Protein AF-0000000080413190 (afdb_homodimer)

Secondary structure (DSSP, 8-state):
----SEEEEEEE-SS-PPPHHHHHHHHHHHHHTT--EEEEE-GGGS--SSTTS-TTPPPHHHHHHHHHHHHHTT-EEEEE--SSS--HHHHTSGGGGGGEEETTEEEEE-TTSTTHHHHHHHHHHHHHHHSTT--EEE-------S-S-SHHHHHHHHHSTT--HHHHHHHHHHHHHHHHHHH-TT-EEEEE-GGGTT--HHHHHHTTHHHH-EEEEE--SS-HHHHS-HHHHHHHHHH-S-EEEEEEEESSS-TT--S--HHHHHHHHHHHHHHHHHHTTT--EEEEEEEE-SBSSTTSPB-S-TGGGHHHHHHHHHHHHSS---HHHHHHHHHHHHT----SS---S---------STTHHHHHHHTTHHHHHHHHHHHHHSHHHHHHSSHHHHHHT---HHHHHHHHTTHHHHHHHHHHHHHHHHHHHHTTS-HHHHHHHHHHHTHHHHHHHHHHHHHHHHHHT-----SSSS---/----SEEEEEEE-SS-PBPHHHHHHHHHHHHHTT--EEEEE-GGGS--SSTTS-TTPPPHHHHHHHHHHHHHTT-EEEEE--SSS--HHHHTSGGGGGGEEETTEEEEE-TTSTTHHHHHHHHHHHHHHHSTT--EEE-------S-S-SHHHHHHHHHSTT--HHHHHHHHHHHHHHHHHHH-TT-EEEEE-GGGTT--HHHHHHTTHHHH-EEEEE--SS-HHHHS-HHHHHHHHHH-S-EEEEEEEESSS-TT--S--HHHHHHHHHHHHHHHHHHTTT--EEEEEEEE-SBSSTTSPB-S-TGGGHHHHHHHHHHHHSS---HHHHHHHHHHHHT----SS---S---------STTHHHHHHHTTHHHHHHHHHHHHHSHHHHHHSSHHHHHHT---HHHHHHHHTTHHHHHHHHHHHHHHHHHHHHTTB-HHHHHHHHHHHTHHHHHHHHHHHHHHHHHHT-----SSSS---

Solvent-accessible surface area (backbone atoms only — not comparable to full-atom values): 49219 Å² total; per-residue (Å²): 115,41,57,84,44,44,34,25,42,33,42,40,29,52,80,60,43,65,38,74,72,39,46,65,52,40,42,50,52,44,35,74,38,49,40,42,24,35,34,42,32,30,67,32,33,38,68,50,92,58,98,45,42,34,93,82,31,41,48,72,68,48,51,51,50,50,52,48,42,30,51,75,44,64,30,46,69,29,50,31,42,59,69,32,8,74,32,33,62,46,24,26,28,74,92,37,36,84,45,27,24,43,76,83,38,38,39,20,51,24,82,59,45,86,61,42,59,59,57,51,52,50,50,50,49,47,52,54,68,72,37,80,85,48,48,45,37,31,45,34,44,35,78,55,79,56,64,58,74,28,71,58,36,43,48,52,31,66,71,37,84,90,45,46,58,67,50,54,51,50,49,48,52,49,52,56,33,47,48,45,38,69,76,36,70,68,32,43,33,29,30,42,31,75,80,51,57,84,59,49,58,66,64,46,50,71,70,42,39,42,80,43,41,32,44,28,45,66,58,65,47,56,55,38,69,82,73,48,56,70,65,38,54,54,36,44,44,72,52,31,79,41,34,32,36,28,40,38,41,32,45,74,74,53,41,59,29,70,67,68,57,41,53,58,30,45,38,20,47,54,31,48,53,54,49,47,64,70,42,50,89,65,36,48,64,54,28,39,31,39,30,33,32,28,37,87,46,90,37,35,40,61,18,24,47,68,42,51,22,42,67,30,38,38,34,47,37,35,43,39,52,29,72,53,80,49,67,68,63,35,43,53,54,30,25,61,74,31,42,26,82,74,72,63,59,74,83,59,78,62,81,76,71,77,61,70,49,68,37,74,45,27,58,32,27,58,42,57,67,48,48,65,42,53,52,47,55,55,49,51,42,60,66,31,61,40,18,49,16,25,55,32,73,53,23,50,76,63,47,43,44,42,47,67,39,36,47,68,33,46,67,58,49,65,60,51,49,52,51,49,55,53,48,51,52,48,32,47,56,30,34,56,70,36,29,50,68,69,36,44,51,51,51,42,51,58,75,42,43,60,58,51,55,51,48,51,51,50,52,50,38,49,53,57,31,62,69,55,81,56,49,67,87,56,84,66,77,83,121,115,40,59,82,43,45,33,25,44,33,42,40,28,51,80,60,41,66,37,72,73,39,46,64,52,40,41,50,51,45,35,75,38,49,41,42,24,34,34,42,34,30,67,34,32,39,67,51,91,58,98,46,44,35,94,82,32,42,46,71,66,48,52,50,50,52,51,48,42,29,51,75,42,64,31,47,70,29,49,30,41,59,68,34,8,73,32,32,62,48,25,26,28,76,91,36,34,85,45,27,24,44,76,82,37,38,37,18,51,25,80,59,44,87,60,43,59,59,56,49,52,51,50,50,49,48,54,54,69,71,38,81,86,47,49,44,37,30,44,33,45,36,78,54,79,55,64,60,74,28,70,59,35,42,49,53,30,65,72,38,81,88,46,45,61,66,51,54,50,49,50,46,50,47,53,56,31,46,49,45,39,70,76,37,70,69,33,42,33,29,30,41,31,74,78,52,56,84,58,51,58,67,65,46,50,72,71,44,40,42,80,43,41,33,43,28,46,67,58,67,47,56,54,39,67,83,73,49,57,70,65,38,54,54,36,45,45,72,52,32,78,40,34,31,36,27,40,40,40,33,44,75,74,54,42,59,30,70,69,68,58,42,52,57,30,43,38,20,46,53,31,47,52,54,50,48,65,70,42,51,89,67,36,46,64,53,28,40,32,39,29,32,31,28,37,88,47,92,37,35,40,61,18,23,45,67,42,51,23,43,67,27,40,38,34,47,36,35,42,39,53,30,73,53,80,50,67,68,63,36,42,53,54,29,24,60,74,32,42,28,81,76,72,64,60,74,82,60,78,63,80,74,70,76,61,71,46,69,36,76,45,26,58,32,28,58,41,57,64,46,46,63,42,54,52,47,54,55,49,52,41,59,66,32,60,41,20,49,17,27,57,33,72,51,23,49,75,63,47,42,45,43,46,66,39,37,45,67,33,47,67,58,49,65,60,51,48,53,51,49,54,51,47,50,52,48,34,47,57,30,32,57,71,36,30,50,70,69,36,44,51,51,50,41,49,56,74,42,44,62,58,52,54,52,49,50,51,51,54,51,38,50,53,55,32,62,68,55,80,57,50,69,87,54,84,68,74,81,122

Sequence (958 aa):
SAFSGHRIVHLDLKGAPPKVSYYKEFFPFIKTLGATGVLMEYEDMFPYSIDVSAHNAYTAGDIKEILRYANESSLEVIPLIQTFGHLEFVLKLDKFKHLREVFKYPQAICPSNNETHGVLLSMIDDIVQAHEGLRYLHIGCDEVFQLGECRSCREKIIFNEKWNKNKLFLDHLSTVARYVKERYPGVTPLIWDDNLRTLTVSELDEWRLGKLIEPVVWKYTADVEMELSPQMWSTYSVVFPAIWIASSFKGARNPDAVTNQINFYYENHKSWMKLVAKYSDKITFRGVITTGWQRFDHFSVLCELLPVSIPSLAVNLLYLSTELQNLIDISIEAQGACKCDFNLVQASHTDNHEGHCSFPGSKVFDAVNKLPHLLYALQRVKDKSSYRGWFSPYNLKHSFSSPVYVEAATNNLLVLEAKLINLENEIREAMSSVYDKSTADEWIATNIEPTKEELRKDIEGRVNILMVQTWPKRPLPDKSAFSGHRIVHLDLKGAPPKVSYYKEFFPFIKTLGATGVLMEYEDMFPYSIDVSAHNAYTAGDIKEILRYANESSLEVIPLIQTFGHLEFVLKLDKFKHLREVFKYPQAICPSNNETHGVLLSMIDDIVQAHEGLRYLHIGCDEVFQLGECRSCREKIIFNEKWNKNKLFLDHLSTVARYVKERYPGVTPLIWDDNLRTLTVSELDEWRLGKLIEPVVWKYTADVEMELSPQMWSTYSVVFPAIWIASSFKGARNPDAVTNQINFYYENHKSWMKLVAKYSDKITFRGVITTGWQRFDHFSVLCELLPVSIPSLAVNLLYLSTELQNLIDISIEAQGACKCDFNLVQASHTDNHEGHCSFPGSKVFDAVNKLPHLLYALQRVKDKSSYRGWFSPYNLKHSFSSPVYVEAATNNLLVLEAKLINLENEIREAMSSVYDKSTADEWIATNIEPTKEELRKDIEGRVNILMVQTWPKRPLPDK

Organism: Rhodnius prolixus (NCBI:txid13249)

pLDDT: mean 94.71, std 8.65, range [40.62, 98.88]

InterPro domains:
  IPR015883 Beta-hexosaminidase, catalytic domain [PF00728] (53-200)
  IPR017853 Glycoside hydrolase superfamily [SSF51445] (6-315)
  IPR038901 Hexosaminidase D-like [PTHR21040] (4-477)

Foldseek 3Di:
DFAPFAAEEEDDCFLFHWDLVLLLFALLLVVVLPHQAYEYEQQQQDDAPDPLHDPNHDDLVSLVSSVVSNVVNNHAYEYEAEQFFQNLSPCVDPVNLVQDLDSVDSTGGALQDPCSCVVLVRRVCSVPVSDPPAQEYEHELPPNPRFQRDPRSVVVQVVDPPRDRLLSSVVSVLVSLVVCCVVPVRYAYEYACVSPQPPALVSCPVSLVQVRHAYEYEDEFLAVPVVRDPRSLVSCLPRHQAHEYEYEQECPPDQAAAAGQLVSRQSRLVNVVVVCVVCVVRHHHNYYYHHYHQGPHNPTAGHYDPLLRQLSSSLNSNCNRDPDDDSVVSSVVSCVSQVADDDNHDLPLPPPRPRQTDRSLVLLNNLSSPQVNLVVVVVVLCVDPLCVPFVDPVCLVQLDGDLVSLCVSCVCLVVSLVVLVVSLVSNQVSSVSTGPNSSSVRSCVPRRVVVNVVSVSSVVSSVSSNPDDDDDPDRDPPD/DFAPFAAEEEDDCFLFHWDLVLLLFALLLVLVLPHQAYEYEQQQQDDAPDPLHDPNHDDLVSLVSSVVSNVVNNHAYEYEAEQFFQNLSQCVDPVNLVQDLDSVDSTGGALQDPCSCVVLVRRVCSVPVSDPPAQEYEHELPPNPRFQRHPRSVVVQVVDPPDDRLLSSLVSVLVSLVVCCVVPVRYAYEYACVSPQPPALVSCPVSLVQVRHAYEYEDEFLAVDVVRDPRSLVSCLVRHQAHEYEYEQECPPDQAAAAGQLVSRQSRLVNVVVVCVVCVVRHHYNYYYHHYHQGPHNPTAGHYDPLLRVLSSSLNSNCNRDPDDDSVVSSVVSCVSQVADDDNHDLPLPPPRPRDTDRSLVLLNNLSSPQVNLVVVVVVLCVDPLCVPFVDPVCLVQLDGDLVSLCVSCVCLVVSLVVLVVSLVSNQVSSVSTGPNSSSVRSCVPRRVVVNVVSVSSVVSSVSSNPDDDDDPDRDPPD

Radius of gyration: 36.25 Å; Cα contacts (8 Å, |Δi|>4): 1756; chains: 2; bounding box: 59×103×75 Å

Structure (mmCIF, N/CA/C/O backbone):
data_AF-0000000080413190-model_v1
#
loop_
_entity.id
_entity.type
_entity.pdbx_description
1 polymer beta-N-acetylhexosaminidase
#
loop_
_atom_site.group_PDB
_atom_site.id
_atom_site.type_symbol
_atom_site.label_atom_id
_atom_site.label_alt_id
_atom_site.label_comp_id
_atom_site.label_asym_id
_atom_site.label_entity_id
_atom_site.label_seq_id
_atom_site.pdbx_PDB_ins_code
_atom_site.Cartn_x
_atom_site.Cartn_y
_atom_site.Cartn_z
_atom_site.occupancy
_atom_site.B_iso_or_equiv
_atom_site.auth_seq_id
_atom_site.auth_comp_id
_atom_site.auth_asym_id
_atom_site.auth_atom_id
_atom_site.pdbx_PDB_model_num
ATOM 1 N N . SER A 1 1 ? 16.234 -40.094 6.59 1 70.69 1 SER A N 1
ATOM 2 C CA . SER A 1 1 ? 16.922 -40.812 5.516 1 70.69 1 SER A CA 1
ATOM 3 C C . SER A 1 1 ? 16.531 -40.25 4.148 1 70.69 1 SER A C 1
ATOM 5 O O . SER A 1 1 ? 15.453 -39.688 3.998 1 70.69 1 SER A O 1
ATOM 7 N N . ALA A 1 2 ? 17.438 -40.344 3.238 1 85.5 2 ALA A N 1
ATOM 8 C CA . ALA A 1 2 ? 17.203 -39.969 1.854 1 85.5 2 ALA A CA 1
ATOM 9 C C . ALA A 1 2 ? 16.031 -40.719 1.253 1 85.5 2 ALA A C 1
ATOM 11 O O . ALA A 1 2 ? 15.781 -41.875 1.584 1 85.5 2 ALA A O 1
ATOM 12 N N . PHE A 1 3 ? 15.242 -40.062 0.557 1 92.81 3 PHE A N 1
ATOM 13 C CA . PHE A 1 3 ? 14.125 -40.688 -0.129 1 92.81 3 PHE A CA 1
ATOM 14 C C . PHE A 1 3 ? 14.617 -41.688 -1.179 1 92.81 3 PHE A C 1
ATOM 16 O O . PHE A 1 3 ? 15.375 -41.312 -2.074 1 92.81 3 PHE A O 1
ATOM 23 N N . SER A 1 4 ? 14.18 -42.844 -1.091 1 90.75 4 SER A N 1
ATOM 24 C CA . SER A 1 4 ? 14.734 -43.938 -1.903 1 90.75 4 SER A CA 1
ATOM 25 C C . SER A 1 4 ? 14.031 -44.031 -3.252 1 90.75 4 SER A C 1
ATOM 27 O O . SER A 1 4 ? 14.547 -44.656 -4.18 1 90.75 4 SER A O 1
ATOM 29 N N . GLY A 1 5 ? 12.883 -43.438 -3.428 1 94.56 5 GLY A N 1
ATOM 30 C CA . GLY A 1 5 ? 12.141 -43.5 -4.676 1 94.56 5 GLY A CA 1
ATOM 31 C C . GLY A 1 5 ? 12.586 -42.469 -5.695 1 94.56 5 GLY A C 1
ATOM 32 O O . GLY A 1 5 ? 13.703 -41.969 -5.621 1 94.56 5 GLY A O 1
ATOM 33 N N . HIS A 1 6 ? 11.789 -42.281 -6.703 1 97.69 6 HIS A N 1
ATOM 34 C CA . HIS A 1 6 ? 12.062 -41.281 -7.742 1 97.69 6 HIS A CA 1
ATOM 35 C C . HIS A 1 6 ? 12.047 -39.875 -7.172 1 97.69 6 HIS A C 1
ATOM 37 O O . HIS A 1 6 ? 11.203 -39.562 -6.332 1 97.69 6 HIS A O 1
ATOM 43 N N . ARG A 1 7 ? 12.992 -39.094 -7.48 1 98.69 7 ARG A N 1
ATOM 44 C CA . ARG A 1 7 ? 13.047 -37.656 -7.199 1 98.69 7 ARG A CA 1
ATOM 45 C C . ARG A 1 7 ? 12.922 -36.844 -8.477 1 98.69 7 ARG A C 1
ATOM 47 O O . ARG A 1 7 ? 13.906 -36.625 -9.195 1 98.69 7 ARG A O 1
ATOM 54 N N . ILE A 1 8 ? 11.719 -36.406 -8.758 1 98.88 8 ILE A N 1
ATOM 55 C CA . ILE A 1 8 ? 11.359 -35.812 -10.055 1 98.88 8 ILE A CA 1
ATOM 56 C C . ILE A 1 8 ? 11.266 -34.312 -9.93 1 98.88 8 ILE A C 1
ATOM 58 O O . ILE A 1 8 ? 10.68 -33.781 -8.977 1 98.88 8 ILE A O 1
ATOM 62 N N . VAL A 1 9 ? 11.891 -33.562 -10.836 1 98.88 9 VAL A N 1
ATOM 63 C CA . VAL A 1 9 ? 11.75 -32.125 -10.914 1 98.88 9 VAL A CA 1
ATOM 64 C C . VAL A 1 9 ? 10.68 -31.766 -11.938 1 98.88 9 VAL A C 1
ATOM 66 O O . VAL A 1 9 ? 10.758 -32.188 -13.102 1 98.88 9 VAL A O 1
ATOM 69 N N . HIS A 1 10 ? 9.68 -31.078 -11.523 1 98.88 10 HIS A N 1
ATOM 70 C CA . HIS A 1 10 ? 8.578 -30.672 -12.383 1 98.88 10 HIS A CA 1
ATOM 71 C C . HIS A 1 10 ? 8.867 -29.344 -13.062 1 98.88 10 HIS A C 1
ATOM 73 O O . HIS A 1 10 ? 9.297 -28.391 -12.414 1 98.88 10 HIS A O 1
ATOM 79 N N . LEU A 1 11 ? 8.695 -29.312 -14.328 1 98.69 11 LEU A N 1
ATOM 80 C CA . LEU A 1 11 ? 8.836 -28.109 -15.141 1 98.69 11 LEU A CA 1
ATOM 81 C C . LEU A 1 11 ? 7.508 -27.719 -15.781 1 98.69 11 LEU A C 1
ATOM 83 O O . LEU A 1 11 ? 7.016 -28.438 -16.672 1 98.69 11 LEU A O 1
ATOM 87 N N . ASP A 1 12 ? 6.945 -26.703 -15.289 1 98.06 12 ASP A N 1
ATOM 88 C CA . ASP A 1 12 ? 5.777 -26.078 -15.914 1 98.06 12 ASP A CA 1
ATOM 89 C C . ASP A 1 12 ? 6.188 -25.156 -17.062 1 98.06 12 ASP A C 1
ATOM 91 O O . ASP A 1 12 ? 6.832 -24.125 -16.828 1 98.06 12 ASP A O 1
ATOM 95 N N . LEU A 1 13 ? 5.754 -25.484 -18.25 1 97.31 13 LEU A N 1
ATOM 96 C CA . LEU A 1 13 ? 6.305 -24.781 -19.406 1 97.31 13 LEU A CA 1
ATOM 97 C C . LEU A 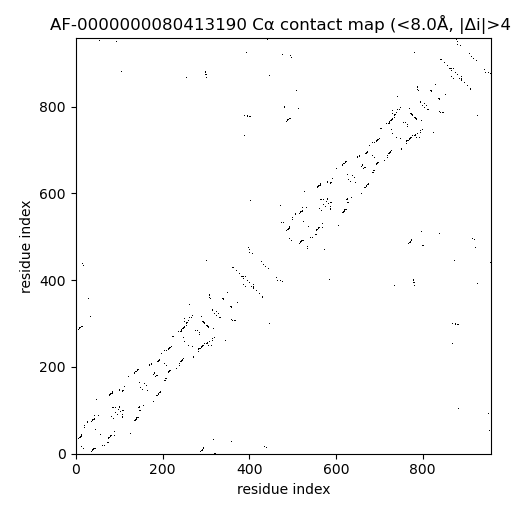1 13 ? 5.32 -23.75 -19.938 1 97.31 13 LEU A C 1
ATOM 99 O O . LEU A 1 13 ? 5.59 -23.078 -20.938 1 97.31 13 LEU A O 1
ATOM 103 N N . LYS A 1 14 ? 4.16 -23.578 -19.281 1 94 14 LYS A N 1
ATOM 104 C CA . LYS A 1 14 ? 3.221 -22.562 -19.75 1 94 14 LYS A CA 1
ATOM 105 C C . LYS A 1 14 ? 3.729 -21.172 -19.422 1 94 14 LYS A C 1
ATOM 107 O O . LYS A 1 14 ? 4.051 -20.859 -18.281 1 94 14 LYS A O 1
ATOM 112 N N . GLY A 1 15 ? 3.855 -20.375 -20.469 1 89.38 15 GLY A N 1
ATOM 113 C CA . GLY A 1 15 ? 4.148 -18.953 -20.266 1 89.38 15 GLY A CA 1
ATOM 114 C C . GLY A 1 15 ? 5.629 -18.641 -20.344 1 89.38 15 GLY A C 1
ATOM 115 O O . GLY A 1 15 ? 6.043 -17.781 -21.125 1 89.38 15 GLY A O 1
ATOM 116 N N . ALA A 1 16 ? 6.461 -19.422 -19.578 1 94.38 16 ALA A N 1
ATOM 117 C CA . ALA A 1 16 ? 7.891 -19.125 -19.547 1 94.38 16 ALA A CA 1
ATOM 118 C C . ALA A 1 16 ? 8.719 -20.391 -19.766 1 94.38 16 ALA A C 1
ATOM 120 O O . ALA A 1 16 ? 9.508 -20.781 -18.906 1 94.38 16 ALA A O 1
ATOM 121 N N . PRO A 1 17 ? 8.648 -20.938 -20.938 1 96.62 17 PRO A N 1
ATOM 122 C CA . PRO A 1 17 ? 9.453 -22.109 -21.266 1 96.62 17 PRO A CA 1
ATOM 123 C C . PRO A 1 17 ? 10.93 -21.781 -21.453 1 96.62 17 PRO A C 1
ATOM 125 O O . PRO A 1 17 ? 11.266 -20.844 -22.188 1 96.62 17 PRO A O 1
ATOM 128 N N . PRO A 1 18 ? 11.82 -22.516 -20.797 1 98.06 18 PRO A N 1
ATOM 129 C CA . PRO A 1 18 ? 13.234 -22.281 -21.078 1 98.06 18 PRO A CA 1
ATOM 130 C C . PRO A 1 18 ? 13.602 -22.609 -22.531 1 98.06 18 PRO A C 1
ATOM 132 O O . PRO A 1 18 ? 12.961 -23.453 -23.156 1 98.06 18 PRO A O 1
ATOM 135 N N . LYS A 1 19 ? 14.609 -21.938 -23 1 97.5 19 LYS A N 1
ATOM 136 C CA . LYS A 1 19 ? 15.188 -22.328 -24.281 1 97.5 19 LYS A CA 1
ATOM 137 C C . LYS A 1 19 ? 15.812 -23.719 -24.203 1 97.5 19 LYS A C 1
ATOM 139 O O . LYS A 1 19 ? 16.219 -24.172 -23.125 1 97.5 19 LYS A O 1
ATOM 144 N N . VAL A 1 20 ? 15.883 -24.375 -25.359 1 97.88 20 VAL A N 1
ATOM 145 C CA . VAL A 1 20 ? 16.422 -25.719 -25.422 1 97.88 20 VAL A CA 1
ATOM 146 C C . VAL A 1 20 ? 17.844 -25.75 -24.875 1 97.88 20 VAL A C 1
ATOM 148 O O . VAL A 1 20 ? 18.234 -26.672 -24.172 1 97.88 20 VAL A O 1
ATOM 151 N N . SER A 1 21 ? 18.594 -24.641 -25.141 1 97.5 21 SER A N 1
ATOM 152 C CA . SER A 1 21 ? 19.984 -24.562 -24.719 1 97.5 21 SER A CA 1
ATOM 153 C C . SER A 1 21 ? 20.109 -24.547 -23.188 1 97.5 21 SER A C 1
ATOM 155 O O . SER A 1 21 ? 21.109 -24.984 -22.641 1 97.5 21 SER A O 1
ATOM 157 N N . TYR A 1 22 ? 19.109 -24.094 -22.562 1 98.25 22 TYR A N 1
ATOM 158 C CA . TYR A 1 22 ? 19.125 -24.031 -21.109 1 98.25 22 TYR A CA 1
ATOM 159 C C . TYR A 1 22 ? 19.141 -25.422 -20.5 1 98.25 22 TYR A C 1
ATOM 161 O O . TYR A 1 22 ? 19.797 -25.641 -19.469 1 98.25 22 TYR A O 1
ATOM 169 N N . TYR A 1 23 ? 18.469 -26.359 -21.125 1 98.62 23 TYR A N 1
ATOM 170 C CA . TYR A 1 23 ? 18.359 -27.719 -20.594 1 98.62 23 TYR A CA 1
ATOM 171 C C . TYR A 1 23 ? 19.703 -28.422 -20.594 1 98.62 23 TYR A C 1
ATOM 173 O O . TYR A 1 23 ? 19.969 -29.297 -19.766 1 98.62 23 TYR A O 1
ATOM 181 N N . LYS A 1 24 ? 20.547 -28.016 -21.531 1 98 24 LYS A N 1
ATOM 182 C CA . LYS A 1 24 ? 21.875 -28.609 -21.625 1 98 24 LYS A CA 1
ATOM 183 C C . LYS A 1 24 ? 22.656 -28.422 -20.344 1 98 24 LYS A C 1
ATOM 185 O O . LYS A 1 24 ? 23.453 -29.281 -19.953 1 98 24 LYS A O 1
ATOM 190 N N . GLU A 1 25 ? 22.391 -27.328 -19.703 1 97.62 25 GLU A N 1
ATOM 191 C CA . GLU A 1 25 ? 23.094 -27.016 -18.453 1 97.62 25 GLU A CA 1
ATOM 192 C C . GLU A 1 25 ? 22.25 -27.406 -17.25 1 97.62 25 GLU A C 1
ATOM 194 O O . GLU A 1 25 ? 22.797 -27.859 -16.234 1 97.62 25 GLU A O 1
ATOM 199 N N . PHE A 1 26 ? 21.062 -27.312 -17.375 1 98.56 26 PHE A N 1
ATOM 200 C CA . PHE A 1 26 ? 20.125 -27.5 -16.25 1 98.56 26 PHE A CA 1
ATOM 201 C C . PHE A 1 26 ? 20.062 -28.969 -15.852 1 98.56 26 PHE A C 1
ATOM 203 O O . PHE A 1 26 ? 20.109 -29.281 -14.664 1 98.56 26 PHE A O 1
ATOM 210 N N . PHE A 1 27 ? 19.938 -29.906 -16.797 1 98.81 27 PHE A N 1
ATOM 211 C CA . PHE A 1 27 ? 19.719 -31.312 -16.5 1 98.81 27 PHE A CA 1
ATOM 212 C C . PHE A 1 27 ? 20.906 -31.906 -15.766 1 98.81 27 PHE A C 1
ATOM 214 O O . PHE A 1 27 ? 20.75 -32.531 -14.711 1 98.81 27 PHE A O 1
ATOM 221 N N . PRO A 1 28 ? 22.188 -31.641 -16.266 1 98.56 28 PRO A N 1
ATOM 222 C CA . PRO A 1 28 ? 23.297 -32.156 -15.469 1 98.56 28 PRO A CA 1
ATOM 223 C C . PRO A 1 28 ? 23.344 -31.547 -14.062 1 98.56 28 PRO A C 1
ATOM 225 O O . PRO A 1 28 ? 23.719 -32.219 -13.109 1 98.56 28 PRO A O 1
ATOM 228 N N . PHE A 1 29 ? 22.969 -30.391 -13.953 1 98.44 29 PHE A N 1
ATOM 229 C CA . PHE A 1 29 ? 22.984 -29.703 -12.664 1 98.44 29 PHE A CA 1
ATOM 230 C C . PHE A 1 29 ? 22.047 -30.375 -11.672 1 98.44 29 PHE A C 1
ATOM 232 O O . PHE A 1 29 ? 22.453 -30.688 -10.547 1 98.44 29 PHE A O 1
ATOM 239 N N . ILE A 1 30 ? 20.766 -30.594 -12.086 1 98.75 30 ILE A N 1
ATOM 240 C CA . ILE A 1 30 ? 19.812 -31.172 -11.133 1 98.75 30 ILE A CA 1
ATOM 241 C C . ILE A 1 30 ? 20.172 -32.625 -10.859 1 98.75 30 ILE A C 1
ATOM 243 O O . ILE A 1 30 ? 19.875 -33.156 -9.789 1 98.75 30 ILE A O 1
ATOM 247 N N . LYS A 1 31 ? 20.828 -33.281 -11.82 1 98.56 31 LYS A N 1
ATOM 248 C CA . LYS A 1 31 ? 21.312 -34.625 -11.578 1 98.56 31 LYS A CA 1
ATOM 249 C C . LYS A 1 31 ? 22.312 -34.656 -10.422 1 98.56 31 LYS A C 1
ATOM 251 O O . LYS A 1 31 ? 22.266 -35.531 -9.57 1 98.56 31 LYS A O 1
ATOM 256 N N . THR A 1 32 ? 23.156 -33.688 -10.375 1 97.5 32 THR A N 1
ATOM 257 C CA . THR A 1 32 ? 24.156 -33.594 -9.312 1 97.5 32 THR A CA 1
ATOM 258 C C . THR A 1 32 ? 23.5 -33.375 -7.961 1 97.5 32 THR A C 1
ATOM 260 O O . THR A 1 32 ? 24.078 -33.688 -6.918 1 97.5 32 THR A O 1
ATOM 263 N N . LEU A 1 33 ? 22.312 -32.844 -8 1 97.81 33 LEU A N 1
ATOM 264 C CA . LEU A 1 33 ? 21.594 -32.531 -6.77 1 97.81 33 LEU A CA 1
ATOM 265 C C . LEU A 1 33 ? 20.766 -33.75 -6.324 1 97.81 33 LEU A C 1
ATOM 267 O O . LEU A 1 33 ? 20.125 -33.719 -5.273 1 97.81 33 LEU A O 1
ATOM 271 N N . GLY A 1 34 ? 20.719 -34.781 -7.191 1 97.81 34 GLY A N 1
ATOM 272 C CA . GLY A 1 34 ? 20.078 -36 -6.777 1 97.81 34 GLY A CA 1
ATOM 273 C C . GLY A 1 34 ? 18.797 -36.281 -7.531 1 97.81 34 GLY A C 1
ATOM 274 O O . GLY A 1 34 ? 18.078 -37.25 -7.227 1 97.81 34 GLY A O 1
ATOM 275 N N . ALA A 1 35 ? 18.453 -35.531 -8.547 1 98.69 35 ALA A N 1
ATOM 276 C CA . ALA A 1 35 ? 17.266 -35.781 -9.352 1 98.69 35 ALA A CA 1
ATOM 277 C C . ALA A 1 35 ? 17.391 -37.094 -10.133 1 98.69 35 ALA A C 1
ATOM 279 O O . ALA A 1 35 ? 18.484 -37.438 -10.602 1 98.69 35 ALA A O 1
ATOM 280 N N . THR A 1 36 ? 16.266 -37.781 -10.234 1 98.62 36 THR A N 1
ATOM 281 C CA . THR A 1 36 ? 16.266 -39.031 -11 1 98.62 36 THR A CA 1
ATOM 282 C C . THR A 1 36 ? 15.469 -38.875 -12.297 1 98.62 36 THR A C 1
ATOM 284 O O . THR A 1 36 ? 15.539 -39.719 -13.188 1 98.62 36 THR A O 1
ATOM 287 N N . GLY A 1 37 ? 14.758 -37.812 -12.43 1 98.69 37 GLY A N 1
ATOM 288 C CA . GLY A 1 37 ? 13.977 -37.562 -13.625 1 98.69 37 GLY A CA 1
ATOM 289 C C . GLY A 1 37 ? 13.336 -36.188 -13.641 1 98.69 37 GLY A C 1
ATOM 290 O O . GLY A 1 37 ? 13.586 -35.375 -12.75 1 98.69 37 GLY A O 1
ATOM 291 N N . VAL A 1 38 ? 12.586 -35.875 -14.719 1 98.81 38 VAL A N 1
ATOM 292 C CA . VAL A 1 38 ? 11.883 -34.594 -14.883 1 98.81 38 VAL A CA 1
ATOM 293 C C . VAL A 1 38 ? 10.453 -34.875 -15.367 1 98.81 38 VAL A C 1
ATOM 295 O O . VAL A 1 38 ? 10.219 -35.781 -16.156 1 98.81 38 VAL A O 1
ATOM 298 N N . LEU A 1 39 ? 9.523 -34.156 -14.773 1 98.88 39 LEU A N 1
ATOM 299 C CA . LEU A 1 39 ? 8.148 -34.094 -15.266 1 98.88 39 LEU A CA 1
ATOM 300 C C . LEU A 1 39 ? 7.945 -32.875 -16.141 1 98.88 39 LEU A C 1
ATOM 302 O O . LEU A 1 39 ? 7.98 -31.734 -15.633 1 98.88 39 LEU A O 1
ATOM 306 N N . MET A 1 40 ? 7.719 -33.094 -17.406 1 98.56 40 MET A N 1
ATOM 307 C CA . MET A 1 40 ? 7.578 -31.969 -18.344 1 98.56 40 MET A CA 1
ATOM 308 C C . MET A 1 40 ? 6.109 -31.688 -18.625 1 98.56 40 MET A C 1
ATOM 310 O O . MET A 1 40 ? 5.449 -32.438 -19.344 1 98.56 40 MET A O 1
ATOM 314 N N . GLU A 1 41 ? 5.633 -30.656 -18.109 1 98.38 41 GLU A N 1
ATOM 315 C CA . GLU A 1 41 ? 4.27 -30.219 -18.422 1 98.38 41 GLU A CA 1
ATOM 316 C C . GLU A 1 41 ? 4.25 -29.25 -19.594 1 98.38 41 GLU A C 1
ATOM 318 O O . GLU A 1 41 ? 4.406 -28.047 -19.422 1 98.38 41 GLU A O 1
ATOM 323 N N . TYR A 1 42 ? 4.008 -29.797 -20.734 1 97.25 42 TYR A N 1
ATOM 324 C CA . TYR A 1 42 ? 4.199 -29.062 -21.984 1 97.25 42 TYR A CA 1
ATOM 325 C C . TYR A 1 42 ? 3.086 -28.047 -22.203 1 97.25 42 TYR A C 1
ATOM 327 O O . TYR A 1 42 ? 3.348 -26.906 -22.562 1 97.25 42 TYR A O 1
ATOM 335 N N . GLU A 1 43 ? 1.812 -28.547 -22.062 1 96.31 43 GLU A N 1
ATOM 336 C CA . GLU A 1 43 ? 0.629 -27.781 -22.453 1 96.31 43 GLU A CA 1
ATOM 337 C C . GLU A 1 43 ? 0.787 -27.188 -23.844 1 96.31 43 GLU A C 1
ATOM 339 O O . GLU A 1 43 ? 0.998 -27.922 -24.812 1 96.31 43 GLU A O 1
ATOM 344 N N . ASP A 1 44 ? 0.809 -25.875 -24.047 1 96.38 44 ASP A N 1
ATOM 345 C CA . ASP A 1 44 ? 0.808 -25.312 -25.391 1 96.38 44 ASP A CA 1
ATOM 346 C C . ASP A 1 44 ? 2.221 -25.266 -25.969 1 96.38 44 ASP A C 1
ATOM 348 O O . ASP A 1 44 ? 2.42 -24.844 -27.109 1 96.38 44 ASP A O 1
ATOM 352 N N . MET A 1 45 ? 3.215 -25.812 -25.312 1 96.94 45 MET A N 1
ATOM 353 C CA . MET A 1 45 ? 4.602 -25.734 -25.766 1 96.94 45 MET A CA 1
ATOM 354 C C . MET A 1 45 ? 4.996 -26.984 -26.547 1 96.94 45 MET A C 1
ATOM 356 O O . MET A 1 45 ? 6.105 -27.062 -27.078 1 96.94 45 MET A O 1
ATOM 360 N N . PHE A 1 46 ? 4.133 -27.953 -26.578 1 98.25 46 PHE A N 1
ATOM 361 C CA . PHE A 1 46 ? 4.379 -29.156 -27.359 1 98.25 46 PHE A CA 1
ATOM 362 C C . PHE A 1 46 ? 3.908 -28.969 -28.797 1 98.25 46 PHE A C 1
ATOM 364 O O . PHE A 1 46 ? 2.895 -28.312 -29.047 1 98.25 46 PHE A O 1
ATOM 371 N N . PRO A 1 47 ? 4.613 -29.562 -29.766 1 97.94 47 PRO A N 1
ATOM 372 C CA . PRO A 1 47 ? 4.219 -29.469 -31.172 1 97.94 47 PRO A CA 1
ATOM 373 C C . PRO A 1 47 ? 3.148 -30.484 -31.562 1 97.94 47 PRO A C 1
ATOM 375 O O . PRO A 1 47 ? 3.436 -31.438 -32.281 1 97.94 47 PRO A O 1
ATOM 378 N N . TYR A 1 48 ? 1.946 -30.25 -31.234 1 98.19 48 TYR A N 1
ATOM 379 C CA . TYR A 1 48 ? 0.834 -31.141 -31.516 1 98.19 48 TYR A CA 1
ATOM 380 C C . TYR A 1 48 ? 0.502 -31.156 -33 1 98.19 48 TYR A C 1
ATOM 382 O O . TYR A 1 48 ? 0.802 -30.188 -33.719 1 98.19 48 TYR A O 1
ATOM 390 N N . SER A 1 49 ? -0.153 -32.219 -33.406 1 97 49 SER A N 1
ATOM 391 C CA . SER A 1 49 ? -0.663 -32.281 -34.781 1 97 49 SER A CA 1
ATOM 392 C C . SER A 1 49 ? -1.85 -31.344 -34.969 1 97 49 SER A C 1
ATOM 394 O O . SER A 1 49 ? -2.023 -30.766 -36.062 1 97 49 SER A O 1
ATOM 396 N N . ILE A 1 50 ? -2.639 -31.141 -33.906 1 95.62 50 ILE A N 1
ATOM 397 C CA . ILE A 1 50 ? -3.748 -30.203 -34 1 95.62 50 ILE A CA 1
ATOM 398 C C . ILE A 1 50 ? -3.252 -28.797 -33.656 1 95.62 50 ILE A C 1
ATOM 400 O O . ILE A 1 50 ? -2.219 -28.625 -33 1 95.62 50 ILE A O 1
ATOM 404 N N . ASP A 1 51 ? -3.963 -27.75 -34.094 1 95 51 ASP A N 1
ATOM 405 C CA . ASP A 1 51 ? -3.516 -26.375 -34.031 1 95 51 ASP A CA 1
ATOM 406 C C . ASP A 1 51 ? -3.828 -25.781 -32.656 1 95 51 ASP A C 1
ATOM 408 O O . ASP A 1 51 ? -4.641 -24.859 -32.531 1 95 51 ASP A O 1
ATOM 412 N N . VAL A 1 52 ? -3.088 -26.188 -31.609 1 96.5 52 VAL A N 1
ATOM 413 C CA . VAL A 1 52 ? -3.295 -25.703 -30.25 1 96.5 52 VAL A CA 1
ATOM 414 C C . VAL A 1 52 ? -1.978 -25.172 -29.688 1 96.5 52 VAL A C 1
ATOM 416 O O . VAL A 1 52 ? -1.964 -24.5 -28.656 1 96.5 52 VAL A O 1
ATOM 419 N N . SER A 1 53 ? -0.862 -25.422 -30.375 1 96.38 53 SER A N 1
ATOM 420 C CA . SER A 1 53 ? 0.467 -25.047 -29.906 1 96.38 53 SER A CA 1
ATOM 421 C C . SER A 1 53 ? 0.683 -23.547 -29.969 1 96.38 53 SER A C 1
ATOM 423 O O . SER A 1 53 ? 0.191 -22.875 -30.891 1 96.38 53 SER A O 1
ATOM 425 N N . ALA A 1 54 ? 1.391 -23.078 -29.016 1 94 54 ALA A N 1
ATOM 426 C CA . ALA A 1 54 ? 1.78 -21.672 -29.047 1 94 54 ALA A CA 1
ATOM 427 C C . ALA A 1 54 ? 2.682 -21.375 -30.234 1 94 54 ALA A C 1
ATOM 429 O O . ALA A 1 54 ? 3.268 -22.297 -30.828 1 94 54 ALA A O 1
ATOM 430 N N . HIS A 1 55 ? 2.816 -20.094 -30.531 1 90.12 55 HIS A N 1
ATOM 431 C CA . HIS A 1 55 ? 3.639 -19.719 -31.672 1 90.12 55 HIS A CA 1
ATOM 432 C C . HIS A 1 55 ? 5.117 -19.969 -31.406 1 90.12 55 HIS A C 1
ATOM 434 O O . HIS A 1 55 ? 5.887 -20.234 -32.344 1 90.12 55 HIS A O 1
ATOM 440 N N . ASN A 1 56 ? 5.473 -19.938 -30.172 1 90.44 56 ASN A N 1
ATOM 441 C CA . ASN A 1 56 ? 6.863 -20.172 -29.797 1 90.44 56 ASN A CA 1
ATOM 442 C C . ASN A 1 56 ? 7.062 -21.562 -29.219 1 90.44 56 ASN A C 1
ATOM 444 O O . ASN A 1 56 ? 8 -21.797 -28.453 1 90.44 56 ASN A O 1
ATOM 448 N N . ALA A 1 57 ? 6.191 -22.484 -29.516 1 95.75 57 ALA A N 1
ATOM 449 C CA . ALA A 1 57 ? 6.281 -23.844 -28.984 1 95.75 57 ALA A CA 1
ATOM 450 C C . ALA A 1 57 ? 7.539 -24.547 -29.484 1 95.75 57 ALA A C 1
ATOM 452 O O . ALA A 1 57 ? 8.109 -24.141 -30.5 1 95.75 57 ALA A O 1
ATOM 453 N N . TYR A 1 58 ? 7.961 -25.531 -28.734 1 97.62 58 TYR A N 1
ATOM 454 C CA . TYR A 1 58 ? 9.07 -26.359 -29.172 1 97.62 58 TYR A CA 1
ATOM 455 C C . TYR A 1 58 ? 8.727 -27.078 -30.469 1 97.62 58 TYR A C 1
ATOM 457 O O . TYR A 1 58 ? 7.582 -27.484 -30.672 1 97.62 58 TYR A O 1
ATOM 465 N N . THR A 1 59 ? 9.703 -27.234 -31.312 1 97.69 59 THR A N 1
ATOM 466 C CA . THR A 1 59 ? 9.555 -28.062 -32.5 1 97.69 59 THR A CA 1
ATOM 467 C C . THR A 1 59 ? 9.812 -29.531 -32.156 1 97.69 59 THR A C 1
ATOM 469 O O . THR A 1 59 ? 10.281 -29.844 -31.078 1 97.69 59 THR A O 1
ATOM 472 N N . ALA A 1 60 ? 9.477 -30.422 -33.125 1 97.69 60 ALA A N 1
ATOM 473 C CA . ALA A 1 60 ? 9.789 -31.844 -32.969 1 97.69 60 ALA A CA 1
ATOM 474 C C . ALA A 1 60 ? 11.281 -32.062 -32.75 1 97.69 60 ALA A C 1
ATOM 476 O O . ALA A 1 60 ? 11.68 -32.906 -31.938 1 97.69 60 ALA A O 1
ATOM 477 N N . GLY A 1 61 ? 12.023 -31.219 -33.438 1 98.25 61 GLY A N 1
ATOM 478 C CA . GLY A 1 61 ? 13.469 -31.266 -33.25 1 98.25 61 GLY A CA 1
ATOM 479 C C . GLY A 1 61 ? 13.891 -30.844 -31.859 1 98.25 61 GLY A C 1
ATOM 480 O O . GLY A 1 61 ? 14.789 -31.438 -31.266 1 98.25 61 GLY A O 1
ATOM 481 N N . ASP A 1 62 ? 13.266 -29.859 -31.344 1 98.31 62 ASP A N 1
ATOM 482 C CA . ASP A 1 62 ? 13.539 -29.391 -30 1 98.31 62 ASP A CA 1
ATOM 483 C C . ASP A 1 62 ? 13.258 -30.5 -28.969 1 98.31 62 ASP A C 1
ATOM 485 O O . ASP A 1 62 ? 14.055 -30.719 -28.062 1 98.31 62 ASP A O 1
ATOM 489 N N . ILE A 1 63 ? 12.109 -31.172 -29.125 1 98.44 63 ILE A N 1
ATOM 490 C CA . ILE A 1 63 ? 11.734 -32.25 -28.219 1 98.44 63 ILE A CA 1
ATOM 491 C C . ILE A 1 63 ? 12.797 -33.344 -28.234 1 98.44 63 ILE A C 1
ATOM 493 O O . ILE A 1 63 ? 13.219 -33.812 -27.188 1 98.44 63 ILE A O 1
ATOM 497 N N . LYS A 1 64 ? 13.227 -33.656 -29.375 1 98.19 64 LYS A N 1
ATOM 498 C CA . LYS A 1 64 ? 14.273 -34.688 -29.516 1 98.19 64 LYS A CA 1
ATOM 499 C C . LYS A 1 64 ? 15.547 -34.25 -28.781 1 98.19 64 LYS A C 1
ATOM 501 O O . LYS A 1 64 ? 16.188 -35.062 -28.109 1 98.19 64 LYS A O 1
ATOM 506 N N . GLU A 1 65 ? 15.875 -33.031 -28.969 1 98.5 65 GLU A N 1
ATOM 507 C CA . GLU A 1 65 ? 17.078 -32.5 -28.328 1 98.5 65 GLU A CA 1
ATOM 508 C C . GLU A 1 65 ? 16.922 -32.5 -26.812 1 98.5 65 GLU A C 1
ATOM 510 O O . GLU A 1 65 ? 17.859 -32.875 -26.094 1 98.5 65 GLU A O 1
ATOM 515 N N . ILE A 1 66 ? 15.805 -32.125 -26.344 1 98.5 66 ILE A N 1
ATOM 516 C CA . ILE A 1 66 ? 15.539 -32.094 -24.906 1 98.5 66 ILE A CA 1
ATOM 517 C C . ILE A 1 66 ? 15.656 -33.531 -24.344 1 98.5 66 ILE A C 1
ATOM 519 O O . ILE A 1 66 ? 16.297 -33.75 -23.312 1 98.5 66 ILE A O 1
ATOM 523 N N . LEU A 1 67 ? 15.094 -34.5 -25.047 1 98.44 67 LEU A N 1
ATOM 524 C CA . LEU A 1 67 ? 15.148 -35.875 -24.625 1 98.44 67 LEU A CA 1
ATOM 525 C C . LEU A 1 67 ? 16.578 -36.406 -24.656 1 98.44 67 LEU A C 1
ATOM 527 O O . LEU A 1 67 ? 16.984 -37.188 -23.766 1 98.44 67 LEU A O 1
ATOM 531 N N . ARG A 1 68 ? 17.312 -35.938 -25.625 1 98.31 68 ARG A N 1
ATOM 532 C CA . ARG A 1 68 ? 18.719 -36.344 -25.703 1 98.31 68 ARG A CA 1
ATOM 533 C C . ARG A 1 68 ? 19.484 -35.812 -24.484 1 98.31 68 ARG A C 1
ATOM 535 O O . ARG A 1 68 ? 20.25 -36.562 -23.859 1 98.31 68 ARG A O 1
ATOM 542 N N . TYR A 1 69 ? 19.281 -34.531 -24.188 1 98.56 69 TYR A N 1
ATOM 543 C CA . TYR A 1 69 ? 19.953 -33.938 -23.047 1 98.56 69 TYR A CA 1
ATOM 544 C C . TYR A 1 69 ? 19.594 -34.656 -21.75 1 98.56 69 TYR A C 1
ATOM 546 O O . TYR A 1 69 ? 20.438 -34.906 -20.891 1 98.56 69 TYR A O 1
ATOM 554 N N . ALA A 1 70 ? 18.281 -34.969 -21.578 1 98.5 70 ALA A N 1
ATOM 555 C CA . ALA A 1 70 ? 17.828 -35.719 -20.391 1 98.5 70 ALA A CA 1
ATOM 556 C C . ALA A 1 70 ? 18.5 -37.062 -20.281 1 98.5 70 ALA A C 1
ATOM 558 O O . ALA A 1 70 ? 18.984 -37.469 -19.219 1 98.5 70 ALA A O 1
ATOM 559 N N . ASN A 1 71 ? 18.578 -37.75 -21.406 1 97.81 71 ASN A N 1
ATOM 560 C CA . ASN A 1 71 ? 19.203 -39.094 -21.453 1 97.81 71 ASN A CA 1
ATOM 561 C C . ASN A 1 71 ? 20.688 -39.031 -21.109 1 97.81 71 ASN A C 1
ATOM 563 O O . ASN A 1 71 ? 21.203 -39.875 -20.406 1 97.81 71 ASN A O 1
ATOM 567 N N . GLU A 1 72 ? 21.312 -38.031 -21.625 1 98.25 72 GLU A N 1
ATOM 568 C CA . GLU A 1 72 ? 22.734 -37.844 -21.359 1 98.25 72 GLU A CA 1
ATOM 569 C C . GLU A 1 72 ? 23 -37.656 -19.875 1 98.25 72 GLU A C 1
ATOM 571 O O . GLU A 1 72 ? 24.078 -38 -19.375 1 98.25 72 GLU A O 1
ATOM 576 N N . SER A 1 73 ? 22.031 -37.156 -19.203 1 98.25 73 SER A N 1
ATOM 577 C CA . SER A 1 73 ? 22.172 -36.938 -17.781 1 98.25 73 SER A CA 1
ATOM 578 C C . SER A 1 73 ? 21.516 -38.031 -16.969 1 98.25 73 SER A C 1
ATOM 580 O O . SER A 1 73 ? 21.359 -37.906 -15.75 1 98.25 73 SER A O 1
ATOM 582 N N . SER A 1 74 ? 21.016 -39.062 -17.625 1 97.75 74 SER A N 1
ATOM 583 C CA . SER A 1 74 ? 20.391 -40.219 -17 1 97.75 74 SER A CA 1
ATOM 584 C C . SER A 1 74 ? 19.141 -39.812 -16.219 1 97.75 74 SER A C 1
ATOM 586 O O . SER A 1 74 ? 18.953 -40.219 -15.07 1 97.75 74 SER A O 1
ATOM 588 N N . LEU A 1 75 ? 18.422 -38.938 -16.797 1 98.44 75 LEU A N 1
ATOM 589 C CA . LEU A 1 75 ? 17.156 -38.5 -16.219 1 98.44 75 LEU A CA 1
ATOM 590 C C . LEU A 1 75 ? 15.969 -39.094 -16.969 1 98.44 75 LEU A C 1
ATOM 592 O O . LEU A 1 75 ? 15.914 -39.031 -18.188 1 98.44 75 LEU A O 1
ATOM 596 N N . GLU A 1 76 ? 15.102 -39.688 -16.234 1 97.69 76 GLU A N 1
ATOM 597 C CA . GLU A 1 76 ? 13.844 -40.125 -16.828 1 97.69 76 GLU A CA 1
ATOM 598 C C . GLU A 1 76 ? 12.922 -38.969 -17.141 1 97.69 76 GLU A C 1
ATOM 600 O O . GLU A 1 76 ? 12.812 -38.031 -16.344 1 97.69 76 GLU A O 1
ATOM 605 N N . VAL A 1 77 ? 12.32 -39 -18.328 1 98.62 77 VAL A N 1
ATOM 606 C CA . VAL A 1 77 ? 11.406 -37.938 -18.703 1 98.62 77 VAL A CA 1
ATOM 607 C C . VAL A 1 77 ? 9.969 -38.438 -18.625 1 98.62 77 VAL A C 1
ATOM 609 O O . VAL A 1 77 ? 9.617 -39.438 -19.234 1 98.62 77 VAL A O 1
ATOM 612 N N . ILE A 1 78 ? 9.18 -37.75 -17.859 1 98.81 78 ILE A N 1
ATOM 613 C CA . ILE A 1 78 ? 7.75 -38.031 -17.75 1 98.81 78 ILE A CA 1
ATOM 614 C C . ILE A 1 78 ? 6.969 -36.844 -18.359 1 98.81 78 ILE A C 1
ATOM 616 O O . ILE A 1 78 ? 6.938 -35.75 -17.797 1 98.81 78 ILE A O 1
ATOM 620 N N . PRO A 1 79 ? 6.359 -37.062 -19.516 1 98.69 79 PRO A N 1
ATOM 621 C CA . PRO A 1 79 ? 5.527 -36 -20.062 1 98.69 79 PRO A CA 1
ATOM 622 C C . PRO A 1 79 ? 4.184 -35.875 -19.344 1 98.69 79 PRO A C 1
ATOM 624 O O . PRO A 1 79 ? 3.623 -36.875 -18.891 1 98.69 79 PRO A O 1
ATOM 627 N N . LEU A 1 80 ? 3.75 -34.656 -19.156 1 98.75 80 LEU A N 1
ATOM 628 C CA . LEU A 1 80 ? 2.439 -34.375 -18.578 1 98.75 80 LEU A CA 1
ATOM 629 C C . LEU A 1 80 ? 1.558 -33.656 -19.594 1 98.75 80 LEU A C 1
ATOM 631 O O . LEU A 1 80 ? 1.976 -32.656 -20.172 1 98.75 80 LEU A O 1
ATOM 635 N N . ILE A 1 81 ? 0.419 -34.188 -19.859 1 97.94 81 ILE A N 1
ATOM 636 C CA . ILE A 1 81 ? -0.619 -33.562 -20.688 1 97.94 81 ILE A CA 1
ATOM 637 C C . ILE A 1 81 ? -1.905 -33.438 -19.891 1 97.94 81 ILE A C 1
ATOM 639 O O . ILE A 1 81 ? -2.281 -34.312 -19.125 1 97.94 81 ILE A O 1
ATOM 643 N N . GLN A 1 82 ? -2.533 -32.281 -20.031 1 98 82 GLN A N 1
ATOM 644 C CA . GLN A 1 82 ? -3.818 -32.062 -19.359 1 98 82 GLN A CA 1
ATOM 645 C C . GLN A 1 82 ? -4.957 -32.719 -20.156 1 98 82 GLN A C 1
ATOM 647 O O . GLN A 1 82 ? -5.039 -32.531 -21.375 1 98 82 GLN A O 1
ATOM 652 N N . THR A 1 83 ? -5.844 -33.406 -19.422 1 98.56 83 THR A N 1
ATOM 653 C CA . THR A 1 83 ? -6.883 -34.094 -20.188 1 98.56 83 THR A CA 1
ATOM 654 C C . THR A 1 83 ? -8.266 -33.781 -19.625 1 98.56 83 THR A C 1
ATOM 656 O O . THR A 1 83 ? -9.266 -34.312 -20.094 1 98.56 83 THR A O 1
ATOM 659 N N . PHE A 1 84 ? -8.344 -32.969 -18.609 1 98.38 84 PHE A N 1
ATOM 660 C CA . PHE A 1 84 ? -9.648 -32.656 -18.016 1 98.38 84 PHE A CA 1
ATOM 661 C C . PHE A 1 84 ? -9.742 -31.203 -17.609 1 98.38 84 PHE A C 1
ATOM 663 O O . PHE A 1 84 ? -10.344 -30.391 -18.312 1 98.38 84 PHE A O 1
ATOM 670 N N . GLY A 1 85 ? -9.078 -30.859 -16.516 1 96.94 85 GLY A N 1
ATOM 671 C CA . GLY A 1 85 ? -8.922 -29.469 -16.125 1 96.94 85 GLY A CA 1
ATOM 672 C C . GLY A 1 85 ? -7.703 -28.812 -16.734 1 96.94 85 GLY A C 1
ATOM 673 O O . GLY A 1 85 ? -6.938 -29.453 -17.453 1 96.94 85 GLY A O 1
ATOM 674 N N . HIS A 1 86 ? -7.547 -27.531 -16.594 1 96.81 86 HIS A N 1
ATOM 675 C CA . HIS A 1 86 ? -6.391 -26.766 -17.047 1 96.81 86 HIS A CA 1
ATOM 676 C C . HIS A 1 86 ? -6.184 -26.906 -18.547 1 96.81 86 HIS A C 1
ATOM 678 O O . HIS A 1 86 ? -5.047 -27.016 -19.016 1 96.81 86 HIS A O 1
ATOM 684 N N . LEU A 1 87 ? -7.27 -26.969 -19.25 1 97.94 87 LEU A N 1
ATOM 685 C CA . LEU A 1 87 ? -7.188 -27.062 -20.703 1 97.94 87 LEU A CA 1
ATOM 686 C C . LEU A 1 87 ? -7.391 -25.703 -21.359 1 97.94 87 LEU A C 1
ATOM 688 O O . LEU A 1 87 ? -7.883 -25.625 -22.484 1 97.94 87 LEU A O 1
ATOM 692 N N . GLU A 1 88 ? -7.027 -24.656 -20.656 1 97.25 88 GLU A N 1
ATOM 693 C CA . GLU A 1 88 ? -7.211 -23.312 -21.156 1 97.25 88 GLU A CA 1
ATOM 694 C C . GLU A 1 88 ? -6.52 -23.125 -22.516 1 97.25 88 GLU A C 1
ATOM 696 O O . GLU A 1 88 ? -7.043 -22.438 -23.391 1 97.25 88 GLU A O 1
ATOM 701 N N . PHE A 1 89 ? -5.34 -23.766 -22.688 1 96.88 89 PHE A N 1
ATOM 702 C CA . PHE A 1 89 ? -4.559 -23.531 -23.906 1 96.88 89 PHE A CA 1
ATOM 703 C C . PHE A 1 89 ? -5.273 -24.109 -25.125 1 96.88 89 PHE A C 1
ATOM 705 O O . PHE A 1 89 ? -4.984 -23.719 -26.266 1 96.88 89 PHE A O 1
ATOM 712 N N . VAL A 1 90 ? -6.25 -24.953 -24.922 1 97.94 90 VAL A N 1
ATOM 713 C CA . VAL A 1 90 ? -7.062 -25.516 -26 1 97.94 90 VAL A CA 1
ATOM 714 C C . VAL A 1 90 ? -8.398 -24.766 -26.078 1 97.94 90 VAL A C 1
ATOM 716 O O . VAL A 1 90 ? -8.773 -24.25 -27.125 1 97.94 90 VAL A O 1
ATOM 719 N N . LEU A 1 91 ? -9.047 -24.625 -24.953 1 98.19 91 LEU A N 1
ATOM 720 C CA . LEU A 1 91 ? -10.445 -24.25 -24.875 1 98.19 91 LEU A CA 1
ATOM 721 C C . LEU A 1 91 ? -10.609 -22.734 -25.047 1 98.19 91 LEU A C 1
ATOM 723 O O . LEU A 1 91 ? -11.727 -22.25 -25.266 1 98.19 91 LEU A O 1
ATOM 727 N N . LYS A 1 92 ? -9.516 -21.953 -24.953 1 97.19 92 LYS A N 1
ATOM 728 C CA . LYS A 1 92 ? -9.617 -20.516 -25.172 1 97.19 92 LYS A CA 1
ATOM 729 C C . LYS A 1 92 ? -9.711 -20.203 -26.672 1 97.19 92 LYS A C 1
ATOM 731 O O . LYS A 1 92 ? -10.086 -19.094 -27.062 1 97.19 92 LYS A O 1
ATOM 736 N N . LEU A 1 93 ? -9.367 -21.188 -27.484 1 97.19 93 LEU A N 1
ATOM 737 C CA . LEU A 1 93 ? -9.344 -20.984 -28.938 1 97.19 93 LEU A CA 1
ATOM 738 C C . LEU A 1 93 ? -10.75 -21.125 -29.516 1 97.19 93 LEU A C 1
ATOM 740 O O . LEU A 1 93 ? -11.531 -21.969 -29.078 1 97.19 93 LEU A O 1
ATOM 744 N N . ASP A 1 94 ? -10.969 -20.359 -30.562 1 96.75 94 ASP A N 1
ATOM 745 C CA . ASP A 1 94 ? -12.281 -20.344 -31.219 1 96.75 94 ASP A CA 1
ATOM 746 C C . ASP A 1 94 ? -12.648 -21.719 -31.734 1 96.75 94 ASP A C 1
ATOM 748 O O . ASP A 1 94 ? -13.797 -22.156 -31.609 1 96.75 94 ASP A O 1
ATOM 752 N N . LYS A 1 95 ? -11.773 -22.453 -32.219 1 96.69 95 LYS A N 1
ATOM 753 C CA . LYS A 1 95 ? -11.984 -23.75 -32.844 1 96.69 95 LYS A CA 1
ATOM 754 C C . LYS A 1 95 ? -12.492 -24.766 -31.828 1 96.69 95 LYS A C 1
ATOM 756 O O . LYS A 1 95 ? -13.18 -25.719 -32.188 1 96.69 95 LYS A O 1
ATOM 761 N N . PHE A 1 96 ? -12.203 -24.578 -30.531 1 97.81 96 PHE A N 1
ATOM 762 C CA . PHE A 1 96 ? -12.469 -25.641 -29.578 1 97.81 96 PHE A CA 1
ATOM 763 C C . PHE A 1 96 ? -13.383 -25.141 -28.469 1 97.81 96 PHE A C 1
ATOM 765 O O . PHE A 1 96 ? -13.648 -25.875 -27.5 1 97.81 96 PHE A O 1
ATOM 772 N N . LYS A 1 97 ? -13.906 -23.922 -28.562 1 97.38 97 LYS A N 1
ATOM 773 C CA . LYS A 1 97 ? -14.688 -23.312 -27.484 1 97.38 97 LYS A CA 1
ATOM 774 C C . LYS A 1 97 ? -15.969 -24.109 -27.234 1 97.38 97 LYS A C 1
ATOM 776 O O . LYS A 1 97 ? -16.5 -24.078 -26.125 1 97.38 97 LYS A O 1
ATOM 781 N N . HIS A 1 98 ? -16.438 -24.891 -28.25 1 97.31 98 HIS A N 1
ATOM 782 C CA . HIS A 1 98 ? -17.672 -25.656 -28.109 1 97.31 98 HIS A CA 1
ATOM 783 C C . HIS A 1 98 ? -17.469 -26.859 -27.219 1 97.31 98 HIS A C 1
ATOM 785 O O . HIS A 1 98 ? -18.438 -27.5 -26.797 1 97.31 98 HIS A O 1
ATOM 791 N N . LEU A 1 99 ? -16.266 -27.188 -26.875 1 98.12 99 LEU A N 1
ATOM 792 C CA . LEU A 1 99 ? -15.953 -28.359 -26.062 1 98.12 99 LEU A CA 1
ATOM 793 C C . LEU A 1 99 ? -15.945 -28 -24.578 1 98.12 99 LEU A C 1
ATOM 795 O O . LEU A 1 99 ? -15.758 -28.875 -23.734 1 98.12 99 LEU A O 1
ATOM 799 N N . ARG A 1 100 ? -16.156 -26.781 -24.281 1 98.19 100 ARG A N 1
ATOM 800 C CA . ARG A 1 100 ? -16.141 -26.328 -22.891 1 98.19 100 ARG A CA 1
ATOM 801 C C . ARG A 1 100 ? -17.297 -26.922 -22.109 1 98.19 100 ARG A C 1
ATOM 803 O O . ARG A 1 100 ? -18.422 -27.031 -22.609 1 98.19 100 ARG A O 1
ATOM 810 N N . GLU A 1 101 ? -17.016 -27.312 -20.844 1 98.31 101 GLU A N 1
ATOM 811 C CA . GLU A 1 101 ? -18.094 -27.719 -19.938 1 98.31 101 GLU A CA 1
ATOM 812 C C . GLU A 1 101 ? -19.078 -26.594 -19.703 1 98.31 101 GLU A C 1
ATOM 814 O O . GLU A 1 101 ? -20.297 -26.797 -19.75 1 98.31 101 GLU A O 1
ATOM 819 N N . VAL A 1 102 ? -18.547 -25.422 -19.328 1 97.56 102 VAL A N 1
ATOM 820 C CA . VAL A 1 102 ? -19.297 -24.172 -19.219 1 97.56 102 VAL A CA 1
ATOM 821 C C . VAL A 1 102 ? -18.781 -23.156 -20.25 1 97.56 102 VAL A C 1
ATOM 823 O O . VAL A 1 102 ? -17.594 -22.797 -20.219 1 97.56 102 VAL A O 1
ATOM 826 N N . PHE A 1 103 ? -19.578 -22.75 -21.078 1 96.19 103 PHE A N 1
ATOM 827 C CA . PHE A 1 103 ? -19.203 -21.938 -22.234 1 96.19 103 PHE A CA 1
ATOM 828 C C . PHE A 1 103 ? -18.359 -20.734 -21.797 1 96.19 103 PHE A C 1
ATOM 830 O O . PHE A 1 103 ? -17.375 -20.391 -22.469 1 96.19 103 PHE A O 1
ATOM 837 N N . LYS A 1 104 ? -18.672 -20.141 -20.719 1 95.5 104 LYS A N 1
ATOM 838 C CA . LYS A 1 104 ? -18.031 -18.922 -20.234 1 95.5 104 LYS A CA 1
ATOM 839 C C . LYS A 1 104 ? -16.625 -19.203 -19.75 1 95.5 104 LYS A C 1
ATOM 841 O O . LYS A 1 104 ? -15.781 -18.297 -19.703 1 95.5 104 LYS A O 1
ATOM 846 N N . TYR A 1 105 ? -16.344 -20.406 -19.391 1 97.44 105 TYR A N 1
ATOM 847 C CA . TYR A 1 105 ? -15.102 -20.75 -18.703 1 97.44 105 TYR A CA 1
ATOM 848 C C . TYR A 1 105 ? -14.266 -21.719 -19.516 1 97.44 105 TYR A C 1
ATOM 850 O O . TYR A 1 105 ? -14.625 -22.891 -19.656 1 97.44 105 TYR A O 1
ATOM 858 N N . PRO A 1 106 ? -13.125 -21.297 -19.969 1 97.56 106 PRO A N 1
ATOM 859 C CA . PRO A 1 106 ? -12.312 -22.156 -20.828 1 97.56 106 PRO A CA 1
ATOM 860 C C . PRO A 1 106 ? -11.375 -23.062 -20.047 1 97.56 106 PRO A C 1
ATOM 862 O O . PRO A 1 106 ? -10.258 -23.344 -20.484 1 97.56 106 PRO A O 1
ATOM 865 N N . GLN A 1 107 ? -11.75 -23.578 -18.922 1 96.88 107 GLN A N 1
ATOM 866 C CA . GLN A 1 107 ? -10.836 -24.297 -18.047 1 96.88 107 GLN A CA 1
ATOM 867 C C . GLN A 1 107 ? -11.039 -25.812 -18.172 1 96.88 107 GLN A C 1
ATOM 869 O O . GLN A 1 107 ? -10.07 -26.562 -18.297 1 96.88 107 GLN A O 1
ATOM 874 N N . ALA A 1 108 ? -12.266 -26.266 -18.203 1 98.19 108 ALA A N 1
ATOM 875 C CA . ALA A 1 108 ? -12.562 -27.688 -18.172 1 98.19 108 ALA A CA 1
ATOM 876 C C . ALA A 1 108 ? -13.273 -28.125 -19.453 1 98.19 108 ALA A C 1
ATOM 878 O O . ALA A 1 108 ? -14.148 -27.422 -19.953 1 98.19 108 ALA A O 1
ATOM 879 N N . ILE A 1 109 ? -12.906 -29.266 -19.938 1 98.44 109 ILE A N 1
ATOM 880 C CA . ILE A 1 109 ? -13.523 -29.828 -21.141 1 98.44 109 ILE A CA 1
ATOM 881 C C . ILE A 1 109 ? -14.742 -30.656 -20.75 1 98.44 109 ILE A C 1
ATOM 883 O O . ILE A 1 109 ? -14.766 -31.281 -19.688 1 98.44 109 ILE A O 1
ATOM 887 N N . CYS A 1 110 ? -15.766 -30.609 -21.578 1 98.44 110 CYS A N 1
ATOM 888 C CA . CYS A 1 110 ? -16.953 -31.438 -21.375 1 98.44 110 CYS A CA 1
ATOM 889 C C . CYS A 1 110 ? -16.656 -32.906 -21.688 1 98.44 110 CYS A C 1
ATOM 891 O O . CYS A 1 110 ? -16.406 -33.25 -22.828 1 98.44 110 CYS A O 1
ATOM 893 N N . PRO A 1 111 ? -16.719 -33.75 -20.625 1 97.75 111 PRO A N 1
ATOM 894 C CA . PRO A 1 111 ? -16.406 -35.156 -20.875 1 97.75 111 PRO A CA 1
ATOM 895 C C . PRO A 1 111 ? -17.484 -35.875 -21.672 1 97.75 111 PRO A C 1
ATOM 897 O O . PRO A 1 111 ? -17.266 -37 -22.125 1 97.75 111 PRO A O 1
ATOM 900 N N . SER A 1 112 ? -18.609 -35.25 -21.844 1 97 112 SER A N 1
ATOM 901 C CA . SER A 1 112 ? -19.75 -35.906 -22.5 1 97 112 SER A CA 1
ATOM 902 C C . SER A 1 112 ? -19.891 -35.438 -23.953 1 97 112 SER A C 1
ATOM 904 O O . SER A 1 112 ? -20.781 -35.906 -24.672 1 97 112 SER A O 1
ATOM 906 N N . ASN A 1 113 ? -19.094 -34.562 -24.359 1 96.06 113 ASN A N 1
ATOM 907 C CA . ASN A 1 113 ? -19.094 -34.156 -25.766 1 96.06 113 ASN A CA 1
ATOM 908 C C . ASN A 1 113 ? -18.453 -35.219 -26.641 1 96.06 113 ASN A C 1
ATOM 910 O O . ASN A 1 113 ? -17.391 -35.75 -26.312 1 96.06 113 ASN A O 1
ATOM 914 N N . ASN A 1 114 ? -18.969 -35.469 -27.781 1 93.25 114 ASN A N 1
ATOM 915 C CA . ASN A 1 114 ? -18.562 -36.562 -28.656 1 93.25 114 ASN A CA 1
ATOM 916 C C . ASN A 1 114 ? -17.156 -36.344 -29.203 1 93.25 114 ASN A C 1
ATOM 918 O O . ASN A 1 114 ? -16.438 -37.312 -29.531 1 93.25 114 ASN A O 1
ATOM 922 N N . GLU A 1 115 ? -16.766 -35.125 -29.328 1 96.31 115 GLU A N 1
ATOM 923 C CA . GLU A 1 115 ? -15.484 -34.781 -29.938 1 96.31 115 GLU A CA 1
ATOM 924 C C . GLU A 1 115 ? -14.367 -34.75 -28.906 1 96.31 115 GLU A C 1
ATOM 926 O O . GLU A 1 115 ? -13.188 -34.75 -29.266 1 96.31 115 GLU A O 1
ATOM 931 N N . THR A 1 116 ? -14.742 -34.75 -27.641 1 97.25 116 THR A N 1
ATOM 932 C CA . THR A 1 116 ? -13.789 -34.562 -26.547 1 97.25 116 THR A CA 1
ATOM 933 C C . THR A 1 116 ? -12.68 -35.594 -26.625 1 97.25 116 THR A C 1
ATOM 935 O O . THR A 1 116 ? -11.5 -35.25 -26.672 1 97.25 116 THR A O 1
ATOM 938 N N . HIS A 1 117 ? -13.023 -36.844 -26.688 1 96.62 117 HIS A N 1
ATOM 939 C CA . HIS A 1 117 ? -12.031 -37.906 -26.609 1 96.62 117 HIS A CA 1
ATOM 940 C C . HIS A 1 117 ? -11.18 -37.938 -27.875 1 96.62 117 HIS A C 1
ATOM 942 O O . HIS A 1 117 ? -9.984 -38.25 -27.828 1 96.62 117 HIS A O 1
ATOM 948 N N . GLY A 1 118 ? -11.781 -37.625 -29 1 96.31 118 GLY A N 1
ATOM 949 C CA . GLY A 1 118 ? -10.984 -37.562 -30.219 1 96.31 118 GLY A CA 1
ATOM 950 C C . GLY A 1 118 ? -9.836 -36.562 -30.125 1 96.31 118 GLY A C 1
ATOM 951 O O . GLY A 1 118 ? -8.711 -36.875 -30.5 1 96.31 118 GLY A O 1
ATOM 952 N N . VAL A 1 119 ? -10.133 -35.438 -29.594 1 97.56 119 VAL A N 1
ATOM 953 C CA . VAL A 1 119 ? -9.141 -34.375 -29.469 1 97.56 119 VAL A CA 1
ATOM 954 C C . VAL A 1 119 ? -8.07 -34.781 -28.453 1 97.56 119 VAL A C 1
ATOM 956 O O . VAL A 1 119 ? -6.875 -34.719 -28.75 1 97.56 119 VAL A O 1
ATOM 959 N N . LEU A 1 120 ? -8.469 -35.281 -27.312 1 98.31 120 LEU A N 1
ATOM 960 C CA . LEU A 1 120 ? -7.547 -35.625 -26.234 1 98.31 120 LEU A CA 1
ATOM 961 C C . LEU A 1 120 ? -6.648 -36.781 -26.625 1 98.31 120 LEU A C 1
ATOM 963 O O . LEU A 1 120 ? -5.438 -36.75 -26.391 1 98.31 120 LEU A O 1
ATOM 967 N N . LEU A 1 121 ? -7.242 -37.844 -27.219 1 97.69 121 LEU A N 1
ATOM 968 C CA . LEU A 1 121 ? -6.488 -39.031 -27.562 1 97.69 121 LEU A CA 1
ATOM 969 C C . LEU A 1 121 ? -5.473 -38.75 -28.656 1 97.69 121 LEU A C 1
ATOM 971 O O . LEU A 1 121 ? -4.371 -39.312 -28.656 1 97.69 121 LEU A O 1
ATOM 975 N N . SER A 1 122 ? -5.852 -37.844 -29.547 1 97.5 122 SER A N 1
ATOM 976 C CA . SER A 1 122 ? -4.895 -37.438 -30.562 1 97.5 122 SER A CA 1
ATOM 977 C C . SER A 1 122 ? -3.689 -36.75 -29.953 1 97.5 122 SER A C 1
ATOM 979 O O . SER A 1 122 ? -2.549 -37 -30.344 1 97.5 122 SER A O 1
ATOM 981 N N . MET A 1 123 ? -3.926 -35.875 -29.047 1 98.31 123 MET A N 1
ATOM 982 C CA . MET A 1 123 ? -2.844 -35.188 -28.375 1 98.31 123 MET A CA 1
ATOM 983 C C . MET A 1 123 ? -1.977 -36.156 -27.578 1 98.31 123 MET A C 1
ATOM 985 O O . MET A 1 123 ? -0.751 -36 -27.547 1 98.31 123 MET A O 1
ATOM 989 N N . ILE A 1 124 ? -2.615 -37.125 -26.938 1 98.5 124 ILE A N 1
ATOM 990 C CA . ILE A 1 124 ? -1.891 -38.156 -26.203 1 98.5 124 ILE A CA 1
ATOM 991 C C . ILE A 1 124 ? -0.975 -38.938 -27.141 1 98.5 124 ILE A C 1
ATOM 993 O O . ILE A 1 124 ? 0.202 -39.125 -26.844 1 98.5 124 ILE A O 1
ATOM 997 N N . ASP A 1 125 ? -1.517 -39.281 -28.297 1 98.25 125 ASP A N 1
ATOM 998 C CA . ASP A 1 125 ? -0.731 -40.031 -29.266 1 98.25 125 ASP A CA 1
ATOM 999 C C . ASP A 1 125 ? 0.491 -39.219 -29.719 1 98.25 125 ASP A C 1
ATOM 1001 O O . ASP A 1 125 ? 1.586 -39.781 -29.844 1 98.25 125 ASP A O 1
ATOM 1005 N N . ASP A 1 126 ? 0.291 -37.938 -29.969 1 98.31 126 ASP A N 1
ATOM 1006 C CA . ASP A 1 126 ? 1.403 -37.094 -30.359 1 98.31 126 ASP A CA 1
ATOM 1007 C C . ASP A 1 126 ? 2.523 -37.125 -29.328 1 98.31 126 ASP A C 1
ATOM 1009 O O . ASP A 1 126 ? 3.697 -37.281 -29.688 1 98.31 126 ASP A O 1
ATOM 1013 N N . ILE A 1 127 ? 2.211 -37 -28.062 1 98.25 127 ILE A N 1
ATOM 1014 C CA . ILE A 1 127 ? 3.189 -36.938 -26.984 1 98.25 127 ILE A CA 1
ATOM 1015 C C . ILE A 1 127 ? 3.895 -38.281 -26.828 1 98.25 127 ILE A C 1
ATOM 1017 O O . ILE A 1 127 ? 5.121 -38.344 -26.734 1 98.25 127 ILE A O 1
ATOM 1021 N N . VAL A 1 128 ? 3.123 -39.406 -26.797 1 97.88 128 VAL A N 1
ATOM 1022 C CA . VAL A 1 128 ? 3.697 -40.719 -26.594 1 97.88 128 VAL A CA 1
ATOM 1023 C C . VAL A 1 128 ? 4.625 -41.062 -27.75 1 97.88 128 VAL A C 1
ATOM 1025 O O . VAL A 1 128 ? 5.715 -41.625 -27.531 1 97.88 128 VAL A O 1
ATOM 1028 N N . GLN A 1 129 ? 4.207 -40.656 -28.922 1 96.75 129 GLN A N 1
ATOM 1029 C CA . GLN A 1 129 ? 5.023 -40.938 -30.094 1 96.75 129 GLN A CA 1
ATOM 1030 C C . GLN A 1 129 ? 6.34 -40.156 -30.062 1 96.75 129 GLN A C 1
ATOM 1032 O O . GLN A 1 129 ? 7.367 -40.656 -30.531 1 96.75 129 GLN A O 1
ATOM 1037 N N . ALA A 1 130 ? 6.293 -39.031 -29.5 1 97.88 130 ALA A N 1
ATOM 1038 C CA . ALA A 1 130 ? 7.484 -38.188 -29.422 1 97.88 130 ALA A CA 1
ATOM 1039 C C . ALA A 1 130 ? 8.414 -38.625 -28.312 1 97.88 130 ALA A C 1
ATOM 1041 O O . ALA A 1 130 ? 9.578 -38.219 -28.25 1 97.88 130 ALA A O 1
ATOM 1042 N N . HIS A 1 131 ? 7.938 -39.438 -27.375 1 97.75 131 HIS A N 1
ATOM 1043 C CA . HIS A 1 131 ? 8.719 -39.906 -26.234 1 97.75 131 HIS A CA 1
ATOM 1044 C C . HIS A 1 131 ? 8.938 -41.406 -26.297 1 97.75 131 HIS A C 1
ATOM 1046 O O . HIS A 1 131 ? 8.242 -42.188 -25.609 1 97.75 131 HIS A O 1
ATOM 1052 N N . GLU A 1 132 ? 9.938 -41.812 -26.906 1 91.06 132 GLU A N 1
ATOM 1053 C CA . GLU A 1 132 ? 10.219 -43.219 -27.078 1 91.06 132 GLU A CA 1
ATOM 1054 C C . GLU A 1 132 ? 10.609 -43.875 -25.75 1 91.06 132 GLU A C 1
ATOM 1056 O O . GLU A 1 132 ? 11.383 -43.281 -24.984 1 91.06 132 GLU A O 1
ATOM 1061 N N . GLY A 1 133 ? 10.039 -45.031 -25.453 1 90.19 133 GLY A N 1
ATOM 1062 C CA . GLY A 1 133 ? 10.406 -45.75 -24.234 1 90.19 133 GLY A CA 1
ATOM 1063 C C . GLY A 1 133 ? 9.734 -45.219 -22.984 1 90.19 133 GLY A C 1
ATOM 1064 O O . GLY A 1 133 ? 10.18 -45.5 -21.875 1 90.19 133 GLY A O 1
ATOM 1065 N N . LEU A 1 134 ? 8.805 -44.562 -23.203 1 94.25 134 LEU A N 1
ATOM 1066 C CA . LEU A 1 134 ? 8.062 -43.906 -22.125 1 94.25 134 LEU A CA 1
ATOM 1067 C C . LEU A 1 134 ? 7.5 -44.938 -21.156 1 94.25 134 LEU A C 1
ATOM 1069 O O . LEU A 1 134 ? 6.934 -45.969 -21.578 1 94.25 134 LEU A O 1
ATOM 1073 N N . ARG A 1 135 ? 7.676 -44.719 -19.797 1 97.31 135 ARG A N 1
ATOM 1074 C CA . ARG A 1 135 ? 7.164 -45.625 -18.797 1 97.31 135 ARG A CA 1
ATOM 1075 C C . ARG A 1 135 ? 5.977 -45.031 -18.047 1 97.31 135 ARG A C 1
ATOM 1077 O O . ARG A 1 135 ? 5.105 -45.75 -17.562 1 97.31 135 ARG A O 1
ATOM 1084 N N . TYR A 1 136 ? 6.039 -43.719 -17.875 1 98.38 136 TYR A N 1
ATOM 1085 C CA . TYR A 1 136 ? 4.98 -43 -17.172 1 98.38 136 TYR A CA 1
ATOM 1086 C C . TYR A 1 136 ? 4.438 -41.844 -18.031 1 98.38 136 TYR A C 1
ATOM 1088 O O . TYR A 1 136 ? 5.195 -41.156 -18.719 1 98.38 136 TYR A O 1
ATOM 1096 N N . LEU A 1 137 ? 3.168 -41.625 -18.031 1 98.75 137 LEU A N 1
ATOM 1097 C CA . LEU A 1 137 ? 2.494 -40.5 -18.641 1 98.75 137 LEU A CA 1
ATOM 1098 C C . LEU A 1 137 ? 1.542 -39.844 -17.656 1 98.75 137 LEU A C 1
ATOM 1100 O O . LEU A 1 137 ? 0.618 -40.469 -17.156 1 98.75 137 LEU A O 1
ATOM 1104 N N . HIS A 1 138 ? 1.804 -38.594 -17.312 1 98.88 138 HIS A N 1
ATOM 1105 C CA . HIS A 1 138 ? 0.902 -37.875 -16.438 1 98.88 138 HIS A CA 1
ATOM 1106 C C . HIS A 1 138 ? -0.247 -37.25 -17.219 1 98.88 138 HIS A C 1
ATOM 1108 O O . HIS A 1 138 ? -0.02 -36.469 -18.141 1 98.88 138 HIS A O 1
ATOM 1114 N N . ILE A 1 139 ? -1.477 -37.562 -16.859 1 98.69 139 ILE A N 1
ATOM 1115 C CA . ILE A 1 139 ? -2.586 -37.156 -17.703 1 98.69 139 ILE A CA 1
ATOM 1116 C C . ILE A 1 139 ? -3.424 -36.094 -17 1 98.69 139 ILE A C 1
ATOM 1118 O O . ILE A 1 139 ? -4.586 -35.875 -17.344 1 98.69 139 ILE A O 1
ATOM 1122 N N . GLY A 1 140 ? -2.832 -35.406 -15.984 1 98.31 140 GLY A N 1
ATOM 1123 C CA . GLY A 1 140 ? -3.404 -34.25 -15.344 1 98.31 140 GLY A CA 1
ATOM 1124 C C . GLY A 1 140 ? -4.613 -34.562 -14.492 1 98.31 140 GLY A C 1
ATOM 1125 O O . GLY A 1 140 ? -4.523 -35.344 -13.539 1 98.31 140 GLY A O 1
ATOM 1126 N N . CYS A 1 141 ? -5.754 -34 -14.734 1 97.62 141 CYS A N 1
ATOM 1127 C CA . CYS A 1 141 ? -7.066 -34.25 -14.148 1 97.62 141 CYS A CA 1
ATOM 1128 C C . CYS A 1 141 ? -7.227 -33.5 -12.836 1 97.62 141 CYS A C 1
ATOM 1130 O O . CYS A 1 141 ? -8.055 -33.875 -12 1 97.62 141 CYS A O 1
ATOM 1132 N N . ASP A 1 142 ? -6.375 -32.406 -12.625 1 96.31 142 ASP A N 1
ATOM 1133 C CA . ASP A 1 142 ? -6.535 -31.656 -11.383 1 96.31 142 ASP A CA 1
ATOM 1134 C C . ASP A 1 142 ? -7.492 -30.484 -11.57 1 96.31 142 ASP A C 1
ATOM 1136 O O . ASP A 1 142 ? -7.758 -30.062 -12.703 1 96.31 142 ASP A O 1
ATOM 1140 N N . GLU A 1 143 ? -8.062 -30.031 -10.5 1 94.88 143 GLU A N 1
ATOM 1141 C CA . GLU A 1 143 ? -8.828 -28.797 -10.359 1 94.88 143 GLU A CA 1
ATOM 1142 C C . GLU A 1 143 ? -9.891 -28.672 -11.445 1 94.88 143 GLU A C 1
ATOM 1144 O O . GLU A 1 143 ? -9.977 -27.656 -12.125 1 94.88 143 GLU A O 1
ATOM 1149 N N . VAL A 1 144 ? -10.609 -29.797 -11.625 1 97.19 144 VAL A N 1
ATOM 1150 C CA . VAL A 1 144 ? -11.75 -29.766 -12.523 1 97.19 144 VAL A CA 1
ATOM 1151 C C . VAL A 1 144 ? -12.922 -29.047 -11.859 1 97.19 144 VAL A C 1
ATOM 1153 O O . VAL A 1 144 ? -13.836 -29.688 -11.336 1 97.19 144 VAL A O 1
ATOM 1156 N N . PHE A 1 145 ? -12.961 -27.766 -11.977 1 93.19 145 PHE A N 1
ATOM 1157 C CA . PHE A 1 145 ? -13.891 -26.938 -11.219 1 93.19 145 PHE A CA 1
ATOM 1158 C C . PHE A 1 145 ? -15.289 -26.984 -11.836 1 93.19 145 PHE A C 1
ATOM 1160 O O . PHE A 1 145 ? -16.281 -26.984 -11.109 1 93.19 145 PHE A O 1
ATOM 1167 N N . GLN A 1 146 ? -15.328 -26.953 -13.133 1 95.25 146 GLN A N 1
ATOM 1168 C CA . GLN A 1 146 ? -16.609 -27.078 -13.828 1 95.25 146 GLN A CA 1
ATOM 1169 C C . GLN A 1 146 ? -16.844 -28.516 -14.281 1 95.25 146 GLN A C 1
ATOM 1171 O O . GLN A 1 146 ? -16.156 -29 -15.18 1 95.25 146 GLN A O 1
ATOM 1176 N N . LEU A 1 147 ? -17.781 -29.125 -13.672 1 97.12 147 LEU A N 1
ATOM 1177 C CA . LEU A 1 147 ? -18.078 -30.531 -13.961 1 97.12 147 LEU A CA 1
ATOM 1178 C C . LEU A 1 147 ? -19.578 -30.812 -13.781 1 97.12 147 LEU A C 1
ATOM 1180 O O . LEU A 1 147 ? -20.156 -30.453 -12.758 1 97.12 147 LEU A O 1
ATOM 1184 N N . GLY A 1 148 ? -20.125 -31.391 -14.734 1 96.88 148 GLY A N 1
ATOM 1185 C CA . GLY A 1 148 ? -21.5 -31.797 -14.641 1 96.88 148 GLY A CA 1
ATOM 1186 C C . GLY A 1 148 ? -22.484 -30.641 -14.742 1 96.88 148 GLY A C 1
ATOM 1187 O O . GLY A 1 148 ? -23.594 -30.719 -14.211 1 96.88 148 GLY A O 1
ATOM 1188 N N . GLU A 1 149 ? -22.094 -29.609 -15.414 1 96.06 149 GLU A N 1
ATOM 1189 C CA . GLU A 1 149 ? -22.906 -28.391 -15.43 1 96.06 149 GLU A CA 1
ATOM 1190 C C . GLU A 1 149 ? -23.594 -28.203 -16.781 1 96.06 149 GLU A C 1
ATOM 1192 O O . GLU A 1 149 ? -24.641 -27.578 -16.875 1 96.06 149 GLU A O 1
ATOM 1197 N N . CYS A 1 150 ? -22.953 -28.688 -17.859 1 96.31 150 CYS A N 1
ATOM 1198 C CA . CYS A 1 150 ? -23.562 -28.531 -19.172 1 96.31 150 CYS A CA 1
ATOM 1199 C C . CYS A 1 150 ? -24.688 -29.531 -19.391 1 96.31 150 CYS A C 1
ATOM 1201 O O . CYS A 1 150 ? -24.859 -30.469 -18.609 1 96.31 150 CYS A O 1
ATOM 1203 N N . ARG A 1 151 ? -25.469 -29.312 -20.469 1 95.06 151 ARG A N 1
ATOM 1204 C CA . ARG A 1 151 ? -26.656 -30.125 -20.766 1 95.06 151 ARG A CA 1
ATOM 1205 C C . ARG A 1 151 ? -26.266 -31.578 -21.016 1 95.06 151 ARG A C 1
ATOM 1207 O O . ARG A 1 151 ? -26.906 -32.5 -20.484 1 95.06 151 ARG A O 1
ATOM 1214 N N . SER A 1 152 ? -25.219 -31.828 -21.75 1 95.5 152 SER A N 1
ATOM 1215 C CA . SER A 1 152 ? -24.781 -33.188 -22.094 1 95.5 152 SER A CA 1
ATOM 1216 C C . SER A 1 152 ? -24.391 -33.969 -20.859 1 95.5 152 SER A C 1
ATOM 1218 O O . SER A 1 152 ? -24.719 -35.125 -20.719 1 95.5 152 SER A O 1
ATOM 1220 N N . CYS A 1 153 ? -23.688 -33.344 -19.984 1 96.75 153 CYS A N 1
ATOM 1221 C CA . CYS A 1 153 ? -23.25 -34.031 -18.766 1 96.75 153 CYS A CA 1
ATOM 1222 C C . CYS A 1 153 ? -24.422 -34.281 -17.828 1 96.75 153 CYS A C 1
ATOM 1224 O O . CYS A 1 153 ? -24.5 -35.344 -17.219 1 96.75 153 CYS A O 1
ATOM 1226 N N . ARG A 1 154 ? -25.359 -33.375 -17.734 1 95.75 154 ARG A N 1
ATOM 1227 C CA . ARG A 1 154 ? -26.531 -33.562 -16.906 1 95.75 154 ARG A CA 1
ATOM 1228 C C . ARG A 1 154 ? -27.375 -34.719 -17.422 1 95.75 154 ARG A C 1
ATOM 1230 O O . ARG A 1 154 ? -27.859 -35.562 -16.641 1 95.75 154 ARG A O 1
ATOM 1237 N N . GLU A 1 155 ? -27.516 -34.781 -18.703 1 95.19 155 GLU A N 1
ATOM 1238 C CA . GLU A 1 155 ? -28.25 -35.875 -19.312 1 95.19 155 GLU A CA 1
ATOM 1239 C C . GLU A 1 155 ? -27.578 -37.219 -19.062 1 95.19 155 GLU A C 1
ATOM 1241 O O . GLU A 1 155 ? -28.25 -38.219 -18.75 1 95.19 155 GLU A O 1
ATOM 1246 N N . LYS A 1 156 ? -26.281 -37.219 -19.203 1 94.75 156 LYS A N 1
ATOM 1247 C CA . LYS A 1 156 ? -25.531 -38.469 -18.953 1 94.75 156 LYS A CA 1
ATOM 1248 C C . LYS A 1 156 ? -25.703 -38.938 -17.516 1 94.75 156 LYS A C 1
ATOM 1250 O O . LYS A 1 156 ? -25.859 -40.125 -17.266 1 94.75 156 LYS A O 1
ATOM 1255 N N . ILE A 1 157 ? -25.719 -38.031 -16.609 1 94.25 157 ILE A N 1
ATOM 1256 C CA . ILE A 1 157 ? -25.891 -38.344 -15.195 1 94.25 157 ILE A CA 1
ATOM 1257 C C . ILE A 1 157 ? -27.297 -38.906 -14.961 1 94.25 157 ILE A C 1
ATOM 1259 O O . ILE A 1 157 ? -27.469 -39.938 -14.289 1 94.25 157 ILE A O 1
ATOM 1263 N N . ILE A 1 158 ? -28.281 -38.281 -15.625 1 92.44 158 ILE A N 1
ATOM 1264 C CA . ILE A 1 158 ? -29.672 -38.656 -15.453 1 92.44 158 ILE A CA 1
ATOM 1265 C C . ILE A 1 158 ? -29.891 -40.031 -16.078 1 92.44 158 ILE A C 1
ATOM 1267 O O . ILE A 1 158 ? -30.578 -40.875 -15.492 1 92.44 158 ILE A O 1
ATOM 1271 N N . PHE A 1 159 ? -29.312 -40.312 -17.203 1 92.75 159 PHE A N 1
ATOM 1272 C CA . PHE A 1 159 ? -29.516 -41.531 -17.953 1 92.75 159 PHE A CA 1
ATOM 1273 C C . PHE A 1 159 ? -28.875 -42.719 -17.234 1 92.75 159 PHE A C 1
ATOM 1275 O O . PHE A 1 159 ? -29.328 -43.844 -17.375 1 92.75 159 PHE A O 1
ATOM 1282 N N . ASN A 1 160 ? -27.781 -42.5 -16.641 1 87.5 160 ASN A N 1
ATOM 1283 C CA . ASN A 1 160 ? -27.125 -43.531 -15.883 1 87.5 160 ASN A CA 1
ATOM 1284 C C . ASN A 1 160 ? -27.547 -43.531 -14.422 1 87.5 160 ASN A C 1
ATOM 1286 O O . ASN A 1 160 ? -27.219 -42.625 -13.672 1 87.5 160 ASN A O 1
ATOM 1290 N N . GLU A 1 161 ? -28.359 -44.406 -14.055 1 78.12 161 GLU A N 1
ATOM 1291 C CA . GLU A 1 161 ? -28.938 -44.469 -12.711 1 78.12 161 GLU A CA 1
ATOM 1292 C C . GLU A 1 161 ? -27.844 -44.406 -11.641 1 78.12 161 GLU A C 1
ATOM 1294 O O . GLU A 1 161 ? -26.781 -45 -11.812 1 78.12 161 GLU A O 1
ATOM 1299 N N . LYS A 1 162 ? -27.734 -43.469 -10.719 1 81.25 162 LYS A N 1
ATOM 1300 C CA . LYS A 1 162 ? -26.891 -43.344 -9.531 1 81.25 162 LYS A CA 1
ATOM 1301 C C . LYS A 1 162 ? -25.609 -42.594 -9.852 1 81.25 162 LYS A C 1
ATOM 1303 O O . LYS A 1 162 ? -24.641 -42.625 -9.078 1 81.25 162 LYS A O 1
ATOM 1308 N N . TRP A 1 163 ? -25.609 -42.062 -11.125 1 89.5 163 TRP A N 1
ATOM 1309 C CA . TRP A 1 163 ? -24.391 -41.312 -11.406 1 89.5 163 TRP A CA 1
ATOM 1310 C C . TRP A 1 163 ? -24.469 -39.938 -10.758 1 89.5 163 TRP A C 1
ATOM 1312 O O . TRP A 1 163 ? -25.562 -39.438 -10.461 1 89.5 163 TRP A O 1
ATOM 1322 N N . ASN A 1 164 ? -23.453 -39.438 -10.32 1 93.81 164 ASN A N 1
ATOM 1323 C CA . ASN A 1 164 ? -23.203 -38.062 -9.859 1 93.81 164 ASN A CA 1
ATOM 1324 C C . ASN A 1 164 ? -21.953 -37.469 -10.492 1 93.81 164 ASN A C 1
ATOM 1326 O O . ASN A 1 164 ? -21.391 -38.062 -11.43 1 93.81 164 ASN A O 1
ATOM 1330 N N . LYS A 1 165 ? -21.531 -36.344 -10.094 1 95.25 165 LYS A N 1
ATOM 1331 C CA . LYS A 1 165 ? -20.359 -35.688 -10.648 1 95.25 165 LYS A CA 1
ATOM 1332 C C . LYS A 1 165 ? -19.109 -36.531 -10.484 1 95.25 165 LYS A C 1
ATOM 1334 O O . LYS A 1 165 ? -18.234 -36.531 -11.352 1 95.25 165 LYS A O 1
ATOM 1339 N N . ASN A 1 166 ? -19.031 -37.219 -9.352 1 95.56 166 ASN A N 1
ATOM 1340 C CA . ASN A 1 166 ? -17.875 -38.094 -9.086 1 95.56 166 ASN A CA 1
ATOM 1341 C C . ASN A 1 166 ? -17.766 -39.219 -10.109 1 95.56 166 ASN A C 1
ATOM 1343 O O . ASN A 1 166 ? -16.688 -39.5 -10.617 1 95.56 166 ASN A O 1
ATOM 1347 N N . LYS A 1 167 ? -18.828 -39.812 -10.398 1 95.56 167 LYS A N 1
ATOM 1348 C CA . LYS A 1 167 ? -18.812 -40.906 -11.359 1 95.56 167 LYS A CA 1
ATOM 1349 C C . LYS A 1 167 ? -18.547 -40.406 -12.773 1 95.56 167 LYS A C 1
ATOM 1351 O O . LYS A 1 167 ? -17.891 -41.094 -13.57 1 95.56 167 LYS A O 1
ATOM 1356 N N . LEU A 1 168 ? -19.141 -39.188 -13.023 1 96.38 168 LEU A N 1
ATOM 1357 C CA . LEU A 1 168 ? -18.812 -38.562 -14.305 1 96.38 168 LEU A CA 1
ATOM 1358 C C . LEU A 1 168 ? -17.312 -38.375 -14.438 1 96.38 168 LEU A C 1
ATOM 1360 O O . LEU A 1 168 ? -16.734 -38.625 -15.5 1 96.38 168 LEU A O 1
ATOM 1364 N N . PHE A 1 169 ? -16.703 -37.844 -13.438 1 97.81 169 PHE A N 1
ATOM 1365 C CA . PHE A 1 169 ? -15.258 -37.656 -13.398 1 97.81 169 PHE A CA 1
ATOM 1366 C C . PHE A 1 169 ? -14.523 -38.969 -13.625 1 97.81 169 PHE A C 1
ATOM 1368 O O . PHE A 1 169 ? -13.625 -39.031 -14.461 1 97.81 169 PHE A O 1
ATOM 1375 N N . LEU A 1 170 ? -14.891 -40.031 -12.859 1 97.62 170 LEU A N 1
ATOM 1376 C CA . LEU A 1 170 ? -14.227 -41.344 -12.906 1 97.62 170 LEU A CA 1
ATOM 1377 C C . LEU A 1 170 ? -14.398 -41.969 -14.281 1 97.62 170 LEU A C 1
ATOM 1379 O O . LEU A 1 170 ? -13.484 -42.656 -14.773 1 97.62 170 LEU A O 1
ATOM 1383 N N . ASP A 1 171 ? -15.508 -41.781 -14.844 1 96.69 171 ASP A N 1
ATOM 1384 C CA . ASP A 1 171 ? -15.758 -42.312 -16.172 1 96.69 171 ASP A CA 1
ATOM 1385 C C . ASP A 1 171 ? -14.797 -41.75 -17.203 1 96.69 171 ASP A C 1
ATOM 1387 O O . ASP A 1 171 ? -14.195 -42.469 -17.984 1 96.69 171 ASP A O 1
ATOM 1391 N N . HIS A 1 172 ? -14.711 -40.438 -17.203 1 97.94 172 HIS A N 1
ATOM 1392 C CA . HIS A 1 172 ? -13.805 -39.781 -18.125 1 97.94 172 HIS A CA 1
ATOM 1393 C C . HIS A 1 172 ? -12.359 -40.188 -17.875 1 97.94 172 HIS A C 1
ATOM 1395 O O . HIS A 1 172 ? -11.641 -40.562 -18.797 1 97.94 172 HIS A O 1
ATOM 1401 N N . LEU A 1 173 ? -11.961 -40.125 -16.625 1 98.25 173 LEU A N 1
ATOM 1402 C CA . LEU A 1 173 ? -10.602 -40.5 -16.219 1 98.25 173 LEU A CA 1
ATOM 1403 C C . LEU A 1 173 ? -10.266 -41.906 -16.672 1 98.25 173 LEU A C 1
ATOM 1405 O O . LEU A 1 173 ? -9.211 -42.156 -17.266 1 98.25 173 LEU A O 1
ATOM 1409 N N . SER A 1 174 ? -11.172 -42.812 -16.422 1 98 174 SER A N 1
ATOM 1410 C CA . SER A 1 174 ? -10.938 -44.219 -16.75 1 98 174 SER A CA 1
ATOM 1411 C C . SER A 1 174 ? -10.891 -44.438 -18.25 1 98 174 SER A C 1
ATOM 1413 O O . SER A 1 174 ? -10.133 -45.281 -18.734 1 98 174 SER A O 1
ATOM 1415 N N . THR A 1 175 ? -11.711 -43.688 -18.953 1 97.75 175 THR A N 1
ATOM 1416 C CA . THR A 1 175 ? -11.711 -43.812 -20.406 1 97.75 175 THR A CA 1
ATOM 1417 C C . THR A 1 175 ? -10.359 -43.406 -20.984 1 97.75 175 THR A C 1
ATOM 1419 O O . THR A 1 175 ? -9.789 -44.125 -21.797 1 97.75 175 THR A O 1
ATOM 1422 N N . VAL A 1 176 ? -9.836 -42.281 -20.547 1 98.5 176 VAL A N 1
ATOM 1423 C CA . VAL A 1 176 ? -8.547 -41.812 -21.031 1 98.5 176 VAL A CA 1
ATOM 1424 C C . VAL A 1 176 ? -7.43 -42.75 -20.578 1 98.5 176 VAL A C 1
ATOM 1426 O O . VAL A 1 176 ? -6.574 -43.125 -21.391 1 98.5 176 VAL A O 1
ATOM 1429 N N . ALA A 1 177 ? -7.453 -43.156 -19.328 1 98.5 177 ALA A N 1
ATOM 1430 C CA . ALA A 1 177 ? -6.422 -44.031 -18.781 1 98.5 177 ALA A CA 1
ATOM 1431 C C . ALA A 1 177 ? -6.422 -45.406 -19.5 1 98.5 177 ALA A C 1
ATOM 1433 O O . ALA A 1 177 ? -5.355 -45.938 -19.781 1 98.5 177 ALA A O 1
ATOM 1434 N N . ARG A 1 178 ? -7.609 -45.938 -19.766 1 98.06 178 ARG A N 1
ATOM 1435 C CA . ARG A 1 178 ? -7.723 -47.219 -20.453 1 98.06 178 ARG A CA 1
ATOM 1436 C C . ARG A 1 178 ? -7.156 -47.156 -21.859 1 98.06 178 ARG A C 1
ATOM 1438 O O . ARG A 1 178 ? -6.504 -48.094 -22.344 1 98.06 178 ARG A O 1
ATOM 1445 N N . TYR A 1 179 ? -7.477 -46.062 -22.453 1 98.25 179 TYR A N 1
ATOM 1446 C CA . TYR A 1 179 ? -6.922 -45.875 -23.781 1 98.25 179 TYR A CA 1
ATOM 1447 C C . TYR A 1 179 ? -5.398 -45.969 -23.766 1 98.25 179 TYR A C 1
ATOM 1449 O O . TYR A 1 179 ? -4.793 -46.625 -24.594 1 98.25 179 TYR A O 1
ATOM 1457 N N . VAL A 1 180 ? -4.734 -45.281 -22.844 1 98.25 180 VAL A N 1
ATOM 1458 C CA . VAL A 1 180 ? -3.279 -45.25 -22.734 1 98.25 180 VAL A CA 1
ATOM 1459 C C . VAL A 1 180 ? -2.758 -46.656 -22.469 1 98.25 180 VAL A C 1
ATOM 1461 O O . VAL A 1 180 ? -1.825 -47.125 -23.141 1 98.25 180 VAL A O 1
ATOM 1464 N N . LYS A 1 181 ? -3.416 -47.406 -21.562 1 97.25 181 LYS A N 1
ATOM 1465 C CA . LYS A 1 181 ? -2.965 -48.75 -21.188 1 97.25 181 LYS A CA 1
ATOM 1466 C C . LYS A 1 181 ? -3.117 -49.719 -22.328 1 97.25 181 LYS A C 1
ATOM 1468 O O . LYS A 1 181 ? -2.283 -50.625 -22.5 1 97.25 181 LYS A O 1
ATOM 1473 N N . GLU A 1 182 ? -4.184 -49.562 -23.062 1 97.38 182 GLU A N 1
ATOM 1474 C CA . GLU A 1 182 ? -4.473 -50.5 -24.156 1 97.38 182 GLU A CA 1
ATOM 1475 C C . GLU A 1 182 ? -3.598 -50.219 -25.375 1 97.38 182 GLU A C 1
ATOM 1477 O O . GLU A 1 182 ? -3.049 -51.125 -25.984 1 97.38 182 GLU A O 1
ATOM 1482 N N . ARG A 1 183 ? -3.463 -49 -25.656 1 96.88 183 ARG A N 1
ATOM 1483 C CA . ARG A 1 183 ? -2.715 -48.594 -26.844 1 96.88 183 ARG A CA 1
ATOM 1484 C C . ARG A 1 183 ? -1.213 -48.656 -26.594 1 96.88 183 ARG A C 1
ATOM 1486 O O . ARG A 1 183 ? -0.434 -48.938 -27.5 1 96.88 183 ARG A O 1
ATOM 1493 N N . TYR A 1 184 ? -0.832 -48.344 -25.344 1 97.12 184 TYR A N 1
ATOM 1494 C CA . TYR A 1 184 ? 0.572 -48.312 -24.953 1 97.12 184 TYR A CA 1
ATOM 1495 C C . TYR A 1 184 ? 0.794 -49.125 -23.672 1 97.12 184 TYR A C 1
ATOM 1497 O O . TYR A 1 184 ? 1.073 -48.531 -22.625 1 97.12 184 TYR A O 1
ATOM 1505 N N . PRO A 1 185 ? 0.796 -50.438 -23.641 1 93.62 185 PRO A N 1
ATOM 1506 C CA . PRO A 1 185 ? 0.784 -51.281 -22.453 1 93.62 185 PRO A CA 1
ATOM 1507 C C . PRO A 1 185 ? 1.983 -51.062 -21.547 1 93.62 185 PRO A C 1
ATOM 1509 O O . PRO A 1 185 ? 1.898 -51.281 -20.328 1 93.62 185 PRO A O 1
ATOM 1512 N N . GLY A 1 186 ? 3.049 -50.469 -21.953 1 93.31 186 GLY A N 1
ATOM 1513 C CA . GLY A 1 186 ? 4.211 -50.219 -21.109 1 93.31 186 GLY A CA 1
ATOM 1514 C C . GLY A 1 186 ? 4.156 -48.875 -20.406 1 93.31 186 GLY A C 1
ATOM 1515 O O . GLY A 1 186 ? 5 -48.594 -19.547 1 93.31 186 GLY A O 1
ATOM 1516 N N . VAL A 1 187 ? 3.1 -48.219 -20.609 1 97.81 187 VAL A N 1
ATOM 1517 C CA . VAL A 1 187 ? 3.014 -46.844 -20.078 1 97.81 187 VAL A CA 1
ATOM 1518 C C . VAL A 1 187 ? 2.012 -46.812 -18.922 1 97.81 187 VAL A C 1
ATOM 1520 O O . VAL A 1 187 ? 0.888 -47.312 -19.047 1 97.81 187 VAL A O 1
ATOM 1523 N N . THR A 1 188 ? 2.383 -46.312 -17.781 1 98.06 188 THR A N 1
ATOM 1524 C CA . THR A 1 188 ? 1.514 -46.156 -16.625 1 98.06 188 THR A CA 1
ATOM 1525 C C . THR A 1 188 ? 1.012 -44.719 -16.516 1 98.06 188 THR A C 1
ATOM 1527 O O . THR A 1 188 ? 1.804 -43.781 -16.344 1 98.06 188 THR A O 1
ATOM 1530 N N . PRO A 1 189 ? -0.301 -44.5 -16.547 1 98.62 189 PRO A N 1
ATOM 1531 C CA . PRO A 1 189 ? -0.843 -43.156 -16.359 1 98.62 189 PRO A CA 1
ATOM 1532 C C . PRO A 1 189 ? -0.738 -42.656 -14.922 1 98.62 189 PRO A C 1
ATOM 1534 O O . PRO A 1 189 ? -0.977 -43.438 -13.984 1 98.62 189 PRO A O 1
ATOM 1537 N N . LEU A 1 190 ? -0.28 -41.438 -14.727 1 98.81 190 LEU A N 1
ATOM 1538 C CA . LEU A 1 190 ? -0.312 -40.719 -13.453 1 98.81 190 LEU A CA 1
ATOM 1539 C C . LEU A 1 190 ? -1.376 -39.625 -13.477 1 98.81 190 LEU A C 1
ATOM 1541 O O . LEU A 1 190 ? -1.68 -39.062 -14.539 1 98.81 190 LEU A O 1
ATOM 1545 N N . ILE A 1 191 ? -1.984 -39.281 -12.359 1 98.69 191 ILE A N 1
ATOM 1546 C CA . ILE A 1 191 ? -2.955 -38.188 -12.289 1 98.69 191 ILE A CA 1
ATOM 1547 C C . ILE A 1 191 ? -2.764 -37.406 -10.984 1 98.69 191 ILE A C 1
ATOM 1549 O O . ILE A 1 191 ? -2.338 -37.969 -9.977 1 98.69 191 ILE A O 1
ATOM 1553 N N . TRP A 1 192 ? -3.043 -36.156 -10.953 1 98.69 192 TRP A N 1
ATOM 1554 C CA . TRP A 1 192 ? -3.186 -35.406 -9.719 1 98.69 192 TRP A CA 1
ATOM 1555 C C . TRP A 1 192 ? -4.391 -35.875 -8.914 1 98.69 192 TRP A C 1
ATOM 1557 O O . TRP A 1 192 ? -5.469 -36.094 -9.477 1 98.69 192 TRP A O 1
ATOM 1567 N N . ASP A 1 193 ? -4.402 -35.969 -7.707 1 98 193 ASP A N 1
ATOM 1568 C CA . ASP A 1 193 ? -5.32 -36.781 -6.934 1 98 193 ASP A CA 1
ATOM 1569 C C . ASP A 1 193 ? -6.488 -35.969 -6.395 1 98 193 ASP A C 1
ATOM 1571 O O . ASP A 1 193 ? -7.43 -36.531 -5.82 1 98 193 ASP A O 1
ATOM 1575 N N . ASP A 1 194 ? -6.504 -34.625 -6.5 1 96.75 194 ASP A N 1
ATOM 1576 C CA . ASP A 1 194 ? -7.359 -33.781 -5.688 1 96.75 194 ASP A CA 1
ATOM 1577 C C . ASP A 1 194 ? -8.828 -34.156 -5.836 1 96.75 194 ASP A C 1
ATOM 1579 O O . ASP A 1 194 ? -9.594 -34.094 -4.867 1 96.75 194 ASP A O 1
ATOM 1583 N N . ASN A 1 195 ? -9.219 -34.625 -6.977 1 96.5 195 ASN A N 1
ATOM 1584 C CA . ASN A 1 195 ? -10.617 -34.969 -7.195 1 96.5 195 ASN A CA 1
ATOM 1585 C C . ASN A 1 195 ? -10.93 -36.375 -6.672 1 96.5 195 ASN A C 1
ATOM 1587 O O . ASN A 1 195 ? -12.086 -36.781 -6.648 1 96.5 195 ASN A O 1
ATOM 1591 N N . LEU A 1 196 ? -10 -37.094 -6.176 1 97.81 196 LEU A N 1
ATOM 1592 C CA . LEU A 1 196 ? -10.203 -38.469 -5.707 1 97.81 196 LEU A CA 1
ATOM 1593 C C . LEU A 1 196 ? -10.312 -38.5 -4.188 1 97.81 196 LEU A C 1
ATOM 1595 O O . LEU A 1 196 ? -10.75 -39.5 -3.621 1 97.81 196 LEU A O 1
ATOM 1599 N N . ARG A 1 197 ? -9.961 -37.5 -3.488 1 97 197 ARG A N 1
ATOM 1600 C CA . ARG A 1 197 ? -9.641 -37.5 -2.066 1 97 197 ARG A CA 1
ATOM 1601 C C . ARG A 1 197 ? -10.852 -37.875 -1.229 1 97 197 ARG A C 1
ATOM 1603 O O . ARG A 1 197 ? -10.711 -38.438 -0.135 1 97 197 ARG A O 1
ATOM 1610 N N . THR A 1 198 ? -12.039 -37.656 -1.751 1 94.69 198 THR A N 1
ATOM 1611 C CA . THR A 1 198 ? -13.227 -37.875 -0.938 1 94.69 198 THR A CA 1
ATOM 1612 C C . THR A 1 198 ? -13.938 -39.156 -1.373 1 94.69 198 THR A C 1
ATOM 1614 O O . THR A 1 198 ? -15 -39.5 -0.848 1 94.69 198 THR A O 1
ATOM 1617 N N . LEU A 1 199 ? -13.438 -39.812 -2.305 1 96.81 199 LEU A N 1
ATOM 1618 C CA . LEU A 1 199 ? -14.094 -41 -2.848 1 96.81 199 LEU A CA 1
ATOM 1619 C C . LEU A 1 199 ? -13.82 -42.219 -1.978 1 96.81 199 LEU A C 1
ATOM 1621 O O . LEU A 1 199 ? -12.766 -42.312 -1.345 1 96.81 199 LEU A O 1
ATOM 1625 N N . THR A 1 200 ? -14.742 -43.156 -2.004 1 96.44 200 THR A N 1
ATOM 1626 C CA . THR A 1 200 ? -14.641 -44.375 -1.227 1 96.44 200 THR A CA 1
ATOM 1627 C C . THR A 1 200 ? -13.906 -45.469 -2.02 1 96.44 200 THR A C 1
ATOM 1629 O O . THR A 1 200 ? -13.719 -45.312 -3.232 1 96.44 200 THR A O 1
ATOM 1632 N N . VAL A 1 201 ? -13.492 -46.5 -1.255 1 97.5 201 VAL A N 1
ATOM 1633 C CA . VAL A 1 201 ? -12.859 -47.656 -1.887 1 97.5 201 VAL A CA 1
ATOM 1634 C C . VAL A 1 201 ? -13.773 -48.25 -2.959 1 97.5 201 VAL A C 1
ATOM 1636 O O . VAL A 1 201 ? -13.328 -48.562 -4.062 1 97.5 201 VAL A O 1
ATOM 1639 N N . SER A 1 202 ? -15.047 -48.312 -2.641 1 96.69 202 SER A N 1
ATOM 1640 C CA . SER A 1 202 ? -16.016 -48.875 -3.561 1 96.69 202 SER A CA 1
ATOM 1641 C C . SER A 1 202 ? -16.141 -48.062 -4.836 1 96.69 202 SER A C 1
ATOM 1643 O O . SER A 1 202 ? -16.188 -48.625 -5.938 1 96.69 202 SER A O 1
ATOM 1645 N N . GLU A 1 203 ? -16.141 -46.812 -4.758 1 95.56 203 GLU A N 1
ATOM 1646 C CA . GLU A 1 203 ? -16.25 -45.906 -5.91 1 95.56 203 GLU A CA 1
ATOM 1647 C C . GLU A 1 203 ? -15.023 -46.031 -6.809 1 95.56 203 GLU A C 1
ATOM 1649 O O . GLU A 1 203 ? -15.148 -46.125 -8.031 1 95.56 203 GLU A O 1
ATOM 1654 N N . LEU A 1 204 ? -13.906 -46.094 -6.223 1 97.38 204 LEU A N 1
ATOM 1655 C CA . LEU A 1 204 ? -12.656 -46.188 -6.977 1 97.38 204 LEU A CA 1
ATOM 1656 C C . LEU A 1 204 ? -12.508 -47.562 -7.621 1 97.38 204 LEU A C 1
ATOM 1658 O O . LEU A 1 204 ? -11.984 -47.656 -8.734 1 97.38 204 LEU A O 1
ATOM 1662 N N . ASP A 1 205 ? -13.031 -48.531 -6.957 1 96 205 ASP A N 1
ATOM 1663 C CA . ASP A 1 205 ? -12.875 -49.906 -7.426 1 96 205 ASP A CA 1
ATOM 1664 C C . ASP A 1 205 ? -13.867 -50.219 -8.539 1 96 205 ASP A C 1
ATOM 1666 O O . ASP A 1 205 ? -13.664 -51.156 -9.312 1 96 205 ASP A O 1
ATOM 1670 N N . GLU A 1 206 ? -14.938 -49.469 -8.531 1 95.06 206 GLU A N 1
ATOM 1671 C CA . GLU A 1 206 ? -15.93 -49.688 -9.578 1 95.06 206 GLU A CA 1
ATOM 1672 C C . GLU A 1 206 ? -15.305 -49.594 -10.969 1 95.06 206 GLU A C 1
ATOM 1674 O O . GLU A 1 206 ? -15.703 -50.312 -11.883 1 95.06 206 GLU A O 1
ATOM 1679 N N . TRP A 1 207 ? -14.367 -48.781 -11.156 1 94.88 207 TRP A N 1
ATOM 1680 C CA . TRP A 1 207 ? -13.672 -48.625 -12.438 1 94.88 207 TRP A CA 1
ATOM 1681 C C . TRP A 1 207 ? -12.32 -49.312 -12.406 1 94.88 207 TRP A C 1
ATOM 1683 O O . TRP A 1 207 ? -11.516 -49.156 -13.328 1 94.88 207 TRP A O 1
ATOM 1693 N N . ARG A 1 208 ? -12.023 -50 -11.383 1 96.75 208 ARG A N 1
ATOM 1694 C CA . ARG A 1 208 ? -10.734 -50.656 -11.203 1 96.75 208 ARG A CA 1
ATOM 1695 C C . ARG A 1 208 ? -9.586 -49.688 -11.375 1 96.75 208 ARG A C 1
ATOM 1697 O O . ARG A 1 208 ? -8.633 -49.938 -12.109 1 96.75 208 ARG A O 1
ATOM 1704 N N . LEU A 1 209 ? -9.711 -48.562 -10.75 1 97.56 209 LEU A N 1
ATOM 1705 C CA . LEU A 1 209 ? -8.773 -47.469 -10.938 1 97.56 209 LEU A CA 1
ATOM 1706 C C . LEU A 1 209 ? -7.363 -47.875 -10.531 1 97.56 209 LEU A C 1
ATOM 1708 O O . LEU A 1 209 ? -6.383 -47.375 -11.086 1 97.56 209 LEU A O 1
ATOM 1712 N N . GLY A 1 210 ? -7.184 -48.75 -9.586 1 97.19 210 GLY A N 1
ATOM 1713 C CA . GLY A 1 210 ? -5.891 -49.219 -9.117 1 97.19 210 GLY A CA 1
ATOM 1714 C C . GLY A 1 210 ? -5.074 -49.906 -10.203 1 97.19 210 GLY A C 1
ATOM 1715 O O . GLY A 1 210 ? -3.846 -49.938 -10.141 1 97.19 210 GLY A O 1
ATOM 1716 N N . LYS A 1 211 ? -5.75 -50.406 -11.203 1 96.94 211 LYS A N 1
ATOM 1717 C CA . LYS A 1 211 ? -5.074 -51.094 -12.312 1 96.94 211 LYS A CA 1
ATOM 1718 C C . LYS A 1 211 ? -4.816 -50.125 -13.469 1 96.94 211 LYS A C 1
ATOM 1720 O O . LYS A 1 211 ? -4.047 -50.438 -14.383 1 96.94 211 LYS A O 1
ATOM 1725 N N . LEU A 1 212 ? -5.398 -48.969 -13.344 1 97.75 212 LEU A N 1
ATOM 1726 C CA . LEU A 1 212 ? -5.367 -48.062 -14.492 1 97.75 212 LEU A CA 1
ATOM 1727 C C . LEU A 1 212 ? -4.352 -46.938 -14.273 1 97.75 212 LEU A C 1
ATOM 1729 O O . LEU A 1 212 ? -3.676 -46.531 -15.219 1 97.75 212 LEU A O 1
ATOM 1733 N N . ILE A 1 213 ? -4.273 -46.5 -13.016 1 98.44 213 ILE A N 1
ATOM 1734 C CA . ILE A 1 213 ? -3.467 -45.281 -12.82 1 98.44 213 ILE A CA 1
ATOM 1735 C C . ILE A 1 213 ? -2.705 -45.375 -11.5 1 98.44 213 ILE A C 1
ATOM 1737 O O . ILE A 1 213 ? -2.959 -46.281 -10.695 1 98.44 213 ILE A O 1
ATOM 1741 N N . GLU A 1 214 ? -1.692 -44.562 -11.273 1 98.56 214 GLU A N 1
ATOM 1742 C CA . GLU A 1 214 ? -1.096 -44.219 -9.992 1 98.56 214 GLU A CA 1
ATOM 1743 C C . GLU A 1 214 ? -1.339 -42.75 -9.648 1 98.56 214 GLU A C 1
ATOM 1745 O O . GLU A 1 214 ? -1.051 -41.875 -10.453 1 98.56 214 GLU A O 1
ATOM 1750 N N . PRO A 1 215 ? -1.901 -42.5 -8.5 1 98.69 215 PRO A N 1
ATOM 1751 C CA . PRO A 1 215 ? -2.189 -41.094 -8.141 1 98.69 215 PRO A CA 1
ATOM 1752 C C . PRO A 1 215 ? -0.953 -40.344 -7.664 1 98.69 215 PRO A C 1
ATOM 1754 O O . PRO A 1 215 ? -0.026 -40.938 -7.121 1 98.69 215 PRO A O 1
ATOM 1757 N N . VAL A 1 216 ? -0.896 -39.094 -7.918 1 98.88 216 VAL A N 1
ATOM 1758 C CA . VAL A 1 216 ? 0.083 -38.156 -7.375 1 98.88 216 VAL A CA 1
ATOM 1759 C C . VAL A 1 216 ? -0.588 -37.219 -6.359 1 98.88 216 VAL A C 1
ATOM 1761 O O . VAL A 1 216 ? -1.333 -36.312 -6.73 1 98.88 216 VAL A O 1
ATOM 1764 N N . VAL A 1 217 ? -0.337 -37.438 -5.125 1 98.69 217 VAL A N 1
ATOM 1765 C CA . VAL A 1 217 ? -0.938 -36.656 -4.055 1 98.69 217 VAL A CA 1
ATOM 1766 C C . VAL A 1 217 ? -0.147 -35.375 -3.855 1 98.69 217 VAL A C 1
ATOM 1768 O O . VAL A 1 217 ? 1.038 -35.406 -3.518 1 98.69 217 VAL A O 1
ATOM 1771 N N . TRP A 1 218 ? -0.865 -34.188 -4.043 1 98.38 218 TRP A N 1
ATOM 1772 C CA . TRP A 1 218 ? -0.134 -32.938 -3.971 1 98.38 218 TRP A CA 1
ATOM 1773 C C . TRP A 1 218 ? -0.717 -32.031 -2.893 1 98.38 218 TRP A C 1
ATOM 1775 O O . TRP A 1 218 ? -1.923 -32.062 -2.639 1 98.38 218 TRP A O 1
ATOM 1785 N N . LYS A 1 219 ? 0.119 -31.344 -2.209 1 98.06 219 LYS A N 1
ATOM 1786 C CA . LYS A 1 219 ? -0.193 -30.281 -1.267 1 98.06 219 LYS A CA 1
ATOM 1787 C C . LYS A 1 219 ? 1.032 -29.406 -0.995 1 98.06 219 LYS A C 1
ATOM 1789 O O . LYS A 1 219 ? 2.145 -29.922 -0.864 1 98.06 219 LYS A O 1
ATOM 1794 N N . TYR A 1 220 ? 0.858 -28.062 -0.826 1 97.62 220 TYR A N 1
ATOM 1795 C CA . TYR A 1 220 ? 2.031 -27.188 -0.816 1 97.62 220 TYR A CA 1
ATOM 1796 C C . TYR A 1 220 ? 2.131 -26.422 0.496 1 97.62 220 TYR A C 1
ATOM 1798 O O . TYR A 1 220 ? 3.049 -25.625 0.686 1 97.62 220 TYR A O 1
ATOM 1806 N N . THR A 1 221 ? 1.223 -26.719 1.428 1 95.31 221 THR A N 1
ATOM 1807 C CA . THR A 1 221 ? 1.246 -26.016 2.711 1 95.31 221 THR A CA 1
ATOM 1808 C C . THR A 1 221 ? 2.402 -26.516 3.574 1 95.31 221 THR A C 1
ATOM 1810 O O . THR A 1 221 ? 2.992 -27.562 3.287 1 95.31 221 THR A O 1
ATOM 1813 N N . ALA A 1 222 ? 2.691 -25.766 4.566 1 92.44 222 ALA A N 1
ATOM 1814 C CA . ALA A 1 222 ? 3.77 -26.141 5.48 1 92.44 222 ALA A CA 1
ATOM 1815 C C . ALA A 1 222 ? 3.404 -27.375 6.289 1 92.44 222 ALA A C 1
ATOM 1817 O O . ALA A 1 222 ? 4.285 -28.125 6.727 1 92.44 222 ALA A O 1
ATOM 1818 N N . ASP A 1 223 ? 2.158 -27.594 6.461 1 94.44 223 ASP A N 1
ATOM 1819 C CA . ASP A 1 223 ? 1.688 -28.781 7.172 1 94.44 223 ASP A CA 1
ATOM 1820 C C . ASP A 1 223 ? 0.707 -29.578 6.32 1 94.44 223 ASP A C 1
ATOM 1822 O O . ASP A 1 223 ? -0.507 -29.391 6.422 1 94.44 223 ASP A O 1
ATOM 1826 N N . VAL A 1 224 ? 1.246 -30.531 5.641 1 96.38 224 VAL A N 1
ATOM 1827 C CA . VAL A 1 224 ? 0.432 -31.281 4.691 1 96.38 224 VAL A CA 1
ATOM 1828 C C . VAL A 1 224 ? -0.436 -32.281 5.441 1 96.38 224 VAL A C 1
ATOM 1830 O O . VAL A 1 224 ? -1.51 -32.656 4.965 1 96.38 224 VAL A O 1
ATOM 1833 N N . GLU A 1 225 ? 0.009 -32.719 6.617 1 93.12 225 GLU A N 1
ATOM 1834 C CA . GLU A 1 225 ? -0.744 -33.719 7.391 1 93.12 225 GLU A CA 1
ATOM 1835 C C . GLU A 1 225 ? -2.092 -33.156 7.836 1 93.12 225 GLU A C 1
ATOM 1837 O O . GLU A 1 225 ? -3.084 -33.875 7.898 1 93.12 225 GLU A O 1
ATOM 1842 N N . MET A 1 226 ? -2.072 -31.922 8.141 1 93.19 226 MET A N 1
ATOM 1843 C CA . MET A 1 226 ? -3.297 -31.266 8.602 1 93.19 226 MET A CA 1
ATOM 1844 C C . MET A 1 226 ? -4.324 -31.188 7.48 1 93.19 226 MET A C 1
ATOM 1846 O O . MET A 1 226 ? -5.531 -31.172 7.734 1 93.19 226 MET A O 1
ATOM 1850 N N . GLU A 1 227 ? -3.879 -31.234 6.262 1 92.81 227 GLU A N 1
ATOM 1851 C CA . GLU A 1 227 ? -4.766 -30.969 5.133 1 92.81 227 GLU A CA 1
ATOM 1852 C C . GLU A 1 227 ? -5.172 -32.25 4.434 1 92.81 227 GLU A C 1
ATOM 1854 O O . GLU A 1 227 ? -6.141 -32.281 3.668 1 92.81 227 GLU A O 1
ATOM 1859 N N . LEU A 1 228 ? -4.465 -33.281 4.582 1 96.81 228 LEU A N 1
ATOM 1860 C CA . LEU A 1 228 ? -4.73 -34.562 3.953 1 96.81 228 LEU A CA 1
ATOM 1861 C C . LEU A 1 228 ? -5.215 -35.594 4.98 1 96.81 228 LEU A C 1
ATOM 1863 O O . LEU A 1 228 ? -4.426 -36.062 5.801 1 96.81 228 LEU A O 1
ATOM 1867 N N . SER A 1 229 ? -6.418 -36 4.906 1 94.75 229 SER A N 1
ATOM 1868 C CA . SER A 1 229 ? -7.09 -36.781 5.941 1 94.75 229 SER A CA 1
ATOM 1869 C C . SER A 1 229 ? -6.523 -38.219 6.023 1 94.75 229 SER A C 1
ATOM 1871 O O . SER A 1 229 ? -6.176 -38.812 5 1 94.75 229 SER A O 1
ATOM 1873 N N . PRO A 1 230 ? -6.516 -38.75 7.25 1 96.12 230 PRO A N 1
ATOM 1874 C CA . PRO A 1 230 ? -6.109 -40.156 7.406 1 96.12 230 PRO A CA 1
ATOM 1875 C C . PRO A 1 230 ? -7 -41.125 6.625 1 96.12 230 PRO A C 1
ATOM 1877 O O . PRO A 1 230 ? -6.527 -42.156 6.148 1 96.12 230 PRO A O 1
ATOM 1880 N N . GLN A 1 231 ? -8.211 -40.75 6.504 1 96.69 231 GLN A N 1
ATOM 1881 C CA . GLN A 1 231 ? -9.148 -41.594 5.766 1 96.69 231 GLN A CA 1
ATOM 1882 C C . GLN A 1 231 ? -8.734 -41.719 4.297 1 96.69 231 GLN A C 1
ATOM 1884 O O . GLN A 1 231 ? -8.867 -42.781 3.701 1 96.69 231 GLN A O 1
ATOM 1889 N N . MET A 1 232 ? -8.289 -40.656 3.711 1 97.62 232 MET A N 1
ATOM 1890 C CA . MET A 1 232 ? -7.809 -40.688 2.332 1 97.62 232 MET A CA 1
ATOM 1891 C C . MET A 1 232 ? -6.672 -41.688 2.164 1 97.62 232 MET A C 1
ATOM 1893 O O . MET A 1 232 ? -6.688 -42.5 1.237 1 97.62 232 MET A O 1
ATOM 1897 N N . TRP A 1 233 ? -5.738 -41.656 3.07 1 97.56 233 TRP A N 1
ATOM 1898 C CA . TRP A 1 233 ? -4.582 -42.531 2.992 1 97.56 233 TRP A CA 1
ATOM 1899 C C . TRP A 1 233 ? -4.992 -44 3.17 1 97.56 233 TRP A C 1
ATOM 1901 O O . TRP A 1 233 ? -4.453 -44.875 2.508 1 97.56 233 TRP A O 1
ATOM 1911 N N . SER A 1 234 ? -5.926 -44.156 4.047 1 97.5 234 SER A N 1
ATOM 1912 C CA . SER A 1 234 ? -6.441 -45.531 4.227 1 97.5 234 SER A CA 1
ATOM 1913 C C . SER A 1 234 ? -7.082 -46.031 2.945 1 97.5 234 SER A C 1
ATOM 1915 O O . SER A 1 234 ? -6.816 -47.188 2.529 1 97.5 234 SER A O 1
ATOM 1917 N N . THR A 1 235 ? -7.812 -45.219 2.354 1 98.19 235 THR A N 1
ATOM 1918 C CA . THR A 1 235 ? -8.469 -45.594 1.106 1 98.19 235 THR A CA 1
ATOM 1919 C C . THR A 1 235 ? -7.445 -45.875 0.014 1 98.19 235 THR A C 1
ATOM 1921 O O . THR A 1 235 ? -7.523 -46.906 -0.667 1 98.19 235 THR A O 1
ATOM 1924 N N . TYR A 1 236 ? -6.492 -45 -0.136 1 98.38 236 TYR A N 1
ATOM 1925 C CA . TYR A 1 236 ? -5.484 -45.125 -1.181 1 98.38 236 TYR A CA 1
ATOM 1926 C C . TYR A 1 236 ? -4.645 -46.375 -0.978 1 98.38 236 TYR A C 1
ATOM 1928 O O . TYR A 1 236 ? -4.242 -47.031 -1.947 1 98.38 236 TYR A O 1
ATOM 1936 N N . SER A 1 237 ? -4.383 -46.781 0.318 1 97.62 237 SER A N 1
ATOM 1937 C CA . SER A 1 237 ? -3.564 -47.938 0.625 1 97.62 237 SER A CA 1
ATOM 1938 C C . SER A 1 237 ? -4.246 -49.219 0.169 1 97.62 237 SER A C 1
ATOM 1940 O O . SER A 1 237 ? -3.576 -50.219 -0.135 1 97.62 237 SER A O 1
ATOM 1942 N N . VAL A 1 238 ? -5.52 -49.156 0.099 1 97.69 238 VAL A N 1
ATOM 1943 C CA . VAL A 1 238 ? -6.289 -50.312 -0.289 1 97.69 238 VAL A CA 1
ATOM 1944 C C . VAL A 1 238 ? -6.402 -50.406 -1.811 1 97.69 238 VAL A C 1
ATOM 1946 O O . VAL A 1 238 ? -6.297 -51.469 -2.402 1 97.69 238 VAL A O 1
ATOM 1949 N N . VAL A 1 239 ? -6.512 -49.312 -2.453 1 98.06 239 VAL A N 1
ATOM 1950 C CA . VAL A 1 239 ? -6.898 -49.281 -3.859 1 98.06 239 VAL A CA 1
ATOM 1951 C C . VAL A 1 239 ? -5.652 -49.281 -4.738 1 98.06 239 VAL A C 1
ATOM 1953 O O . VAL A 1 239 ? -5.613 -49.969 -5.762 1 98.06 239 VAL A O 1
ATOM 1956 N N . PHE A 1 240 ? -4.641 -48.5 -4.41 1 98.31 240 PHE A N 1
ATOM 1957 C CA . PHE A 1 240 ? -3.529 -48.281 -5.324 1 98.31 240 PHE A CA 1
ATOM 1958 C C . PHE A 1 240 ? -2.285 -49.031 -4.879 1 98.31 240 PHE A C 1
ATOM 1960 O O . PHE A 1 240 ? -1.861 -48.906 -3.727 1 98.31 240 PHE A O 1
ATOM 1967 N N . PRO A 1 241 ? -1.632 -49.719 -5.766 1 96.62 241 PRO A N 1
ATOM 1968 C CA . PRO A 1 241 ? -0.401 -50.438 -5.426 1 96.62 241 PRO A CA 1
ATOM 1969 C C . PRO A 1 241 ? 0.763 -49.5 -5.121 1 96.62 241 PRO A C 1
ATOM 1971 O O . PRO A 1 241 ? 1.67 -49.844 -4.363 1 96.62 241 PRO A O 1
ATOM 1974 N N . ALA A 1 242 ? 0.77 -48.344 -5.738 1 97.62 242 ALA A N 1
ATOM 1975 C CA . ALA A 1 242 ? 1.807 -47.344 -5.52 1 97.62 242 ALA A CA 1
ATOM 1976 C C . ALA A 1 242 ? 1.236 -45.938 -5.637 1 97.62 242 ALA A C 1
ATOM 1978 O O . ALA A 1 242 ? 0.237 -45.719 -6.324 1 97.62 242 ALA A O 1
ATOM 1979 N N . ILE A 1 243 ? 1.866 -45.094 -4.949 1 98.19 243 ILE A N 1
ATOM 1980 C CA . ILE A 1 243 ? 1.43 -43.688 -4.898 1 98.19 243 ILE A CA 1
ATOM 1981 C C . ILE A 1 243 ? 2.631 -42.75 -5.078 1 98.19 243 ILE A C 1
ATOM 1983 O O . ILE A 1 243 ? 3.732 -43.062 -4.613 1 98.19 243 ILE A O 1
ATOM 1987 N N . TRP A 1 244 ? 2.432 -41.688 -5.809 1 98.69 244 TRP A N 1
ATOM 1988 C CA . TRP A 1 244 ? 3.402 -40.594 -5.875 1 98.69 244 TRP A CA 1
ATOM 1989 C C . TRP A 1 244 ? 2.967 -39.406 -5.008 1 98.69 244 TRP A C 1
ATOM 1991 O O . TRP A 1 244 ? 1.783 -39.281 -4.684 1 98.69 244 TRP A O 1
ATOM 2001 N N . ILE A 1 245 ? 3.891 -38.656 -4.535 1 98.5 245 ILE A N 1
ATOM 2002 C CA . ILE A 1 245 ? 3.555 -37.438 -3.838 1 98.5 245 ILE A CA 1
ATOM 2003 C C . ILE A 1 245 ? 4.164 -36.25 -4.578 1 98.5 245 ILE A C 1
ATOM 2005 O O . ILE A 1 245 ? 5.113 -36.406 -5.348 1 98.5 245 ILE A O 1
ATOM 2009 N N . ALA A 1 246 ? 3.602 -35.062 -4.398 1 98.75 246 ALA A N 1
ATOM 2010 C CA . ALA A 1 246 ? 4.098 -33.844 -5.051 1 98.75 246 ALA A CA 1
ATOM 2011 C C . ALA A 1 246 ? 4.25 -32.719 -4.051 1 98.75 246 ALA A C 1
ATOM 2013 O O . ALA A 1 246 ? 3.266 -32.25 -3.482 1 98.75 246 ALA A O 1
ATOM 2014 N N . SER A 1 247 ? 5.473 -32.312 -3.814 1 98.44 247 SER A N 1
ATOM 2015 C CA . SER A 1 247 ? 5.859 -31.109 -3.09 1 98.44 247 SER A CA 1
ATOM 2016 C C . SER A 1 247 ? 6.086 -29.953 -4.043 1 98.44 247 SER A C 1
ATOM 2018 O O . SER A 1 247 ? 5.66 -29.984 -5.199 1 98.44 247 SER A O 1
ATOM 2020 N N . SER A 1 248 ? 6.676 -28.828 -3.441 1 98.62 248 SER A N 1
ATOM 2021 C CA . SER A 1 248 ? 6.891 -27.688 -4.324 1 98.62 248 SER A CA 1
ATOM 2022 C C . SER A 1 248 ? 8.18 -26.953 -3.971 1 98.62 248 SER A C 1
ATOM 2024 O O . SER A 1 248 ? 8.555 -26.875 -2.799 1 98.62 248 SER A O 1
ATOM 2026 N N . PHE A 1 249 ? 8.867 -26.422 -5.012 1 98.25 249 PHE A N 1
ATOM 2027 C CA . PHE A 1 249 ? 10.047 -25.609 -4.766 1 98.25 249 PHE A CA 1
ATOM 2028 C C . PHE A 1 249 ? 9.836 -24.172 -5.25 1 98.25 249 PHE A C 1
ATOM 2030 O O . PHE A 1 249 ? 10.641 -23.281 -4.965 1 98.25 249 PHE A O 1
ATOM 2037 N N . LYS A 1 250 ? 8.711 -23.953 -6.047 1 97.94 250 LYS A N 1
ATOM 2038 C CA . LYS A 1 250 ? 8.367 -22.625 -6.516 1 97.94 250 LYS A CA 1
ATOM 2039 C C . LYS A 1 250 ? 6.91 -22.547 -6.973 1 97.94 250 LYS A C 1
ATOM 2041 O O . LYS A 1 250 ? 6.309 -23.578 -7.293 1 97.94 250 LYS A O 1
ATOM 2046 N N . GLY A 1 251 ? 6.406 -21.359 -6.996 1 97.44 251 GLY A N 1
ATOM 2047 C CA . GLY A 1 251 ? 5.133 -21.078 -7.641 1 97.44 251 GLY A CA 1
ATOM 2048 C C . GLY A 1 251 ? 3.939 -21.594 -6.859 1 97.44 251 GLY A C 1
ATOM 2049 O O . GLY A 1 251 ? 2.912 -21.938 -7.445 1 97.44 251 GLY A O 1
ATOM 2050 N N . ALA A 1 252 ? 4.098 -21.75 -5.594 1 96.75 252 ALA A N 1
ATOM 2051 C CA . ALA A 1 252 ? 2.996 -22.266 -4.781 1 96.75 252 ALA A CA 1
ATOM 2052 C C . ALA A 1 252 ? 2.584 -21.25 -3.719 1 96.75 252 ALA A C 1
ATOM 2054 O O . ALA A 1 252 ? 1.828 -21.578 -2.799 1 96.75 252 ALA A O 1
ATOM 2055 N N . ARG A 1 253 ? 3.102 -20.016 -3.799 1 93.5 253 ARG A N 1
ATOM 2056 C CA . ARG A 1 253 ? 2.723 -18.922 -2.91 1 93.5 253 ARG A CA 1
ATOM 2057 C C . ARG A 1 253 ? 1.735 -17.984 -3.59 1 93.5 253 ARG A C 1
ATOM 2059 O O . ARG A 1 253 ? 0.656 -18.406 -4.008 1 93.5 253 ARG A O 1
ATOM 2066 N N . ASN A 1 254 ? 2.039 -16.781 -3.738 1 95 254 ASN A N 1
ATOM 2067 C CA . ASN A 1 254 ? 1.194 -15.836 -4.449 1 95 254 ASN A CA 1
ATOM 2068 C C . ASN A 1 254 ? 1.38 -15.938 -5.961 1 95 254 ASN A C 1
ATOM 2070 O O . ASN A 1 254 ? 2.496 -16.156 -6.441 1 95 254 ASN A O 1
ATOM 2074 N N . PRO A 1 255 ? 0.286 -15.727 -6.645 1 97.38 255 PRO A N 1
ATOM 2075 C CA . PRO A 1 255 ? 0.388 -15.867 -8.102 1 97.38 255 PRO A CA 1
ATOM 2076 C C . PRO A 1 255 ? 1.321 -14.836 -8.727 1 97.38 255 PRO A C 1
ATOM 2078 O O . PRO A 1 255 ? 1.811 -15.039 -9.844 1 97.38 255 PRO A O 1
ATOM 2081 N N . ASP A 1 256 ? 1.533 -13.742 -8.008 1 97.06 256 ASP A N 1
ATOM 2082 C CA . ASP A 1 256 ? 2.367 -12.688 -8.57 1 97.06 256 ASP A CA 1
ATOM 2083 C C . ASP A 1 256 ? 3.723 -12.625 -7.871 1 97.06 256 ASP A C 1
ATOM 2085 O O . ASP A 1 256 ? 4.406 -11.602 -7.926 1 97.06 256 ASP A O 1
ATOM 2089 N N . ALA A 1 257 ? 4.156 -13.672 -7.191 1 96.62 257 ALA A N 1
ATOM 2090 C CA . ALA A 1 257 ? 5.43 -13.664 -6.477 1 96.62 257 ALA A CA 1
ATOM 2091 C C . ALA A 1 257 ? 6.605 -13.609 -7.445 1 96.62 257 ALA A C 1
ATOM 2093 O O . ALA A 1 257 ? 6.688 -14.414 -8.375 1 96.62 257 ALA A O 1
ATOM 2094 N N . VAL A 1 258 ? 7.488 -12.695 -7.168 1 95.31 258 VAL A N 1
ATOM 2095 C CA . VAL A 1 258 ? 8.641 -12.5 -8.047 1 95.31 258 VAL A CA 1
ATOM 2096 C C . VAL A 1 258 ? 9.867 -13.18 -7.453 1 95.31 258 VAL A C 1
ATOM 2098 O O . VAL A 1 258 ? 10.703 -13.711 -8.188 1 95.31 258 VAL A O 1
ATOM 2101 N N . THR A 1 259 ? 9.938 -13.203 -6.16 1 93.88 259 THR A N 1
ATOM 2102 C CA . THR A 1 259 ? 11.062 -13.812 -5.469 1 93.88 259 THR A CA 1
ATOM 2103 C C . THR A 1 259 ? 10.641 -15.102 -4.77 1 93.88 259 THR A C 1
ATOM 2105 O O . THR A 1 259 ? 9.445 -15.375 -4.625 1 93.88 259 THR A O 1
ATOM 2108 N N . ASN A 1 260 ? 11.617 -15.883 -4.457 1 94.88 260 ASN A N 1
ATOM 2109 C CA . ASN A 1 260 ? 11.375 -17.172 -3.82 1 94.88 260 ASN A CA 1
ATOM 2110 C C . ASN A 1 260 ? 11.594 -17.109 -2.311 1 94.88 260 ASN A C 1
ATOM 2112 O O . ASN A 1 260 ? 12.359 -16.266 -1.825 1 94.88 260 ASN A O 1
ATOM 2116 N N . GLN A 1 261 ? 10.883 -17.906 -1.567 1 93.5 261 GLN A N 1
ATOM 2117 C CA . GLN A 1 261 ? 11.086 -18.094 -0.133 1 93.5 261 GLN A CA 1
ATOM 2118 C C . GLN A 1 261 ? 11.5 -19.516 0.184 1 93.5 261 GLN A C 1
ATOM 2120 O O . GLN A 1 261 ? 10.648 -20.375 0.423 1 93.5 261 GLN A O 1
ATOM 2125 N N . ILE A 1 262 ? 12.727 -19.75 0.301 1 95.12 262 ILE A N 1
ATOM 2126 C CA . ILE A 1 262 ? 13.312 -21.094 0.401 1 95.12 262 ILE A CA 1
ATOM 2127 C C . ILE A 1 262 ? 12.742 -21.812 1.62 1 95.12 262 ILE A C 1
ATOM 2129 O O . ILE A 1 262 ? 12.383 -22.984 1.541 1 95.12 262 ILE A O 1
ATOM 2133 N N . ASN A 1 263 ? 12.602 -21.047 2.744 1 93.38 263 ASN A N 1
ATOM 2134 C CA . ASN A 1 263 ? 12.125 -21.656 3.977 1 93.38 263 ASN A CA 1
ATOM 2135 C C . ASN A 1 263 ? 10.703 -22.188 3.82 1 93.38 263 ASN A C 1
ATOM 2137 O O . ASN A 1 263 ? 10.359 -23.234 4.371 1 93.38 263 ASN A O 1
ATOM 2141 N N . PHE A 1 264 ? 9.93 -21.469 3.143 1 94.62 264 PHE A N 1
ATOM 2142 C CA . PHE A 1 264 ? 8.547 -21.875 2.912 1 94.62 264 PHE A CA 1
ATOM 2143 C C . PHE A 1 264 ? 8.508 -23.25 2.25 1 94.62 264 PHE A C 1
ATOM 2145 O O . PHE A 1 264 ? 7.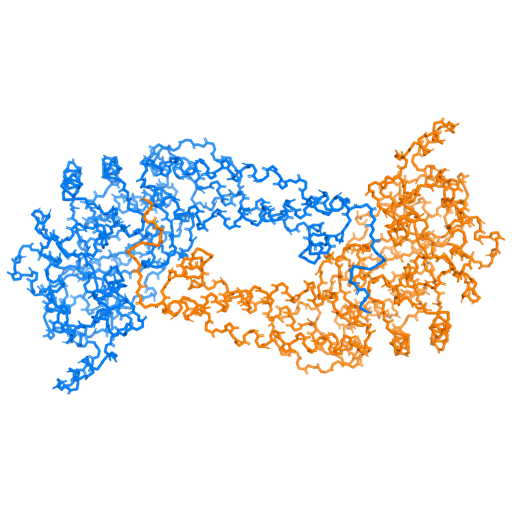77 -24.141 2.693 1 94.62 264 PHE A O 1
ATOM 2152 N N . TYR A 1 265 ? 9.281 -23.469 1.246 1 96.81 265 TYR A N 1
ATOM 2153 C CA . TYR A 1 265 ? 9.266 -24.688 0.463 1 96.81 265 TYR A CA 1
ATOM 2154 C C . TYR A 1 265 ? 9.984 -25.812 1.199 1 96.81 265 TYR A C 1
ATOM 2156 O O . TYR A 1 265 ? 9.609 -26.984 1.086 1 96.81 265 TYR A O 1
ATOM 2164 N N . TYR A 1 266 ? 11 -25.469 1.929 1 95.94 266 TYR A N 1
ATOM 2165 C CA . TYR A 1 266 ? 11.672 -26.453 2.76 1 95.94 266 TYR A CA 1
ATOM 2166 C C . TYR A 1 266 ? 10.719 -27.062 3.77 1 95.94 266 TYR A C 1
ATOM 2168 O O . TYR A 1 266 ? 10.695 -28.281 3.951 1 95.94 266 TYR A O 1
ATOM 2176 N N . GLU A 1 267 ? 9.906 -26.203 4.395 1 95.81 267 GLU A N 1
ATOM 2177 C CA . GLU A 1 267 ? 8.953 -26.688 5.383 1 95.81 267 GLU A CA 1
ATOM 2178 C C . GLU A 1 267 ? 7.918 -27.609 4.742 1 95.81 267 GLU A C 1
ATOM 2180 O O . GLU A 1 267 ? 7.453 -28.562 5.375 1 95.81 267 GLU A O 1
ATOM 2185 N N . ASN A 1 268 ? 7.578 -27.328 3.559 1 97.44 268 ASN A N 1
ATOM 2186 C CA . ASN A 1 268 ? 6.676 -28.219 2.828 1 97.44 268 ASN A CA 1
ATOM 2187 C C . ASN A 1 268 ? 7.285 -29.594 2.641 1 97.44 268 ASN A C 1
ATOM 2189 O O . ASN A 1 268 ? 6.633 -30.609 2.9 1 97.44 268 ASN A O 1
ATOM 2193 N N . HIS A 1 269 ? 8.562 -29.688 2.24 1 97.31 269 HIS A N 1
ATOM 2194 C CA . HIS A 1 269 ? 9.242 -30.953 2.023 1 97.31 269 HIS A CA 1
ATOM 2195 C C . HIS A 1 269 ? 9.406 -31.719 3.33 1 97.31 269 HIS A C 1
ATOM 2197 O O . HIS A 1 269 ? 9.227 -32.938 3.369 1 97.31 269 HIS A O 1
ATOM 2203 N N . LYS A 1 270 ? 9.727 -30.969 4.352 1 95.94 270 LYS A N 1
ATOM 2204 C CA . LYS A 1 270 ? 9.867 -31.578 5.668 1 95.94 270 LYS A CA 1
ATOM 2205 C C . LYS A 1 270 ? 8.562 -32.25 6.102 1 95.94 270 LYS A C 1
ATOM 2207 O O . LYS A 1 270 ? 8.562 -33.375 6.594 1 95.94 270 LYS A O 1
ATOM 2212 N N . SER A 1 271 ? 7.508 -31.531 5.867 1 96.94 271 SER A N 1
ATOM 2213 C CA . SER A 1 271 ? 6.195 -32.062 6.223 1 96.94 271 SER A CA 1
ATOM 2214 C C . SER A 1 271 ? 5.871 -33.312 5.418 1 96.94 271 SER A C 1
ATOM 2216 O O . SER A 1 271 ? 5.336 -34.281 5.957 1 96.94 271 SER A O 1
ATOM 2218 N N . TRP A 1 272 ? 6.168 -33.375 4.18 1 97.44 272 TRP A N 1
ATOM 2219 C CA . TRP A 1 272 ? 5.91 -34.531 3.32 1 97.44 272 TRP A CA 1
ATOM 2220 C C . TRP A 1 272 ? 6.719 -35.75 3.771 1 97.44 272 TRP A C 1
ATOM 2222 O O . TRP A 1 272 ? 6.199 -36.844 3.826 1 97.44 272 TRP A O 1
ATOM 2232 N N . MET A 1 273 ? 7.992 -35.531 4.09 1 96.44 273 MET A N 1
ATOM 2233 C CA . MET A 1 273 ? 8.828 -36.656 4.488 1 96.44 273 MET A CA 1
ATOM 2234 C C . MET A 1 273 ? 8.352 -37.25 5.812 1 96.44 273 MET A C 1
ATOM 2236 O O . MET A 1 273 ? 8.438 -38.469 6.02 1 96.44 273 MET A O 1
ATOM 2240 N N . LYS A 1 274 ? 7.848 -36.375 6.68 1 95.06 274 LYS A N 1
ATOM 2241 C CA . LYS A 1 274 ? 7.23 -36.875 7.902 1 95.06 274 LYS A CA 1
ATOM 2242 C C . LYS A 1 274 ? 6.035 -37.781 7.582 1 95.06 274 LYS A C 1
ATOM 2244 O O . LYS A 1 274 ? 5.867 -38.844 8.188 1 95.06 274 LYS A O 1
ATOM 2249 N N . LEU A 1 275 ? 5.277 -37.344 6.652 1 96.31 275 LEU A N 1
ATOM 2250 C CA . LEU A 1 275 ? 4.098 -38.094 6.25 1 96.31 275 LEU A CA 1
ATOM 2251 C C . LEU A 1 275 ? 4.492 -39.406 5.582 1 96.31 275 LEU A C 1
ATOM 2253 O O . LEU A 1 275 ? 3.879 -40.438 5.836 1 96.31 275 LEU A O 1
ATOM 2257 N N . VAL A 1 276 ? 5.488 -39.375 4.734 1 96.31 276 VAL A N 1
ATOM 2258 C CA . VAL A 1 276 ? 5.984 -40.594 4.074 1 96.31 276 VAL A CA 1
ATOM 2259 C C . VAL A 1 276 ? 6.445 -41.594 5.117 1 96.31 276 VAL A C 1
ATOM 2261 O O . VAL A 1 276 ? 6.125 -42.781 5.027 1 96.31 276 VAL A O 1
ATOM 2264 N N . ALA A 1 277 ? 7.145 -41.125 6.113 1 95 277 ALA A N 1
ATOM 2265 C CA . ALA A 1 277 ? 7.617 -42 7.18 1 95 277 ALA A CA 1
ATOM 2266 C C . ALA A 1 277 ? 6.445 -42.656 7.922 1 95 277 ALA A C 1
ATOM 2268 O O . ALA A 1 277 ? 6.5 -43.812 8.289 1 95 277 ALA A O 1
ATOM 2269 N N . LYS A 1 278 ? 5.457 -41.906 8.055 1 95.5 278 LYS A N 1
ATOM 2270 C CA . LYS A 1 278 ? 4.285 -42.344 8.812 1 95.5 278 LYS A CA 1
ATOM 2271 C C . LYS A 1 278 ? 3.541 -43.438 8.07 1 95.5 278 LYS A C 1
ATOM 2273 O O . LYS A 1 278 ? 3.049 -44.406 8.695 1 95.5 278 LYS A O 1
ATOM 2278 N N . TYR A 1 279 ? 3.48 -43.375 6.742 1 96.56 279 TYR A N 1
ATOM 2279 C CA . TYR A 1 279 ? 2.58 -44.25 6.012 1 96.56 279 TYR A CA 1
ATOM 2280 C C . TYR A 1 279 ? 3.363 -45.281 5.191 1 96.56 279 TYR A C 1
ATOM 2282 O O . TYR A 1 279 ? 2.775 -46.094 4.484 1 96.56 279 TYR A O 1
ATOM 2290 N N . SER A 1 280 ? 4.668 -45.344 5.32 1 95.62 280 SER A N 1
ATOM 2291 C CA . SER A 1 280 ? 5.512 -46.156 4.473 1 95.62 280 SER A CA 1
ATOM 2292 C C . SER A 1 280 ? 5.289 -47.656 4.758 1 95.62 280 SER A C 1
ATOM 2294 O O . SER A 1 280 ? 5.648 -48.5 3.949 1 95.62 280 SER A O 1
ATOM 2296 N N . ASP A 1 281 ? 4.723 -47.969 5.875 1 95.75 281 ASP A N 1
ATOM 2297 C CA . ASP A 1 281 ? 4.449 -49.375 6.203 1 95.75 281 ASP A CA 1
ATOM 2298 C C . ASP A 1 281 ? 3.236 -49.875 5.434 1 95.75 281 ASP A C 1
ATOM 2300 O O . ASP A 1 281 ? 3.088 -51.094 5.238 1 95.75 281 ASP A O 1
ATOM 2304 N N . LYS A 1 282 ? 2.385 -49.031 4.93 1 96.06 282 LYS A N 1
ATOM 2305 C CA . LYS A 1 282 ? 1.134 -49.406 4.285 1 96.06 282 LYS A CA 1
ATOM 2306 C C . LYS A 1 282 ? 1.123 -49 2.816 1 96.06 282 LYS A C 1
ATOM 2308 O O . LYS A 1 282 ? 0.368 -49.562 2.018 1 96.06 282 LYS A O 1
ATOM 2313 N N . ILE A 1 283 ? 1.891 -48.031 2.523 1 96.75 283 ILE A N 1
ATOM 2314 C CA . ILE A 1 283 ? 1.836 -47.438 1.189 1 96.75 283 ILE A CA 1
ATOM 2315 C C . ILE A 1 283 ? 3.225 -47.469 0.555 1 96.75 283 ILE A C 1
ATOM 2317 O O . ILE A 1 283 ? 4.223 -47.188 1.212 1 96.75 283 ILE A O 1
ATOM 2321 N N . THR A 1 284 ? 3.273 -47.906 -0.691 1 97.31 284 THR A N 1
ATOM 2322 C CA . THR A 1 284 ? 4.492 -47.781 -1.486 1 97.31 284 THR A CA 1
ATOM 2323 C C . THR A 1 284 ? 4.559 -46.438 -2.172 1 97.31 284 THR A C 1
ATOM 2325 O O . THR A 1 284 ? 3.787 -46.156 -3.094 1 97.31 284 THR A O 1
ATOM 2328 N N . PHE A 1 285 ? 5.477 -45.625 -1.676 1 98 285 PHE A N 1
ATOM 2329 C CA . PHE A 1 285 ? 5.699 -44.344 -2.318 1 98 285 PHE A CA 1
ATOM 2330 C C . PHE A 1 285 ? 6.746 -44.469 -3.418 1 98 285 PHE A C 1
ATOM 2332 O O . PHE A 1 285 ? 7.945 -44.562 -3.137 1 98 285 PHE A O 1
ATOM 2339 N N . ARG A 1 286 ? 6.312 -44.312 -4.625 1 97.5 286 ARG A N 1
ATOM 2340 C CA . ARG A 1 286 ? 7.176 -44.594 -5.773 1 97.5 286 ARG A CA 1
ATOM 2341 C C . ARG A 1 286 ? 8.086 -43.406 -6.055 1 97.5 286 ARG A C 1
ATOM 2343 O O . ARG A 1 286 ? 9.203 -43.562 -6.539 1 97.5 286 ARG A O 1
ATOM 2350 N N . GLY A 1 287 ? 7.555 -42.219 -5.816 1 98.12 287 GLY A N 1
ATOM 2351 C CA . GLY A 1 287 ? 8.367 -41.062 -6.137 1 98.12 287 GLY A CA 1
ATOM 2352 C C . GLY A 1 287 ? 7.816 -39.75 -5.566 1 98.12 287 GLY A C 1
ATOM 2353 O O . GLY A 1 287 ? 6.664 -39.719 -5.133 1 98.12 287 GLY A O 1
ATOM 2354 N N . VAL A 1 288 ? 8.688 -38.75 -5.477 1 98.62 288 VAL A N 1
ATOM 2355 C CA . VAL A 1 288 ? 8.344 -37.375 -5.109 1 98.62 288 VAL A CA 1
ATOM 2356 C C . VAL A 1 288 ? 8.547 -36.469 -6.309 1 98.62 288 VAL A C 1
ATOM 2358 O O . VAL A 1 288 ? 9.617 -36.469 -6.922 1 98.62 288 VAL A O 1
ATOM 2361 N N . ILE A 1 289 ? 7.5 -35.781 -6.641 1 98.88 289 ILE A N 1
ATOM 2362 C CA . ILE A 1 289 ? 7.59 -34.75 -7.664 1 98.88 289 ILE A CA 1
ATOM 2363 C C . ILE A 1 289 ? 7.711 -33.375 -7 1 98.88 289 ILE A C 1
ATOM 2365 O O . ILE A 1 289 ? 6.77 -32.906 -6.359 1 98.88 289 ILE A O 1
ATOM 2369 N N . THR A 1 290 ? 8.867 -32.75 -7.117 1 98.69 290 THR A N 1
ATOM 2370 C CA . THR A 1 290 ? 9.055 -31.375 -6.652 1 98.69 290 THR A CA 1
ATOM 2371 C C . THR A 1 290 ? 8.539 -30.375 -7.688 1 98.69 290 THR A C 1
ATOM 2373 O O . THR A 1 290 ? 9.242 -30.031 -8.641 1 98.69 290 THR A O 1
ATOM 2376 N N . THR A 1 291 ? 7.352 -29.875 -7.426 1 98.75 291 THR A N 1
ATOM 2377 C CA . THR A 1 291 ? 6.668 -29.109 -8.461 1 98.75 291 THR A CA 1
ATOM 2378 C C . THR A 1 291 ? 7.18 -27.672 -8.5 1 98.75 291 THR A C 1
ATOM 2380 O O . THR A 1 291 ? 7.469 -27.078 -7.461 1 98.75 291 THR A O 1
ATOM 2383 N N . GLY A 1 292 ? 7.363 -27.141 -9.664 1 98.5 292 GLY A N 1
ATOM 2384 C CA . GLY A 1 292 ? 7.684 -25.734 -9.914 1 98.5 292 GLY A CA 1
ATOM 2385 C C . GLY A 1 292 ? 6.727 -25.078 -10.883 1 98.5 292 GLY A C 1
ATOM 2386 O O . GLY A 1 292 ? 6.957 -25.078 -12.094 1 98.5 292 GLY A O 1
ATOM 2387 N N . TRP A 1 293 ? 5.789 -24.375 -10.375 1 98.06 293 TRP A N 1
ATOM 2388 C CA . TRP A 1 293 ? 4.762 -23.75 -11.211 1 98.06 293 TRP A CA 1
ATOM 2389 C C . TRP A 1 293 ? 5.242 -22.406 -11.758 1 98.06 293 TRP A C 1
ATOM 2391 O O . TRP A 1 293 ? 5.863 -21.625 -11.031 1 98.06 293 TRP A O 1
ATOM 2401 N N . GLN A 1 294 ? 4.965 -22.234 -13.008 1 96.5 294 GLN A N 1
ATOM 2402 C CA . GLN A 1 294 ? 5.379 -21.016 -13.68 1 96.5 294 GLN A CA 1
ATOM 2403 C C . GLN A 1 294 ? 4.25 -19.984 -13.688 1 96.5 294 GLN A C 1
ATOM 2405 O O . GLN A 1 294 ? 4.504 -18.781 -13.703 1 96.5 294 GLN A O 1
ATOM 2410 N N . ARG A 1 295 ? 3.07 -20.375 -13.836 1 96.44 295 ARG A N 1
ATOM 2411 C CA . ARG A 1 295 ? 1.836 -19.609 -13.648 1 96.44 295 ARG A CA 1
ATOM 2412 C C . ARG A 1 295 ? 0.681 -20.531 -13.266 1 96.44 295 ARG A C 1
ATOM 2414 O O . ARG A 1 295 ? 0.714 -21.734 -13.562 1 96.44 295 ARG A O 1
ATOM 2421 N N . PHE A 1 296 ? -0.301 -20.016 -12.695 1 96.56 296 PHE A N 1
ATOM 2422 C CA . PHE A 1 296 ? -1.369 -20.828 -12.117 1 96.56 296 PHE A CA 1
ATOM 2423 C C . PHE A 1 296 ? -2.297 -21.359 -13.211 1 96.56 296 PHE A C 1
ATOM 2425 O O . PHE A 1 296 ? -2.801 -22.469 -13.117 1 96.56 296 PHE A O 1
ATOM 2432 N N . ASP A 1 297 ? -2.525 -20.625 -14.164 1 96.38 297 ASP A N 1
ATOM 2433 C CA . ASP A 1 297 ? -3.188 -21.016 -15.406 1 96.38 297 ASP A CA 1
ATOM 2434 C C . ASP A 1 297 ? -2.748 -20.141 -16.562 1 96.38 297 ASP A C 1
ATOM 2436 O O . ASP A 1 297 ? -1.858 -19.297 -16.422 1 96.38 297 ASP A O 1
ATOM 2440 N N . HIS A 1 298 ? -3.24 -20.391 -17.703 1 96.12 298 HIS A N 1
ATOM 2441 C CA . HIS A 1 298 ? -2.729 -19.734 -18.906 1 96.12 298 HIS A CA 1
ATOM 2442 C C . HIS A 1 298 ? -3.059 -18.25 -18.906 1 96.12 298 HIS A C 1
ATOM 2444 O O . HIS A 1 298 ? -2.518 -17.484 -19.719 1 96.12 298 HIS A O 1
ATOM 2450 N N . PHE A 1 299 ? -3.922 -17.812 -17.969 1 96.75 299 PHE A N 1
ATOM 2451 C CA . PHE A 1 299 ? -4.359 -16.422 -17.969 1 96.75 299 PHE A CA 1
ATOM 2452 C C . PHE A 1 299 ? -3.688 -15.633 -16.859 1 96.75 299 PHE A C 1
ATOM 2454 O O . PHE A 1 299 ? -3.684 -14.406 -16.875 1 96.75 299 PHE A O 1
ATOM 2461 N N . SER A 1 300 ? -3.195 -16.266 -15.828 1 96.94 300 SER A N 1
ATOM 2462 C CA . SER A 1 300 ? -2.57 -15.602 -14.688 1 96.94 300 SER A CA 1
ATOM 2463 C C . SER A 1 300 ? -1.235 -14.977 -15.078 1 96.94 300 SER A C 1
ATOM 2465 O O . SER A 1 300 ? -0.651 -15.328 -16.094 1 96.94 300 SER A O 1
ATOM 2467 N N . VAL A 1 301 ? -0.792 -14.094 -14.32 1 96.88 301 VAL A N 1
ATOM 2468 C CA . VAL A 1 301 ? 0.568 -13.586 -14.469 1 96.88 301 VAL A CA 1
ATOM 2469 C C . VAL A 1 301 ? 1.569 -14.68 -14.094 1 96.88 301 VAL A C 1
ATOM 2471 O O . VAL A 1 301 ? 1.187 -15.727 -13.57 1 96.88 301 VAL A O 1
ATOM 2474 N N . LEU A 1 302 ? 2.818 -14.383 -14.445 1 97 302 LEU A N 1
ATOM 2475 C CA . LEU A 1 302 ? 3.867 -15.336 -14.102 1 97 302 LEU A CA 1
ATOM 2476 C C . LEU A 1 302 ? 4.203 -15.273 -12.617 1 97 302 LEU A C 1
ATOM 2478 O O . LEU A 1 302 ? 4.211 -14.188 -12.031 1 97 302 LEU A O 1
ATOM 2482 N N . CYS A 1 303 ? 4.41 -16.344 -12.016 1 96.69 303 CYS A N 1
ATOM 2483 C CA . CYS A 1 303 ? 4.879 -16.375 -10.633 1 96.69 303 CYS A CA 1
ATOM 2484 C C . CYS A 1 303 ? 6.391 -16.562 -10.578 1 96.69 303 CYS A C 1
ATOM 2486 O O . CYS A 1 303 ? 7.117 -16.078 -11.445 1 96.69 303 CYS A O 1
ATOM 2488 N N . GLU A 1 304 ? 7.016 -17.172 -9.617 1 97.06 304 GLU A N 1
ATOM 2489 C CA . GLU A 1 304 ? 8.461 -17.312 -9.461 1 97.06 304 GLU A CA 1
ATOM 2490 C C . GLU A 1 304 ? 9.086 -18.016 -10.656 1 97.06 304 GLU A C 1
ATOM 2492 O O . GLU A 1 304 ? 8.742 -19.172 -10.961 1 97.06 304 GLU A O 1
ATOM 2497 N N . LEU A 1 305 ? 9.984 -17.359 -11.266 1 97.88 305 LEU A N 1
ATOM 2498 C CA . LEU A 1 305 ? 10.664 -17.938 -12.422 1 97.88 305 LEU A CA 1
ATOM 2499 C C . LEU A 1 305 ? 11.578 -19.078 -11.992 1 97.88 305 LEU A C 1
ATOM 2501 O O . LEU A 1 305 ? 12.07 -19.109 -10.859 1 97.88 305 LEU A O 1
ATOM 2505 N N . LEU A 1 306 ? 11.883 -19.984 -12.898 1 98.44 306 LEU A N 1
ATOM 2506 C CA . LEU A 1 306 ? 12.703 -21.156 -12.641 1 98.44 306 LEU A CA 1
ATOM 2507 C C . LEU A 1 306 ? 14.094 -20.766 -12.172 1 98.44 306 LEU A C 1
ATOM 2509 O O . LEU A 1 306 ? 14.547 -21.188 -11.102 1 98.44 306 LEU A O 1
ATOM 2513 N N . PRO A 1 307 ? 14.773 -19.812 -12.883 1 97.81 307 PRO A N 1
ATOM 2514 C CA . PRO A 1 307 ? 16.125 -19.484 -12.43 1 97.81 307 PRO A CA 1
ATOM 2515 C C . PRO A 1 307 ? 16.156 -18.828 -11.055 1 97.81 307 PRO A C 1
ATOM 2517 O O . PRO A 1 307 ? 17.078 -19.078 -10.266 1 97.81 307 PRO A O 1
ATOM 2520 N N . VAL A 1 308 ? 15.148 -18.062 -10.773 1 96.69 308 VAL A N 1
ATOM 2521 C CA . VAL A 1 308 ? 15.07 -17.359 -9.508 1 96.69 308 VAL A CA 1
ATOM 2522 C C . VAL A 1 308 ? 14.883 -18.359 -8.367 1 96.69 308 VAL A C 1
ATOM 2524 O O . VAL A 1 308 ? 15.234 -18.062 -7.219 1 96.69 308 VAL A O 1
ATOM 2527 N N . SER A 1 309 ? 14.469 -19.562 -8.703 1 97.44 309 SER A N 1
ATOM 2528 C CA . SER A 1 309 ? 14.062 -20.516 -7.684 1 97.44 309 SER A CA 1
ATOM 2529 C C . SER A 1 309 ? 15.023 -21.703 -7.617 1 97.44 309 SER A C 1
ATOM 2531 O O . SER A 1 309 ? 14.766 -22.688 -6.922 1 97.44 309 SER A O 1
ATOM 2533 N N . ILE A 1 310 ? 16.125 -21.641 -8.336 1 97.81 310 ILE A N 1
ATOM 2534 C CA . ILE A 1 310 ? 17.078 -22.734 -8.398 1 97.81 310 ILE A CA 1
ATOM 2535 C C . ILE A 1 310 ? 17.672 -22.984 -7.012 1 97.81 310 ILE A C 1
ATOM 2537 O O . ILE A 1 310 ? 17.828 -24.141 -6.59 1 97.81 310 ILE A O 1
ATOM 2541 N N . PRO A 1 311 ? 17.984 -21.906 -6.207 1 96.44 311 PRO A N 1
ATOM 2542 C CA . PRO A 1 311 ? 18.469 -22.172 -4.848 1 96.44 311 PRO A CA 1
ATOM 2543 C C . PRO A 1 311 ? 17.453 -22.969 -4.016 1 96.44 311 PRO A C 1
ATOM 2545 O O . PRO A 1 311 ? 17.844 -23.875 -3.277 1 96.44 311 PRO A O 1
ATOM 2548 N N . SER A 1 312 ? 16.203 -22.609 -4.172 1 97.25 312 SER A N 1
ATOM 2549 C CA . SER A 1 312 ? 15.148 -23.359 -3.49 1 97.25 312 SER A CA 1
ATOM 2550 C C . SER A 1 312 ? 15.109 -24.812 -3.959 1 97.25 312 SER A C 1
ATOM 2552 O O . SER A 1 312 ? 15 -25.734 -3.146 1 97.25 312 SER A O 1
ATOM 2554 N N . LEU A 1 313 ? 15.242 -25.031 -5.25 1 98.5 313 LEU A N 1
ATOM 2555 C CA . LEU A 1 313 ? 15.273 -26.375 -5.812 1 98.5 313 LEU A CA 1
ATOM 2556 C C . LEU A 1 313 ? 16.453 -27.172 -5.254 1 98.5 313 LEU A C 1
ATOM 2558 O O . LEU A 1 313 ? 16.297 -28.328 -4.871 1 98.5 313 LEU A O 1
ATOM 2562 N N . ALA A 1 314 ? 17.578 -26.516 -5.215 1 97.88 314 ALA A N 1
ATOM 2563 C CA . ALA A 1 314 ? 18.781 -27.172 -4.711 1 97.88 314 ALA A CA 1
ATOM 2564 C C . ALA A 1 314 ? 18.594 -27.625 -3.264 1 97.88 314 ALA A C 1
ATOM 2566 O O . ALA A 1 314 ? 18.891 -28.781 -2.926 1 97.88 314 ALA A O 1
ATOM 2567 N N . VAL A 1 315 ? 18.062 -26.75 -2.443 1 96.88 315 VAL A N 1
ATOM 2568 C CA . VAL A 1 315 ? 17.859 -27.062 -1.034 1 96.88 315 VAL A CA 1
ATOM 2569 C C . VAL A 1 315 ? 16.906 -28.25 -0.905 1 96.88 315 VAL A C 1
ATOM 2571 O O . VAL A 1 315 ? 17.188 -29.203 -0.177 1 96.88 315 VAL A O 1
ATOM 2574 N N . ASN A 1 316 ? 15.891 -28.25 -1.668 1 97.5 316 ASN A N 1
ATOM 2575 C CA . ASN A 1 316 ? 14.852 -29.266 -1.512 1 97.5 316 ASN A CA 1
ATOM 2576 C C . ASN A 1 316 ? 15.281 -30.609 -2.1 1 97.5 316 ASN A C 1
ATOM 2578 O O . ASN A 1 316 ? 14.969 -31.656 -1.547 1 97.5 316 ASN A O 1
ATOM 2582 N N . LEU A 1 317 ? 16 -30.594 -3.229 1 98.06 317 LEU A N 1
ATOM 2583 C CA . LEU A 1 317 ? 16.516 -31.828 -3.805 1 98.06 317 LEU A CA 1
ATOM 2584 C C . LEU A 1 317 ? 17.547 -32.469 -2.889 1 98.06 317 LEU A C 1
ATOM 2586 O O . LEU A 1 317 ? 17.531 -33.688 -2.691 1 98.06 317 LEU A O 1
ATOM 2590 N N . LEU A 1 318 ? 18.406 -31.641 -2.334 1 97.38 318 LEU A N 1
ATOM 2591 C CA . LEU A 1 318 ? 19.422 -32.156 -1.423 1 97.38 318 LEU A CA 1
ATOM 2592 C C . LEU A 1 318 ? 18.781 -32.719 -0.152 1 97.38 318 LEU A C 1
ATOM 2594 O O . LEU A 1 318 ? 19.234 -33.719 0.398 1 97.38 318 LEU A O 1
ATOM 2598 N N . TYR A 1 319 ? 17.75 -32.031 0.296 1 97.19 319 TYR A N 1
ATOM 2599 C CA . TYR A 1 319 ? 17 -32.562 1.441 1 97.19 319 TYR A CA 1
ATOM 2600 C C . TYR A 1 319 ? 16.453 -33.969 1.156 1 97.19 319 TYR A C 1
ATOM 2602 O O . TYR A 1 319 ? 16.516 -34.844 2.014 1 97.19 319 TYR A O 1
ATOM 2610 N N . LEU A 1 320 ? 15.992 -34.156 -0.04 1 97.5 320 LEU A N 1
ATOM 2611 C CA . LEU A 1 320 ? 15.391 -35.438 -0.421 1 97.5 320 LEU A CA 1
ATOM 2612 C C . LEU A 1 320 ? 16.469 -36.469 -0.687 1 97.5 320 LEU A C 1
ATOM 2614 O O . LEU A 1 320 ? 16.25 -37.656 -0.442 1 97.5 320 LEU A O 1
ATOM 2618 N N . SER A 1 321 ? 17.609 -36.062 -1.182 1 96.69 321 SER A N 1
ATOM 2619 C CA . SER A 1 321 ? 18.562 -37.031 -1.737 1 96.69 321 SER A CA 1
ATOM 2620 C C . SER A 1 321 ? 19.656 -37.344 -0.732 1 96.69 321 SER A C 1
ATOM 2622 O O . SER A 1 321 ? 20.406 -38.312 -0.915 1 96.69 321 SER A O 1
ATOM 2624 N N . THR A 1 322 ? 19.766 -36.594 0.311 1 94.12 322 THR A N 1
ATOM 2625 C CA . THR A 1 322 ? 20.828 -36.812 1.285 1 94.12 322 THR A CA 1
ATOM 2626 C C . THR A 1 322 ? 20.25 -37.094 2.664 1 94.12 322 THR A C 1
ATOM 2628 O O . THR A 1 322 ? 19.031 -37.094 2.846 1 94.12 322 THR A O 1
ATOM 2631 N N . GLU A 1 323 ? 21.156 -37.375 3.59 1 90.25 323 GLU A N 1
ATOM 2632 C CA . GLU A 1 323 ? 20.734 -37.688 4.957 1 90.25 323 GLU A CA 1
ATOM 2633 C C . GLU A 1 323 ? 20.672 -36.406 5.809 1 90.25 323 GLU A C 1
ATOM 2635 O O . GLU A 1 323 ? 20.344 -36.469 6.996 1 90.25 323 GLU A O 1
ATOM 2640 N N . LEU A 1 324 ? 20.938 -35.344 5.172 1 88.5 324 LEU A N 1
ATOM 2641 C CA . LEU A 1 324 ? 20.938 -34.062 5.902 1 88.5 324 LEU A CA 1
ATOM 2642 C C . LEU A 1 324 ? 19.531 -33.656 6.305 1 88.5 324 LEU A C 1
ATOM 2644 O O . LEU A 1 324 ? 18.609 -33.719 5.484 1 88.5 324 LEU A O 1
ATOM 2648 N N . GLN A 1 325 ? 19.391 -33.25 7.59 1 84 325 GLN A N 1
ATOM 2649 C CA . GLN A 1 325 ? 18.047 -32.906 8.07 1 84 325 GLN A CA 1
ATOM 2650 C C . GLN A 1 325 ? 17.969 -31.422 8.461 1 84 325 GLN A C 1
ATOM 2652 O O . GLN A 1 325 ? 16.906 -30.812 8.344 1 84 325 GLN A O 1
ATOM 2657 N N . ASN A 1 326 ? 19.078 -30.922 8.789 1 89.5 326 ASN A N 1
ATOM 2658 C CA . ASN A 1 326 ? 19.109 -29.531 9.234 1 89.5 326 ASN A CA 1
ATOM 2659 C C . ASN A 1 326 ? 19.219 -28.562 8.055 1 89.5 326 ASN A C 1
ATOM 2661 O O . ASN A 1 326 ? 20.031 -28.766 7.152 1 89.5 326 ASN A O 1
ATOM 2665 N N . LEU A 1 327 ? 18.344 -27.531 8.109 1 89.88 327 LEU A N 1
ATOM 2666 C CA . LEU A 1 327 ? 18.281 -26.578 7.012 1 89.88 327 LEU A CA 1
ATOM 2667 C C . LEU A 1 327 ? 19.625 -25.875 6.816 1 89.88 327 LEU A C 1
ATOM 2669 O O . LEU A 1 327 ? 20.016 -25.578 5.688 1 89.88 327 LEU A O 1
ATOM 2673 N N . ILE A 1 328 ? 20.312 -25.594 7.852 1 90.38 328 ILE A N 1
ATOM 2674 C CA . ILE A 1 328 ? 21.594 -24.891 7.777 1 90.38 328 ILE A CA 1
ATOM 2675 C C . ILE A 1 328 ? 22.609 -25.75 7.008 1 90.38 328 ILE A C 1
ATOM 2677 O O . ILE A 1 328 ? 23.266 -25.25 6.082 1 90.38 328 ILE A O 1
ATOM 2681 N N . ASP A 1 329 ? 22.703 -27.016 7.344 1 93 329 ASP A N 1
ATOM 2682 C CA . ASP A 1 329 ? 23.641 -27.922 6.684 1 93 329 ASP A CA 1
ATOM 2683 C C . ASP A 1 329 ? 23.281 -28.094 5.207 1 93 329 ASP A C 1
ATOM 2685 O O . ASP A 1 329 ? 24.172 -28.078 4.348 1 93 329 ASP A O 1
ATOM 2689 N N . ILE A 1 330 ? 22.047 -28.234 4.98 1 94.5 330 ILE A N 1
ATOM 2690 C CA . ILE A 1 330 ? 21.594 -28.406 3.609 1 94.5 330 ILE A CA 1
ATOM 2691 C C . ILE A 1 330 ? 21.891 -27.156 2.797 1 94.5 330 ILE A C 1
ATOM 2693 O O . ILE A 1 330 ? 22.266 -27.234 1.625 1 94.5 330 ILE A O 1
ATOM 2697 N N . SER A 1 331 ? 21.672 -26.047 3.438 1 92 331 SER A N 1
ATOM 2698 C CA . SER A 1 331 ? 21.906 -24.781 2.764 1 92 331 SER A CA 1
ATOM 2699 C C . SER A 1 331 ? 23.375 -24.609 2.389 1 92 331 SER A C 1
ATOM 2701 O O . SER A 1 331 ? 23.688 -24.047 1.338 1 92 331 SER A O 1
ATOM 2703 N N . ILE A 1 332 ? 24.219 -25.031 3.248 1 93.31 332 ILE A N 1
ATOM 2704 C CA . ILE A 1 332 ? 25.656 -24.953 2.959 1 93.31 332 ILE A CA 1
ATOM 2705 C C . ILE A 1 332 ? 25.969 -25.781 1.715 1 93.31 332 ILE A C 1
ATOM 2707 O O . ILE A 1 332 ? 26.672 -25.312 0.814 1 93.31 332 ILE A O 1
ATOM 2711 N N . GLU A 1 333 ? 25.453 -26.984 1.625 1 95.06 333 GLU A N 1
ATOM 2712 C CA . GLU A 1 333 ? 25.656 -27.844 0.464 1 95.06 333 GLU A CA 1
ATOM 2713 C C . GLU A 1 333 ? 25.047 -27.234 -0.794 1 95.06 333 GLU A C 1
ATOM 2715 O O . GLU A 1 333 ? 25.656 -27.297 -1.87 1 95.06 333 GLU A O 1
ATOM 2720 N N . ALA A 1 334 ? 23.891 -26.703 -0.621 1 95.94 334 ALA A N 1
ATOM 2721 C CA . ALA A 1 334 ? 23.203 -26.078 -1.752 1 95.94 334 ALA A CA 1
ATOM 2722 C C . ALA A 1 334 ? 23.984 -24.859 -2.252 1 95.94 334 ALA A C 1
ATOM 2724 O O . ALA A 1 334 ? 24.078 -24.625 -3.461 1 95.94 334 ALA A O 1
ATOM 2725 N N . GLN A 1 335 ? 24.5 -24.078 -1.336 1 94.44 335 GLN A N 1
ATOM 2726 C CA . GLN A 1 335 ? 25.328 -22.938 -1.706 1 94.44 335 GLN A CA 1
ATOM 2727 C C . GLN A 1 335 ? 26.562 -23.375 -2.475 1 94.44 335 GLN A C 1
ATOM 2729 O O . GLN A 1 335 ? 26.969 -22.719 -3.436 1 94.44 335 GLN A O 1
ATOM 2734 N N . GLY A 1 336 ? 27.109 -24.438 -2.018 1 94.75 336 GLY A N 1
ATOM 2735 C CA . GLY A 1 336 ? 28.25 -25 -2.729 1 94.75 336 GLY A CA 1
ATOM 2736 C C . GLY A 1 336 ? 27.906 -25.453 -4.137 1 94.75 336 GLY A C 1
ATOM 2737 O O . GLY A 1 336 ? 28.625 -25.141 -5.086 1 94.75 336 GLY A O 1
ATOM 2738 N N . ALA A 1 337 ? 26.781 -26.094 -4.301 1 95.5 337 ALA A N 1
ATOM 2739 C CA . ALA A 1 337 ? 26.359 -26.594 -5.605 1 95.5 337 ALA A CA 1
ATOM 2740 C C . ALA A 1 337 ? 26.031 -25.438 -6.551 1 95.5 337 ALA A C 1
ATOM 2742 O O . ALA A 1 337 ? 26.359 -25.5 -7.742 1 95.5 337 ALA A O 1
ATOM 2743 N N . CYS A 1 338 ? 25.438 -24.422 -5.996 1 95.12 338 CYS A N 1
ATOM 2744 C CA . CYS A 1 338 ? 25.016 -23.266 -6.793 1 95.12 338 CYS A CA 1
ATOM 2745 C C . CYS A 1 338 ? 26.141 -22.266 -6.945 1 95.12 338 CYS A C 1
ATOM 2747 O O . CYS A 1 338 ? 26.047 -21.328 -7.746 1 95.12 338 CYS A O 1
ATOM 2749 N N . LYS A 1 339 ? 27.219 -22.438 -6.102 1 93.62 339 LYS A N 1
ATOM 2750 C CA . LYS A 1 339 ? 28.266 -21.422 -6.004 1 93.62 339 LYS A CA 1
ATOM 2751 C C . LYS A 1 339 ? 27.672 -20.031 -5.785 1 93.62 339 LYS A C 1
ATOM 2753 O O . LYS A 1 339 ? 27.969 -19.094 -6.527 1 93.62 339 LYS A O 1
ATOM 2758 N N . CYS A 1 340 ? 26.828 -20.016 -4.844 1 91.44 340 CYS A N 1
ATOM 2759 C CA . CYS A 1 340 ? 26.031 -18.828 -4.559 1 91.44 340 CYS A CA 1
ATOM 2760 C C . CYS A 1 340 ? 25.844 -18.641 -3.059 1 91.44 340 CYS A C 1
ATOM 2762 O O . CYS A 1 340 ? 25.5 -19.594 -2.35 1 91.44 340 CYS A O 1
ATOM 2764 N N . ASP A 1 341 ? 26.016 -17.438 -2.594 1 85.69 341 ASP A N 1
ATOM 2765 C CA . ASP A 1 341 ? 25.75 -17.125 -1.193 1 85.69 341 ASP A CA 1
ATOM 2766 C C . ASP A 1 341 ? 24.328 -16.578 -1.019 1 85.69 341 ASP A C 1
ATOM 2768 O O . ASP A 1 341 ? 24.156 -15.375 -0.781 1 85.69 341 ASP A O 1
ATOM 2772 N N . PHE A 1 342 ? 23.391 -17.5 -1.135 1 82.81 342 PHE A N 1
ATOM 2773 C CA . PHE A 1 342 ? 22.016 -17.016 -0.966 1 82.81 342 PHE A CA 1
ATOM 2774 C C . PHE A 1 342 ? 21.594 -17.125 0.492 1 82.81 342 PHE A C 1
ATOM 2776 O O . PHE A 1 342 ? 22.172 -17.891 1.266 1 82.81 342 PHE A O 1
ATOM 2783 N N . ASN A 1 343 ? 20.609 -16.25 0.892 1 76.38 343 ASN A N 1
ATOM 2784 C CA . ASN A 1 343 ? 20.078 -16.234 2.248 1 76.38 343 ASN A CA 1
ATOM 2785 C C . ASN A 1 343 ? 18.797 -17.047 2.348 1 76.38 343 ASN A C 1
ATOM 2787 O O . ASN A 1 343 ? 17.984 -17.078 1.411 1 76.38 343 ASN A O 1
ATOM 2791 N N . LEU A 1 344 ? 18.766 -17.875 3.426 1 70.88 344 LEU A N 1
ATOM 2792 C CA . LEU A 1 344 ? 17.609 -18.75 3.658 1 70.88 344 LEU A CA 1
ATOM 2793 C C . LEU A 1 344 ? 16.359 -17.938 3.949 1 70.88 344 LEU A C 1
ATOM 2795 O O . LEU A 1 344 ? 15.242 -18.391 3.697 1 70.88 344 LEU A O 1
ATOM 2799 N N . VAL A 1 345 ? 16.734 -16.891 4.734 1 61.62 345 VAL A N 1
ATOM 2800 C CA . VAL A 1 345 ? 15.57 -16.109 5.172 1 61.62 345 VAL A CA 1
ATOM 2801 C C . VAL A 1 345 ? 15.242 -15.039 4.129 1 61.62 345 VAL A C 1
ATOM 2803 O O . VAL A 1 345 ? 16.047 -14.766 3.238 1 61.62 345 VAL A O 1
ATOM 2806 N N . GLN A 1 346 ? 14.508 -14.172 4.254 1 56.34 346 GLN A N 1
ATOM 2807 C CA . GLN A 1 346 ? 14 -13.125 3.377 1 56.34 346 GLN A CA 1
ATOM 2808 C C . GLN A 1 346 ? 15.125 -12.211 2.898 1 56.34 346 GLN A C 1
ATOM 2810 O O . GLN A 1 346 ? 16.109 -11.992 3.619 1 56.34 346 GLN A O 1
ATOM 2815 N N . ALA A 1 347 ? 15.164 -12.016 1.459 1 48.41 347 ALA A N 1
ATOM 2816 C CA . ALA A 1 347 ? 16.031 -11 0.868 1 48.41 347 ALA A CA 1
ATOM 2817 C C . ALA A 1 347 ? 16.109 -9.758 1.749 1 48.41 347 ALA A C 1
ATOM 2819 O O . ALA A 1 347 ? 15.086 -9.125 2.021 1 48.41 347 ALA A O 1
ATOM 2820 N N . SER A 1 348 ? 16.953 -9.836 2.797 1 46.66 348 SER A N 1
ATOM 2821 C CA . SER A 1 348 ? 17.125 -8.562 3.488 1 46.66 348 SER A CA 1
ATOM 2822 C C . SER A 1 348 ? 17.266 -7.414 2.498 1 46.66 348 SER A C 1
ATOM 2824 O O . SER A 1 348 ? 17.781 -7.602 1.391 1 46.66 348 SER A O 1
ATOM 2826 N N . HIS A 1 349 ? 16.281 -6.484 2.512 1 47.69 349 HIS A N 1
ATOM 2827 C CA . HIS A 1 349 ? 16.359 -5.266 1.717 1 47.69 349 HIS A CA 1
ATOM 2828 C C . HIS A 1 349 ? 17.781 -4.738 1.645 1 47.69 349 HIS A C 1
ATOM 2830 O O . HIS A 1 349 ? 18.016 -3.615 1.185 1 47.69 349 HIS A O 1
ATOM 2836 N N . THR A 1 350 ? 18.719 -5.535 2.197 1 47.78 350 THR A N 1
ATOM 2837 C CA . THR A 1 350 ? 20.047 -4.93 2.111 1 47.78 350 THR A CA 1
ATOM 2838 C C . THR A 1 350 ? 20.781 -5.414 0.866 1 47.78 350 THR A C 1
ATOM 2840 O O . THR A 1 350 ? 20.719 -6.598 0.527 1 47.78 350 THR A O 1
ATOM 2843 N N . ASP A 1 351 ? 21.203 -4.543 -0.048 1 49.25 351 ASP A N 1
ATOM 2844 C CA . ASP A 1 351 ? 21.859 -4.5 -1.349 1 49.25 351 ASP A CA 1
ATOM 2845 C C . ASP A 1 351 ? 23.062 -5.434 -1.384 1 49.25 351 ASP A C 1
ATOM 2847 O O . ASP A 1 351 ? 23.734 -5.562 -2.414 1 49.25 351 ASP A O 1
ATOM 2851 N N . ASN A 1 352 ? 23.594 -5.855 -0.307 1 46.12 352 ASN A N 1
ATOM 2852 C CA . ASN A 1 352 ? 24.984 -6.277 -0.441 1 46.12 352 ASN A CA 1
ATOM 2853 C C . ASN A 1 352 ? 25.094 -7.684 -1.016 1 46.12 352 ASN A C 1
ATOM 2855 O O . ASN A 1 352 ? 25.766 -8.539 -0.449 1 46.12 352 ASN A O 1
ATOM 2859 N N . HIS A 1 353 ? 24.188 -8.125 -1.811 1 50.59 353 HIS A N 1
ATOM 2860 C CA . HIS A 1 353 ? 24.5 -9.477 -2.258 1 50.59 353 HIS A CA 1
ATOM 2861 C C . HIS A 1 353 ? 25.578 -9.477 -3.33 1 50.59 353 HIS A C 1
ATOM 2863 O O . HIS A 1 353 ? 25.281 -9.414 -4.523 1 50.59 353 HIS A O 1
ATOM 2869 N N . GLU A 1 354 ? 26.766 -8.984 -3.035 1 50.09 354 GLU A N 1
ATOM 2870 C CA . GLU A 1 354 ? 27.859 -9.008 -3.99 1 50.09 354 GLU A CA 1
ATOM 2871 C C . GLU A 1 354 ? 28.219 -10.445 -4.375 1 50.09 354 GLU A C 1
ATOM 2873 O O . GLU A 1 354 ? 29.25 -10.68 -5.016 1 50.09 354 GLU A O 1
ATOM 2878 N N . GLY A 1 355 ? 27.547 -11.5 -3.941 1 57.91 355 GLY A N 1
ATOM 2879 C CA . GLY A 1 355 ? 28.172 -12.773 -4.281 1 57.91 355 GLY A CA 1
ATOM 2880 C C . GLY A 1 355 ? 27.75 -13.289 -5.648 1 57.91 355 GLY A C 1
ATOM 2881 O O . GLY A 1 355 ? 26.688 -12.938 -6.156 1 57.91 355 GLY A O 1
ATOM 2882 N N . HIS A 1 356 ? 28.609 -13.555 -6.637 1 75.12 356 HIS A N 1
ATOM 2883 C CA . HIS A 1 356 ? 28.422 -14.078 -7.98 1 75.12 356 HIS A CA 1
ATOM 2884 C C . HIS A 1 356 ? 27.969 -15.539 -7.945 1 75.12 356 HIS A C 1
ATOM 2886 O O . HIS A 1 356 ? 28.562 -16.359 -7.246 1 75.12 356 HIS A O 1
ATOM 2892 N N . CYS A 1 357 ? 26.672 -15.836 -8.305 1 88.94 357 CYS A N 1
ATOM 2893 C CA . CYS A 1 357 ? 26.125 -17.172 -8.477 1 88.94 357 CYS A CA 1
ATOM 2894 C C . CYS A 1 357 ? 26.547 -17.766 -9.812 1 88.94 357 CYS A C 1
ATOM 2896 O O . CYS A 1 357 ? 26.766 -17.031 -10.781 1 88.94 357 CYS A O 1
ATOM 2898 N N . SER A 1 358 ? 26.766 -19.062 -9.852 1 93.06 358 SER A N 1
ATOM 2899 C CA . SER A 1 358 ? 27.234 -19.672 -11.094 1 93.06 358 SER A CA 1
ATOM 2900 C C . SER A 1 358 ? 26.328 -20.828 -11.516 1 93.06 358 SER A C 1
ATOM 2902 O O . SER A 1 358 ? 26.672 -21.594 -12.414 1 93.06 358 SER A O 1
ATOM 2904 N N . PHE A 1 359 ? 25.188 -20.984 -11.016 1 96.19 359 PHE A N 1
ATOM 2905 C CA . PHE A 1 359 ? 24.25 -22.016 -11.453 1 96.19 359 PHE A CA 1
ATOM 2906 C C . PHE A 1 359 ? 23.531 -21.594 -12.727 1 96.19 359 PHE A C 1
ATOM 2908 O O . PHE A 1 359 ? 23.594 -20.422 -13.125 1 96.19 359 PHE A O 1
ATOM 2915 N N . PRO A 1 360 ? 22.969 -22.562 -13.484 1 96.5 360 PRO A N 1
ATOM 2916 C CA . PRO A 1 360 ? 22.266 -22.203 -14.719 1 96.5 360 PRO A CA 1
ATOM 2917 C C . PRO A 1 360 ? 21.188 -21.156 -14.5 1 96.5 360 PRO A C 1
ATOM 2919 O O . PRO A 1 360 ? 20.234 -21.391 -13.75 1 96.5 360 PRO A O 1
ATOM 2922 N N . GLY A 1 361 ? 21.328 -20.016 -15.125 1 96.31 361 GLY A N 1
ATOM 2923 C CA . GLY A 1 361 ? 20.344 -18.953 -15.008 1 96.31 361 GLY A CA 1
ATOM 2924 C C . GLY A 1 361 ? 20.609 -18.016 -13.836 1 96.31 361 GLY A C 1
ATOM 2925 O O . GLY A 1 361 ? 19.75 -17.219 -13.477 1 96.31 361 GLY A O 1
ATOM 2926 N N . SER A 1 362 ? 21.844 -18.047 -13.297 1 96.5 362 SER A N 1
ATOM 2927 C CA . SER A 1 362 ? 22.172 -17.297 -12.094 1 96.5 362 SER A CA 1
ATOM 2928 C C . SER A 1 362 ? 22.062 -15.797 -12.344 1 96.5 362 SER A C 1
ATOM 2930 O O . SER A 1 362 ? 21.75 -15.031 -11.43 1 96.5 362 SER A O 1
ATOM 2932 N N . LYS A 1 363 ? 22.297 -15.375 -13.609 1 96.12 363 LYS A N 1
ATOM 2933 C CA . LYS A 1 363 ? 22.188 -13.953 -13.93 1 96.12 363 LYS A CA 1
ATOM 2934 C C . LYS A 1 363 ? 20.766 -13.453 -13.75 1 96.12 363 LYS A C 1
ATOM 2936 O O . LYS A 1 363 ? 20.547 -12.312 -13.336 1 96.12 363 LYS A O 1
ATOM 2941 N N . VAL A 1 364 ? 19.781 -14.281 -14.086 1 97.12 364 VAL A N 1
ATOM 2942 C CA . VAL A 1 364 ? 18.375 -13.922 -13.891 1 97.12 364 VAL A CA 1
ATOM 2943 C C . VAL A 1 364 ? 18.078 -13.797 -12.398 1 97.12 364 VAL A C 1
ATOM 2945 O O . VAL A 1 364 ? 17.422 -12.844 -11.977 1 97.12 364 VAL A O 1
ATOM 2948 N N . PHE A 1 365 ? 18.625 -14.727 -11.633 1 96.12 365 PHE A N 1
ATOM 2949 C CA . PHE A 1 365 ? 18.469 -14.711 -10.18 1 96.12 365 PHE A CA 1
ATOM 2950 C C . PHE A 1 365 ? 19 -13.406 -9.594 1 96.12 365 PHE A C 1
ATOM 2952 O O . PHE A 1 365 ? 18.297 -12.734 -8.836 1 96.12 365 PHE A O 1
ATOM 2959 N N . ASP A 1 366 ? 20.109 -13.055 -10 1 93.5 366 ASP A N 1
ATOM 2960 C CA . ASP A 1 366 ? 20.766 -11.867 -9.469 1 93.5 366 ASP A CA 1
ATOM 2961 C C . ASP A 1 366 ? 20 -10.602 -9.844 1 93.5 366 ASP A C 1
ATOM 2963 O O . ASP A 1 366 ? 19.75 -9.742 -8.992 1 93.5 366 ASP A O 1
ATOM 2967 N N . ALA A 1 367 ? 19.625 -10.516 -11.047 1 95.62 367 ALA A N 1
ATOM 2968 C CA . ALA A 1 367 ? 18.969 -9.312 -11.547 1 95.62 367 ALA A CA 1
ATOM 2969 C C . ALA A 1 367 ? 17.578 -9.156 -10.945 1 95.62 367 ALA A C 1
ATOM 2971 O O . ALA A 1 367 ? 17.219 -8.078 -10.461 1 95.62 367 ALA A O 1
ATOM 2972 N N . VAL A 1 368 ? 16.781 -10.211 -10.898 1 96.44 368 VAL A N 1
ATOM 2973 C CA . VAL A 1 368 ? 15.398 -10.164 -10.445 1 96.44 368 VAL A CA 1
ATOM 2974 C C . VAL A 1 368 ? 15.352 -9.867 -8.953 1 96.44 368 VAL A C 1
ATOM 2976 O O . VAL A 1 368 ? 14.461 -9.156 -8.484 1 96.44 368 VAL A O 1
ATOM 2979 N N . ASN A 1 369 ? 16.281 -10.336 -8.211 1 93.56 369 ASN A N 1
ATOM 2980 C CA . ASN A 1 369 ? 16.266 -10.18 -6.758 1 93.56 369 ASN A CA 1
ATOM 2981 C C . ASN A 1 369 ? 16.609 -8.75 -6.348 1 93.56 369 ASN A C 1
ATOM 2983 O O . ASN A 1 369 ? 16.422 -8.375 -5.188 1 93.56 369 ASN A O 1
ATOM 2987 N N . LYS A 1 370 ? 17.031 -7.922 -7.309 1 94.62 370 LYS A N 1
ATOM 2988 C CA . LYS A 1 370 ? 17.297 -6.512 -7.031 1 94.62 370 LYS A CA 1
ATOM 2989 C C . LYS A 1 370 ? 16 -5.703 -7.078 1 94.62 370 LYS A C 1
ATOM 2991 O O . LYS A 1 370 ? 15.93 -4.602 -6.531 1 94.62 370 LYS A O 1
ATOM 2996 N N . LEU A 1 371 ? 15 -6.23 -7.719 1 96.69 371 LEU A N 1
ATOM 2997 C CA . LEU A 1 371 ? 13.797 -5.465 -8.039 1 96.69 371 LEU A CA 1
ATOM 2998 C C . LEU A 1 371 ? 13.047 -5.082 -6.773 1 96.69 371 LEU A C 1
ATOM 3000 O O . LEU A 1 371 ? 12.664 -3.92 -6.598 1 96.69 371 LEU A O 1
ATOM 3004 N N . PRO A 1 372 ? 12.844 -6.047 -5.816 1 95.19 372 PRO A N 1
ATOM 3005 C CA . PRO A 1 372 ? 12.094 -5.68 -4.609 1 95.19 372 PRO A CA 1
ATOM 3006 C C . PRO A 1 372 ? 12.75 -4.543 -3.832 1 95.19 372 PRO A C 1
ATOM 3008 O O . PRO A 1 372 ? 12.055 -3.713 -3.244 1 95.19 372 PRO A O 1
ATOM 3011 N N . HIS A 1 373 ? 14.016 -4.492 -3.84 1 94.12 373 HIS A N 1
ATOM 3012 C CA . HIS A 1 373 ? 14.727 -3.428 -3.137 1 94.12 373 HIS A CA 1
ATOM 3013 C C . HIS A 1 373 ? 14.469 -2.074 -3.789 1 94.12 373 HIS A C 1
ATOM 3015 O O . HIS A 1 373 ? 14.281 -1.072 -3.096 1 94.12 373 HIS A O 1
ATOM 3021 N N . LEU A 1 374 ? 14.555 -2.098 -5.066 1 96.75 374 LEU A N 1
ATOM 3022 C CA . LEU A 1 374 ? 14.305 -0.856 -5.789 1 96.75 374 LEU A CA 1
ATOM 3023 C C . LEU A 1 374 ? 12.852 -0.414 -5.621 1 96.75 374 LEU A C 1
ATOM 3025 O O . LEU A 1 374 ? 12.578 0.773 -5.426 1 96.75 374 LEU A O 1
ATOM 3029 N N . LEU A 1 375 ? 11.914 -1.332 -5.648 1 96.94 375 LEU A N 1
ATOM 3030 C CA . LEU A 1 375 ? 10.5 -1.009 -5.453 1 96.94 375 LEU A CA 1
ATOM 3031 C C . LEU A 1 375 ? 10.258 -0.485 -4.043 1 96.94 375 LEU A C 1
ATOM 3033 O O . LEU A 1 375 ? 9.43 0.412 -3.842 1 96.94 375 LEU A O 1
ATOM 3037 N N . TYR A 1 376 ? 10.977 -1.023 -3.104 1 95.69 376 TYR A N 1
ATOM 3038 C CA . TYR A 1 376 ? 10.875 -0.551 -1.728 1 95.69 376 TYR A CA 1
ATOM 3039 C C . TYR A 1 376 ? 11.383 0.88 -1.603 1 95.69 376 TYR A C 1
ATOM 3041 O O . TYR A 1 376 ? 10.781 1.703 -0.911 1 95.69 376 TYR A O 1
ATOM 3049 N N . ALA A 1 377 ? 12.484 1.129 -2.229 1 96.19 377 ALA A N 1
ATOM 3050 C CA . ALA A 1 377 ? 13.031 2.484 -2.229 1 96.19 377 ALA A CA 1
ATOM 3051 C C . ALA A 1 377 ? 12.031 3.477 -2.812 1 96.19 377 ALA A C 1
ATOM 3053 O O . ALA A 1 377 ? 11.867 4.582 -2.293 1 96.19 377 ALA A O 1
ATOM 3054 N N . LEU A 1 378 ? 11.398 3.09 -3.855 1 96.81 378 LEU A N 1
ATOM 3055 C CA . LEU A 1 378 ? 10.398 3.939 -4.484 1 96.81 378 LEU A CA 1
ATOM 3056 C C . LEU A 1 378 ? 9.195 4.145 -3.562 1 96.81 378 LEU A C 1
ATOM 3058 O O . LEU A 1 378 ? 8.664 5.25 -3.465 1 96.81 378 LEU A O 1
ATOM 3062 N N . GLN A 1 379 ? 8.812 3.09 -2.893 1 96.38 379 GLN A N 1
ATOM 3063 C CA . GLN A 1 379 ? 7.711 3.199 -1.942 1 96.38 379 GLN A CA 1
ATOM 3064 C C . GLN A 1 379 ? 8.07 4.133 -0.79 1 96.38 379 GLN A C 1
ATOM 3066 O O . GLN A 1 379 ? 7.215 4.867 -0.289 1 96.38 379 GLN A O 1
ATOM 3071 N N . ARG A 1 380 ? 9.258 4.105 -0.334 1 96.06 380 ARG A N 1
ATOM 3072 C CA . ARG A 1 380 ? 9.711 4.965 0.758 1 96.06 380 ARG A CA 1
ATOM 3073 C C . ARG A 1 380 ? 9.586 6.438 0.383 1 96.06 380 ARG A C 1
ATOM 3075 O O . ARG A 1 380 ? 9.312 7.281 1.239 1 96.06 380 ARG A O 1
ATOM 3082 N N . VAL A 1 381 ? 9.844 6.723 -0.851 1 96.88 381 VAL A N 1
ATOM 3083 C CA . VAL A 1 381 ? 9.664 8.094 -1.319 1 96.88 381 VAL A CA 1
ATOM 3084 C C . VAL A 1 381 ? 8.211 8.516 -1.114 1 96.88 381 VAL A C 1
ATOM 3086 O O . VAL A 1 381 ? 7.941 9.609 -0.599 1 96.88 381 VAL A O 1
ATOM 3089 N N . LYS A 1 382 ? 7.273 7.664 -1.439 1 96.19 382 LYS A N 1
ATOM 3090 C CA . LYS A 1 382 ? 5.848 7.969 -1.37 1 96.19 382 LYS A CA 1
ATOM 3091 C C . LYS A 1 382 ? 5.375 8.055 0.078 1 96.19 382 LYS A C 1
ATOM 3093 O O . LYS A 1 382 ? 4.332 8.648 0.361 1 96.19 382 LYS A O 1
ATOM 3098 N N . ASP A 1 383 ? 6.18 7.492 0.976 1 96 383 ASP A N 1
ATOM 3099 C CA . ASP A 1 383 ? 5.805 7.469 2.387 1 96 383 ASP A CA 1
ATOM 3100 C C . ASP A 1 383 ? 6.285 8.727 3.104 1 96 383 ASP A C 1
ATOM 3102 O O . ASP A 1 383 ? 5.871 9 4.23 1 96 383 ASP A O 1
ATOM 3106 N N . LYS A 1 384 ? 7.066 9.445 2.432 1 96.56 384 LYS A N 1
ATOM 3107 C CA . LYS A 1 384 ? 7.551 10.688 3.029 1 96.56 384 LYS A CA 1
ATOM 3108 C C . LYS A 1 384 ? 6.402 11.664 3.281 1 96.56 384 LYS A C 1
ATOM 3110 O O . LYS A 1 384 ? 5.48 11.766 2.471 1 96.56 384 LYS A O 1
ATOM 3115 N N . SER A 1 385 ? 6.547 12.391 4.371 1 97 385 SER A N 1
ATOM 3116 C CA . SER A 1 385 ? 5.547 13.398 4.711 1 97 385 SER A CA 1
ATOM 3117 C C . SER A 1 385 ? 5.406 14.438 3.605 1 97 385 SER A C 1
ATOM 3119 O O . SER A 1 385 ? 4.293 14.859 3.281 1 97 385 SER A O 1
ATOM 3121 N N . SER A 1 386 ? 6.535 14.867 3.039 1 97.75 386 SER A N 1
ATOM 3122 C CA . SER A 1 386 ? 6.52 15.875 1.986 1 97.75 386 SER A CA 1
ATOM 3123 C C . SER A 1 386 ? 5.777 15.375 0.751 1 97.75 386 SER A C 1
ATOM 3125 O O . SER A 1 386 ? 5.078 16.141 0.086 1 97.75 386 SER A O 1
ATOM 3127 N N . TYR A 1 387 ? 5.945 14.094 0.459 1 97.88 387 TYR A N 1
ATOM 3128 C CA . TYR A 1 387 ? 5.227 13.508 -0.668 1 97.88 387 TYR A CA 1
ATOM 3129 C C . TYR A 1 387 ? 3.73 13.445 -0.391 1 97.88 387 TYR A C 1
ATOM 3131 O O . TYR A 1 387 ? 2.922 13.883 -1.215 1 97.88 387 TYR A O 1
ATOM 3139 N N . ARG A 1 388 ? 3.307 13.055 0.738 1 97.25 388 ARG A N 1
ATOM 3140 C CA . ARG A 1 388 ? 1.912 12.844 1.12 1 97.25 388 ARG A CA 1
ATOM 3141 C C . ARG A 1 388 ? 1.167 14.172 1.204 1 97.25 388 ARG A C 1
ATOM 3143 O O . ARG A 1 388 ? 0.001 14.266 0.814 1 97.25 388 ARG A O 1
ATOM 3150 N N . GLY A 1 389 ? 1.864 15.109 1.631 1 98.12 389 GLY A N 1
ATOM 3151 C CA . GLY A 1 389 ? 1.202 16.375 1.899 1 98.12 389 GLY A CA 1
ATOM 3152 C C . GLY A 1 389 ? 1.217 17.328 0.712 1 98.12 389 GLY A C 1
ATOM 3153 O O . GLY A 1 389 ? 0.326 18.156 0.57 1 98.12 389 GLY A O 1
ATOM 3154 N N . TRP A 1 390 ? 2.221 17.25 -0.205 1 98.31 390 TRP A N 1
ATOM 3155 C CA . TRP A 1 390 ? 2.406 18.312 -1.189 1 98.31 390 TRP A CA 1
ATOM 3156 C C . TRP A 1 390 ? 2.49 17.75 -2.6 1 98.31 390 TRP A C 1
ATOM 3158 O O . TRP A 1 390 ? 2.666 18.484 -3.568 1 98.31 390 TRP A O 1
ATOM 3168 N N . PHE A 1 391 ? 2.4 16.469 -2.691 1 98.19 391 PHE A N 1
ATOM 3169 C CA . PHE A 1 391 ? 2.574 15.836 -3.992 1 98.19 391 PHE A CA 1
ATOM 3170 C C . PHE A 1 391 ? 1.495 14.789 -4.23 1 98.19 391 PHE A C 1
ATOM 3172 O O . PHE A 1 391 ? 1.748 13.766 -4.867 1 98.19 391 PHE A O 1
ATOM 3179 N N . SER A 1 392 ? 0.306 15.008 -3.67 1 96.38 392 SER A N 1
ATOM 3180 C CA . SER A 1 392 ? -0.856 14.148 -3.869 1 96.38 392 SER A CA 1
ATOM 3181 C C . SER A 1 392 ? -1.437 14.32 -5.27 1 96.38 392 SER A C 1
ATOM 3183 O O . SER A 1 392 ? -1.066 15.25 -5.988 1 96.38 392 SER A O 1
ATOM 3185 N N . PRO A 1 393 ? -2.334 13.422 -5.645 1 95.25 393 PRO A N 1
ATOM 3186 C CA . PRO A 1 393 ? -3.008 13.586 -6.934 1 95.25 393 PRO A CA 1
ATOM 3187 C C . PRO A 1 393 ? -3.713 14.93 -7.062 1 95.25 393 PRO A C 1
ATOM 3189 O O . PRO A 1 393 ? -3.762 15.508 -8.156 1 95.25 393 PRO A O 1
ATOM 3192 N N . TYR A 1 394 ? -4.188 15.422 -5.965 1 94.62 394 TYR A N 1
ATOM 3193 C CA . TYR A 1 394 ? -4.824 16.734 -5.965 1 94.62 394 TYR A CA 1
ATOM 3194 C C . TYR A 1 394 ? -3.824 17.828 -6.324 1 94.62 394 TYR A C 1
ATOM 3196 O O . TYR A 1 394 ? -4.109 18.688 -7.16 1 94.62 394 TYR A O 1
ATOM 3204 N N . ASN A 1 395 ? -2.684 17.797 -5.742 1 96.44 395 ASN A N 1
ATOM 3205 C CA . ASN A 1 395 ? -1.628 18.766 -6.031 1 96.44 395 ASN A CA 1
ATOM 3206 C C . ASN A 1 395 ? -1.193 18.688 -7.492 1 96.44 395 ASN A C 1
ATOM 3208 O O . ASN A 1 395 ? -1.016 19.719 -8.141 1 96.44 395 ASN A O 1
ATOM 3212 N N . LEU A 1 396 ? -1.078 17.484 -7.941 1 95.69 396 LEU A N 1
ATOM 3213 C CA . LEU A 1 396 ? -0.621 17.266 -9.305 1 95.69 396 LEU A CA 1
ATOM 3214 C C . LEU A 1 396 ? -1.648 17.781 -10.312 1 95.69 396 LEU A C 1
ATOM 3216 O O . LEU A 1 396 ? -1.296 18.469 -11.266 1 95.69 396 LEU A O 1
ATOM 3220 N N . LYS A 1 397 ? -2.893 17.438 -10.086 1 93 397 LYS A N 1
ATOM 3221 C CA . LYS A 1 397 ? -3.977 17.812 -10.992 1 93 397 LYS A CA 1
ATOM 3222 C C . LYS A 1 397 ? -4.082 19.328 -11.133 1 93 397 LYS A C 1
ATOM 3224 O O . LYS A 1 397 ? -4.375 19.828 -12.219 1 93 397 LYS A O 1
ATOM 3229 N N . HIS A 1 398 ? -3.771 20.078 -10.078 1 92.81 398 HIS A N 1
ATOM 3230 C CA . HIS A 1 398 ? -4 21.516 -10.094 1 92.81 398 HIS A CA 1
ATOM 3231 C C . HIS A 1 398 ? -2.686 22.281 -10.164 1 92.81 398 HIS A C 1
ATOM 3233 O O . HIS A 1 398 ? -2.684 23.516 -10.203 1 92.81 398 HIS A O 1
ATOM 3239 N N . SER A 1 399 ? -1.555 21.625 -10.195 1 94 399 SER A N 1
ATOM 3240 C CA . SER A 1 399 ? -0.235 22.25 -10.148 1 94 399 SER A CA 1
ATOM 3241 C C . SER A 1 399 ? -0.158 23.297 -9.047 1 94 399 SER A C 1
ATOM 3243 O O . SER A 1 399 ? 0.31 24.406 -9.273 1 94 399 SER A O 1
ATOM 3245 N N . PHE A 1 400 ? -0.736 22.984 -7.957 1 96 400 PHE A N 1
ATOM 3246 C CA . PHE A 1 400 ? -0.797 23.859 -6.789 1 96 400 PHE A CA 1
ATOM 3247 C C . PHE A 1 400 ? -0.107 23.203 -5.594 1 96 400 PHE A C 1
ATOM 3249 O O . PHE A 1 400 ? -0.708 22.391 -4.891 1 96 400 PHE A O 1
ATOM 3256 N N . SER A 1 401 ? 1.154 23.547 -5.453 1 97.12 401 SER A N 1
ATOM 3257 C CA . SER A 1 401 ? 1.938 22.969 -4.367 1 97.12 401 SER A CA 1
ATOM 3258 C C . SER A 1 401 ? 3.148 23.844 -4.035 1 97.12 401 SER A C 1
ATOM 3260 O O . SER A 1 401 ? 3.465 24.781 -4.773 1 97.12 401 SER A O 1
ATOM 3262 N N . SER A 1 402 ? 3.736 23.547 -2.883 1 96.81 402 SER A N 1
ATOM 3263 C CA . SER A 1 402 ? 4.93 24.25 -2.43 1 96.81 402 SER A CA 1
ATOM 3264 C C . SER A 1 402 ? 6.184 23.719 -3.111 1 96.81 402 SER A C 1
ATOM 3266 O O . SER A 1 402 ? 6.512 22.531 -2.977 1 96.81 402 SER A O 1
ATOM 3268 N N . PRO A 1 403 ? 6.871 24.578 -3.846 1 97.19 403 PRO A N 1
ATOM 3269 C CA . PRO A 1 403 ? 8.078 24.109 -4.516 1 97.19 403 PRO A CA 1
ATOM 3270 C C . PRO A 1 403 ? 9.094 23.5 -3.547 1 97.19 403 PRO A C 1
ATOM 3272 O O . PRO A 1 403 ? 9.742 22.5 -3.869 1 97.19 403 PRO A O 1
ATOM 3275 N N . VAL A 1 404 ? 9.203 24.047 -2.369 1 96.31 404 VAL A N 1
ATOM 3276 C CA . VAL A 1 404 ? 10.172 23.562 -1.394 1 96.31 404 VAL A CA 1
ATOM 3277 C C . VAL A 1 404 ? 9.852 22.125 -1.011 1 96.31 404 VAL A C 1
ATOM 3279 O O . VAL A 1 404 ? 10.734 21.266 -1.009 1 96.31 404 VAL A O 1
ATOM 3282 N N . TYR A 1 405 ? 8.656 21.828 -0.764 1 97.31 405 TYR A N 1
ATOM 3283 C CA . TYR A 1 405 ? 8.273 20.5 -0.308 1 97.31 405 TYR A CA 1
ATOM 3284 C C . TYR A 1 405 ? 8.227 19.516 -1.472 1 97.31 405 TYR A C 1
ATOM 3286 O O . TYR A 1 405 ? 8.523 18.328 -1.304 1 97.31 405 TYR A O 1
ATOM 3294 N N . VAL A 1 406 ? 7.867 20.031 -2.652 1 98.12 406 VAL A N 1
ATOM 3295 C CA . VAL A 1 406 ? 7.863 19.172 -3.826 1 98.12 406 VAL A CA 1
ATOM 3296 C C . VAL A 1 406 ? 9.289 18.734 -4.152 1 98.12 406 VAL A C 1
ATOM 3298 O O . VAL A 1 406 ? 9.531 17.562 -4.48 1 98.12 406 VAL A O 1
ATOM 3301 N N . GLU A 1 407 ? 10.195 19.703 -4.02 1 97.44 407 GLU A N 1
ATOM 3302 C CA . GLU A 1 407 ? 11.594 19.344 -4.223 1 97.44 407 GLU A CA 1
ATOM 3303 C C . GLU A 1 407 ? 12.055 18.297 -3.201 1 97.44 407 GLU A C 1
ATOM 3305 O O . GLU A 1 407 ? 12.703 17.312 -3.557 1 97.44 407 GLU A O 1
ATOM 3310 N N . ALA A 1 408 ? 11.664 18.5 -2.012 1 96.38 408 ALA A N 1
ATOM 3311 C CA . ALA A 1 408 ? 12.031 17.547 -0.958 1 96.38 408 ALA A CA 1
ATOM 3312 C C . ALA A 1 408 ? 11.406 16.188 -1.212 1 96.38 408 ALA A C 1
ATOM 3314 O O . ALA A 1 408 ? 12.047 15.148 -0.975 1 96.38 408 ALA A O 1
ATOM 3315 N N . ALA A 1 409 ? 10.234 16.125 -1.694 1 97.19 409 ALA A N 1
ATOM 3316 C CA . ALA A 1 409 ? 9.484 14.891 -1.931 1 97.19 409 ALA A CA 1
ATOM 3317 C C . ALA A 1 409 ? 10.07 14.117 -3.105 1 97.19 409 ALA A C 1
ATOM 3319 O O . ALA A 1 409 ? 10.047 12.883 -3.117 1 97.19 409 ALA A O 1
ATOM 3320 N N . THR A 1 410 ? 10.641 14.812 -4.086 1 96.81 410 THR A N 1
ATOM 3321 C CA . THR A 1 410 ? 10.844 14.164 -5.375 1 96.81 410 THR A CA 1
ATOM 3322 C C . THR A 1 410 ? 12.312 14.227 -5.785 1 96.81 410 THR A C 1
ATOM 3324 O O . THR A 1 410 ? 12.664 13.875 -6.918 1 96.81 410 THR A O 1
ATOM 3327 N N . ASN A 1 411 ? 13.148 14.688 -4.875 1 93.44 411 ASN A N 1
ATOM 3328 C CA . ASN A 1 411 ? 14.547 14.914 -5.238 1 93.44 411 ASN A CA 1
ATOM 3329 C C . ASN A 1 411 ? 15.211 13.633 -5.727 1 93.44 411 ASN A C 1
ATOM 3331 O O . ASN A 1 411 ? 16.109 13.672 -6.566 1 93.44 411 ASN A O 1
ATOM 3335 N N . ASN A 1 412 ? 14.773 12.508 -5.336 1 94.19 412 ASN A N 1
ATOM 3336 C CA . ASN A 1 412 ? 15.43 11.242 -5.652 1 94.19 412 ASN A CA 1
ATOM 3337 C C . ASN A 1 412 ? 14.727 10.523 -6.801 1 94.19 412 ASN A C 1
ATOM 3339 O O . ASN A 1 412 ? 15.18 9.461 -7.242 1 94.19 412 ASN A O 1
ATOM 3343 N N . LEU A 1 413 ? 13.688 11.062 -7.359 1 95.81 413 LEU A N 1
ATOM 3344 C CA . LEU A 1 413 ? 12.867 10.344 -8.328 1 95.81 413 LEU A CA 1
ATOM 3345 C C . LEU A 1 413 ? 13.641 10.086 -9.617 1 95.81 413 LEU A C 1
ATOM 3347 O O . LEU A 1 413 ? 13.531 9.008 -10.203 1 95.81 413 LEU A O 1
ATOM 3351 N N . LEU A 1 414 ? 14.445 11.055 -10.039 1 94.5 414 LEU A N 1
ATOM 3352 C CA . LEU A 1 414 ? 15.18 10.898 -11.289 1 94.5 414 LEU A CA 1
ATOM 3353 C C . LEU A 1 414 ? 16.234 9.805 -11.156 1 94.5 414 LEU A C 1
ATOM 3355 O O . LEU A 1 414 ? 16.422 9.008 -12.078 1 94.5 414 LEU A O 1
ATOM 3359 N N . VAL A 1 415 ? 16.875 9.812 -10.031 1 96.69 415 VAL A N 1
ATOM 3360 C CA . VAL A 1 415 ? 17.891 8.797 -9.781 1 96.69 415 VAL A CA 1
ATOM 3361 C C . VAL A 1 415 ? 17.234 7.418 -9.734 1 96.69 415 VAL A C 1
ATOM 3363 O O . VAL A 1 415 ? 17.766 6.457 -10.305 1 96.69 415 VAL A O 1
ATOM 3366 N N . LEU A 1 416 ? 16.109 7.285 -9.102 1 97.31 416 LEU A N 1
ATOM 3367 C CA . LEU A 1 416 ? 15.406 6.012 -8.977 1 97.31 416 LEU A CA 1
ATOM 3368 C C . LEU A 1 416 ? 14.859 5.559 -10.328 1 97.31 416 LEU A C 1
ATOM 3370 O O . LEU A 1 416 ? 14.844 4.363 -10.625 1 97.31 416 LEU A O 1
ATOM 3374 N N . GLU A 1 417 ? 14.438 6.535 -11.164 1 97.19 417 GLU A N 1
ATOM 3375 C CA . GLU A 1 417 ? 14.008 6.195 -12.516 1 97.19 417 GLU A CA 1
ATOM 3376 C C . GLU A 1 417 ? 15.156 5.598 -13.328 1 97.19 417 GLU A C 1
ATOM 3378 O O . GLU A 1 417 ? 14.977 4.582 -14 1 97.19 417 GLU A O 1
ATOM 3383 N N . ALA A 1 418 ? 16.266 6.219 -13.25 1 97.69 418 ALA A N 1
ATOM 3384 C CA . ALA A 1 418 ? 17.438 5.719 -13.961 1 97.69 418 ALA A CA 1
ATOM 3385 C C . ALA A 1 418 ? 17.812 4.32 -13.484 1 97.69 418 ALA A C 1
ATOM 3387 O O . ALA A 1 418 ? 18.141 3.445 -14.289 1 97.69 418 ALA A O 1
ATOM 3388 N N . LYS A 1 419 ? 17.766 4.113 -12.203 1 98.06 419 LYS A N 1
ATOM 3389 C CA . LYS A 1 419 ? 18.062 2.797 -11.641 1 98.06 419 LYS A CA 1
ATOM 3390 C C . LYS A 1 419 ? 17.062 1.752 -12.133 1 98.06 419 LYS A C 1
ATOM 3392 O O . LYS A 1 419 ? 17.453 0.62 -12.445 1 98.06 419 LYS A O 1
ATOM 3397 N N . LEU A 1 420 ? 15.797 2.107 -12.242 1 98.31 420 LEU A N 1
ATOM 3398 C CA . LEU A 1 420 ? 14.766 1.187 -12.703 1 98.31 420 LEU A CA 1
ATOM 3399 C C . LEU A 1 420 ? 14.977 0.818 -14.164 1 98.31 420 LEU A C 1
ATOM 3401 O O . LEU A 1 420 ? 14.859 -0.351 -14.539 1 98.31 420 LEU A O 1
ATOM 3405 N N . ILE A 1 421 ? 15.328 1.816 -14.977 1 98.19 421 ILE A N 1
ATOM 3406 C CA . ILE A 1 421 ? 15.578 1.591 -16.391 1 98.19 421 ILE A CA 1
ATOM 3407 C C . ILE A 1 421 ? 16.781 0.671 -16.562 1 98.19 421 ILE A C 1
ATOM 3409 O O . ILE A 1 421 ? 16.75 -0.27 -17.359 1 98.19 421 ILE A O 1
ATOM 3413 N N . ASN A 1 422 ? 17.828 0.934 -15.82 1 98.44 422 ASN A N 1
ATOM 3414 C CA . ASN A 1 422 ? 19.016 0.091 -15.875 1 98.44 422 ASN A CA 1
ATOM 3415 C C . ASN A 1 422 ? 18.703 -1.339 -15.438 1 98.44 422 ASN A C 1
ATOM 3417 O O . ASN A 1 422 ? 19.172 -2.295 -16.062 1 98.44 422 ASN A O 1
ATOM 3421 N N . LEU A 1 423 ? 17.969 -1.474 -14.375 1 98.31 423 LEU A N 1
ATOM 3422 C CA . LEU A 1 423 ? 17.609 -2.801 -13.883 1 98.31 423 LEU A CA 1
ATOM 3423 C C . LEU A 1 423 ? 16.75 -3.543 -14.898 1 98.31 423 LEU A C 1
ATOM 3425 O O . LEU A 1 423 ? 16.906 -4.75 -15.094 1 98.31 423 LEU A O 1
ATOM 3429 N N . GLU A 1 424 ? 15.797 -2.807 -15.5 1 98.56 424 GLU A N 1
ATOM 3430 C CA . GLU A 1 424 ? 14.992 -3.395 -16.562 1 98.56 424 GLU A CA 1
ATOM 3431 C C . GLU A 1 424 ? 15.867 -3.998 -17.656 1 98.56 424 GLU A C 1
ATOM 3433 O O . GLU A 1 424 ? 15.641 -5.129 -18.094 1 98.56 424 GLU A O 1
ATOM 3438 N N . ASN A 1 425 ? 16.844 -3.262 -18.078 1 98.5 425 ASN A N 1
ATOM 3439 C CA . ASN A 1 425 ? 17.75 -3.732 -19.109 1 98.5 425 ASN A CA 1
ATOM 3440 C C . ASN A 1 425 ? 18.562 -4.938 -18.641 1 98.5 425 ASN A C 1
ATOM 3442 O O . ASN A 1 425 ? 18.766 -5.887 -19.391 1 98.5 425 ASN A O 1
ATOM 3446 N N . GLU A 1 426 ? 19.016 -4.855 -17.438 1 98.19 426 GLU A N 1
ATOM 3447 C CA . GLU A 1 426 ? 19.766 -5.969 -16.859 1 98.19 426 GLU A CA 1
ATOM 3448 C C . GLU A 1 426 ? 18.922 -7.238 -16.828 1 98.19 426 GLU A C 1
ATOM 3450 O O . GLU A 1 426 ? 19.391 -8.32 -17.188 1 98.19 426 GLU A O 1
ATOM 3455 N N . ILE A 1 427 ? 17.703 -7.109 -16.438 1 98.31 427 ILE A N 1
ATOM 3456 C CA . ILE A 1 427 ? 16.812 -8.258 -16.328 1 98.31 427 ILE A CA 1
ATOM 3457 C C . ILE A 1 427 ? 16.516 -8.805 -17.719 1 98.31 427 ILE A C 1
ATOM 3459 O O . ILE A 1 427 ? 16.547 -10.023 -17.938 1 98.31 427 ILE A O 1
ATOM 3463 N N . ARG A 1 428 ? 16.266 -7.922 -18.656 1 98 428 ARG A N 1
ATOM 3464 C CA . ARG A 1 428 ? 16.031 -8.336 -20.031 1 98 428 ARG A CA 1
ATOM 3465 C C . ARG A 1 428 ? 17.203 -9.133 -20.578 1 98 428 ARG A C 1
ATOM 3467 O O . ARG A 1 428 ? 17.016 -10.188 -21.188 1 98 428 ARG A O 1
ATOM 3474 N N . GLU A 1 429 ? 18.375 -8.609 -20.344 1 98.06 429 GLU A N 1
ATOM 3475 C CA . GLU A 1 429 ? 19.578 -9.281 -20.812 1 98.06 429 GLU A CA 1
ATOM 3476 C C . GLU A 1 429 ? 19.75 -10.633 -20.141 1 98.06 429 GLU A C 1
ATOM 3478 O O . GLU A 1 429 ? 20.062 -11.633 -20.797 1 98.06 429 GLU A O 1
ATOM 3483 N N . ALA A 1 430 ? 19.531 -10.656 -18.891 1 97.94 430 ALA A N 1
ATOM 3484 C CA . ALA A 1 430 ? 19.688 -11.898 -18.141 1 97.94 430 ALA A CA 1
ATOM 3485 C C . ALA A 1 430 ? 18.656 -12.938 -18.609 1 97.94 430 ALA A C 1
ATOM 3487 O O . ALA A 1 430 ? 19 -14.109 -18.797 1 97.94 430 ALA A O 1
ATOM 3488 N N . MET A 1 431 ? 17.438 -12.539 -18.844 1 97.94 431 MET A N 1
ATOM 3489 C CA . MET A 1 431 ? 16.375 -13.461 -19.219 1 97.94 431 MET A CA 1
ATOM 3490 C C . MET A 1 431 ? 16.594 -14.016 -20.625 1 97.94 431 MET A C 1
ATOM 3492 O O . MET A 1 431 ? 16.156 -15.117 -20.938 1 97.94 431 MET A O 1
ATOM 3496 N N . SER A 1 432 ? 17.328 -13.266 -21.422 1 96.19 432 SER A N 1
ATOM 3497 C CA . SER A 1 432 ? 17.562 -13.688 -22.797 1 96.19 432 SER A CA 1
ATOM 3498 C C . SER A 1 432 ? 18.406 -14.953 -22.844 1 96.19 432 SER A C 1
ATOM 3500 O O . SER A 1 432 ? 18.391 -15.688 -23.844 1 96.19 432 SER A O 1
ATOM 3502 N N . SER A 1 433 ? 19.094 -15.234 -21.781 1 95.25 433 SER A N 1
ATOM 3503 C CA . SER A 1 433 ? 19.922 -16.422 -21.75 1 95.25 433 SER A CA 1
ATOM 3504 C C . SER A 1 433 ? 19.094 -17.672 -21.422 1 95.25 433 SER A C 1
ATOM 3506 O O . SER A 1 433 ? 19.516 -18.797 -21.688 1 95.25 433 SER A O 1
ATOM 3508 N N . VAL A 1 434 ? 17.906 -17.484 -20.922 1 98.06 434 VAL A N 1
ATOM 3509 C CA . VAL A 1 434 ? 17.125 -18.625 -20.438 1 98.06 434 VAL A CA 1
ATOM 3510 C C . VAL A 1 434 ? 15.828 -18.719 -21.219 1 98.06 434 VAL A C 1
ATOM 3512 O O . VAL A 1 434 ? 15.344 -19.828 -21.5 1 98.06 434 VAL A O 1
ATOM 3515 N N . TYR A 1 435 ? 15.289 -17.562 -21.578 1 97.25 435 TYR A N 1
ATOM 3516 C CA . TYR A 1 435 ? 13.953 -17.531 -22.156 1 97.25 435 TYR A CA 1
ATOM 3517 C C . TYR A 1 435 ? 13.969 -16.844 -23.531 1 97.25 435 TYR A C 1
ATOM 3519 O O . TYR A 1 435 ? 14.961 -16.219 -23.906 1 97.25 435 TYR A O 1
ATOM 3527 N N . ASP A 1 436 ? 12.844 -17.016 -24.25 1 93.38 436 ASP A N 1
ATOM 3528 C CA . ASP A 1 436 ? 12.648 -16.234 -25.469 1 93.38 436 ASP A CA 1
ATOM 3529 C C . ASP A 1 436 ? 12.211 -14.812 -25.156 1 93.38 436 ASP A C 1
ATOM 3531 O O . ASP A 1 436 ? 11.992 -14.461 -24 1 93.38 436 ASP A O 1
ATOM 3535 N N . LYS A 1 437 ? 12.141 -14.023 -26.188 1 92.75 437 LYS A N 1
ATOM 3536 C CA . LYS A 1 437 ? 11.844 -12.602 -26.047 1 92.75 437 LYS A CA 1
ATOM 3537 C C . LYS A 1 437 ? 10.43 -12.391 -25.516 1 92.75 437 LYS A C 1
ATOM 3539 O O . LYS A 1 437 ? 10.195 -11.461 -24.734 1 92.75 437 LYS A O 1
ATOM 3544 N N . SER A 1 438 ? 9.5 -13.219 -25.875 1 91.25 438 SER A N 1
ATOM 3545 C CA . SER A 1 438 ? 8.109 -13.07 -25.469 1 91.25 438 SER A CA 1
ATOM 3546 C C . SER A 1 438 ? 7.957 -13.219 -23.969 1 91.25 438 SER A C 1
ATOM 3548 O O . SER A 1 438 ? 7.168 -12.508 -23.344 1 91.25 438 SER A O 1
ATOM 3550 N N . THR A 1 439 ? 8.664 -14.109 -23.391 1 94.19 439 THR A N 1
ATOM 3551 C CA . THR A 1 439 ? 8.617 -14.32 -21.953 1 94.19 439 THR A CA 1
ATOM 3552 C C . THR A 1 439 ? 9.172 -13.109 -21.203 1 94.19 439 THR A C 1
ATOM 3554 O O . THR A 1 439 ? 8.555 -12.633 -20.25 1 94.19 439 THR A O 1
ATOM 3557 N N . ALA A 1 440 ? 10.297 -12.625 -21.672 1 95.25 440 ALA A N 1
ATOM 3558 C CA . ALA A 1 440 ? 10.898 -11.453 -21.047 1 95.25 440 ALA A CA 1
ATOM 3559 C C . ALA A 1 440 ? 9.984 -10.242 -21.141 1 95.25 440 ALA A C 1
ATOM 3561 O O . ALA A 1 440 ? 9.805 -9.508 -20.172 1 95.25 440 ALA A O 1
ATOM 3562 N N . ASP A 1 441 ? 9.414 -10.07 -22.281 1 94.62 441 ASP A N 1
ATOM 3563 C CA . ASP A 1 441 ? 8.523 -8.938 -22.5 1 94.62 441 ASP A CA 1
ATOM 3564 C C . ASP A 1 441 ? 7.316 -9 -21.578 1 94.62 441 ASP A C 1
ATOM 3566 O O . ASP A 1 441 ? 6.926 -7.984 -20.984 1 94.62 441 ASP A O 1
ATOM 3570 N N . GLU A 1 442 ? 6.719 -10.148 -21.469 1 94.56 442 GLU A N 1
ATOM 3571 C CA . GLU A 1 442 ? 5.562 -10.305 -20.578 1 94.56 442 GLU A CA 1
ATOM 3572 C C . GLU A 1 442 ? 5.93 -10.023 -19.125 1 94.56 442 GLU A C 1
ATOM 3574 O O . GLU A 1 442 ? 5.203 -9.312 -18.422 1 94.56 442 GLU A O 1
ATOM 3579 N N . TRP A 1 443 ? 7.027 -10.57 -18.688 1 96.69 443 TRP A N 1
ATOM 3580 C CA . TRP A 1 443 ? 7.453 -10.406 -17.297 1 96.69 443 TRP A CA 1
ATOM 3581 C C . TRP A 1 443 ? 7.719 -8.938 -16.984 1 96.69 443 TRP A C 1
ATOM 3583 O O . TRP A 1 443 ? 7.285 -8.438 -15.945 1 96.69 443 TRP A O 1
ATOM 3593 N N . ILE A 1 444 ? 8.391 -8.258 -17.891 1 97.19 444 ILE A N 1
ATOM 3594 C CA . ILE A 1 444 ? 8.734 -6.855 -17.703 1 97.19 444 ILE A CA 1
ATOM 3595 C C . ILE A 1 444 ? 7.465 -6.008 -17.734 1 97.19 444 ILE A C 1
ATOM 3597 O O . ILE A 1 444 ? 7.301 -5.102 -16.906 1 97.19 444 ILE A O 1
ATOM 3601 N N . ALA A 1 445 ? 6.574 -6.32 -18.625 1 95.94 445 ALA A N 1
ATOM 3602 C CA . ALA A 1 445 ? 5.309 -5.598 -18.719 1 95.94 445 ALA A CA 1
ATOM 3603 C C . ALA A 1 445 ? 4.492 -5.734 -17.438 1 95.94 445 ALA A C 1
ATOM 3605 O O . ALA A 1 445 ? 3.779 -4.805 -17.047 1 95.94 445 ALA A O 1
ATOM 3606 N N . THR A 1 446 ? 4.648 -6.832 -16.797 1 96.69 446 THR A N 1
ATOM 3607 C CA . THR A 1 446 ? 3.865 -7.125 -15.602 1 96.69 446 THR A CA 1
ATOM 3608 C C . THR A 1 446 ? 4.504 -6.488 -14.367 1 96.69 446 THR A C 1
ATOM 3610 O O . THR A 1 446 ? 3.812 -5.867 -13.555 1 96.69 446 THR A O 1
ATOM 3613 N N . ASN A 1 447 ? 5.828 -6.539 -14.25 1 97.75 447 ASN A N 1
ATOM 3614 C CA . ASN A 1 447 ? 6.457 -6.289 -12.961 1 97.75 447 ASN A CA 1
ATOM 3615 C C . ASN A 1 447 ? 7.172 -4.938 -12.938 1 97.75 447 ASN A C 1
ATOM 3617 O O . ASN A 1 447 ? 7.496 -4.422 -11.867 1 97.75 447 ASN A O 1
ATOM 3621 N N . ILE A 1 448 ? 7.438 -4.309 -14.109 1 98.12 448 ILE A N 1
ATOM 3622 C CA . ILE A 1 448 ? 8.266 -3.111 -14.117 1 98.12 448 ILE A CA 1
ATOM 3623 C C . ILE A 1 448 ? 7.508 -1.958 -14.766 1 98.12 448 ILE A C 1
ATOM 3625 O O . ILE A 1 448 ? 7.508 -0.838 -14.25 1 98.12 448 ILE A O 1
ATOM 3629 N N . GLU A 1 449 ? 6.785 -2.209 -15.828 1 97 449 GLU A N 1
ATOM 3630 C CA . GLU A 1 449 ? 6.176 -1.168 -16.656 1 97 449 GLU A CA 1
ATOM 3631 C C . GLU A 1 449 ? 5.203 -0.32 -15.836 1 97 449 GLU A C 1
ATOM 3633 O O . GLU A 1 449 ? 5.18 0.906 -15.969 1 97 449 GLU A O 1
ATOM 3638 N N . PRO A 1 450 ? 4.355 -0.945 -15.023 1 96.56 450 PRO A N 1
ATOM 3639 C CA . PRO A 1 450 ? 3.439 -0.112 -14.242 1 96.56 450 PRO A CA 1
ATOM 3640 C C . PRO A 1 450 ? 4.164 0.903 -13.367 1 96.56 450 PRO A C 1
ATOM 3642 O O . PRO A 1 450 ? 3.742 2.059 -13.273 1 96.56 450 PRO A O 1
ATOM 3645 N N . THR A 1 451 ? 5.227 0.488 -12.727 1 97.62 451 THR A N 1
ATOM 3646 C CA . THR A 1 451 ? 6.016 1.379 -11.883 1 97.62 451 THR A CA 1
ATOM 3647 C C . THR A 1 451 ? 6.68 2.469 -12.719 1 97.62 451 THR A C 1
ATOM 3649 O O . THR A 1 451 ? 6.746 3.627 -12.297 1 97.62 451 THR A O 1
ATOM 3652 N N . LYS A 1 452 ? 7.18 2.102 -13.875 1 96.94 452 LYS A N 1
ATOM 3653 C CA . LYS A 1 452 ? 7.789 3.074 -14.781 1 96.94 452 LYS A CA 1
ATOM 3654 C C . LYS A 1 452 ? 6.781 4.145 -15.188 1 96.94 452 LYS A C 1
ATOM 3656 O O . LYS A 1 452 ? 7.117 5.332 -15.242 1 96.94 452 LYS A O 1
ATOM 3661 N N . GLU A 1 453 ? 5.613 3.711 -15.508 1 96.19 453 GLU A N 1
ATOM 3662 C CA . GLU A 1 453 ? 4.562 4.641 -15.906 1 96.19 453 GLU A CA 1
ATOM 3663 C C . GLU A 1 453 ? 4.215 5.598 -14.766 1 96.19 453 GLU A C 1
ATOM 3665 O O . GLU A 1 453 ? 4.043 6.801 -14.992 1 96.19 453 GLU A O 1
ATOM 3670 N N . GLU A 1 454 ? 4.098 5.09 -13.602 1 95.62 454 GLU A N 1
ATOM 3671 C CA . GLU A 1 454 ? 3.812 5.922 -12.438 1 95.62 454 GLU A CA 1
ATOM 3672 C C . GLU A 1 454 ? 4.922 6.941 -12.195 1 95.62 454 GLU A C 1
ATOM 3674 O O . GLU A 1 454 ? 4.648 8.109 -11.906 1 95.62 454 GLU A O 1
ATOM 3679 N N . LEU A 1 455 ? 6.129 6.488 -12.289 1 96.56 455 LEU A N 1
ATOM 3680 C CA . LEU A 1 455 ? 7.285 7.352 -12.086 1 96.56 455 LEU A CA 1
ATOM 3681 C C . LEU A 1 455 ? 7.324 8.469 -13.117 1 96.56 455 LEU A C 1
ATOM 3683 O O . LEU A 1 455 ? 7.641 9.617 -12.789 1 96.56 455 LEU A O 1
ATOM 3687 N N . ARG A 1 456 ? 7.012 8.141 -14.32 1 95.62 456 ARG A N 1
ATOM 3688 C CA . ARG A 1 456 ? 6.977 9.148 -15.375 1 95.62 456 ARG A CA 1
ATOM 3689 C C . ARG A 1 456 ? 5.934 10.219 -15.078 1 95.62 456 ARG A C 1
ATOM 3691 O O . ARG A 1 456 ? 6.184 11.406 -15.273 1 95.62 456 ARG A O 1
ATOM 3698 N N . LYS A 1 457 ? 4.832 9.797 -14.617 1 95.81 457 LYS A N 1
ATOM 3699 C CA . LYS A 1 457 ? 3.787 10.734 -14.227 1 95.81 457 LYS A CA 1
ATOM 3700 C C . LYS A 1 457 ? 4.254 11.641 -13.094 1 95.81 457 LYS A C 1
ATOM 3702 O O . LYS A 1 457 ? 4.004 12.844 -13.109 1 95.81 457 LYS A O 1
ATOM 3707 N N . ASP A 1 458 ? 4.898 11.031 -12.125 1 97.25 458 ASP A N 1
ATOM 3708 C CA . ASP A 1 458 ? 5.406 11.797 -10.992 1 97.25 458 ASP A CA 1
ATOM 3709 C C . ASP A 1 458 ? 6.445 12.82 -11.445 1 97.25 458 ASP A C 1
ATOM 3711 O O . ASP A 1 458 ? 6.438 13.961 -10.977 1 97.25 458 ASP A O 1
ATOM 3715 N N . ILE A 1 459 ? 7.312 12.406 -12.336 1 97.12 459 ILE A N 1
ATOM 3716 C CA . ILE A 1 459 ? 8.375 13.289 -12.82 1 97.12 459 ILE A CA 1
ATOM 3717 C C . ILE A 1 459 ? 7.762 14.438 -13.617 1 97.12 459 ILE A C 1
ATOM 3719 O O . ILE A 1 459 ? 8.164 15.594 -13.453 1 97.12 459 ILE A O 1
ATOM 3723 N N . GLU A 1 460 ? 6.789 14.109 -14.438 1 97.06 460 GLU A N 1
ATOM 3724 C CA . GLU A 1 460 ? 6.074 15.156 -15.164 1 97.06 460 GLU A CA 1
ATOM 3725 C C . GLU A 1 460 ? 5.363 16.109 -14.203 1 97.06 460 GLU A C 1
ATOM 3727 O O . GLU A 1 460 ? 5.379 17.328 -14.398 1 97.06 460 GLU A O 1
ATOM 3732 N N . GLY A 1 461 ? 4.762 15.508 -13.219 1 97.19 461 GLY A N 1
ATOM 3733 C CA . GLY A 1 461 ? 4.113 16.312 -12.195 1 97.19 461 GLY A CA 1
ATOM 3734 C C . GLY A 1 461 ? 5.062 17.266 -11.492 1 97.19 461 GLY A C 1
ATOM 3735 O O . GLY A 1 461 ? 4.738 18.438 -11.273 1 97.19 461 GLY A O 1
ATOM 3736 N N . ARG A 1 462 ? 6.207 16.781 -11.141 1 97.56 462 ARG A N 1
ATOM 3737 C CA . ARG A 1 462 ? 7.246 17.594 -10.516 1 97.56 462 ARG A CA 1
ATOM 3738 C C . ARG A 1 462 ? 7.598 18.797 -11.391 1 97.56 462 ARG A C 1
ATOM 3740 O O . ARG A 1 462 ? 7.641 19.922 -10.906 1 97.56 462 ARG A O 1
ATOM 3747 N N . VAL A 1 463 ? 7.816 18.547 -12.664 1 96.88 463 VAL A N 1
ATOM 3748 C CA . VAL A 1 463 ? 8.211 19.594 -13.594 1 96.88 463 VAL A CA 1
ATOM 3749 C C . VAL A 1 463 ? 7.102 20.641 -13.695 1 96.88 463 VAL A C 1
ATOM 3751 O O . VAL A 1 463 ? 7.367 21.844 -13.602 1 96.88 463 VAL A O 1
ATOM 3754 N N . ASN A 1 464 ? 5.898 20.203 -13.805 1 97.31 464 ASN A N 1
ATOM 3755 C CA . ASN A 1 464 ? 4.758 21.094 -13.953 1 97.31 464 ASN A CA 1
ATOM 3756 C C . ASN A 1 464 ? 4.59 21.984 -12.727 1 97.31 464 ASN A C 1
ATOM 3758 O O . ASN A 1 464 ? 4.344 23.188 -12.852 1 97.31 464 ASN A O 1
ATOM 3762 N N . ILE A 1 465 ? 4.746 21.422 -11.578 1 97.06 465 ILE A N 1
ATOM 3763 C CA . ILE A 1 465 ? 4.551 22.156 -10.336 1 97.06 465 ILE A CA 1
ATOM 3764 C C . ILE A 1 465 ? 5.688 23.156 -10.148 1 97.06 465 ILE A C 1
ATOM 3766 O O . ILE A 1 465 ? 5.453 24.297 -9.75 1 97.06 465 ILE A O 1
ATOM 3770 N N . LEU A 1 466 ? 6.898 22.734 -10.461 1 97.06 466 LEU A N 1
ATOM 3771 C CA . LEU A 1 466 ? 8.062 23.562 -10.164 1 97.06 466 LEU A CA 1
ATOM 3772 C C . LEU A 1 466 ? 8.203 24.688 -11.188 1 97.06 466 LEU A C 1
ATOM 3774 O O . LEU A 1 466 ? 8.984 25.625 -10.984 1 97.06 466 LEU A O 1
ATOM 3778 N N . MET A 1 467 ? 7.402 24.672 -12.266 1 96.62 467 MET A N 1
ATOM 3779 C CA . MET A 1 467 ? 7.434 25.719 -13.281 1 96.62 467 MET A CA 1
ATOM 3780 C C . MET A 1 467 ? 6.543 26.891 -12.875 1 96.62 467 MET A C 1
ATOM 3782 O O . MET A 1 467 ? 6.668 27.984 -13.43 1 96.62 467 MET A O 1
ATOM 3786 N N . VAL A 1 468 ? 5.711 26.656 -11.938 1 95.5 468 VAL A N 1
ATOM 3787 C CA . VAL A 1 468 ? 4.754 27.672 -11.516 1 95.5 468 VAL A CA 1
ATOM 3788 C C . VAL A 1 468 ? 5.449 28.688 -10.609 1 95.5 468 VAL A C 1
ATOM 3790 O O . VAL A 1 468 ? 6.234 28.312 -9.734 1 95.5 468 VAL A O 1
ATOM 3793 N N . GLN A 1 469 ? 5.109 29.984 -10.812 1 95.62 469 GLN A N 1
ATOM 3794 C CA . GLN A 1 469 ? 5.75 31.031 -10.023 1 95.62 469 GLN A CA 1
ATOM 3795 C C . GLN A 1 469 ? 4.715 31.844 -9.234 1 95.62 469 GLN A C 1
ATOM 3797 O O . GLN A 1 469 ? 5.066 32.562 -8.312 1 95.62 469 GLN A O 1
ATOM 3802 N N . THR A 1 470 ? 3.547 31.828 -9.711 1 96.38 470 THR A N 1
ATOM 3803 C CA . THR A 1 470 ? 2.434 32.469 -9.023 1 96.38 470 THR A CA 1
ATOM 3804 C C . THR A 1 470 ? 1.221 31.547 -8.977 1 96.38 470 THR A C 1
ATOM 3806 O O . THR A 1 470 ? 1.065 30.672 -9.836 1 96.38 470 THR A O 1
ATOM 3809 N N . TRP A 1 471 ? 0.45 31.672 -8.047 1 95.56 471 TRP A N 1
ATOM 3810 C CA . TRP A 1 471 ? -0.704 30.812 -7.828 1 95.56 471 TRP A CA 1
ATOM 3811 C C . TRP A 1 471 ? -1.964 31.625 -7.578 1 95.56 471 TRP A C 1
ATOM 3813 O O . TRP A 1 471 ? -1.884 32.781 -7.164 1 95.56 471 TRP A O 1
ATOM 3823 N N . PRO A 1 472 ? -3.061 31 -7.844 1 92.12 472 PRO A N 1
ATOM 3824 C CA . PRO A 1 472 ? -4.305 31.641 -7.414 1 92.12 472 PRO A CA 1
ATOM 3825 C C . PRO A 1 472 ? -4.492 31.609 -5.898 1 92.12 472 PRO A C 1
ATOM 3827 O O . PRO A 1 472 ? -3.773 30.891 -5.195 1 92.12 472 PRO A O 1
ATOM 3830 N N . LYS A 1 473 ? -5.336 32.469 -5.434 1 90.56 473 LYS A N 1
ATOM 3831 C CA . LYS A 1 473 ? -5.613 32.531 -4 1 90.56 473 LYS A CA 1
ATOM 3832 C C . LYS A 1 473 ? -6.047 31.172 -3.465 1 90.56 473 LYS A C 1
ATOM 3834 O O . LYS A 1 473 ? -5.621 30.766 -2.385 1 90.56 473 LYS A O 1
ATOM 3839 N N . ARG A 1 474 ? -6.852 30.422 -4.305 1 81.88 474 ARG A N 1
ATOM 3840 C CA . ARG A 1 474 ? -7.277 29.062 -3.99 1 81.88 474 ARG A CA 1
ATOM 3841 C C . ARG A 1 474 ? -7.152 28.156 -5.211 1 81.88 474 ARG A C 1
ATOM 3843 O O . ARG A 1 474 ? -7.258 28.609 -6.348 1 81.88 474 ARG A O 1
ATOM 3850 N N . PRO A 1 475 ? -6.812 26.922 -4.852 1 70.06 475 PRO A N 1
ATOM 3851 C CA . PRO A 1 475 ? -6.602 26.031 -6 1 70.06 475 PRO A CA 1
ATOM 3852 C C . PRO A 1 475 ? -7.883 25.781 -6.793 1 70.06 475 PRO A C 1
ATOM 3854 O O . PRO A 1 475 ? -7.828 25.547 -8.008 1 70.06 475 PRO A O 1
ATOM 3857 N N . LEU A 1 476 ? -9.047 25.578 -6.16 1 66.69 476 LEU A N 1
ATOM 3858 C CA . LEU A 1 476 ? -10.242 25.203 -6.906 1 66.69 476 LEU A CA 1
ATOM 3859 C C . LEU A 1 476 ? -10.828 26.422 -7.617 1 66.69 476 LEU A C 1
ATOM 3861 O O . LEU A 1 476 ? -10.789 27.531 -7.09 1 66.69 476 LEU A O 1
ATOM 3865 N N . PRO A 1 477 ? -10.992 26.375 -9.008 1 53.88 477 PRO A N 1
ATOM 3866 C CA . PRO A 1 477 ? -11.609 27.484 -9.75 1 53.88 477 PRO A CA 1
ATOM 3867 C C . PRO A 1 477 ? -12.844 28.047 -9.047 1 53.88 477 PRO A C 1
ATOM 3869 O O . PRO A 1 477 ? -13.578 27.297 -8.391 1 53.88 477 PRO A O 1
ATOM 3872 N N . ASP A 1 478 ? -12.742 29.281 -8.656 1 47.09 478 ASP A N 1
ATOM 3873 C CA . ASP A 1 478 ? -13.953 30 -8.25 1 47.09 478 ASP A CA 1
ATOM 3874 C C . ASP A 1 478 ? -15.141 29.594 -9.133 1 47.09 478 ASP A C 1
ATOM 3876 O O . ASP A 1 478 ? -15.055 29.656 -10.359 1 47.09 478 ASP A O 1
ATOM 3880 N N . LYS A 1 479 ? -15.758 28.562 -8.758 1 40.62 479 LYS A N 1
ATOM 3881 C CA . LYS A 1 479 ? -16.969 28.516 -9.57 1 40.62 479 LYS A CA 1
ATOM 3882 C C . LYS A 1 479 ? -17.828 29.766 -9.344 1 40.62 479 LYS A C 1
ATOM 3884 O O . LYS A 1 479 ? -17.891 30.297 -8.234 1 40.62 479 LYS A O 1
ATOM 3889 N N . SER B 1 1 ? -2.957 18.844 38.812 1 70.75 1 SER B N 1
ATOM 3890 C CA . SER B 1 1 ? -3.896 19.938 39.031 1 70.75 1 SER B CA 1
ATOM 3891 C C . SER B 1 1 ? -4.25 20.609 37.719 1 70.75 1 SER B C 1
ATOM 3893 O O . SER B 1 1 ? -3.48 20.547 36.75 1 70.75 1 SER B O 1
ATOM 3895 N N . ALA B 1 2 ? -5.414 21.156 37.688 1 85.69 2 ALA B N 1
ATOM 3896 C CA . ALA B 1 2 ? -5.895 21.906 36.531 1 85.69 2 ALA B CA 1
ATOM 3897 C C . ALA B 1 2 ? -4.965 23.078 36.188 1 85.69 2 ALA B C 1
ATOM 3899 O O . ALA B 1 2 ? -4.383 23.672 37.094 1 85.69 2 ALA B O 1
ATOM 3900 N N . PHE B 1 3 ? -4.719 23.297 35.031 1 92.94 3 PHE B N 1
ATOM 3901 C CA . PHE B 1 3 ? -3.904 24.422 34.594 1 92.94 3 PHE B CA 1
ATOM 3902 C C . PHE B 1 3 ? -4.594 25.75 34.938 1 92.94 3 PHE B C 1
ATOM 3904 O O . PHE B 1 3 ? -5.73 25.984 34.531 1 92.94 3 PHE B O 1
ATOM 3911 N N . SER B 1 4 ? -3.947 26.562 35.625 1 90.88 4 SER B N 1
ATOM 3912 C CA . SER B 1 4 ? -4.578 27.75 36.188 1 90.88 4 SER B CA 1
ATOM 3913 C C . SER B 1 4 ? -4.531 28.922 35.219 1 90.88 4 SER B C 1
ATOM 3915 O O . SER B 1 4 ? -5.262 29.906 35.375 1 90.88 4 SER B O 1
ATOM 3917 N N . GLY B 1 5 ? -3.711 28.875 34.188 1 94.69 5 GLY B N 1
ATOM 3918 C CA . GLY B 1 5 ? -3.592 29.953 33.219 1 94.69 5 GLY B CA 1
ATOM 3919 C C . GLY B 1 5 ? -4.629 29.891 32.125 1 94.69 5 GLY B C 1
ATOM 3920 O O . GLY B 1 5 ? -5.68 29.266 32.281 1 94.69 5 GLY B O 1
ATOM 3921 N N . HIS B 1 6 ? -4.418 30.641 31.078 1 97.69 6 HIS B N 1
ATOM 3922 C CA . HIS B 1 6 ? -5.305 30.641 29.922 1 97.69 6 HIS B CA 1
ATOM 3923 C C . HIS B 1 6 ? -5.316 29.281 29.219 1 97.69 6 HIS B C 1
ATOM 3925 O O . HIS B 1 6 ? -4.277 28.641 29.109 1 97.69 6 HIS B O 1
ATOM 3931 N N . ARG B 1 7 ? -6.441 28.781 28.891 1 98.69 7 ARG B N 1
ATOM 3932 C CA . ARG B 1 7 ? -6.648 27.609 28.062 1 98.69 7 ARG B CA 1
ATOM 3933 C C . ARG B 1 7 ? -7.254 27.984 26.719 1 98.69 7 ARG B C 1
ATOM 3935 O O . ARG B 1 7 ? -8.469 28.156 26.609 1 98.69 7 ARG B O 1
ATOM 3942 N N . ILE B 1 8 ? -6.402 28.141 25.734 1 98.88 8 ILE B N 1
ATOM 3943 C CA . ILE B 1 8 ? -6.762 28.734 24.453 1 98.88 8 ILE B CA 1
ATOM 3944 C C . ILE B 1 8 ? -6.93 27.641 23.406 1 98.88 8 ILE B C 1
ATOM 3946 O O . ILE B 1 8 ? -6.098 26.719 23.297 1 98.88 8 ILE B O 1
ATOM 3950 N N . VAL B 1 9 ? -8.008 27.641 22.656 1 98.88 9 VAL B N 1
ATOM 3951 C CA . VAL B 1 9 ? -8.211 26.75 21.516 1 98.88 9 VAL B CA 1
ATOM 3952 C C . VAL B 1 9 ? -7.785 27.438 20.234 1 98.88 9 VAL B C 1
ATOM 3954 O O . VAL B 1 9 ? -8.273 28.531 19.922 1 98.88 9 VAL B O 1
ATOM 3957 N N . HIS B 1 10 ? -6.863 26.875 19.547 1 98.88 10 HIS B N 1
ATOM 3958 C CA . HIS B 1 10 ? -6.348 27.438 18.297 1 98.88 10 HIS B CA 1
ATOM 3959 C C . HIS B 1 10 ? -7.164 26.969 17.109 1 98.88 10 HIS B C 1
ATOM 3961 O O . HIS B 1 10 ? -7.449 25.766 16.969 1 98.88 10 HIS B O 1
ATOM 3967 N N . LEU B 1 11 ? -7.574 27.875 16.297 1 98.69 11 LEU B N 1
ATOM 3968 C CA . LEU B 1 11 ? -8.289 27.609 15.062 1 98.69 11 LEU B CA 1
ATOM 3969 C C . LEU B 1 11 ? -7.473 28.062 13.859 1 98.69 11 LEU B C 1
ATOM 3971 O O . LEU B 1 11 ? -7.285 29.266 13.648 1 98.69 11 LEU B O 1
ATOM 3975 N N . ASP B 1 12 ? -6.965 27.141 13.164 1 98.06 12 ASP B N 1
ATOM 3976 C CA . ASP B 1 12 ? -6.328 27.391 11.875 1 98.06 12 ASP B CA 1
ATOM 3977 C C . ASP B 1 12 ? -7.367 27.484 10.758 1 98.06 12 ASP B C 1
ATOM 3979 O O . ASP B 1 12 ? -8.039 26.5 10.445 1 98.06 12 ASP B O 1
ATOM 3983 N N . LEU B 1 13 ? -7.434 28.641 10.141 1 97.25 13 LEU B N 1
ATOM 3984 C CA . LEU B 1 13 ? -8.555 28.875 9.234 1 97.25 13 LEU B CA 1
ATOM 3985 C C . LEU B 1 13 ? -8.125 28.734 7.781 1 97.25 13 LEU B C 1
ATOM 3987 O O . LEU B 1 13 ? -8.93 28.938 6.867 1 97.25 13 LEU B O 1
ATOM 3991 N N . LYS B 1 14 ? -6.859 28.406 7.516 1 94.06 14 LYS B N 1
ATOM 3992 C CA . LYS B 1 14 ? -6.434 28.234 6.129 1 94.06 14 LYS B CA 1
ATOM 3993 C C . LYS B 1 14 ? -7.027 26.953 5.531 1 94.06 14 LYS B C 1
ATOM 3995 O O . LYS B 1 14 ? -6.883 25.875 6.098 1 94.06 14 LYS B O 1
ATOM 4000 N N . GLY B 1 15 ? -7.73 27.141 4.449 1 89.56 15 GLY B N 1
ATOM 4001 C CA . GLY B 1 15 ? -8.195 26 3.676 1 89.56 15 GLY B CA 1
ATOM 4002 C C . GLY B 1 15 ? -9.594 25.547 4.051 1 89.56 15 GLY B C 1
ATOM 4003 O O . GLY B 1 15 ? -10.469 25.438 3.191 1 89.56 15 GLY B O 1
ATOM 4004 N N . ALA B 1 16 ? -9.828 25.359 5.41 1 94.31 16 ALA B N 1
ATOM 4005 C CA . ALA B 1 16 ? -11.133 24.859 5.84 1 94.31 16 ALA B CA 1
ATOM 4006 C C . ALA B 1 16 ? -11.703 25.703 6.973 1 94.31 16 ALA B C 1
ATOM 4008 O O . ALA B 1 16 ? -11.945 25.203 8.07 1 94.31 16 ALA B O 1
ATOM 4009 N N . PRO B 1 17 ? -12.047 26.922 6.66 1 96.56 17 PRO B N 1
ATOM 4010 C CA . PRO B 1 17 ? -12.664 27.781 7.668 1 96.56 17 PRO B CA 1
ATOM 4011 C C . PRO B 1 17 ? -14.109 27.406 7.965 1 96.56 17 PRO B C 1
ATOM 4013 O O . PRO B 1 17 ? -14.906 27.219 7.039 1 96.56 17 PRO B O 1
ATOM 4016 N N . PRO B 1 18 ? -14.461 27.25 9.242 1 98.06 18 PRO B N 1
ATOM 4017 C CA . PRO B 1 18 ? -15.875 27.016 9.539 1 98.06 18 PRO B CA 1
ATOM 4018 C C . PRO B 1 18 ? -16.766 28.188 9.125 1 98.06 18 PRO B C 1
ATOM 4020 O O . PRO B 1 18 ? -16.312 29.344 9.102 1 98.06 18 PRO B O 1
ATOM 4023 N N . LYS B 1 19 ? -17.969 27.875 8.844 1 97.44 19 LYS B N 1
ATOM 4024 C CA . LYS B 1 19 ? -18.969 28.922 8.648 1 97.44 19 LYS B CA 1
ATOM 4025 C C . LYS B 1 19 ? -19.219 29.688 9.945 1 97.44 19 LYS B C 1
ATOM 4027 O O . LYS B 1 19 ? -19.016 29.156 11.039 1 97.44 19 LYS B O 1
ATOM 4032 N N . VAL B 1 20 ? -19.656 30.938 9.789 1 97.88 20 VAL B N 1
ATOM 4033 C CA . VAL B 1 20 ? -19.891 31.797 10.945 1 97.88 20 VAL B CA 1
ATOM 4034 C C . VAL B 1 20 ? -20.906 31.141 11.883 1 97.88 20 VAL B C 1
ATOM 4036 O O . VAL B 1 20 ? -20.75 31.188 13.102 1 97.88 20 VAL B O 1
ATOM 4039 N N . SER B 1 21 ? -21.891 30.422 11.281 1 97.5 21 SER B N 1
ATOM 4040 C CA . SER B 1 21 ? -22.953 29.797 12.07 1 97.5 21 SER B CA 1
ATOM 4041 C C . SER B 1 21 ? -22.391 28.688 12.953 1 97.5 21 SER B C 1
ATOM 4043 O O . SER B 1 21 ? -22.953 28.375 14 1 97.5 21 SER B O 1
ATOM 4045 N N . TYR B 1 22 ? -21.328 28.125 12.555 1 98.25 22 TYR B N 1
ATOM 4046 C CA . TYR B 1 22 ? -20.719 27.047 13.32 1 98.25 22 TYR B CA 1
ATOM 4047 C C . TYR B 1 22 ? -20.188 27.547 14.656 1 98.25 22 TYR B C 1
ATOM 4049 O O . TYR B 1 22 ? -20.281 26.844 15.672 1 98.25 22 TYR B O 1
ATOM 4057 N N . TYR B 1 23 ? -19.688 28.766 14.68 1 98.62 23 TYR B N 1
ATOM 4058 C CA . TYR B 1 23 ? -19.094 29.328 15.883 1 98.62 23 TYR B CA 1
ATOM 4059 C C . TYR B 1 23 ? -20.141 29.547 16.969 1 98.62 23 TYR B C 1
ATOM 4061 O O . TYR B 1 23 ? -19.828 29.484 18.156 1 98.62 23 TYR B O 1
ATOM 4069 N N . LYS B 1 24 ? -21.359 29.75 16.531 1 97.94 24 LYS B N 1
ATOM 4070 C CA . LYS B 1 24 ? -22.453 29.969 17.469 1 97.94 24 LYS B CA 1
ATOM 4071 C C . LYS B 1 24 ? -22.625 28.766 18.391 1 97.94 24 LYS B C 1
ATOM 4073 O O . LYS B 1 24 ? -22.984 28.922 19.562 1 97.94 24 LYS B O 1
ATOM 4078 N N . GLU B 1 25 ? -22.328 27.625 17.844 1 97.62 25 GLU B N 1
ATOM 4079 C CA . GLU B 1 25 ? -22.469 26.391 18.625 1 97.62 25 GLU B CA 1
ATOM 4080 C C . GLU B 1 25 ? -21.125 25.969 19.219 1 97.62 25 GLU B C 1
ATOM 4082 O O . GLU B 1 25 ? -21.062 25.453 20.328 1 97.62 25 GLU B O 1
ATOM 4087 N N . PHE B 1 26 ? -20.141 26.219 18.547 1 98.56 26 PHE B N 1
ATOM 4088 C CA . PHE B 1 26 ? -18.812 25.75 18.906 1 98.56 26 PHE B CA 1
ATOM 4089 C C . PHE B 1 26 ? -18.281 26.469 20.141 1 98.56 26 PHE B C 1
ATOM 4091 O O . PHE B 1 26 ? -17.75 25.828 21.047 1 98.56 26 PHE B O 1
ATOM 4098 N N . PHE B 1 27 ? -18.391 27.812 20.219 1 98.88 27 PHE B N 1
ATOM 4099 C CA . PHE B 1 27 ? -17.797 28.594 21.297 1 98.88 27 PHE B CA 1
ATOM 4100 C C . PHE B 1 27 ? -18.406 28.234 22.641 1 98.88 27 PHE B C 1
ATOM 4102 O O . PHE B 1 27 ? -17.688 27.938 23.594 1 98.88 27 PHE B O 1
ATOM 4109 N N . PRO B 1 28 ? -19.797 28.156 22.703 1 98.56 28 PRO B N 1
ATOM 4110 C CA . PRO B 1 28 ? -20.344 27.703 24 1 98.56 28 PRO B CA 1
ATOM 4111 C C . PRO B 1 28 ? -19.891 26.297 24.375 1 98.56 28 PRO B C 1
ATOM 4113 O O . PRO B 1 28 ? -19.672 26 25.547 1 98.56 28 PRO B O 1
ATOM 4116 N N . PHE B 1 29 ? -19.734 25.5 23.453 1 98.44 29 PHE B N 1
ATOM 4117 C CA . PHE B 1 29 ? -19.328 24.125 23.688 1 98.44 29 PHE B CA 1
ATOM 4118 C C . PHE B 1 29 ? -17.938 24.062 24.312 1 98.44 29 PHE B C 1
ATOM 4120 O O . PHE B 1 29 ? -17.734 23.406 25.344 1 98.44 29 PHE B O 1
ATOM 4127 N N . ILE B 1 30 ? -16.953 24.766 23.703 1 98.75 30 ILE B N 1
ATOM 4128 C CA . ILE B 1 30 ? -15.594 24.656 24.219 1 98.75 30 ILE B CA 1
ATOM 4129 C C . ILE B 1 30 ? -15.5 25.375 25.562 1 98.75 30 ILE B C 1
ATOM 4131 O O . ILE B 1 30 ? -14.664 25.047 26.406 1 98.75 30 ILE B O 1
ATOM 4135 N N . LYS B 1 31 ? -16.359 26.391 25.781 1 98.56 31 LYS B N 1
ATOM 4136 C CA . LYS B 1 31 ? -16.422 27.031 27.078 1 98.56 31 LYS B CA 1
ATOM 4137 C C . LYS B 1 31 ? -16.797 26.031 28.172 1 98.56 31 LYS B C 1
ATOM 4139 O O . LYS B 1 31 ? -16.203 26.047 29.266 1 98.56 31 LYS B O 1
ATOM 4144 N N . THR B 1 32 ? -17.703 25.156 27.875 1 97.44 32 THR B N 1
ATOM 4145 C CA . THR B 1 32 ? -18.125 24.156 28.844 1 97.44 32 THR B CA 1
ATOM 4146 C C . THR B 1 32 ? -17 23.172 29.141 1 97.44 32 THR B C 1
ATOM 4148 O O . THR B 1 32 ? -17 22.516 30.188 1 97.44 32 THR B O 1
ATOM 4151 N N . LEU B 1 33 ? -16.078 23.078 28.234 1 97.81 33 LEU B N 1
ATOM 4152 C CA . LEU B 1 33 ? -14.969 22.156 28.391 1 97.81 33 LEU B CA 1
ATOM 4153 C C . LEU B 1 33 ? -13.812 22.812 29.141 1 97.81 33 LEU B C 1
ATOM 4155 O O . LEU B 1 33 ? -12.797 22.172 29.422 1 97.81 33 LEU B O 1
ATOM 4159 N N . GLY B 1 34 ? -13.953 24.141 29.375 1 97.75 34 GLY B N 1
ATOM 4160 C CA . GLY B 1 34 ? -12.961 24.812 30.188 1 97.75 34 GLY B CA 1
ATOM 4161 C C . GLY B 1 34 ? -12.102 25.781 29.406 1 97.75 34 GLY B C 1
ATOM 4162 O O . GLY B 1 34 ? -11.156 26.359 29.953 1 97.75 34 GLY B O 1
ATOM 4163 N N . ALA B 1 35 ? -12.406 26.062 28.156 1 98.69 35 ALA B N 1
ATOM 4164 C CA . ALA B 1 35 ? -11.656 27.031 27.375 1 98.69 35 ALA B CA 1
ATOM 4165 C C . ALA B 1 35 ? -11.852 28.453 27.938 1 98.69 35 ALA B C 1
ATOM 4167 O O . ALA B 1 35 ? -12.945 28.797 28.391 1 98.69 35 ALA B O 1
ATOM 4168 N N . THR B 1 36 ? -10.766 29.219 27.891 1 98.62 36 THR B N 1
ATOM 4169 C CA . THR B 1 36 ? -10.852 30.594 28.328 1 98.62 36 THR B CA 1
ATOM 4170 C C . THR B 1 36 ? -10.742 31.562 27.156 1 98.62 36 THR B C 1
ATOM 4172 O O . THR B 1 36 ? -11.023 32.75 27.297 1 98.62 36 THR B O 1
ATOM 4175 N N . GLY B 1 37 ? -10.398 31.062 26.016 1 98.69 37 GLY B N 1
ATOM 4176 C CA . GLY B 1 37 ? -10.273 31.906 24.828 1 98.69 37 GLY B CA 1
ATOM 4177 C C . GLY B 1 37 ? -9.992 31.109 23.562 1 98.69 37 GLY B C 1
ATOM 4178 O O . GLY B 1 37 ? -9.977 29.875 23.594 1 98.69 37 GLY B O 1
ATOM 4179 N N . VAL B 1 38 ? -9.852 31.812 22.438 1 98.81 38 VAL B N 1
ATOM 4180 C CA . VAL B 1 38 ? -9.555 31.219 21.141 1 98.81 38 VAL B CA 1
ATOM 4181 C C . VAL B 1 38 ? -8.461 32.031 20.438 1 98.81 38 VAL B C 1
ATOM 4183 O O . VAL B 1 38 ? -8.414 33.25 20.547 1 98.81 38 VAL B O 1
ATOM 4186 N N . LEU B 1 39 ? -7.523 31.312 19.875 1 98.88 39 LEU B N 1
ATOM 4187 C CA . LEU B 1 39 ? -6.547 31.891 18.953 1 98.88 39 LEU B CA 1
ATOM 4188 C C . LEU B 1 39 ? -6.984 31.719 17.5 1 98.88 39 LEU B C 1
ATOM 4190 O O . LEU B 1 39 ? -7.02 30.594 17 1 98.88 39 LEU B O 1
ATOM 4194 N N . MET B 1 40 ? -7.301 32.812 16.859 1 98.62 40 MET B N 1
ATOM 4195 C CA . MET B 1 40 ? -7.809 32.75 15.484 1 98.62 40 MET B CA 1
ATOM 4196 C C . MET B 1 40 ? -6.695 33.031 14.484 1 98.62 40 MET B C 1
ATOM 4198 O O . MET B 1 40 ? -6.293 34.188 14.312 1 98.62 40 MET B O 1
ATOM 4202 N N . GLU B 1 41 ? -6.254 32.062 13.836 1 98.44 41 GLU B N 1
ATOM 4203 C CA . GLU B 1 41 ? -5.281 32.25 12.766 1 98.44 41 GLU B CA 1
ATOM 4204 C C . GLU B 1 41 ? -5.969 32.438 11.422 1 98.44 41 GLU B C 1
ATOM 4206 O O . GLU B 1 41 ? -6.262 31.469 10.727 1 98.44 41 GLU B O 1
ATOM 4211 N N . TYR B 1 42 ? -6.141 33.688 11.07 1 97.25 42 TYR B N 1
ATOM 4212 C CA . TYR B 1 42 ? -6.996 34.031 9.945 1 97.25 42 TYR B CA 1
ATOM 4213 C C . TYR B 1 42 ? -6.312 33.719 8.617 1 97.25 42 TYR B C 1
ATOM 4215 O O . TYR B 1 42 ? -6.926 33.125 7.719 1 97.25 42 TYR B O 1
ATOM 4223 N N . GLU B 1 43 ? -5.035 34.188 8.492 1 96.25 43 GLU B N 1
ATOM 4224 C CA . GLU B 1 43 ? -4.32 34.188 7.219 1 96.25 43 GLU B CA 1
ATOM 4225 C C . GLU B 1 43 ? -5.184 34.75 6.094 1 96.25 43 GLU B C 1
ATOM 4227 O O . GLU B 1 43 ? -5.672 35.875 6.188 1 96.25 43 GLU B O 1
ATOM 4232 N N . ASP B 1 44 ? -5.543 34 5.051 1 96.38 44 ASP B N 1
ATOM 4233 C CA . ASP B 1 44 ? -6.238 34.594 3.908 1 96.38 44 ASP B CA 1
ATOM 4234 C C . ASP B 1 44 ? -7.738 34.688 4.172 1 96.38 44 ASP B C 1
ATOM 4236 O O . ASP B 1 44 ? -8.492 35.188 3.324 1 96.38 44 ASP B O 1
ATOM 4240 N N . MET B 1 45 ? -8.219 34.406 5.348 1 96.88 45 MET B N 1
ATOM 4241 C CA . MET B 1 45 ? -9.648 34.375 5.637 1 96.88 45 MET B CA 1
ATOM 4242 C C . MET B 1 45 ? -10.094 35.719 6.258 1 96.88 45 MET B C 1
ATOM 4244 O O . MET B 1 45 ? -11.281 35.906 6.492 1 96.88 45 MET B O 1
ATOM 4248 N N . PHE B 1 46 ? -9.156 36.562 6.574 1 98.25 46 PHE B N 1
ATOM 4249 C CA . PHE B 1 46 ? -9.469 37.875 7.098 1 98.25 46 PHE B CA 1
ATOM 4250 C C . PHE B 1 46 ? -9.719 38.875 5.965 1 98.25 46 PHE B C 1
ATOM 4252 O O . PHE B 1 46 ? -9.078 38.781 4.914 1 98.25 46 PHE B O 1
ATOM 4259 N N . PRO B 1 47 ? -10.641 39.812 6.152 1 97.94 47 PRO B N 1
ATOM 4260 C CA . PRO B 1 47 ? -10.922 40.812 5.133 1 97.94 47 PRO B CA 1
ATOM 4261 C C . PRO B 1 47 ? -9.953 42 5.176 1 97.94 47 PRO B C 1
ATOM 4263 O O . PRO B 1 47 ? -10.336 43.094 5.574 1 97.94 47 PRO B O 1
ATOM 4266 N N . TYR B 1 48 ? -8.797 41.844 4.668 1 98.19 48 TYR B N 1
ATOM 4267 C CA . TYR B 1 48 ? -7.77 42.875 4.664 1 98.19 48 TYR B CA 1
ATOM 4268 C C . TYR B 1 48 ? -8.125 44 3.695 1 98.19 48 TYR B C 1
ATOM 4270 O O . TYR B 1 48 ? -8.891 43.781 2.752 1 98.19 48 TYR B O 1
ATOM 4278 N N . SER B 1 49 ? -7.516 45.125 3.926 1 97 49 SER B N 1
ATOM 4279 C CA . SER B 1 49 ? -7.645 46.25 2.998 1 97 49 SER B CA 1
ATOM 4280 C C . SER B 1 49 ? -6.871 46 1.71 1 97 49 SER B C 1
ATOM 4282 O O . SER B 1 49 ? -7.301 46.406 0.63 1 97 49 SER B O 1
ATOM 4284 N N . ILE B 1 50 ? -5.754 45.281 1.819 1 95.62 50 ILE B N 1
ATOM 4285 C CA . ILE B 1 50 ? -5 44.906 0.624 1 95.62 50 ILE B CA 1
ATOM 4286 C C . ILE B 1 50 ? -5.57 43.625 0.023 1 95.62 50 ILE B C 1
ATOM 4288 O O . ILE B 1 50 ? -6.227 42.844 0.717 1 95.62 50 ILE B O 1
ATOM 4292 N N . ASP B 1 51 ? -5.344 43.375 -1.265 1 95 51 ASP B N 1
ATOM 4293 C CA . ASP B 1 51 ? -5.969 42.281 -2.006 1 95 51 ASP B CA 1
ATOM 4294 C C . ASP B 1 51 ? -5.215 40.969 -1.798 1 95 51 ASP B C 1
ATOM 4296 O O . ASP B 1 51 ? -4.645 40.438 -2.742 1 95 51 ASP B O 1
ATOM 4300 N N . VAL B 1 52 ? -5.328 40.375 -0.604 1 96.44 52 VAL B N 1
ATOM 4301 C CA . VAL B 1 52 ? -4.656 39.125 -0.29 1 96.44 52 VAL B CA 1
ATOM 4302 C C . VAL B 1 52 ? -5.676 38.094 0.22 1 96.44 52 VAL B C 1
ATOM 4304 O O . VAL B 1 52 ? -5.375 36.906 0.315 1 96.44 52 VAL B O 1
ATOM 4307 N N . SER B 1 53 ? -6.914 38.531 0.479 1 96.38 53 SER B N 1
ATOM 4308 C CA . SER B 1 53 ? -7.945 37.688 1.061 1 96.38 53 SER B CA 1
ATOM 4309 C C . SER B 1 53 ? -8.461 36.656 0.047 1 96.38 53 SER B C 1
ATOM 4311 O O . SER B 1 53 ? -8.562 36.969 -1.145 1 96.38 53 SER B O 1
ATOM 4313 N N . ALA B 1 54 ? -8.758 35.531 0.56 1 93.94 54 ALA B N 1
ATOM 4314 C CA . ALA B 1 54 ? -9.383 34.531 -0.288 1 93.94 54 ALA B CA 1
ATOM 4315 C C . ALA B 1 54 ? -10.758 35 -0.773 1 93.94 54 ALA B C 1
ATOM 4317 O O . ALA B 1 54 ? -11.344 35.906 -0.2 1 93.94 54 ALA B O 1
ATOM 4318 N N . HIS B 1 55 ? -11.25 34.312 -1.785 1 90.12 55 HIS B N 1
ATOM 4319 C CA . HIS B 1 55 ? -12.539 34.688 -2.338 1 90.12 55 HIS B CA 1
ATOM 4320 C C . HIS B 1 55 ? -13.672 34.375 -1.357 1 90.12 55 HIS B C 1
ATOM 4322 O O . HIS B 1 55 ? -14.695 35.062 -1.355 1 90.12 55 HIS B O 1
ATOM 4328 N N . ASN B 1 56 ? -13.461 33.406 -0.543 1 90.12 56 ASN B N 1
ATOM 4329 C CA . ASN B 1 56 ? -14.484 33.031 0.431 1 90.12 56 ASN B CA 1
ATOM 4330 C C . ASN B 1 56 ? -14.133 33.531 1.831 1 90.12 56 ASN B C 1
ATOM 4332 O O . ASN B 1 56 ? -14.57 32.969 2.826 1 90.12 56 ASN B O 1
ATOM 4336 N N . ALA B 1 57 ? -13.312 34.531 1.935 1 95.69 57 ALA B N 1
ATOM 4337 C CA . ALA B 1 57 ? -12.898 35.031 3.23 1 95.69 57 ALA B CA 1
ATOM 4338 C C . ALA B 1 57 ? -14.078 35.625 3.996 1 95.69 57 ALA B C 1
ATOM 4340 O O . ALA B 1 57 ? -15.109 35.969 3.402 1 95.69 57 ALA B O 1
ATOM 4341 N N . TYR B 1 58 ? -13.93 35.656 5.305 1 97.62 58 TYR B N 1
ATOM 4342 C CA . TYR B 1 58 ? -14.938 36.344 6.133 1 97.62 58 TYR B CA 1
ATOM 4343 C C . TYR B 1 58 ? -15.055 37.812 5.773 1 97.62 58 TYR B C 1
ATOM 4345 O O . TYR B 1 58 ? -14.062 38.469 5.445 1 97.62 58 TYR B O 1
ATOM 4353 N N . THR B 1 59 ? -16.234 38.312 5.84 1 97.62 59 THR B N 1
ATOM 4354 C CA . THR B 1 59 ? -16.469 39.75 5.703 1 97.62 59 THR B CA 1
ATOM 4355 C C . THR B 1 59 ? -16.266 40.438 7.039 1 97.62 59 THR B C 1
ATOM 4357 O O . THR B 1 59 ? -16.125 39.812 8.078 1 97.62 59 THR B O 1
ATOM 4360 N N . ALA B 1 60 ? -16.203 41.812 6.996 1 97.69 60 ALA B N 1
ATOM 4361 C CA . ALA B 1 60 ? -16.125 42.594 8.227 1 97.69 60 ALA B CA 1
ATOM 4362 C C . ALA B 1 60 ? -17.297 42.25 9.156 1 97.69 60 ALA B C 1
ATOM 4364 O O . ALA B 1 60 ? -17.141 42.188 10.375 1 97.69 60 ALA B O 1
ATOM 4365 N N . GLY B 1 61 ? -18.438 42.062 8.5 1 98.19 61 GLY B N 1
ATOM 4366 C CA . GLY B 1 61 ? -19.609 41.656 9.266 1 98.19 61 GLY B CA 1
ATOM 4367 C C . GLY B 1 61 ? -19.453 40.312 9.922 1 98.19 61 GLY B C 1
ATOM 4368 O O . GLY B 1 61 ? -19.875 40.094 11.062 1 98.19 61 GLY B O 1
ATOM 4369 N N . ASP B 1 62 ? -18.875 39.406 9.227 1 98.31 62 ASP B N 1
ATOM 4370 C CA . ASP B 1 62 ? -18.625 38.062 9.773 1 98.31 62 ASP B CA 1
ATOM 4371 C C . ASP B 1 62 ? -17.719 38.156 10.992 1 98.31 62 ASP B C 1
ATOM 4373 O O . ASP B 1 62 ? -17.969 37.5 12.008 1 98.31 62 ASP B O 1
ATOM 4377 N N . ILE B 1 63 ? -16.641 38.938 10.883 1 98.44 63 ILE B N 1
ATOM 4378 C CA . ILE B 1 63 ? -15.695 39.094 11.984 1 98.44 63 ILE B CA 1
ATOM 4379 C C . ILE B 1 63 ? -16.422 39.625 13.219 1 98.44 63 ILE B C 1
ATOM 4381 O O . ILE B 1 63 ? -16.234 39.125 14.328 1 98.44 63 ILE B O 1
ATOM 4385 N N . LYS B 1 64 ? -17.234 40.594 13.008 1 98.19 64 LYS B N 1
ATOM 4386 C CA . LYS B 1 64 ? -18 41.156 14.109 1 98.19 64 LYS B CA 1
ATOM 4387 C C . LYS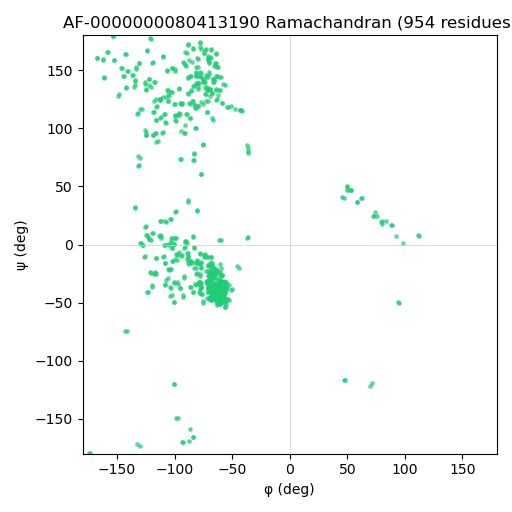 B 1 64 ? -18.891 40.125 14.766 1 98.19 64 LYS B C 1
ATOM 4389 O O . LYS B 1 64 ? -19 40.062 15.992 1 98.19 64 LYS B O 1
ATOM 4394 N N . GLU B 1 65 ? -19.516 39.344 13.93 1 98.44 65 GLU B N 1
ATOM 4395 C CA . GLU B 1 65 ? -20.391 38.312 14.438 1 98.44 65 GLU B CA 1
ATOM 4396 C C . GLU B 1 65 ? -19.594 37.25 15.219 1 98.44 65 GLU B C 1
ATOM 4398 O O . GLU B 1 65 ? -20.031 36.812 16.281 1 98.44 65 GLU B O 1
ATOM 4403 N N . ILE B 1 66 ? -18.484 36.875 14.719 1 98.56 66 ILE B N 1
ATOM 4404 C CA . ILE B 1 66 ? -17.625 35.906 15.383 1 98.56 66 ILE B CA 1
ATOM 4405 C C . ILE B 1 66 ? -17.203 36.438 16.75 1 98.56 66 ILE B C 1
ATOM 4407 O O . ILE B 1 66 ? -17.281 35.719 17.75 1 98.56 66 ILE B O 1
ATOM 4411 N N . LEU B 1 67 ? -16.828 37.719 16.797 1 98.44 67 LEU B N 1
ATOM 4412 C CA . LEU B 1 67 ? -16.422 38.344 18.062 1 98.44 67 LEU B CA 1
ATOM 4413 C C . LEU B 1 67 ? -17.578 38.438 19.031 1 98.44 67 LEU B C 1
ATOM 4415 O O . LEU B 1 67 ? -17.406 38.25 20.234 1 98.44 67 LEU B O 1
ATOM 4419 N N . ARG B 1 68 ? -18.75 38.656 18.484 1 98.31 68 ARG B N 1
ATOM 4420 C CA . ARG B 1 68 ? -19.938 38.688 19.328 1 98.31 68 ARG B CA 1
ATOM 4421 C C . ARG B 1 68 ? -20.188 37.344 19.969 1 98.31 68 ARG B C 1
ATOM 4423 O O . ARG B 1 68 ? -20.438 37.25 21.172 1 98.31 68 ARG B O 1
ATOM 4430 N N . TYR B 1 69 ? -20.125 36.281 19.125 1 98.62 69 TYR B N 1
ATOM 4431 C CA . TYR B 1 69 ? -20.328 34.938 19.641 1 98.62 69 TYR B CA 1
ATOM 4432 C C . TYR B 1 69 ? -19.297 34.594 20.703 1 98.62 69 TYR B C 1
ATOM 4434 O O . TYR B 1 69 ? -19.641 33.969 21.719 1 98.62 69 TYR B O 1
ATOM 4442 N N . ALA B 1 70 ? -18.016 34.938 20.469 1 98.5 70 ALA B N 1
ATOM 4443 C CA . ALA B 1 70 ? -16.969 34.688 21.438 1 98.5 70 ALA B CA 1
ATOM 4444 C C . ALA B 1 70 ? -17.234 35.406 22.75 1 98.5 70 ALA B C 1
ATOM 4446 O O . ALA B 1 70 ? -17.109 34.812 23.828 1 98.5 70 ALA B O 1
ATOM 4447 N N . ASN B 1 71 ? -17.656 36.656 22.656 1 97.81 71 ASN B N 1
ATOM 4448 C CA . ASN B 1 71 ? -17.953 37.438 23.828 1 97.81 71 ASN B CA 1
ATOM 4449 C C . ASN B 1 71 ? -19.141 36.875 24.625 1 97.81 71 ASN B C 1
ATOM 4451 O O . ASN B 1 71 ? -19.109 36.875 25.859 1 97.81 71 ASN B O 1
ATOM 4455 N N . GLU B 1 72 ? -20.109 36.469 23.922 1 98.31 72 GLU B N 1
ATOM 4456 C CA . GLU B 1 72 ? -21.281 35.875 24.547 1 98.31 72 GLU B CA 1
ATOM 4457 C C . GLU B 1 72 ? -20.891 34.625 25.344 1 98.31 72 GLU B C 1
ATOM 4459 O O . GLU B 1 72 ? -21.562 34.281 26.328 1 98.31 72 GLU B O 1
ATOM 4464 N N . SER B 1 73 ? -19.859 34 24.953 1 98.25 73 SER B N 1
ATOM 4465 C CA . SER B 1 73 ? -19.391 32.812 25.641 1 98.25 73 SER B CA 1
ATOM 4466 C C . SER B 1 73 ? -18.25 33.094 26.594 1 98.25 73 SER B C 1
ATOM 4468 O O . SER B 1 73 ? -17.609 32.188 27.109 1 98.25 73 SER B O 1
ATOM 4470 N N . SER B 1 74 ? -17.906 34.375 26.766 1 97.75 74 SER B N 1
ATOM 4471 C CA . SER B 1 74 ? -16.844 34.812 27.656 1 97.75 74 SER B CA 1
ATOM 4472 C C . SER B 1 74 ? -15.492 34.25 27.25 1 97.75 74 SER B C 1
ATOM 4474 O O . SER B 1 74 ? -14.758 33.75 28.094 1 97.75 74 SER B O 1
ATOM 4476 N N . LEU B 1 75 ? -15.281 34.219 25.984 1 98.44 75 LEU B N 1
ATOM 4477 C CA . LEU B 1 75 ? -14.008 33.75 25.453 1 98.44 75 LEU B CA 1
ATOM 4478 C C . LEU B 1 75 ? -13.172 34.938 24.953 1 98.44 75 LEU B C 1
ATOM 4480 O O . LEU B 1 75 ? -13.68 35.781 24.203 1 98.44 75 LEU B O 1
ATOM 4484 N N . GLU B 1 76 ? -11.969 34.969 25.391 1 97.69 76 GLU B N 1
ATOM 4485 C CA . GLU B 1 76 ? -11.031 35.938 24.844 1 97.69 76 GLU B CA 1
ATOM 4486 C C . GLU B 1 76 ? -10.594 35.562 23.438 1 97.69 76 GLU B C 1
ATOM 4488 O O . GLU B 1 76 ? -10.328 34.375 23.156 1 97.69 76 GLU B O 1
ATOM 4493 N N . VAL B 1 77 ? -10.578 36.562 22.547 1 98.62 77 VAL B N 1
ATOM 4494 C CA . VAL B 1 77 ? -10.156 36.281 21.188 1 98.62 77 VAL B CA 1
ATOM 4495 C C . VAL B 1 77 ? -8.758 36.844 20.953 1 98.62 77 VAL B C 1
ATOM 4497 O O . VAL B 1 77 ? -8.516 38.031 21.188 1 98.62 77 VAL B O 1
ATOM 4500 N N . ILE B 1 78 ? -7.859 36 20.562 1 98.81 78 ILE B N 1
ATOM 4501 C CA . ILE B 1 78 ? -6.508 36.406 20.172 1 98.81 78 ILE B CA 1
ATOM 4502 C C . ILE B 1 78 ? -6.316 36.188 18.672 1 98.81 78 ILE B C 1
ATOM 4504 O O . ILE B 1 78 ? -6.258 35.062 18.203 1 98.81 78 ILE B O 1
ATOM 4508 N N . PRO B 1 79 ? -6.238 37.281 17.922 1 98.69 79 PRO B N 1
ATOM 4509 C CA . PRO B 1 79 ? -5.949 37.094 16.5 1 98.69 79 PRO B CA 1
ATOM 4510 C C . PRO B 1 79 ? -4.484 36.75 16.219 1 98.69 79 PRO B C 1
ATOM 4512 O O . PRO B 1 79 ? -3.598 37.219 16.938 1 98.69 79 PRO B O 1
ATOM 4515 N N . LEU B 1 80 ? -4.258 35.906 15.281 1 98.75 80 LEU B N 1
ATOM 4516 C CA . LEU B 1 80 ? -2.918 35.562 14.82 1 98.75 80 LEU B CA 1
ATOM 4517 C C . LEU B 1 80 ? -2.723 35.938 13.359 1 98.75 80 LEU B C 1
ATOM 4519 O O . LEU B 1 80 ? -3.545 35.594 12.508 1 98.75 80 LEU B O 1
ATOM 4523 N N . ILE B 1 81 ? -1.742 36.719 13.102 1 97.94 81 ILE B N 1
ATOM 4524 C CA . ILE B 1 81 ? -1.31 37.125 11.766 1 97.94 81 ILE B CA 1
ATOM 4525 C C . ILE B 1 81 ? 0.143 36.688 11.547 1 97.94 81 ILE B C 1
ATOM 4527 O O . ILE B 1 81 ? 0.977 36.844 12.445 1 97.94 81 ILE B O 1
ATOM 4531 N N . GLN B 1 82 ? 0.409 36.125 10.383 1 98 82 GLN B N 1
ATOM 4532 C CA . GLN B 1 82 ? 1.783 35.781 10.039 1 98 82 GLN B CA 1
ATOM 4533 C C . GLN B 1 82 ? 2.559 37 9.555 1 98 82 GLN B C 1
ATOM 4535 O O . GLN B 1 82 ? 2.064 37.781 8.727 1 98 82 GLN B O 1
ATOM 4540 N N . THR B 1 83 ? 3.795 37.156 10.078 1 98.56 83 THR B N 1
ATOM 4541 C CA . THR B 1 83 ? 4.516 38.375 9.703 1 98.56 83 THR B CA 1
ATOM 4542 C C . THR B 1 83 ? 5.914 38.031 9.195 1 98.56 83 THR B C 1
ATOM 4544 O O . THR B 1 83 ? 6.695 38.938 8.875 1 98.56 83 THR B O 1
ATOM 4547 N N . PHE B 1 84 ? 6.27 36.75 9.133 1 98.38 84 PHE B N 1
ATOM 4548 C CA . PHE B 1 84 ? 7.609 36.406 8.68 1 98.38 84 PHE B CA 1
ATOM 4549 C C . PHE B 1 84 ? 7.578 35.125 7.828 1 98.38 84 PHE B C 1
ATOM 4551 O O . PHE B 1 84 ? 7.629 35.219 6.598 1 98.38 84 PHE B O 1
ATOM 4558 N N . GLY B 1 85 ? 7.406 34 8.484 1 96.94 85 GLY B N 1
ATOM 4559 C CA . GLY B 1 85 ? 7.164 32.75 7.785 1 96.94 85 GLY B CA 1
ATOM 4560 C C . GLY B 1 85 ? 5.695 32.5 7.512 1 96.94 85 GLY B C 1
ATOM 4561 O O . GLY B 1 85 ? 4.84 33.281 7.895 1 96.94 85 GLY B O 1
ATOM 4562 N N . HIS B 1 86 ? 5.367 31.484 6.754 1 96.88 86 HIS B N 1
ATOM 4563 C CA . HIS B 1 86 ? 4.004 31.062 6.465 1 96.88 86 HIS B CA 1
ATOM 4564 C C . HIS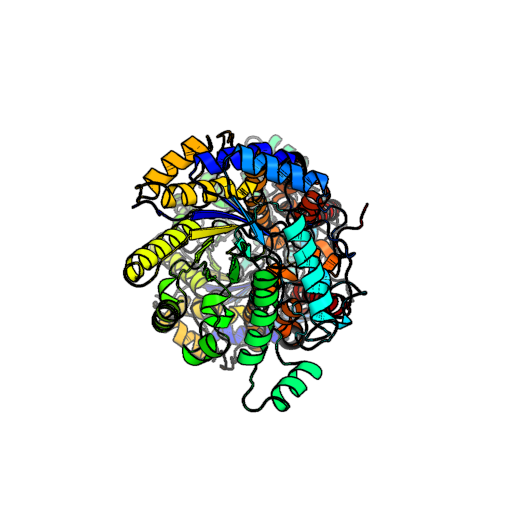 B 1 86 ? 3.199 32.188 5.816 1 96.88 86 HIS B C 1
ATOM 4566 O O . HIS B 1 86 ? 2.018 32.375 6.121 1 96.88 86 HIS B O 1
ATOM 4572 N N . LEU B 1 87 ? 3.861 32.938 4.992 1 97.94 87 LEU B N 1
ATOM 4573 C CA . LEU B 1 87 ? 3.178 34.031 4.293 1 97.94 87 LEU B CA 1
ATOM 4574 C C . LEU B 1 87 ? 2.805 33.625 2.875 1 97.94 87 LEU B C 1
ATOM 4576 O O . LEU B 1 87 ? 2.725 34.469 1.979 1 97.94 87 LEU B O 1
ATOM 4580 N N . GLU B 1 88 ? 2.592 32.312 2.676 1 97.25 88 GLU B N 1
ATOM 4581 C CA . GLU B 1 88 ? 2.264 31.812 1.35 1 97.25 88 GLU B CA 1
ATOM 4582 C C . GLU B 1 88 ? 1.038 32.531 0.773 1 97.25 88 GLU B C 1
ATOM 4584 O O . GLU B 1 88 ? 0.977 32.781 -0.428 1 97.25 88 GLU B O 1
ATOM 4589 N N . PHE B 1 89 ? 0.036 32.844 1.621 1 96.88 89 PHE B N 1
ATOM 4590 C CA . PHE B 1 89 ? -1.222 33.375 1.131 1 96.88 89 PHE B CA 1
ATOM 4591 C C . PHE B 1 89 ? -1.012 34.781 0.548 1 96.88 89 PHE B C 1
ATOM 4593 O O . PHE B 1 89 ? -1.834 35.25 -0.234 1 96.88 89 PHE B O 1
ATOM 4600 N N . VAL B 1 90 ? 0.102 35.406 0.851 1 97.94 90 VAL B N 1
ATOM 4601 C CA . VAL B 1 90 ? 0.46 36.719 0.295 1 97.94 90 VAL B CA 1
ATOM 4602 C C . VAL B 1 90 ? 1.458 36.531 -0.847 1 97.94 90 VAL B C 1
ATOM 4604 O O . VAL B 1 90 ? 1.226 37 -1.963 1 97.94 90 VAL B O 1
ATOM 4607 N N . LEU B 1 91 ? 2.48 35.781 -0.617 1 98.19 91 LEU B N 1
ATOM 4608 C CA . LEU B 1 91 ? 3.674 35.75 -1.452 1 98.19 91 LEU B CA 1
ATOM 4609 C C . LEU B 1 91 ? 3.443 34.875 -2.689 1 98.19 91 LEU B C 1
ATOM 4611 O O . LEU B 1 91 ? 4.23 34.906 -3.639 1 98.19 91 LEU B O 1
ATOM 4615 N N . LYS B 1 92 ? 2.363 34.062 -2.717 1 97.19 92 LYS B N 1
ATOM 4616 C CA . LYS B 1 92 ? 2.072 33.281 -3.912 1 97.19 92 LYS B CA 1
ATOM 4617 C C . LYS B 1 92 ? 1.442 34.125 -5 1 97.19 92 LYS B C 1
ATOM 4619 O O . LYS B 1 92 ? 1.385 33.75 -6.164 1 97.19 92 LYS B O 1
ATOM 4624 N N . LEU B 1 93 ? 0.979 35.312 -4.609 1 97.25 93 LEU B N 1
ATOM 4625 C CA . LEU B 1 93 ? 0.298 36.188 -5.543 1 97.25 93 LEU B CA 1
ATOM 4626 C C . LEU B 1 93 ? 1.305 36.969 -6.383 1 97.25 93 LEU B C 1
ATOM 4628 O O . LEU B 1 93 ? 2.35 37.406 -5.875 1 97.25 93 LEU B O 1
ATOM 4632 N N . ASP B 1 94 ? 0.891 37.25 -7.602 1 96.75 94 ASP B N 1
ATOM 4633 C CA . ASP B 1 94 ? 1.761 37.969 -8.531 1 96.75 94 ASP B CA 1
ATOM 4634 C C . ASP B 1 94 ? 2.125 39.344 -8 1 96.75 94 ASP B C 1
ATOM 4636 O O . ASP B 1 94 ? 3.271 39.781 -8.125 1 96.75 94 ASP B O 1
ATOM 4640 N N . LYS B 1 95 ? 1.295 39.969 -7.367 1 96.69 95 LYS B N 1
ATOM 4641 C CA . LYS B 1 95 ? 1.457 41.344 -6.883 1 96.69 95 LYS B CA 1
ATOM 4642 C C . LYS B 1 95 ? 2.545 41.438 -5.812 1 96.69 95 LYS B C 1
ATOM 4644 O O . LYS B 1 95 ? 3.174 42.469 -5.637 1 96.69 95 LYS B O 1
ATOM 4649 N N . PHE B 1 96 ? 2.807 40.344 -5.105 1 97.81 96 PHE B N 1
ATOM 4650 C CA . PHE B 1 96 ? 3.666 40.406 -3.932 1 97.81 96 PHE B CA 1
ATOM 4651 C C . PHE B 1 96 ? 4.859 39.469 -4.062 1 97.81 96 PHE B C 1
ATOM 4653 O O . PHE B 1 96 ? 5.652 39.344 -3.127 1 97.81 96 PHE B O 1
ATOM 4660 N N . LYS B 1 97 ? 5.035 38.812 -5.203 1 97.38 97 LYS B N 1
ATOM 4661 C CA . LYS B 1 97 ? 6.07 37.812 -5.379 1 97.38 97 LYS B CA 1
ATOM 4662 C C . LYS B 1 97 ? 7.465 38.406 -5.234 1 97.38 97 LYS B C 1
ATOM 4664 O O . LYS B 1 97 ? 8.414 37.719 -4.867 1 97.38 97 LYS B O 1
ATOM 4669 N N . HIS B 1 98 ? 7.582 39.75 -5.461 1 97.31 98 HIS B N 1
ATOM 4670 C CA . HIS B 1 98 ? 8.883 40.406 -5.375 1 97.31 98 HIS B CA 1
ATOM 4671 C C . HIS B 1 98 ? 9.336 40.562 -3.928 1 97.31 98 HIS B C 1
ATOM 4673 O O . HIS B 1 98 ? 10.492 40.875 -3.664 1 97.31 98 HIS B O 1
ATOM 4679 N N . LEU B 1 99 ? 8.492 40.281 -2.988 1 98.12 99 LEU B N 1
ATOM 4680 C CA . LEU B 1 99 ? 8.797 40.438 -1.572 1 98.12 99 LEU B CA 1
ATOM 4681 C C . LEU B 1 99 ? 9.367 39.156 -0.995 1 98.12 99 LEU B C 1
ATOM 4683 O O . LEU B 1 99 ? 9.742 39.125 0.179 1 98.12 99 LEU B O 1
ATOM 4687 N N . ARG B 1 100 ? 9.438 38.156 -1.794 1 98.25 100 ARG B N 1
ATOM 4688 C CA . ARG B 1 100 ? 9.945 36.875 -1.342 1 98.25 100 ARG B CA 1
ATOM 4689 C C . ARG B 1 100 ? 11.422 36.938 -0.98 1 98.25 100 ARG B C 1
ATOM 4691 O O . ARG B 1 100 ? 12.203 37.594 -1.675 1 98.25 100 ARG B O 1
ATOM 4698 N N . GLU B 1 101 ? 11.797 36.25 0.118 1 98.31 101 GLU B N 1
ATOM 4699 C CA . GLU B 1 101 ? 13.219 36.125 0.441 1 98.31 101 GLU B CA 1
ATOM 4700 C C . GLU B 1 101 ? 13.961 35.375 -0.667 1 98.31 101 GLU B C 1
ATOM 4702 O O . GLU B 1 101 ? 15.047 35.812 -1.076 1 98.31 101 GLU B O 1
ATOM 4707 N N . VAL B 1 102 ? 13.414 34.219 -1.061 1 97.5 102 VAL B N 1
ATOM 4708 C CA . VAL B 1 102 ? 13.875 33.438 -2.211 1 97.5 102 VAL B CA 1
ATOM 4709 C C . VAL B 1 102 ? 12.781 33.375 -3.27 1 97.5 102 VAL B C 1
ATOM 4711 O O . VAL B 1 102 ? 11.68 32.875 -3.006 1 97.5 102 VAL B O 1
ATOM 4714 N N . PHE B 1 103 ? 13.039 33.875 -4.371 1 96.25 103 PHE B N 1
ATOM 4715 C CA . PHE B 1 103 ? 12.047 34.062 -5.422 1 96.25 103 PHE B CA 1
ATOM 4716 C C . PHE B 1 103 ? 11.266 32.781 -5.672 1 96.25 103 PHE B C 1
ATOM 4718 O O . PHE B 1 103 ? 10.047 32.812 -5.879 1 96.25 103 PHE B O 1
ATOM 4725 N N . LYS B 1 104 ? 11.883 31.656 -5.633 1 95.56 104 LYS B N 1
ATOM 4726 C CA . LYS B 1 104 ? 11.297 30.375 -5.957 1 95.56 104 LYS B CA 1
ATOM 4727 C C . LYS B 1 104 ? 10.328 29.922 -4.867 1 95.56 104 LYS B C 1
ATOM 4729 O O . LYS B 1 104 ? 9.422 29.125 -5.121 1 95.56 104 LYS B O 1
ATOM 4734 N N . TYR B 1 105 ? 10.469 30.422 -3.684 1 97.38 105 TYR B N 1
ATOM 4735 C CA . TYR B 1 105 ? 9.75 29.906 -2.527 1 97.38 105 TYR B CA 1
ATOM 4736 C C . TYR B 1 105 ? 8.844 30.984 -1.924 1 97.38 105 TYR B C 1
ATOM 4738 O O . TYR B 1 105 ? 9.328 31.938 -1.313 1 97.38 105 TYR B O 1
ATOM 4746 N N . PRO B 1 106 ? 7.57 30.781 -1.988 1 97.56 106 PRO B N 1
ATOM 4747 C CA . PRO B 1 106 ? 6.645 31.812 -1.5 1 97.56 106 PRO B CA 1
ATOM 4748 C C . PRO B 1 106 ? 6.34 31.672 -0.01 1 97.56 106 PRO B C 1
ATOM 4750 O O . PRO B 1 106 ? 5.203 31.891 0.415 1 97.56 106 PRO B O 1
ATOM 4753 N N . GLN B 1 107 ? 7.27 31.328 0.821 1 96.88 107 GLN B N 1
ATOM 4754 C CA . GLN B 1 107 ? 6.996 31.016 2.221 1 96.88 107 GLN B CA 1
ATOM 4755 C C . GLN B 1 107 ? 7.41 32.156 3.133 1 96.88 107 GLN B C 1
ATOM 4757 O O . GLN B 1 107 ? 6.66 32.562 4.027 1 96.88 107 GLN B O 1
ATOM 4762 N N . ALA B 1 108 ? 8.562 32.719 2.906 1 98.19 108 ALA B N 1
ATOM 4763 C CA . ALA B 1 108 ? 9.117 33.75 3.809 1 98.19 108 ALA B CA 1
ATOM 4764 C C . ALA B 1 108 ? 9.281 35.094 3.102 1 98.19 108 ALA B C 1
ATOM 4766 O O . ALA B 1 108 ? 9.68 35.125 1.938 1 98.19 108 ALA B O 1
ATOM 4767 N N . ILE B 1 109 ? 8.969 36.125 3.801 1 98.5 109 ILE B N 1
ATOM 4768 C CA . ILE B 1 109 ? 9.102 37.469 3.264 1 98.5 109 ILE B CA 1
ATOM 4769 C C . ILE B 1 109 ? 10.508 38 3.537 1 98.5 109 ILE B C 1
ATOM 4771 O O . ILE B 1 109 ? 11.109 37.656 4.562 1 98.5 109 ILE B O 1
ATOM 4775 N N . CYS B 1 110 ? 11.031 38.75 2.594 1 98.44 110 CYS B N 1
ATOM 4776 C CA . CYS B 1 110 ? 12.328 39.406 2.781 1 98.44 110 CYS B CA 1
ATOM 4777 C C . CYS B 1 110 ? 12.219 40.562 3.777 1 98.44 110 CYS B C 1
ATOM 4779 O O . CYS B 1 110 ? 11.555 41.562 3.506 1 98.44 110 CYS B O 1
ATOM 4781 N N . PRO B 1 111 ? 12.898 40.406 4.93 1 97.75 111 PRO B N 1
ATOM 4782 C CA . PRO B 1 111 ? 12.797 41.469 5.93 1 97.75 111 PRO B CA 1
ATOM 4783 C C . PRO B 1 111 ? 13.547 42.719 5.527 1 97.75 111 PRO B C 1
ATOM 4785 O O . PRO B 1 111 ? 13.383 43.781 6.16 1 97.75 111 PRO B O 1
ATOM 4788 N N . SER B 1 112 ? 14.336 42.656 4.5 1 97 112 SER B N 1
ATOM 4789 C CA . SER B 1 112 ? 15.18 43.781 4.102 1 97 112 SER B CA 1
ATOM 4790 C C . SER B 1 112 ? 14.586 44.531 2.906 1 97 112 SER B C 1
ATOM 4792 O O . SER B 1 112 ? 15.148 45.531 2.445 1 97 112 SER B O 1
ATOM 4794 N N . ASN B 1 113 ? 13.523 44.062 2.4 1 96.06 113 ASN B N 1
ATOM 4795 C CA . ASN B 1 113 ? 12.828 44.781 1.342 1 96.06 113 ASN B CA 1
ATOM 4796 C C . ASN B 1 113 ? 12.094 46 1.886 1 96.06 113 ASN B C 1
ATOM 4798 O O . ASN B 1 113 ? 11.422 45.906 2.916 1 96.06 113 ASN B O 1
ATOM 4802 N N . ASN B 1 114 ? 12.109 47.094 1.213 1 93.25 114 ASN B N 1
ATOM 4803 C CA . ASN B 1 114 ? 11.586 48.375 1.689 1 93.25 114 ASN B CA 1
ATOM 4804 C C . ASN B 1 114 ? 10.062 48.312 1.827 1 93.25 114 ASN B C 1
ATOM 4806 O O . ASN B 1 114 ? 9.492 49.062 2.639 1 93.25 114 ASN B O 1
ATOM 4810 N N . GLU B 1 115 ? 9.43 47.5 1.048 1 96.38 115 GLU B N 1
ATOM 4811 C CA . GLU B 1 115 ? 7.969 47.469 1.028 1 96.38 115 GLU B CA 1
ATOM 4812 C C . GLU B 1 115 ? 7.434 46.469 2.074 1 96.38 115 GLU B C 1
ATOM 4814 O O . GLU B 1 115 ? 6.238 46.5 2.383 1 96.38 115 GLU B O 1
ATOM 4819 N N . THR B 1 116 ? 8.312 45.656 2.605 1 97.31 116 THR B N 1
ATOM 4820 C CA . THR B 1 116 ? 7.918 44.562 3.49 1 97.31 116 THR B CA 1
ATOM 4821 C C . THR B 1 116 ? 7.121 45.094 4.68 1 97.31 116 THR B C 1
ATOM 4823 O O . THR B 1 116 ? 5.992 44.656 4.922 1 97.31 116 THR B O 1
ATOM 4826 N N . HIS B 1 117 ? 7.641 46.031 5.375 1 96.62 117 HIS B N 1
ATOM 4827 C CA . HIS B 1 117 ? 7.012 46.531 6.602 1 96.62 117 HIS B CA 1
ATOM 4828 C C . HIS B 1 117 ? 5.723 47.281 6.297 1 96.62 117 HIS B C 1
ATOM 4830 O O . HIS B 1 117 ? 4.758 47.188 7.066 1 96.62 117 HIS B O 1
ATOM 4836 N N . GLY B 1 118 ? 5.691 47.969 5.184 1 96.31 118 GLY B N 1
ATOM 4837 C CA . GLY B 1 118 ? 4.453 48.625 4.801 1 96.31 118 GLY B CA 1
ATOM 4838 C C . GLY B 1 118 ? 3.287 47.688 4.645 1 96.31 118 GLY B C 1
ATOM 4839 O O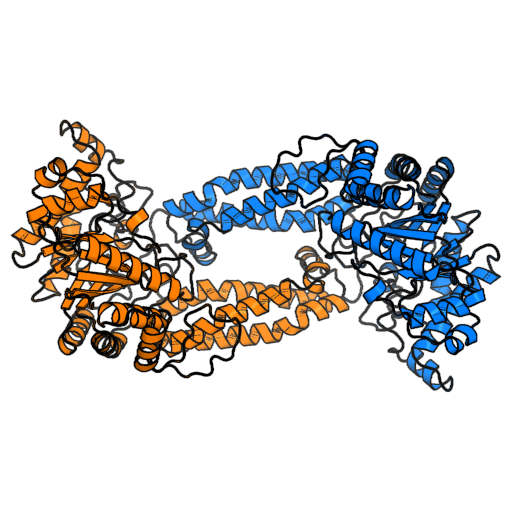 . GLY B 1 118 ? 2.191 47.938 5.145 1 96.31 118 GLY B O 1
ATOM 4840 N N . VAL B 1 119 ? 3.557 46.594 4.012 1 97.56 119 VAL B N 1
ATOM 4841 C CA . VAL B 1 119 ? 2.535 45.594 3.766 1 97.56 119 VAL B CA 1
ATOM 4842 C C . VAL B 1 119 ? 2.115 44.938 5.086 1 97.56 119 VAL B C 1
ATOM 4844 O O . VAL B 1 119 ? 0.924 44.844 5.391 1 97.56 119 VAL B O 1
ATOM 4847 N N . LEU B 1 120 ? 3.055 44.531 5.898 1 98.31 120 LEU B N 1
ATOM 4848 C CA . LEU B 1 120 ? 2.781 43.812 7.141 1 98.31 120 LEU B CA 1
ATOM 4849 C C . LEU B 1 120 ? 2.051 44.688 8.133 1 98.31 120 LEU B C 1
ATOM 4851 O O . LEU B 1 120 ? 1.087 44.281 8.773 1 98.31 120 LEU B O 1
ATOM 4855 N N . LEU B 1 121 ? 2.531 45.938 8.289 1 97.62 121 LEU B N 1
ATOM 4856 C CA . LEU B 1 121 ? 1.955 46.844 9.281 1 97.62 121 LEU B CA 1
ATOM 4857 C C . LEU B 1 121 ? 0.528 47.219 8.898 1 97.62 121 LEU B C 1
ATOM 4859 O O . LEU B 1 121 ? -0.329 47.375 9.773 1 97.62 121 LEU B O 1
ATOM 4863 N N . SER B 1 122 ? 0.3 47.344 7.609 1 97.5 122 SER B N 1
ATOM 4864 C CA . SER B 1 122 ? -1.066 47.594 7.168 1 97.5 122 SER B CA 1
ATOM 4865 C C . SER B 1 122 ? -1.995 46.438 7.539 1 97.5 122 SER B C 1
ATOM 4867 O O . SER B 1 122 ? -3.125 46.656 7.98 1 97.5 122 SER B O 1
ATOM 4869 N N . MET B 1 123 ? -1.578 45.25 7.324 1 98.31 123 MET B N 1
ATOM 4870 C CA . MET B 1 123 ? -2.373 44.094 7.672 1 98.31 123 MET B CA 1
ATOM 4871 C C . MET B 1 123 ? -2.6 44 9.18 1 98.31 123 MET B C 1
ATOM 4873 O O . MET B 1 123 ? -3.693 43.656 9.625 1 98.31 123 MET B O 1
ATOM 4877 N N . ILE B 1 124 ? -1.571 44.344 9.945 1 98.5 124 ILE B N 1
ATOM 4878 C CA . ILE B 1 124 ? -1.683 44.375 11.406 1 98.5 124 ILE B CA 1
ATOM 4879 C C . ILE B 1 124 ? -2.742 45.375 11.828 1 98.5 124 ILE B C 1
ATOM 4881 O O . ILE B 1 124 ? -3.605 45.094 12.656 1 98.5 124 ILE B O 1
ATOM 4885 N N . ASP B 1 125 ? -2.699 46.531 11.195 1 98.25 125 ASP B N 1
ATOM 4886 C CA . ASP B 1 125 ? -3.664 47.594 11.531 1 98.25 125 ASP B CA 1
ATOM 4887 C C . ASP B 1 125 ? -5.09 47.125 11.242 1 98.25 125 ASP B C 1
ATOM 4889 O O . ASP B 1 125 ? -6 47.375 12.031 1 98.25 125 ASP B O 1
ATOM 4893 N N . ASP B 1 126 ? -5.273 46.469 10.109 1 98.31 126 ASP B N 1
ATOM 4894 C CA . ASP B 1 126 ? -6.594 45.969 9.766 1 98.31 126 ASP B CA 1
ATOM 4895 C C . ASP B 1 126 ? -7.121 45.031 10.852 1 98.31 126 ASP B C 1
ATOM 4897 O O . ASP B 1 126 ? -8.281 45.156 11.266 1 98.31 126 ASP B O 1
ATOM 4901 N N . ILE B 1 127 ? -6.316 44.125 11.336 1 98.31 127 ILE B N 1
ATOM 4902 C CA . ILE B 1 127 ? -6.727 43.094 12.305 1 98.31 127 ILE B CA 1
ATOM 4903 C C . ILE B 1 127 ? -7.008 43.75 13.656 1 98.31 127 ILE B C 1
ATOM 4905 O O . ILE B 1 127 ? -8.031 43.469 14.289 1 98.31 127 ILE B O 1
ATOM 4909 N N . VAL B 1 128 ? -6.098 44.656 14.125 1 97.94 128 VAL B N 1
ATOM 4910 C CA . VAL B 1 128 ? -6.246 45.281 15.43 1 97.94 128 VAL B CA 1
ATOM 4911 C C . VAL B 1 128 ? -7.496 46.156 15.445 1 97.94 128 VAL B C 1
ATOM 4913 O O . VAL B 1 128 ? -8.242 46.156 16.422 1 97.94 128 VAL B O 1
ATOM 4916 N N . GLN B 1 129 ? -7.73 46.781 14.297 1 96.81 129 GLN B N 1
ATOM 4917 C CA . GLN B 1 129 ? -8.898 47.656 14.203 1 96.81 129 GLN B CA 1
ATOM 4918 C C . GLN B 1 129 ? -10.195 46.844 14.25 1 96.81 129 GLN B C 1
ATOM 4920 O O . GLN B 1 129 ? -11.203 47.312 14.781 1 96.81 129 GLN B O 1
ATOM 4925 N N . ALA B 1 130 ? -10.133 45.688 13.742 1 97.94 130 ALA B N 1
ATOM 4926 C CA . ALA B 1 130 ? -11.312 44.812 13.703 1 97.94 130 ALA B CA 1
ATOM 4927 C C . ALA B 1 130 ? -11.555 44.156 15.055 1 97.94 130 ALA B C 1
ATOM 4929 O O . ALA B 1 130 ? -12.633 43.625 15.305 1 97.94 130 ALA B O 1
ATOM 4930 N N . HIS B 1 131 ? -10.57 44.156 15.945 1 97.75 131 HIS B N 1
ATOM 4931 C CA . HIS B 1 131 ? -10.664 43.5 17.25 1 97.75 131 HIS B CA 1
ATOM 4932 C C . HIS B 1 131 ? -10.586 44.5 18.375 1 97.75 131 HIS B C 1
ATOM 4934 O O . HIS B 1 131 ? -9.531 44.688 19 1 97.75 131 HIS B O 1
ATOM 4940 N N . GLU B 1 132 ? -11.656 45 18.734 1 91.06 132 GLU B N 1
ATOM 4941 C CA . GLU B 1 132 ? -11.703 46.031 19.766 1 91.06 132 GLU B CA 1
ATOM 4942 C C . GLU B 1 132 ? -11.344 45.438 21.141 1 91.06 132 GLU B C 1
ATOM 4944 O O . GLU B 1 132 ? -11.805 44.344 21.484 1 91.06 132 GLU B O 1
ATOM 4949 N N . GLY B 1 133 ? -10.484 46.125 21.875 1 90.44 133 GLY B N 1
ATOM 4950 C CA . GLY B 1 133 ? -10.133 45.688 23.219 1 90.44 133 GLY B CA 1
ATOM 4951 C C . GLY B 1 133 ? -9.109 44.562 23.234 1 90.44 133 GLY B C 1
ATOM 4952 O O . GLY B 1 133 ? -8.961 43.875 24.234 1 90.44 133 GLY B O 1
ATOM 4953 N N . LEU B 1 134 ? -8.508 44.469 22.25 1 94.38 134 LEU B N 1
ATOM 4954 C CA . LEU B 1 134 ? -7.508 43.406 22.062 1 94.38 134 LEU B CA 1
ATOM 4955 C C . LEU B 1 134 ? -6.395 43.531 23.094 1 94.38 134 LEU B C 1
ATOM 4957 O O . LEU B 1 134 ? -5.879 44.625 23.328 1 94.38 134 LEU B O 1
ATOM 4961 N N . ARG B 1 135 ? -6.016 42.375 23.75 1 97.38 135 ARG B N 1
ATOM 4962 C CA . ARG B 1 135 ? -4.945 42.375 24.734 1 97.38 135 ARG B CA 1
ATOM 4963 C C . ARG B 1 135 ? -3.701 41.688 24.203 1 97.38 135 ARG B C 1
ATOM 4965 O O . ARG B 1 135 ? -2.582 42 24.609 1 97.38 135 ARG B O 1
ATOM 4972 N N . TYR B 1 136 ? -3.939 40.656 23.391 1 98.38 136 TYR B N 1
ATOM 4973 C CA . TYR B 1 136 ? -2.848 39.875 22.828 1 98.38 136 TYR B CA 1
ATOM 4974 C C . TYR B 1 136 ? -2.963 39.812 21.297 1 98.38 136 TYR B C 1
ATOM 4976 O O . TYR B 1 136 ? -4.066 39.719 20.766 1 98.38 136 TYR B O 1
ATOM 4984 N N . LEU B 1 137 ? -1.891 39.938 20.594 1 98.81 137 LEU B N 1
ATOM 4985 C CA . LEU B 1 137 ? -1.789 39.75 19.156 1 98.81 137 LEU B CA 1
ATOM 4986 C C . LEU B 1 137 ? -0.653 38.781 18.828 1 98.81 137 LEU B C 1
ATOM 4988 O O . LEU B 1 137 ? 0.505 39.031 19.156 1 98.81 137 LEU B O 1
ATOM 4992 N N . HIS B 1 138 ? -0.977 37.656 18.25 1 98.88 138 HIS B N 1
ATOM 4993 C CA . HIS B 1 138 ? 0.054 36.719 17.828 1 98.88 138 HIS B CA 1
ATOM 4994 C C . HIS B 1 138 ? 0.6 37.062 16.453 1 98.88 138 HIS B C 1
ATOM 4996 O O . HIS B 1 138 ? -0.155 37.156 15.477 1 98.88 138 HIS B O 1
ATOM 5002 N N . ILE B 1 139 ? 1.904 37.25 16.344 1 98.69 139 ILE B N 1
ATOM 5003 C CA . ILE B 1 139 ? 2.428 37.812 15.094 1 98.69 139 ILE B CA 1
ATOM 5004 C C . ILE B 1 139 ? 3.262 36.75 14.375 1 98.69 139 ILE B C 1
ATOM 5006 O O . ILE B 1 139 ? 4.086 37.094 13.516 1 98.69 139 ILE B O 1
ATOM 5010 N N . GLY B 1 140 ? 3.051 35.469 14.719 1 98.31 140 GLY B N 1
ATOM 5011 C CA . GLY B 1 140 ? 3.598 34.312 13.984 1 98.31 140 GLY B CA 1
ATOM 5012 C C . GLY B 1 140 ? 5.094 34.156 14.164 1 98.31 140 GLY B C 1
ATOM 5013 O O . GLY B 1 140 ? 5.582 34 15.281 1 98.31 140 GLY B O 1
ATOM 5014 N N . CYS B 1 141 ? 5.875 34.219 13.141 1 97.62 141 CYS B N 1
ATOM 5015 C CA . CYS B 1 141 ? 7.332 34.219 13.078 1 97.62 141 CYS B CA 1
ATOM 5016 C C . CYS B 1 141 ? 7.895 32.812 13.203 1 97.62 141 CYS B C 1
ATOM 5018 O O . CYS B 1 141 ? 9.062 32.625 13.562 1 97.62 141 CYS B O 1
ATOM 5020 N N . ASP B 1 142 ? 7.023 31.75 12.922 1 96.31 142 ASP B N 1
ATOM 5021 C CA . ASP B 1 142 ? 7.562 30.391 13.008 1 96.31 142 ASP B CA 1
ATOM 5022 C C . ASP B 1 142 ? 8.086 29.922 11.656 1 96.31 142 ASP B C 1
ATOM 5024 O O . ASP B 1 142 ? 7.746 30.5 10.617 1 96.31 142 ASP B O 1
ATOM 5028 N N . GLU B 1 143 ? 8.977 28.984 11.688 1 94.81 143 GLU B N 1
ATOM 5029 C CA . GLU B 1 143 ? 9.461 28.203 10.562 1 94.81 143 GLU B CA 1
ATOM 5030 C C . GLU B 1 143 ? 9.898 29.094 9.406 1 94.81 143 GLU B C 1
ATOM 5032 O O . GLU B 1 143 ? 9.477 28.906 8.266 1 94.81 143 GLU B O 1
ATOM 5037 N N . VAL B 1 144 ? 10.664 30.109 9.773 1 97.12 144 VAL B N 1
ATOM 5038 C CA . VAL B 1 144 ? 11.266 30.969 8.758 1 97.12 144 VAL B CA 1
ATOM 5039 C C . VAL B 1 144 ? 12.445 30.25 8.102 1 97.12 144 VAL B C 1
ATOM 5041 O O . VAL B 1 144 ? 13.602 30.5 8.438 1 97.12 144 VAL B O 1
ATOM 5044 N N . PHE B 1 145 ? 12.164 29.469 7.125 1 93.19 145 PHE B N 1
ATOM 5045 C CA . PHE B 1 145 ? 13.148 28.547 6.555 1 93.19 145 PHE B CA 1
ATOM 5046 C C . PHE B 1 145 ? 14.117 29.297 5.641 1 93.19 145 PHE B C 1
ATOM 5048 O O . PHE B 1 145 ? 15.305 28.969 5.598 1 93.19 145 PHE B O 1
ATOM 5055 N N . GLN B 1 146 ? 13.586 30.203 4.867 1 95.25 146 GLN B N 1
ATOM 5056 C CA . GLN B 1 146 ? 14.43 31.031 4.023 1 95.25 146 GLN B CA 1
ATOM 5057 C C . GLN B 1 146 ? 14.719 32.375 4.691 1 95.25 146 GLN B C 1
ATOM 5059 O O . GLN B 1 146 ? 13.82 33.219 4.836 1 95.25 146 GLN B O 1
ATOM 5064 N N . LEU B 1 147 ? 15.938 32.562 5.059 1 97.12 147 LEU B N 1
ATOM 5065 C CA . LEU B 1 147 ? 16.344 33.75 5.762 1 97.12 147 LEU B CA 1
ATOM 5066 C C . LEU B 1 147 ? 17.797 34.125 5.426 1 97.12 147 LEU B C 1
ATOM 5068 O O . LEU B 1 147 ? 18.672 33.281 5.484 1 97.12 147 LEU B O 1
ATOM 5072 N N . GLY B 1 148 ? 17.969 35.312 5.047 1 96.88 148 GLY B N 1
ATOM 5073 C CA . GLY B 1 148 ? 19.312 35.781 4.789 1 96.88 148 GLY B CA 1
ATOM 5074 C C . GLY B 1 148 ? 19.891 35.281 3.486 1 96.88 148 GLY B C 1
ATOM 5075 O O . GLY B 1 148 ? 21.109 35.156 3.35 1 96.88 148 GLY B O 1
ATOM 5076 N N . GLU B 1 149 ? 19.062 34.938 2.547 1 96.06 149 GLU B N 1
ATOM 5077 C CA . GLU B 1 149 ? 19.531 34.312 1.324 1 96.06 149 GLU B CA 1
ATOM 5078 C C . GLU B 1 149 ? 19.5 35.281 0.144 1 96.06 149 GLU B C 1
ATOM 5080 O O . GLU B 1 149 ? 20.266 35.125 -0.81 1 96.06 149 GLU B O 1
ATOM 5085 N N . CYS B 1 150 ? 18.594 36.25 0.165 1 96.38 150 CYS B N 1
ATOM 5086 C CA . CYS B 1 150 ? 18.516 37.188 -0.944 1 96.38 150 CYS B CA 1
ATOM 5087 C C . CYS B 1 150 ? 19.609 38.219 -0.847 1 96.38 150 CYS B C 1
ATOM 5089 O O . CYS B 1 150 ? 20.281 38.344 0.182 1 96.38 150 CYS B O 1
ATOM 5091 N N . ARG B 1 151 ? 19.781 39.031 -1.917 1 95.12 151 ARG B N 1
ATOM 5092 C CA . ARG B 1 151 ? 20.859 40 -2.016 1 95.12 151 ARG B CA 1
ATOM 5093 C C . ARG B 1 151 ? 20.703 41.094 -0.959 1 95.12 151 ARG B C 1
ATOM 5095 O O . ARG B 1 151 ? 21.672 41.469 -0.298 1 95.12 151 ARG B O 1
ATOM 5102 N N . SER B 1 152 ? 19.516 41.562 -0.747 1 95.62 152 SER B N 1
ATOM 5103 C CA . SER B 1 152 ? 19.25 42.656 0.205 1 95.62 152 SER B CA 1
ATOM 5104 C C . SER B 1 152 ? 19.594 42.219 1.629 1 95.62 152 SER B C 1
ATOM 5106 O O . SER B 1 152 ? 20.188 42.969 2.389 1 95.62 152 SER B O 1
ATOM 5108 N N . CYS B 1 153 ? 19.234 41.031 1.979 1 96.81 153 CYS B N 1
ATOM 5109 C CA . CYS B 1 153 ? 19.516 40.531 3.318 1 96.81 153 CYS B CA 1
ATOM 5110 C C . CYS B 1 153 ? 21 40.312 3.518 1 96.81 153 CYS B C 1
ATOM 5112 O O . CYS B 1 153 ? 21.547 40.594 4.582 1 96.81 153 CYS B O 1
ATOM 5114 N N . ARG B 1 154 ? 21.672 39.781 2.514 1 95.62 154 ARG B N 1
ATOM 5115 C CA . ARG B 1 154 ? 23.109 39.562 2.602 1 95.62 154 ARG B CA 1
ATOM 5116 C C . ARG B 1 154 ? 23.844 40.906 2.781 1 95.62 154 ARG B C 1
ATOM 5118 O O . ARG B 1 154 ? 24.781 41 3.584 1 95.62 154 ARG B O 1
ATOM 5125 N N . GLU B 1 155 ? 23.422 41.844 2.051 1 95.25 155 GLU B N 1
ATOM 5126 C CA . GLU B 1 155 ? 24.031 43.188 2.158 1 95.25 155 GLU B CA 1
ATOM 5127 C C . GLU B 1 155 ? 23.812 43.781 3.547 1 95.25 155 GLU B C 1
ATOM 5129 O O . GLU B 1 155 ? 24.719 44.375 4.129 1 95.25 155 GLU B O 1
ATOM 5134 N N . LYS B 1 156 ? 22.625 43.625 4.047 1 94.88 156 LYS B N 1
ATOM 5135 C CA . LYS B 1 156 ? 22.312 44.125 5.383 1 94.88 156 LYS B CA 1
ATOM 5136 C C . LYS B 1 156 ? 23.188 43.469 6.438 1 94.88 156 LYS B C 1
ATOM 5138 O O . LYS B 1 156 ? 23.656 44.125 7.371 1 94.88 156 LYS B O 1
ATOM 5143 N N . ILE B 1 157 ? 23.406 42.219 6.281 1 94.31 157 ILE B N 1
ATOM 5144 C CA . ILE B 1 157 ? 24.234 41.469 7.223 1 94.31 157 ILE B CA 1
ATOM 5145 C C . ILE B 1 157 ? 25.688 41.938 7.133 1 94.31 157 ILE B C 1
ATOM 5147 O O . ILE B 1 157 ? 26.328 42.188 8.156 1 94.31 157 ILE B O 1
ATOM 5151 N N . ILE B 1 158 ? 26.125 42.188 5.891 1 92.62 158 ILE B N 1
ATOM 5152 C CA . ILE B 1 158 ? 27.5 42.594 5.66 1 92.62 158 ILE B CA 1
ATOM 5153 C C . ILE B 1 158 ? 27.703 44.031 6.188 1 92.62 158 ILE B C 1
ATOM 5155 O O . ILE B 1 158 ? 28.719 44.312 6.809 1 92.62 158 ILE B O 1
ATOM 5159 N N . PHE B 1 159 ? 26.75 44.875 6.023 1 92.81 159 PHE B N 1
ATOM 5160 C CA . PHE B 1 159 ? 26.844 46.281 6.395 1 92.81 159 PHE B CA 1
ATOM 5161 C C . PHE B 1 159 ? 26.828 46.438 7.91 1 92.81 159 PHE B C 1
ATOM 5163 O O . PHE B 1 159 ? 27.406 47.406 8.445 1 92.81 159 PHE B O 1
ATOM 5170 N N . ASN B 1 160 ? 26.109 45.594 8.531 1 87.94 160 ASN B N 1
ATOM 5171 C CA . ASN B 1 160 ? 26.062 45.625 9.992 1 87.94 160 ASN B CA 1
ATOM 5172 C C . ASN B 1 160 ? 27.078 44.656 10.609 1 87.94 160 ASN B C 1
ATOM 5174 O O . ASN B 1 160 ? 26.906 43.438 10.531 1 87.94 160 ASN B O 1
ATOM 5178 N N . GLU B 1 161 ? 28.172 45.062 10.992 1 79.62 161 GLU B N 1
ATOM 5179 C CA . GLU B 1 161 ? 29.266 44.25 11.492 1 79.62 161 GLU B CA 1
ATOM 5180 C C . GLU B 1 161 ? 28.781 43.25 12.531 1 79.62 161 GLU B C 1
ATOM 5182 O O . GLU B 1 161 ? 27.938 43.562 13.367 1 79.62 161 GLU B O 1
ATOM 5187 N N . LYS B 1 162 ? 28.828 42 12.422 1 79.06 162 LYS B N 1
ATOM 5188 C CA . LYS B 1 162 ? 28.594 40.906 13.391 1 79.06 162 LYS B CA 1
ATOM 5189 C C . LYS B 1 162 ? 27.188 40.344 13.242 1 79.06 162 LYS B C 1
ATOM 5191 O O . LYS B 1 162 ? 26.719 39.594 14.109 1 79.06 162 LYS B O 1
ATOM 5196 N N . TRP B 1 163 ? 26.5 41 12.211 1 89.06 163 TRP B N 1
ATOM 5197 C CA . TRP B 1 163 ? 25.172 40.438 12.031 1 89.06 163 TRP B CA 1
ATOM 5198 C C . TRP B 1 163 ? 25.234 39.062 11.383 1 89.06 163 TRP B C 1
ATOM 5200 O O . TRP B 1 163 ? 26.219 38.719 10.711 1 89.06 163 TRP B O 1
ATOM 5210 N N . ASN B 1 164 ? 24.375 38.25 11.75 1 93.56 164 ASN B N 1
ATOM 5211 C CA . ASN B 1 164 ? 24.094 36.969 11.141 1 93.56 164 ASN B CA 1
ATOM 5212 C C . ASN B 1 164 ? 22.609 36.75 10.914 1 93.56 164 ASN B C 1
ATOM 5214 O O . ASN B 1 164 ? 21.812 37.688 11.031 1 93.56 164 ASN B O 1
ATOM 5218 N N . LYS B 1 165 ? 22.188 35.625 10.539 1 95.25 165 LYS B N 1
ATOM 5219 C CA . LYS B 1 165 ? 20.797 35.312 10.258 1 95.25 165 LYS B CA 1
ATOM 5220 C C . LYS B 1 165 ? 19.922 35.531 11.492 1 95.25 165 LYS B C 1
ATOM 5222 O O . LYS B 1 165 ? 18.781 35.969 11.391 1 95.25 165 LYS B O 1
ATOM 5227 N N . ASN B 1 166 ? 20.5 35.219 12.664 1 95.56 166 ASN B N 1
ATOM 5228 C CA . ASN B 1 166 ? 19.766 35.375 13.914 1 95.56 166 ASN B CA 1
ATOM 5229 C C . ASN B 1 166 ? 19.453 36.844 14.188 1 95.56 166 ASN B C 1
ATOM 5231 O O . ASN B 1 166 ? 18.344 37.188 14.586 1 95.56 166 ASN B O 1
ATOM 5235 N N . LYS B 1 167 ? 20.375 37.656 14.016 1 95.62 167 LYS B N 1
ATOM 5236 C CA . LYS B 1 167 ? 20.172 39.094 14.25 1 95.62 167 LYS B CA 1
ATOM 5237 C C . LYS B 1 167 ? 19.219 39.688 13.227 1 95.62 167 LYS B C 1
ATOM 5239 O O . LYS B 1 167 ? 18.438 40.594 13.547 1 95.62 167 LYS B O 1
ATOM 5244 N N . LEU B 1 168 ? 19.391 39.156 11.969 1 96.38 168 LEU B N 1
ATOM 5245 C CA . LEU B 1 168 ? 18.438 39.594 10.953 1 96.38 168 LEU B CA 1
ATOM 5246 C C . LEU B 1 168 ? 17.016 39.25 11.383 1 96.38 168 LEU B C 1
ATOM 5248 O O . LEU B 1 168 ? 16.094 40.062 11.227 1 96.38 168 LEU B O 1
ATOM 5252 N N . PHE B 1 169 ? 16.812 38.062 11.844 1 97.81 169 PHE B N 1
ATOM 5253 C CA . PHE B 1 169 ? 15.516 37.594 12.352 1 97.81 169 PHE B CA 1
ATOM 5254 C C . PHE B 1 169 ? 15.031 38.5 13.477 1 97.81 169 PHE B C 1
ATOM 5256 O O . PHE B 1 169 ? 13.891 38.969 13.461 1 97.81 169 PHE B O 1
ATOM 5263 N N . LEU B 1 170 ? 15.906 38.781 14.508 1 97.62 170 LEU B N 1
ATOM 5264 C CA . LEU B 1 170 ? 15.555 39.562 15.688 1 97.62 170 LEU B CA 1
ATOM 5265 C C . LEU B 1 170 ? 15.234 41 15.312 1 97.62 170 LEU B C 1
ATOM 5267 O O . LEU B 1 170 ? 14.359 41.625 15.914 1 97.62 170 LEU B O 1
ATOM 5271 N N . ASP B 1 171 ? 15.938 41.469 14.359 1 96.62 171 ASP B N 1
ATOM 5272 C CA . ASP B 1 171 ? 15.688 42.844 13.906 1 96.62 171 ASP B CA 1
ATOM 5273 C C . ASP B 1 171 ? 14.281 42.969 13.336 1 96.62 171 ASP B C 1
ATOM 5275 O O . ASP B 1 171 ? 13.555 43.906 13.68 1 96.62 171 ASP B O 1
ATOM 5279 N N . HIS B 1 172 ? 13.938 42.094 12.453 1 97.94 172 HIS B N 1
ATOM 5280 C CA . HIS B 1 172 ? 12.609 42.094 11.867 1 97.94 172 HIS B CA 1
ATOM 5281 C C . HIS B 1 172 ? 11.531 41.906 12.93 1 97.94 172 HIS B C 1
ATOM 5283 O O . HIS B 1 172 ? 10.562 42.688 12.984 1 97.94 172 HIS B O 1
ATOM 5289 N N . LEU B 1 173 ? 11.711 40.906 13.75 1 98.25 173 LEU B N 1
ATOM 5290 C CA . LEU B 1 173 ? 10.766 40.625 14.82 1 98.25 173 LEU B CA 1
ATOM 5291 C C . LEU B 1 173 ? 10.555 41.812 15.719 1 98.25 173 LEU B C 1
ATOM 5293 O O . LEU B 1 173 ? 9.414 42.188 16.016 1 98.25 173 LEU B O 1
ATOM 5297 N N . SER B 1 174 ? 11.648 42.438 16.125 1 98 174 SER B N 1
ATOM 5298 C CA . SER B 1 174 ? 11.578 43.562 17.031 1 98 174 SER B CA 1
ATOM 5299 C C . SER B 1 174 ? 10.922 44.781 16.375 1 98 174 SER B C 1
ATOM 5301 O O . SER B 1 174 ? 10.219 45.531 17.031 1 98 174 SER B O 1
ATOM 5303 N N . THR B 1 175 ? 11.203 44.938 15.102 1 97.75 175 THR B N 1
ATOM 5304 C CA . THR B 1 175 ? 10.594 46.031 14.367 1 97.75 175 THR B CA 1
ATOM 5305 C C . THR B 1 175 ? 9.078 45.906 14.352 1 97.75 175 THR B C 1
ATOM 5307 O O . THR B 1 175 ? 8.359 46.875 14.648 1 97.75 175 THR B O 1
ATOM 5310 N N . VAL B 1 176 ? 8.578 44.75 14.039 1 98.5 176 VAL B N 1
ATOM 5311 C CA . VAL B 1 176 ? 7.141 44.5 13.969 1 98.5 176 VAL B CA 1
ATOM 5312 C C . VAL B 1 176 ? 6.535 44.594 15.367 1 98.5 176 VAL B C 1
ATOM 5314 O O . VAL B 1 176 ? 5.504 45.25 15.562 1 98.5 176 VAL B O 1
ATOM 5317 N N . ALA B 1 177 ? 7.184 44 16.344 1 98.5 177 ALA B N 1
ATOM 5318 C CA . ALA B 1 177 ? 6.684 44 17.719 1 98.5 177 ALA B CA 1
ATOM 5319 C C . ALA B 1 177 ? 6.645 45.406 18.297 1 98.5 177 ALA B C 1
ATOM 5321 O O . ALA B 1 177 ? 5.695 45.781 18.984 1 98.5 177 ALA B O 1
ATOM 5322 N N . ARG B 1 178 ? 7.684 46.219 18.016 1 98.06 178 ARG B N 1
ATOM 5323 C CA . ARG B 1 178 ? 7.742 47.594 18.5 1 98.06 178 ARG B CA 1
ATOM 5324 C C . ARG B 1 178 ? 6.617 48.438 17.906 1 98.06 178 ARG B C 1
ATOM 5326 O O . ARG B 1 178 ? 6.027 49.25 18.578 1 98.06 178 ARG B O 1
ATOM 5333 N N . TYR B 1 179 ? 6.43 48.188 16.688 1 98.25 179 TYR B N 1
ATOM 5334 C CA . TYR B 1 179 ? 5.324 48.906 16.047 1 98.25 179 TYR B CA 1
ATOM 5335 C C . TYR B 1 179 ? 4.016 48.625 16.781 1 98.25 179 TYR B C 1
ATOM 5337 O O . TYR B 1 179 ? 3.252 49.562 17.062 1 98.25 179 TYR B O 1
ATOM 5345 N N . VAL B 1 180 ? 3.693 47.375 17.094 1 98.25 180 VAL B N 1
ATOM 5346 C CA . VAL B 1 180 ? 2.453 47 17.766 1 98.25 180 VAL B CA 1
ATOM 5347 C C . VAL B 1 180 ? 2.391 47.656 19.141 1 98.25 180 VAL B C 1
ATOM 5349 O O . VAL B 1 180 ? 1.371 48.25 19.5 1 98.25 180 VAL B O 1
ATOM 5352 N N . LYS B 1 181 ? 3.506 47.656 19.875 1 97.19 181 LYS B N 1
ATOM 5353 C CA . LYS B 1 181 ? 3.543 48.188 21.234 1 97.19 181 LYS B CA 1
ATOM 5354 C C . LYS B 1 181 ? 3.373 49.688 21.234 1 97.19 181 LYS B C 1
ATOM 5356 O O . LYS B 1 181 ? 2.742 50.25 22.141 1 97.19 181 LYS B O 1
ATOM 5361 N N . GLU B 1 182 ? 3.969 50.344 20.266 1 97.38 182 GLU B N 1
ATOM 5362 C CA . GLU B 1 182 ? 3.932 51.781 20.188 1 97.38 182 GLU B CA 1
ATOM 5363 C C . GLU B 1 182 ? 2.578 52.281 19.688 1 97.38 182 GLU B C 1
ATOM 5365 O O . GLU B 1 182 ? 2.018 53.25 20.234 1 97.38 182 GLU B O 1
ATOM 5370 N N . ARG B 1 183 ? 2.092 51.625 18.719 1 96.88 183 ARG B N 1
ATOM 5371 C CA . ARG B 1 183 ? 0.841 52.062 18.109 1 96.88 183 ARG B CA 1
ATOM 5372 C C . ARG B 1 183 ? -0.36 51.625 18.938 1 96.88 183 ARG B C 1
ATOM 5374 O O . ARG B 1 183 ? -1.377 52.312 18.984 1 96.88 183 ARG B O 1
ATOM 5381 N N . TYR B 1 184 ? -0.216 50.469 19.578 1 97.12 184 TYR B N 1
ATOM 5382 C CA . TYR B 1 184 ? -1.287 49.906 20.375 1 97.12 184 TYR B CA 1
ATOM 5383 C C . TYR B 1 184 ? -0.771 49.469 21.75 1 97.12 184 TYR B C 1
ATOM 5385 O O . TYR B 1 184 ? -0.671 48.281 22.047 1 97.12 184 TYR B O 1
ATOM 5393 N N . PRO B 1 185 ? -0.513 50.344 22.703 1 93.75 185 PRO B N 1
ATOM 5394 C CA . PRO B 1 185 ? 0.181 50.094 23.969 1 93.75 185 PRO B CA 1
ATOM 5395 C C . PRO B 1 185 ? -0.525 49.031 24.828 1 93.75 185 PRO B C 1
ATOM 5397 O O . PRO B 1 185 ? 0.118 48.344 25.625 1 93.75 185 PRO B O 1
ATOM 5400 N N . GLY B 1 186 ? -1.749 48.719 24.656 1 93.38 186 GLY B N 1
ATOM 5401 C CA . GLY B 1 186 ? -2.451 47.719 25.438 1 93.38 186 GLY B CA 1
ATOM 5402 C C . GLY B 1 186 ? -2.352 46.312 24.859 1 93.38 186 GLY B C 1
ATOM 5403 O O . GLY B 1 186 ? -2.779 45.344 25.484 1 93.38 186 GLY B O 1
ATOM 5404 N N . VAL B 1 187 ? -1.647 46.25 23.797 1 97.81 187 VAL B N 1
ATOM 5405 C CA . VAL B 1 187 ? -1.603 44.969 23.094 1 97.81 187 VAL B CA 1
ATOM 5406 C C . VAL B 1 187 ? -0.229 44.312 23.281 1 97.81 187 VAL B C 1
ATOM 5408 O O . VAL B 1 187 ? 0.799 44.969 23.078 1 97.81 187 VAL B O 1
ATOM 5411 N N . THR B 1 188 ? -0.163 43.094 23.719 1 98.06 188 THR B N 1
ATOM 5412 C CA . THR B 1 188 ? 1.073 42.344 23.875 1 98.06 188 THR B CA 1
ATOM 5413 C C . THR B 1 188 ? 1.277 41.375 22.688 1 98.06 188 THR B C 1
ATOM 5415 O O . THR B 1 188 ? 0.474 40.469 22.484 1 98.06 188 THR B O 1
ATOM 5418 N N . PRO B 1 189 ? 2.367 41.5 21.938 1 98.62 189 PRO B N 1
ATOM 5419 C CA . PRO B 1 189 ? 2.656 40.562 20.859 1 98.62 189 PRO B CA 1
ATOM 5420 C C . PRO B 1 189 ? 3.096 39.188 21.359 1 98.62 189 PRO B C 1
ATOM 5422 O O . PRO B 1 189 ? 3.867 39.125 22.312 1 98.62 189 PRO B O 1
ATOM 5425 N N . LEU B 1 190 ? 2.529 38.125 20.781 1 98.81 190 LEU B N 1
ATOM 5426 C CA . LEU B 1 190 ? 2.967 36.75 20.969 1 98.81 190 LEU B CA 1
ATOM 5427 C C . LEU B 1 190 ? 3.68 36.25 19.719 1 98.81 190 LEU B C 1
ATOM 5429 O O . LEU B 1 190 ? 3.383 36.688 18.594 1 98.81 190 LEU B O 1
ATOM 5433 N N . ILE B 1 191 ? 4.629 35.344 19.844 1 98.69 191 ILE B N 1
ATOM 5434 C CA . ILE B 1 191 ? 5.301 34.75 18.688 1 98.69 191 ILE B CA 1
ATOM 5435 C C . ILE B 1 191 ? 5.547 33.25 18.938 1 98.69 191 ILE B C 1
ATOM 5437 O O . ILE B 1 191 ? 5.723 32.844 20.094 1 98.69 191 ILE B O 1
ATOM 5441 N N . TRP B 1 192 ? 5.555 32.438 17.938 1 98.69 192 TRP B N 1
ATOM 5442 C CA . TRP B 1 192 ? 6.074 31.078 18.031 1 98.69 192 TRP B CA 1
ATOM 5443 C C . TRP B 1 192 ? 7.574 31.078 18.297 1 98.69 192 TRP B C 1
ATOM 5445 O O . TRP B 1 192 ? 8.32 31.844 17.672 1 98.69 192 TRP B O 1
ATOM 5455 N N . ASP B 1 193 ? 8.133 30.297 19.016 1 98.06 193 ASP B N 1
ATOM 5456 C CA . ASP B 1 193 ? 9.438 30.484 19.641 1 98.06 193 ASP B CA 1
ATOM 5457 C C . ASP B 1 193 ? 10.531 29.781 18.859 1 98.06 193 ASP B C 1
ATOM 5459 O O . ASP B 1 193 ? 11.719 29.938 19.172 1 98.06 193 ASP B O 1
ATOM 5463 N N . ASP B 1 194 ? 10.234 28.953 17.828 1 96.75 194 ASP B N 1
ATOM 5464 C CA . ASP B 1 194 ? 11.172 27.953 17.312 1 96.75 194 ASP B CA 1
ATOM 5465 C C . ASP B 1 194 ? 12.477 28.625 16.875 1 96.75 194 ASP B C 1
ATOM 5467 O O . ASP B 1 194 ? 13.555 28.047 17.031 1 96.75 194 ASP B O 1
ATOM 5471 N N . ASN B 1 195 ? 12.422 29.828 16.406 1 96.5 195 ASN B N 1
ATOM 5472 C CA . ASN B 1 195 ? 13.625 30.5 15.93 1 96.5 195 ASN B CA 1
ATOM 5473 C C . ASN B 1 195 ? 14.398 31.141 17.078 1 96.5 195 ASN B C 1
ATOM 5475 O O . ASN B 1 195 ? 15.516 31.625 16.875 1 96.5 195 ASN B O 1
ATOM 5479 N N . LEU B 1 196 ? 13.938 31.078 18.25 1 97.81 196 LEU B N 1
ATOM 5480 C CA . LEU B 1 196 ? 14.586 31.719 19.406 1 97.81 196 LEU B CA 1
ATOM 5481 C C . LEU B 1 196 ? 15.352 30.688 20.234 1 97.81 196 LEU B C 1
ATOM 5483 O O . LEU B 1 196 ? 16.172 31.047 21.078 1 97.81 196 LEU B O 1
ATOM 5487 N N . ARG B 1 197 ? 15.141 29.438 20.047 1 97 197 ARG B N 1
ATOM 5488 C CA . ARG B 1 197 ? 15.477 28.359 20.984 1 97 197 ARG B CA 1
ATOM 5489 C C . ARG B 1 197 ? 16.984 28.266 21.188 1 97 197 ARG B C 1
ATOM 5491 O O . ARG B 1 197 ? 17.438 27.844 22.25 1 97 197 ARG B O 1
ATOM 5498 N N . THR B 1 198 ? 17.75 28.719 20.219 1 94.62 198 THR B N 1
ATOM 5499 C CA . THR B 1 198 ? 19.188 28.547 20.312 1 94.62 198 THR B CA 1
ATOM 5500 C C . THR B 1 198 ? 19.875 29.859 20.672 1 94.62 198 THR B C 1
ATOM 5502 O O . THR B 1 198 ? 21.109 29.922 20.75 1 94.62 198 THR B O 1
ATOM 5505 N N . LEU B 1 199 ? 19.172 30.844 20.828 1 96.81 199 LEU B N 1
ATOM 5506 C CA . LEU B 1 199 ? 19.734 32.156 21.094 1 96.81 199 LEU B CA 1
ATOM 5507 C C . LEU B 1 199 ? 20.125 32.312 22.562 1 96.81 199 LEU B C 1
ATOM 5509 O O . LEU B 1 199 ? 19.484 31.719 23.438 1 96.81 199 LEU B O 1
ATOM 5513 N N . THR B 1 200 ? 21.094 33.156 22.797 1 96.44 200 THR B N 1
ATOM 5514 C CA . THR B 1 200 ? 21.578 33.406 24.156 1 96.44 200 THR B CA 1
ATOM 5515 C C . THR B 1 200 ? 20.812 34.562 24.797 1 96.44 200 THR B C 1
ATOM 5517 O O . THR B 1 200 ? 20.094 35.312 24.109 1 96.44 200 THR B O 1
ATOM 5520 N N . VAL B 1 201 ? 20.984 34.656 26.141 1 97.5 201 VAL B N 1
ATOM 5521 C CA . VAL B 1 201 ? 20.375 35.75 26.875 1 97.5 201 VAL B CA 1
ATOM 5522 C C . VAL B 1 201 ? 20.828 37.094 26.297 1 97.5 201 VAL B C 1
ATOM 5524 O O . VAL B 1 201 ? 20.016 38 26.094 1 97.5 201 VAL B O 1
ATOM 5527 N N . SER B 1 202 ? 22.094 37.188 25.969 1 96.69 202 SER B N 1
ATOM 5528 C CA . SER B 1 202 ? 22.672 38.406 25.438 1 96.69 202 SER B CA 1
ATOM 5529 C C . SER B 1 202 ? 22.062 38.781 24.094 1 96.69 202 SER B C 1
ATOM 5531 O O . SER B 1 202 ? 21.734 39.938 23.859 1 96.69 202 SER B O 1
ATOM 5533 N N . GLU B 1 203 ? 21.859 37.875 23.266 1 95.56 203 GLU B N 1
ATOM 5534 C CA . GLU B 1 203 ? 21.266 38.094 21.938 1 95.56 203 GLU B CA 1
ATOM 5535 C C . GLU B 1 203 ? 19.828 38.594 22.062 1 95.56 203 GLU B C 1
ATOM 5537 O O . GLU B 1 203 ? 19.422 39.531 21.391 1 95.56 203 GLU B O 1
ATOM 5542 N N . LEU B 1 204 ? 19.109 37.969 22.906 1 97.38 204 LEU B N 1
ATOM 5543 C CA . LEU B 1 204 ? 17.703 38.344 23.094 1 97.38 204 LEU B CA 1
ATOM 5544 C C . LEU B 1 204 ? 17.562 39.688 23.781 1 97.38 204 LEU B C 1
ATOM 5546 O O . LEU B 1 204 ? 16.641 40.438 23.469 1 97.38 204 LEU B O 1
ATOM 5550 N N . ASP B 1 205 ? 18.5 40 24.609 1 96.06 205 ASP B N 1
ATOM 5551 C CA . ASP B 1 205 ? 18.422 41.219 25.391 1 96.06 205 ASP B CA 1
ATOM 5552 C C . ASP B 1 205 ? 18.875 42.406 24.562 1 96.06 205 ASP B C 1
ATOM 5554 O O . ASP B 1 205 ? 18.531 43.562 24.875 1 96.06 205 ASP B O 1
ATOM 5558 N N . GLU B 1 206 ? 19.688 42.125 23.594 1 95.06 206 GLU B N 1
ATOM 5559 C CA . GLU B 1 206 ? 20.141 43.219 22.719 1 95.06 206 GLU B CA 1
ATOM 5560 C C . GLU B 1 206 ? 18.969 44 22.156 1 95.06 206 GLU B C 1
ATOM 5562 O O . GLU B 1 206 ? 19.062 45.219 21.969 1 95.06 206 GLU B O 1
ATOM 5567 N N . TRP B 1 207 ? 17.906 43.375 21.875 1 94.88 207 TRP B N 1
ATOM 5568 C CA . TRP B 1 207 ? 16.703 44.031 21.344 1 94.88 207 TRP B CA 1
ATOM 5569 C C . TRP B 1 207 ? 15.664 44.219 22.438 1 94.88 207 TRP B C 1
ATOM 5571 O O . TRP B 1 207 ? 14.523 44.594 22.172 1 94.88 207 TRP B O 1
ATOM 5581 N N . ARG B 1 208 ? 15.984 43.906 23.625 1 96.75 208 ARG B N 1
ATOM 5582 C CA . ARG B 1 208 ? 15.062 43.969 24.75 1 96.75 208 ARG B CA 1
ATOM 5583 C C . ARG B 1 208 ? 13.781 43.188 24.453 1 96.75 208 ARG B C 1
ATOM 5585 O O . ARG B 1 208 ? 12.68 43.719 24.641 1 96.75 208 ARG B O 1
ATOM 5592 N N . LEU B 1 209 ? 13.953 42.031 23.969 1 97.56 209 LEU B N 1
ATOM 5593 C CA . LEU B 1 209 ? 12.828 41.219 23.484 1 97.56 209 LEU B CA 1
ATOM 5594 C C . LEU B 1 209 ? 11.844 40.938 24.609 1 97.56 209 LEU B C 1
ATOM 5596 O O . LEU B 1 209 ? 10.648 40.781 24.375 1 97.56 209 LEU B O 1
ATOM 5600 N N . GLY B 1 210 ? 12.273 40.812 25.844 1 97.25 210 GLY B N 1
ATOM 5601 C CA . GLY B 1 210 ? 11.43 40.531 26.984 1 97.25 210 GLY B CA 1
ATOM 5602 C C . GLY B 1 210 ? 10.375 41.625 27.219 1 97.25 210 GLY B C 1
ATOM 5603 O O . GLY B 1 210 ? 9.328 41.344 27.812 1 97.25 210 GLY B O 1
ATOM 5604 N N . LYS B 1 211 ? 10.641 42.812 26.734 1 96.94 211 LYS B N 1
ATOM 5605 C CA . LYS B 1 211 ? 9.695 43.906 26.891 1 96.94 211 LYS B CA 1
ATOM 5606 C C . LYS B 1 211 ? 8.773 44.031 25.688 1 96.94 211 LYS B C 1
ATOM 5608 O O . LYS B 1 211 ? 7.758 44.719 25.734 1 96.94 211 LYS B O 1
ATOM 5613 N N . LEU B 1 212 ? 9.117 43.281 24.688 1 97.81 212 LEU B N 1
ATOM 5614 C CA . LEU B 1 212 ? 8.414 43.469 23.422 1 97.81 212 LEU B CA 1
ATOM 5615 C C . LEU B 1 212 ? 7.395 42.375 23.188 1 97.81 212 LEU B C 1
ATOM 5617 O O . LEU B 1 212 ? 6.312 42.625 22.656 1 97.81 212 LEU B O 1
ATOM 5621 N N . ILE B 1 213 ? 7.785 41.156 23.594 1 98.44 213 ILE B N 1
ATOM 5622 C CA . ILE B 1 213 ? 6.926 40.031 23.203 1 98.44 213 ILE B CA 1
ATOM 5623 C C . ILE B 1 213 ? 6.852 39 24.344 1 98.44 213 ILE B C 1
ATOM 5625 O O . ILE B 1 213 ? 7.598 39.094 25.312 1 98.44 213 ILE B O 1
ATOM 5629 N N . GLU B 1 214 ? 5.891 38.094 24.328 1 98.56 214 GLU B N 1
ATOM 563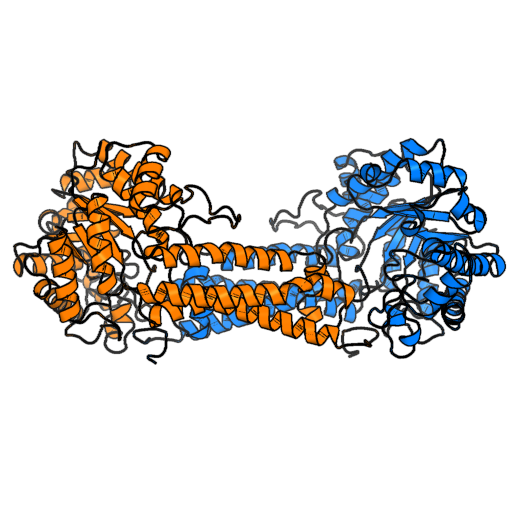0 C CA . GLU B 1 214 ? 5.859 36.844 25.047 1 98.56 214 GLU B CA 1
ATOM 5631 C C . GLU B 1 214 ? 5.934 35.656 24.094 1 98.56 214 GLU B C 1
ATOM 5633 O O . GLU B 1 214 ? 5.156 35.562 23.141 1 98.56 214 GLU B O 1
ATOM 5638 N N . PRO B 1 215 ? 6.875 34.781 24.297 1 98.69 215 PRO B N 1
ATOM 5639 C CA . PRO B 1 215 ? 7.012 33.625 23.391 1 98.69 215 PRO B CA 1
ATOM 5640 C C . PRO B 1 215 ? 5.98 32.531 23.656 1 98.69 215 PRO B C 1
ATOM 5642 O O . PRO B 1 215 ? 5.527 32.375 24.781 1 98.69 215 PRO B O 1
ATOM 5645 N N . VAL B 1 216 ? 5.566 31.844 22.641 1 98.88 216 VAL B N 1
ATOM 5646 C CA . VAL B 1 216 ? 4.758 30.625 22.688 1 98.88 216 VAL B CA 1
ATOM 5647 C C . VAL B 1 216 ? 5.613 29.422 22.312 1 98.88 216 VAL B C 1
ATOM 5649 O O . VAL B 1 216 ? 5.918 29.219 21.141 1 98.88 216 VAL B O 1
ATOM 5652 N N . VAL B 1 217 ? 5.977 28.656 23.281 1 98.69 217 VAL B N 1
ATOM 5653 C CA . VAL B 1 217 ? 6.812 27.484 23.047 1 98.69 217 VAL B CA 1
ATOM 5654 C C . VAL B 1 217 ? 5.945 26.312 22.578 1 98.69 217 VAL B C 1
ATOM 5656 O O . VAL B 1 217 ? 5.059 25.859 23.312 1 98.69 217 VAL B O 1
ATOM 5659 N N . TRP B 1 218 ? 6.258 25.797 21.344 1 98.38 218 TRP B N 1
ATOM 5660 C CA . TRP B 1 218 ? 5.398 24.75 20.812 1 98.38 218 TRP B CA 1
ATOM 5661 C C . TRP B 1 218 ? 6.199 23.484 20.516 1 98.38 218 TRP B C 1
ATOM 5663 O O . TRP B 1 218 ? 7.375 23.562 20.141 1 98.38 218 TRP B O 1
ATOM 5673 N N . LYS B 1 219 ? 5.629 22.375 20.766 1 98.06 219 LYS B N 1
ATOM 5674 C CA . LYS B 1 219 ? 6.102 21.047 20.391 1 98.06 219 LYS B CA 1
ATOM 5675 C C . LYS B 1 219 ? 4.969 20.016 20.453 1 98.06 219 LYS B C 1
ATOM 5677 O O . LYS B 1 219 ? 4.148 20.062 21.375 1 98.06 219 LYS B O 1
ATOM 5682 N N . TYR B 1 220 ? 4.93 19.016 19.531 1 97.62 220 TYR B N 1
ATOM 5683 C CA . TYR B 1 220 ? 3.732 18.203 19.438 1 97.62 220 TYR B CA 1
ATOM 5684 C C . TYR B 1 220 ? 4.062 16.719 19.656 1 97.62 220 TYR B C 1
ATOM 5686 O O . TYR B 1 220 ? 3.182 15.867 19.594 1 97.62 220 TYR B O 1
ATOM 5694 N N . THR B 1 221 ? 5.312 16.438 19.984 1 95.31 221 THR B N 1
ATOM 5695 C CA . THR B 1 221 ? 5.711 15.055 20.203 1 95.31 221 THR B CA 1
ATOM 5696 C C . THR B 1 221 ? 5.172 14.547 21.547 1 95.31 221 THR B C 1
ATOM 5698 O O . THR B 1 221 ? 4.742 15.344 22.391 1 95.31 221 THR B O 1
ATOM 5701 N N . ALA B 1 222 ? 5.203 13.289 21.688 1 92.38 222 ALA B N 1
ATOM 5702 C CA . ALA B 1 222 ? 4.73 12.672 22.922 1 92.38 222 ALA B CA 1
ATOM 5703 C C . ALA B 1 222 ? 5.648 13.008 24.094 1 92.38 222 ALA B C 1
ATOM 5705 O O . ALA B 1 222 ? 5.215 13.016 25.25 1 92.38 222 ALA B O 1
ATOM 5706 N N . ASP B 1 223 ? 6.859 13.281 23.797 1 94.31 223 ASP B N 1
ATOM 5707 C CA . ASP B 1 223 ? 7.816 13.68 24.828 1 94.31 223 ASP B CA 1
ATOM 5708 C C . ASP B 1 223 ? 8.461 15.016 24.5 1 94.31 223 ASP B C 1
ATOM 5710 O O . ASP B 1 223 ? 9.547 15.062 23.906 1 94.31 223 ASP B O 1
ATOM 5714 N N . VAL B 1 224 ? 7.883 16.031 25.031 1 96.25 224 VAL B N 1
ATOM 5715 C CA . VAL B 1 224 ? 8.336 17.375 24.688 1 96.25 224 VAL B CA 1
ATOM 5716 C C . VAL B 1 224 ? 9.617 17.703 25.438 1 96.25 224 VAL B C 1
ATOM 5718 O O . VAL B 1 224 ? 10.43 18.5 24.969 1 96.25 224 VAL B O 1
ATOM 5721 N N . GLU B 1 225 ? 9.836 17.062 26.594 1 93.06 225 GLU B N 1
ATOM 5722 C CA . GLU B 1 225 ? 11.031 17.312 27.391 1 93.06 225 GLU B CA 1
ATOM 5723 C C . GLU B 1 225 ? 12.297 16.891 26.656 1 93.06 225 GLU B C 1
ATOM 5725 O O . GLU B 1 225 ? 13.336 17.547 26.781 1 93.06 225 GLU B O 1
ATOM 5730 N N . MET B 1 226 ? 12.164 15.859 25.938 1 92.94 226 MET B N 1
ATOM 5731 C CA . MET B 1 226 ? 13.312 15.344 25.203 1 92.94 226 MET B CA 1
ATOM 5732 C C . MET B 1 226 ? 13.703 16.281 24.078 1 92.94 226 MET B C 1
ATOM 5734 O O . MET B 1 226 ? 14.875 16.344 23.688 1 92.94 226 MET B O 1
ATOM 5738 N N . GLU B 1 227 ? 12.797 17.094 23.641 1 92.56 227 GLU B N 1
ATOM 5739 C CA . GLU B 1 227 ? 13.031 17.891 22.438 1 92.56 227 GLU B CA 1
ATOM 5740 C C . GLU B 1 227 ? 13.336 19.344 22.797 1 92.56 227 GLU B C 1
ATOM 5742 O O . GLU B 1 227 ? 13.859 20.094 21.969 1 92.56 227 GLU B O 1
ATOM 5747 N N . LEU B 1 228 ? 12.977 19.797 23.922 1 96.75 228 LEU B N 1
ATOM 5748 C CA . LEU B 1 228 ? 13.188 21.172 24.375 1 96.75 228 LEU B CA 1
ATOM 5749 C C . LEU B 1 228 ? 14.258 21.219 25.469 1 96.75 228 LEU B C 1
ATOM 5751 O O . LEU B 1 228 ? 14.016 20.812 26.594 1 96.75 228 LEU B O 1
ATOM 5755 N N . SER B 1 229 ? 15.375 21.797 25.188 1 94.62 229 SER B N 1
ATOM 5756 C CA . SER B 1 229 ? 16.562 21.719 26.031 1 94.62 229 SER B CA 1
ATOM 5757 C C . SER B 1 229 ? 16.375 22.5 27.328 1 94.62 229 SER B C 1
ATOM 5759 O O . SER B 1 229 ? 15.75 23.562 27.328 1 94.62 229 SER B O 1
ATOM 5761 N N . PRO B 1 230 ? 17.031 22 28.391 1 96.12 230 PRO B N 1
ATOM 5762 C CA . PRO B 1 230 ? 17.016 22.75 29.656 1 96.12 230 PRO B CA 1
ATOM 5763 C C . PRO B 1 230 ? 17.641 24.141 29.516 1 96.12 230 PRO B C 1
ATOM 5765 O O . PRO B 1 230 ? 17.234 25.078 30.188 1 96.12 230 PRO B O 1
ATOM 5768 N N . GLN B 1 231 ? 18.578 24.203 28.656 1 96.62 231 GLN B N 1
ATOM 5769 C CA . GLN B 1 231 ? 19.25 25.484 28.438 1 96.62 231 GLN B CA 1
ATOM 5770 C C . GLN B 1 231 ? 18.281 26.531 27.891 1 96.62 231 GLN B C 1
ATOM 5772 O O . GLN B 1 231 ? 18.344 27.703 28.25 1 96.62 231 GLN B O 1
ATOM 5777 N N . MET B 1 232 ? 17.422 26.141 27 1 97.56 232 MET B N 1
ATOM 5778 C CA . MET B 1 232 ? 16.406 27.031 26.453 1 97.56 232 MET B CA 1
ATOM 5779 C C . MET B 1 232 ? 15.523 27.594 27.562 1 97.56 232 MET B C 1
ATOM 5781 O O . MET B 1 232 ? 15.297 28.812 27.625 1 97.56 232 MET B O 1
ATOM 5785 N N . TRP B 1 233 ? 15.094 26.766 28.453 1 97.56 233 TRP B N 1
ATOM 5786 C CA . TRP B 1 233 ? 14.219 27.188 29.547 1 97.56 233 TRP B CA 1
ATOM 5787 C C . TRP B 1 233 ? 14.945 28.125 30.5 1 97.56 233 TRP B C 1
ATOM 5789 O O . TRP B 1 233 ? 14.359 29.094 31 1 97.56 233 TRP B O 1
ATOM 5799 N N . SER B 1 234 ? 16.172 27.812 30.719 1 97.44 234 SER B N 1
ATOM 5800 C CA . SER B 1 234 ? 16.969 28.703 31.547 1 97.44 234 SER B CA 1
ATOM 5801 C C . SER B 1 234 ? 17.078 30.094 30.938 1 97.44 234 SER B C 1
ATOM 5803 O O . SER B 1 234 ? 16.906 31.109 31.625 1 97.44 234 SER B O 1
ATOM 5805 N N . THR B 1 235 ? 17.328 30.109 29.703 1 98.12 235 THR B N 1
ATOM 5806 C CA . THR B 1 235 ? 17.438 31.375 28.984 1 98.12 235 THR B CA 1
ATOM 5807 C C . THR B 1 235 ? 16.109 32.125 29.016 1 98.12 235 THR B C 1
ATOM 5809 O O . THR B 1 235 ? 16.094 33.344 29.328 1 98.12 235 THR B O 1
ATOM 5812 N N . TYR B 1 236 ? 15.023 31.438 28.719 1 98.38 236 TYR B N 1
ATOM 5813 C CA . TYR B 1 236 ? 13.711 32.062 28.672 1 98.38 236 TYR B CA 1
ATOM 5814 C C . TYR B 1 236 ? 13.305 32.594 30.031 1 98.38 236 TYR B C 1
ATOM 5816 O O . TYR B 1 236 ? 12.664 33.656 30.125 1 98.38 236 TYR B O 1
ATOM 5824 N N . SER B 1 237 ? 13.711 31.906 31.156 1 97.62 237 SER B N 1
ATOM 5825 C CA . SER B 1 237 ? 13.359 32.312 32.5 1 97.62 237 SER B CA 1
ATOM 5826 C C . SER B 1 237 ? 14.016 33.656 32.875 1 97.62 237 SER B C 1
ATOM 5828 O O . SER B 1 237 ? 13.484 34.406 33.688 1 97.62 237 SER B O 1
ATOM 5830 N N . VAL B 1 238 ? 15.094 33.906 32.219 1 97.69 238 VAL B N 1
ATOM 5831 C CA . VAL B 1 238 ? 15.836 35.125 32.5 1 97.69 238 VAL B CA 1
ATOM 5832 C C . VAL B 1 238 ? 15.281 36.281 31.656 1 97.69 238 VAL B C 1
ATOM 5834 O O . VAL B 1 238 ? 15.148 37.406 32.156 1 97.69 238 VAL B O 1
ATOM 5837 N N . VAL B 1 239 ? 14.891 36.031 30.5 1 98.06 239 VAL B N 1
ATOM 5838 C CA . VAL B 1 239 ? 14.609 37.062 29.516 1 98.06 239 VAL B CA 1
ATOM 5839 C C . VAL B 1 239 ? 13.133 37.438 29.578 1 98.06 239 VAL B C 1
ATOM 5841 O O . VAL B 1 239 ? 12.789 38.625 29.5 1 98.06 239 VAL B O 1
ATOM 5844 N N . PHE B 1 240 ? 12.234 36.469 29.641 1 98.31 240 PHE B N 1
ATOM 5845 C CA . PHE B 1 240 ? 10.82 36.75 29.438 1 98.31 240 PHE B CA 1
ATOM 5846 C C . PHE B 1 240 ? 10.07 36.688 30.766 1 98.31 240 PHE B C 1
ATOM 5848 O O . PHE B 1 240 ? 10.164 35.719 31.5 1 98.31 240 PHE B O 1
ATOM 5855 N N . PRO B 1 241 ? 9.242 37.656 31.047 1 96.62 241 PRO B N 1
ATOM 5856 C CA . PRO B 1 241 ? 8.453 37.656 32.281 1 96.62 241 PRO B CA 1
ATOM 5857 C C . PRO B 1 241 ? 7.375 36.562 32.281 1 96.62 241 PRO B C 1
ATOM 5859 O O . PRO B 1 241 ? 6.977 36.094 33.344 1 96.62 241 PRO B O 1
ATOM 5862 N N . ALA B 1 242 ? 6.879 36.25 31.141 1 97.62 242 ALA B N 1
ATOM 5863 C CA . ALA B 1 242 ? 5.863 35.188 30.984 1 97.62 242 ALA B CA 1
ATOM 5864 C C . ALA B 1 242 ? 6.035 34.438 29.672 1 97.62 242 ALA B C 1
ATOM 5866 O O . ALA B 1 242 ? 6.574 34.969 28.703 1 97.62 242 ALA B O 1
ATOM 5867 N N . ILE B 1 243 ? 5.617 33.25 29.734 1 98.25 243 ILE B N 1
ATOM 5868 C CA . ILE B 1 243 ? 5.75 32.375 28.578 1 98.25 243 ILE B CA 1
ATOM 5869 C C . ILE B 1 243 ? 4.434 31.625 28.344 1 98.25 243 ILE B C 1
ATOM 5871 O O . ILE B 1 243 ? 3.73 31.281 29.297 1 98.25 243 ILE B O 1
ATOM 5875 N N . TRP B 1 244 ? 4.07 31.453 27.094 1 98.69 244 TRP B N 1
ATOM 5876 C CA . TRP B 1 244 ? 2.975 30.578 26.703 1 98.69 244 TRP B CA 1
ATOM 5877 C C . TRP B 1 244 ? 3.504 29.25 26.156 1 98.69 244 TRP B C 1
ATOM 5879 O O . TRP B 1 244 ? 4.66 29.156 25.734 1 98.69 244 TRP B O 1
ATOM 5889 N N . ILE B 1 245 ? 2.75 28.219 26.297 1 98.5 245 ILE B N 1
ATOM 5890 C CA . ILE B 1 245 ? 3.105 26.969 25.656 1 98.5 245 ILE B CA 1
ATOM 5891 C C . ILE B 1 245 ? 2.016 26.562 24.672 1 98.5 245 ILE B C 1
ATOM 5893 O O . ILE B 1 245 ? 0.876 27.016 24.766 1 98.5 245 ILE B O 1
ATOM 5897 N N . ALA B 1 246 ? 2.355 25.734 23.688 1 98.75 246 ALA B N 1
ATOM 5898 C CA . ALA B 1 246 ? 1.396 25.281 22.688 1 98.75 246 ALA B CA 1
ATOM 5899 C C . ALA B 1 246 ? 1.473 23.766 22.484 1 98.75 246 ALA B C 1
ATOM 5901 O O . ALA B 1 246 ? 2.498 23.25 22.047 1 98.75 246 ALA B O 1
ATOM 5902 N N . SER B 1 247 ? 0.423 23.109 22.891 1 98.44 247 SER B N 1
ATOM 5903 C CA . SER B 1 247 ? 0.159 21.688 22.594 1 98.44 247 SER B CA 1
ATOM 5904 C C . SER B 1 247 ? -0.683 21.531 21.344 1 98.44 247 SER B C 1
ATOM 5906 O O . SER B 1 247 ? -0.796 22.469 20.531 1 98.44 247 SER B O 1
ATOM 5908 N N . SER B 1 248 ? -1.156 20.234 21.141 1 98.62 248 SER B N 1
ATOM 5909 C CA . SER B 1 248 ? -1.953 20.047 19.922 1 98.62 248 SER B CA 1
ATOM 5910 C C . SER B 1 248 ? -3.074 19.031 20.156 1 98.62 248 SER B C 1
ATOM 5912 O O . SER B 1 248 ? -2.91 18.078 20.922 1 98.62 248 SER B O 1
ATOM 5914 N N . PHE B 1 249 ? -4.234 19.281 19.5 1 98.25 249 PHE B N 1
ATOM 5915 C CA . PHE B 1 249 ? -5.324 18.312 19.578 1 98.25 249 PHE B CA 1
ATOM 5916 C C . PHE B 1 249 ? -5.629 17.734 18.203 1 98.25 249 PHE B C 1
ATOM 5918 O O . PHE B 1 249 ? -6.391 16.781 18.078 1 98.25 249 PHE B O 1
ATOM 5925 N N . LYS B 1 250 ? -5.031 18.375 17.109 1 97.88 250 LYS B N 1
ATOM 5926 C CA . LYS B 1 250 ? -5.195 17.875 15.758 1 97.88 250 LYS B CA 1
ATOM 5927 C C . LYS B 1 250 ? -4.129 18.438 14.82 1 97.88 250 LYS B C 1
ATOM 5929 O O . LYS B 1 250 ? -3.537 19.484 15.117 1 97.88 250 LYS B O 1
ATOM 5934 N N . GLY B 1 251 ? -3.936 17.766 13.742 1 97.44 251 GLY B N 1
ATOM 5935 C CA . GLY B 1 251 ? -3.154 18.281 12.633 1 97.44 251 GLY B CA 1
ATOM 5936 C C . GLY B 1 251 ? -1.664 18.312 12.914 1 97.44 251 GLY B C 1
ATOM 5937 O O . GLY B 1 251 ? -0.947 19.172 12.391 1 97.44 251 GLY B O 1
ATOM 5938 N N . ALA B 1 252 ? -1.218 17.484 13.797 1 96.81 252 ALA B N 1
ATOM 5939 C CA . ALA B 1 252 ? 0.203 17.484 14.133 1 96.81 252 ALA B CA 1
ATOM 5940 C C . ALA B 1 252 ? 0.833 16.125 13.82 1 96.81 252 ALA B C 1
ATOM 5942 O O . ALA B 1 252 ? 1.965 15.852 14.227 1 96.81 252 ALA B O 1
ATOM 5943 N N . ARG B 1 253 ? 0.095 15.25 13.133 1 93.56 253 ARG B N 1
ATOM 5944 C CA . ARG B 1 253 ? 0.605 13.961 12.688 1 93.56 253 ARG B CA 1
ATOM 5945 C C . ARG B 1 253 ? 0.992 14 11.211 1 93.56 253 ARG B C 1
ATOM 5947 O O . ARG B 1 253 ? 1.822 14.82 10.812 1 93.56 253 ARG B O 1
ATOM 5954 N N . ASN B 1 254 ? 0.419 13.227 10.414 1 95.06 254 ASN B N 1
ATOM 5955 C CA . ASN B 1 254 ? 0.667 13.258 8.977 1 95.06 254 ASN B CA 1
ATOM 5956 C C . ASN B 1 254 ? -0.13 14.367 8.289 1 95.06 254 ASN B C 1
ATOM 5958 O O . ASN B 1 254 ? -1.274 14.633 8.656 1 95.06 254 ASN B O 1
ATOM 5962 N N . PRO B 1 255 ? 0.496 14.93 7.285 1 97.44 255 PRO B N 1
ATOM 5963 C CA . PRO B 1 255 ? -0.197 16.031 6.625 1 97.44 255 PRO B CA 1
ATOM 5964 C C . PRO B 1 255 ? -1.493 15.602 5.945 1 97.44 255 PRO B C 1
ATOM 5966 O O . PRO B 1 255 ? -2.363 16.438 5.676 1 97.44 255 PRO B O 1
ATOM 5969 N N . ASP B 1 256 ? -1.593 14.305 5.668 1 97.06 256 ASP B N 1
ATOM 5970 C CA . ASP B 1 256 ? -2.779 13.828 4.969 1 97.06 256 ASP B CA 1
ATOM 5971 C C . ASP B 1 256 ? -3.678 13.016 5.902 1 97.06 256 ASP B C 1
ATOM 5973 O O . ASP B 1 256 ? -4.504 12.227 5.441 1 97.06 256 ASP B O 1
ATOM 5977 N N . ALA B 1 257 ? -3.561 13.148 7.207 1 96.56 257 ALA B N 1
ATOM 5978 C CA . ALA B 1 257 ? -4.367 12.383 8.148 1 96.56 257 ALA B CA 1
ATOM 5979 C C . ALA B 1 257 ? -5.836 12.797 8.086 1 96.56 257 ALA B C 1
ATOM 5981 O O . ALA B 1 257 ? -6.152 13.984 8.172 1 96.56 257 ALA B O 1
ATOM 5982 N N . VAL B 1 258 ? -6.68 11.805 7.973 1 95.25 258 VAL B N 1
ATOM 5983 C CA . VAL B 1 258 ? -8.109 12.07 7.844 1 95.25 258 VAL B CA 1
ATOM 5984 C C . VAL B 1 258 ? -8.797 11.867 9.188 1 95.25 258 VAL B C 1
ATOM 5986 O O . VAL B 1 258 ? -9.742 12.578 9.523 1 95.25 258 VAL B O 1
ATOM 5989 N N . THR B 1 259 ? -8.289 10.953 9.969 1 93.88 259 THR B N 1
ATOM 5990 C CA . THR B 1 259 ? -8.859 10.656 11.273 1 93.88 259 THR B CA 1
ATOM 5991 C C . THR B 1 259 ? -7.926 11.117 12.391 1 93.88 259 THR B C 1
ATOM 5993 O O . THR B 1 259 ? -6.758 11.43 12.148 1 93.88 259 THR B O 1
ATOM 5996 N N . ASN B 1 260 ? -8.492 11.227 13.539 1 94.88 260 ASN B N 1
ATOM 5997 C CA . ASN B 1 260 ? -7.75 11.695 14.695 1 94.88 260 ASN B CA 1
ATOM 5998 C C . ASN B 1 260 ? -7.293 10.531 15.578 1 94.88 260 ASN B C 1
ATOM 6000 O O . ASN B 1 260 ? -7.922 9.477 15.586 1 94.88 260 ASN B O 1
ATOM 6004 N N . GLN B 1 261 ? -6.195 10.688 16.266 1 93.44 261 GLN B N 1
ATOM 6005 C CA . GLN B 1 261 ? -5.711 9.758 17.281 1 93.44 261 GLN B CA 1
ATOM 6006 C C . GLN B 1 261 ? -5.656 10.414 18.656 1 93.44 261 GLN B C 1
ATOM 6008 O O . GLN B 1 261 ? -4.637 11 19.016 1 93.44 261 GLN B O 1
ATOM 6013 N N . ILE B 1 262 ? -6.633 10.242 19.406 1 95.12 262 ILE B N 1
ATOM 6014 C CA . ILE B 1 262 ? -6.844 10.953 20.656 1 95.12 262 ILE B CA 1
ATOM 6015 C C . ILE B 1 262 ? -5.676 10.688 21.609 1 95.12 262 ILE B C 1
ATOM 6017 O O . ILE B 1 262 ? -5.16 11.617 22.234 1 95.12 262 ILE B O 1
ATOM 6021 N N . ASN B 1 263 ? -5.219 9.406 21.625 1 93.31 263 ASN B N 1
ATOM 6022 C CA . ASN B 1 263 ? -4.141 9.047 22.531 1 93.31 263 ASN B CA 1
ATOM 6023 C C . ASN B 1 263 ? -2.855 9.797 22.203 1 93.31 263 ASN B C 1
ATOM 6025 O O . ASN B 1 263 ? -2.111 10.188 23.109 1 93.31 263 ASN B O 1
ATOM 6029 N N . PHE B 1 264 ? -2.602 9.938 20.984 1 94.62 264 PHE B N 1
ATOM 6030 C CA . PHE B 1 264 ? -1.408 10.656 20.547 1 94.62 264 PHE B CA 1
ATOM 6031 C C . PHE B 1 264 ? -1.388 12.062 21.141 1 94.62 264 PHE B C 1
ATOM 6033 O O . PHE B 1 264 ? -0.376 12.5 21.688 1 94.62 264 PHE B O 1
ATOM 6040 N N . TYR B 1 265 ? -2.475 12.766 21.062 1 96.75 265 TYR B N 1
ATOM 6041 C CA . TYR B 1 265 ? -2.561 14.156 21.5 1 96.75 265 TYR B CA 1
ATOM 6042 C C . TYR B 1 265 ? -2.654 14.25 23.016 1 96.75 265 TYR B C 1
ATOM 6044 O O . TYR B 1 265 ? -2.145 15.195 23.609 1 96.75 265 TYR B O 1
ATOM 6052 N N . TYR B 1 266 ? -3.285 13.289 23.609 1 95.94 266 TYR B N 1
ATOM 6053 C CA . TYR B 1 266 ? -3.326 13.234 25.062 1 95.94 266 TYR B CA 1
ATOM 6054 C C . TYR B 1 266 ? -1.923 13.125 25.641 1 95.94 266 TYR B C 1
ATOM 6056 O O . TYR B 1 266 ? -1.587 13.828 26.609 1 95.94 266 TYR B O 1
ATOM 6064 N N . GLU B 1 267 ? -1.113 12.258 25.031 1 95.81 267 GLU B N 1
ATOM 6065 C CA . GLU B 1 267 ? 0.255 12.078 25.516 1 95.81 267 GLU B CA 1
ATOM 6066 C C . GLU B 1 267 ? 1.063 13.367 25.359 1 95.81 267 GLU B C 1
ATOM 6068 O O . GLU B 1 267 ? 1.936 13.648 26.188 1 95.81 267 GLU B O 1
ATOM 6073 N N . ASN B 1 268 ? 0.792 14.078 24.344 1 97.44 268 ASN B N 1
ATOM 6074 C CA . ASN B 1 268 ? 1.438 15.375 24.188 1 97.44 268 ASN B CA 1
ATOM 6075 C C . ASN B 1 268 ? 1.095 16.328 25.328 1 97.44 268 ASN B C 1
ATOM 6077 O O . ASN B 1 268 ? 1.982 16.953 25.906 1 97.44 268 ASN B O 1
ATOM 6081 N N . HIS B 1 269 ? -0.175 16.406 25.719 1 97.25 269 HIS B N 1
ATOM 6082 C CA . HIS B 1 269 ? -0.618 17.297 26.797 1 97.25 269 HIS B CA 1
ATOM 6083 C C . HIS B 1 269 ? -0.047 16.844 28.141 1 97.25 269 HIS B C 1
ATOM 6085 O O . HIS B 1 269 ? 0.369 17.688 28.938 1 97.25 269 HIS B O 1
ATOM 6091 N N . LYS B 1 270 ? -0.028 15.555 28.312 1 95.94 270 LYS B N 1
ATOM 6092 C CA . LYS B 1 270 ? 0.547 15.016 29.531 1 95.94 270 LYS B CA 1
ATOM 6093 C C . LYS B 1 270 ? 2.014 15.414 29.688 1 95.94 270 LYS B C 1
ATOM 6095 O O . LYS B 1 270 ? 2.449 15.82 30.766 1 95.94 270 LYS B O 1
ATOM 6100 N N . SER B 1 271 ? 2.693 15.305 28.594 1 96.94 271 SER B N 1
ATOM 6101 C CA . SER B 1 271 ? 4.105 15.672 28.594 1 96.94 271 SER B CA 1
ATOM 6102 C C . SER B 1 271 ? 4.289 17.156 28.891 1 96.94 271 SER B C 1
ATOM 6104 O O . SER B 1 271 ? 5.188 17.547 29.641 1 96.94 271 SER B O 1
ATOM 6106 N N . TRP B 1 272 ? 3.49 18 28.375 1 97.44 272 TRP B N 1
ATOM 6107 C CA . TRP B 1 272 ? 3.57 19.453 28.594 1 97.44 272 TRP B CA 1
ATOM 6108 C C . TRP B 1 272 ? 3.295 19.781 30.062 1 97.44 272 TRP B C 1
ATOM 6110 O O . TRP B 1 272 ? 3.996 20.609 30.656 1 97.44 272 TRP B O 1
ATOM 6120 N N . MET B 1 273 ? 2.277 19.172 30.641 1 96.44 273 MET B N 1
ATOM 6121 C CA . MET B 1 273 ? 1.937 19.484 32.031 1 96.44 273 MET B CA 1
ATOM 6122 C C . MET B 1 273 ? 3.047 19.031 32.969 1 96.44 273 MET B C 1
ATOM 6124 O O . MET B 1 273 ? 3.297 19.688 33.969 1 96.44 273 MET B O 1
ATOM 6128 N N . LYS B 1 274 ? 3.689 17.938 32.625 1 95 274 LYS B N 1
ATOM 6129 C CA . LYS B 1 274 ? 4.863 17.531 33.375 1 95 274 LYS B CA 1
ATOM 6130 C C . LYS B 1 274 ? 5.953 18.594 33.312 1 95 274 LYS B C 1
ATOM 6132 O O . LYS B 1 274 ? 6.582 18.922 34.344 1 95 274 LYS B O 1
ATOM 6137 N N . LEU B 1 275 ? 6.137 19.109 32.188 1 96.31 275 LEU B N 1
ATOM 6138 C CA . LEU B 1 275 ? 7.145 20.141 31.969 1 96.31 275 LEU B CA 1
ATOM 6139 C C . LEU B 1 275 ? 6.766 21.422 32.688 1 96.31 275 LEU B C 1
ATOM 6141 O O . LEU B 1 275 ? 7.625 22.078 33.312 1 96.31 275 LEU B O 1
ATOM 6145 N N . VAL B 1 276 ? 5.52 21.812 32.656 1 96.31 276 VAL B N 1
ATOM 6146 C CA . VAL B 1 276 ? 5.035 23 33.344 1 96.31 276 VAL B CA 1
ATOM 6147 C C . VAL B 1 276 ? 5.281 22.859 34.844 1 96.31 276 VAL B C 1
ATOM 6149 O O . VAL B 1 276 ? 5.742 23.797 35.5 1 96.31 276 VAL B O 1
ATOM 6152 N N . ALA B 1 277 ? 4.996 21.688 35.344 1 95 277 ALA B N 1
ATOM 6153 C CA . ALA B 1 277 ? 5.219 21.438 36.781 1 95 277 ALA B CA 1
ATOM 6154 C C . ALA B 1 277 ? 6.699 21.578 37.125 1 95 277 ALA B C 1
ATOM 6156 O O . ALA B 1 277 ? 7.039 22.094 38.188 1 95 277 ALA B O 1
ATOM 6157 N N . LYS B 1 278 ? 7.48 21.172 36.25 1 95.5 278 LYS B N 1
ATOM 6158 C CA . LYS B 1 278 ? 8.922 21.172 36.469 1 95.5 278 LYS B CA 1
ATOM 6159 C C . LYS B 1 278 ? 9.469 22.594 36.531 1 95.5 278 LYS B C 1
ATOM 6161 O O . LYS B 1 278 ? 10.375 22.891 37.312 1 95.5 278 LYS B O 1
ATOM 6166 N N . TYR B 1 279 ? 8.938 23.5 35.719 1 96.5 279 TYR B N 1
ATOM 6167 C CA . TYR B 1 279 ? 9.586 24.797 35.562 1 96.5 279 TYR B CA 1
ATOM 6168 C C . TYR B 1 279 ? 8.742 25.906 36.156 1 96.5 279 TYR B C 1
ATOM 6170 O O . TYR B 1 279 ? 9.109 27.078 36.094 1 96.5 279 TYR B O 1
ATOM 6178 N N . SER B 1 280 ? 7.656 25.594 36.844 1 95.62 280 SER B N 1
ATOM 6179 C CA . SER B 1 280 ? 6.711 26.594 37.312 1 95.62 280 SER B CA 1
ATOM 6180 C C . SER B 1 280 ? 7.32 27.438 38.438 1 95.62 280 SER B C 1
ATOM 6182 O O . SER B 1 280 ? 6.824 28.516 38.75 1 95.62 280 SER B O 1
ATOM 6184 N N . ASP B 1 281 ? 8.375 26.969 39.031 1 95.75 281 ASP B N 1
ATOM 6185 C CA . ASP B 1 281 ? 9.031 27.734 40.094 1 95.75 281 ASP B CA 1
ATOM 6186 C C . ASP B 1 281 ? 9.859 28.875 39.5 1 95.75 281 ASP B C 1
ATOM 6188 O O . ASP B 1 281 ? 10.148 29.859 40.188 1 95.75 281 ASP B O 1
ATOM 6192 N N . LYS B 1 282 ? 10.234 28.828 38.25 1 96 282 LYS B N 1
ATOM 6193 C CA . LYS B 1 282 ? 11.133 29.797 37.625 1 96 282 LYS B CA 1
ATOM 6194 C C . LYS B 1 282 ? 10.422 30.562 36.5 1 96 282 LYS B C 1
ATOM 6196 O O . LYS B 1 282 ? 10.844 31.656 36.125 1 96 282 LYS B O 1
ATOM 6201 N N . ILE B 1 283 ? 9.422 29.953 36 1 96.69 283 ILE B N 1
ATOM 6202 C CA . ILE B 1 283 ? 8.773 30.516 34.812 1 96.69 283 ILE B CA 1
ATOM 6203 C C . ILE B 1 283 ? 7.285 30.703 35.094 1 96.69 283 ILE B C 1
ATOM 6205 O O . ILE B 1 283 ? 6.629 29.844 35.656 1 96.69 283 ILE B O 1
ATOM 6209 N N . THR B 1 284 ? 6.777 31.875 34.719 1 97.31 284 THR B N 1
ATOM 6210 C CA . THR B 1 284 ? 5.336 32.125 34.719 1 97.31 284 THR B CA 1
ATOM 6211 C C . THR B 1 284 ? 4.711 31.672 33.406 1 97.31 284 THR B C 1
ATOM 6213 O O . THR B 1 284 ? 4.926 32.281 32.344 1 97.31 284 THR B O 1
ATOM 6216 N N . PHE B 1 285 ? 3.975 30.594 33.531 1 98 285 PHE B N 1
ATOM 6217 C CA . PHE B 1 285 ? 3.244 30.141 32.344 1 98 285 PHE B CA 1
ATOM 6218 C C . PHE B 1 285 ? 1.869 30.781 32.281 1 98 285 PHE B C 1
ATOM 6220 O O . PHE B 1 285 ? 0.958 30.406 33 1 98 285 PHE B O 1
ATOM 6227 N N . ARG B 1 286 ? 1.7 31.625 31.312 1 97.5 286 ARG B N 1
ATOM 6228 C CA . ARG B 1 286 ? 0.493 32.438 31.234 1 97.5 286 ARG B CA 1
ATOM 6229 C C . ARG B 1 286 ? -0.661 31.656 30.625 1 97.5 286 ARG B C 1
ATOM 6231 O O . ARG B 1 286 ? -1.824 31.891 30.953 1 97.5 286 ARG B O 1
ATOM 6238 N N . GLY B 1 287 ? -0.32 30.797 29.688 1 98.19 287 GLY B N 1
ATOM 6239 C CA . GLY B 1 287 ? -1.403 30.078 29.031 1 98.19 287 GLY B CA 1
ATOM 6240 C C . GLY B 1 287 ? -0.924 28.906 28.203 1 98.19 287 GLY B C 1
ATOM 6241 O O . GLY B 1 287 ? 0.269 28.797 27.922 1 98.19 287 GLY B O 1
ATOM 6242 N N . VAL B 1 288 ? -1.853 27.984 27.922 1 98.62 288 VAL B N 1
ATOM 6243 C CA . VAL B 1 288 ? -1.663 26.875 27 1 98.62 288 VAL B CA 1
ATOM 6244 C C . VAL B 1 288 ? -2.549 27.047 25.766 1 98.62 288 VAL B C 1
ATOM 6246 O O . VAL B 1 288 ? -3.756 27.281 25.891 1 98.62 288 VAL B O 1
ATOM 6249 N N . ILE B 1 289 ? -1.904 27.031 24.656 1 98.88 289 ILE B N 1
ATOM 6250 C CA . ILE B 1 289 ? -2.633 27.047 23.391 1 98.88 289 ILE B CA 1
ATOM 6251 C C . ILE B 1 289 ? -2.719 25.625 22.828 1 98.88 289 ILE B C 1
ATOM 6253 O O . ILE B 1 289 ? -1.705 25.047 22.453 1 98.88 289 ILE B O 1
ATOM 6257 N N . THR B 1 290 ? -3.916 25.047 22.812 1 98.69 290 THR B N 1
ATOM 6258 C CA . THR B 1 290 ? -4.141 23.75 22.188 1 98.69 290 THR B CA 1
ATOM 6259 C C . THR B 1 290 ? -4.332 23.906 20.672 1 98.69 290 THR B C 1
ATOM 6261 O O . THR B 1 290 ? -5.438 24.203 20.219 1 98.69 290 THR B O 1
ATOM 6264 N N . THR B 1 291 ? -3.273 23.625 19.953 1 98.75 291 THR B N 1
ATOM 6265 C CA . THR B 1 291 ? -3.273 23.969 18.531 1 98.75 291 THR B CA 1
ATOM 6266 C C . THR B 1 291 ? -4.023 22.938 17.719 1 98.75 291 THR B C 1
ATOM 6268 O O . THR B 1 291 ? -3.941 21.734 18 1 98.75 291 THR B O 1
ATOM 6271 N N . GLY B 1 292 ? -4.797 23.344 16.781 1 98.5 292 GLY B N 1
ATOM 6272 C CA . GLY B 1 292 ? -5.461 22.516 15.781 1 98.5 292 GLY B CA 1
ATOM 6273 C C . GLY B 1 292 ? -5.176 22.938 14.359 1 98.5 292 GLY B C 1
ATOM 6274 O O . GLY B 1 292 ? -5.906 23.75 13.781 1 98.5 292 GLY B O 1
ATOM 6275 N N . TRP B 1 293 ? -4.258 22.312 13.742 1 98.06 293 TRP B N 1
ATOM 6276 C CA . TRP B 1 293 ? -3.844 22.688 12.398 1 98.06 293 TRP B CA 1
ATOM 6277 C C . TRP B 1 293 ? -4.766 22.078 11.352 1 98.06 293 TRP B C 1
ATOM 6279 O O . TRP B 1 293 ? -5.148 20.906 11.461 1 98.06 293 TRP B O 1
ATOM 6289 N N . GLN B 1 294 ? -5.105 22.906 10.414 1 96.56 294 GLN B N 1
ATOM 6290 C CA . GLN B 1 294 ? -6.004 22.469 9.352 1 96.56 294 GLN B CA 1
ATOM 6291 C C . GLN B 1 294 ? -5.219 22 8.125 1 96.56 294 GLN B C 1
ATOM 6293 O O . GLN B 1 294 ? -5.684 21.141 7.371 1 96.56 294 GLN B O 1
ATOM 6298 N N . ARG B 1 295 ? -4.176 22.594 7.801 1 96.5 295 ARG B N 1
ATOM 6299 C CA . ARG B 1 295 ? -3.156 22.203 6.832 1 96.5 295 ARG B CA 1
ATOM 6300 C C . ARG B 1 295 ? -1.797 22.781 7.195 1 96.5 295 ARG B C 1
ATOM 6302 O O . ARG B 1 295 ? -1.718 23.797 7.895 1 96.5 295 ARG B O 1
ATOM 6309 N N . PHE B 1 296 ? -0.781 22.219 6.723 1 96.62 296 PHE B N 1
ATOM 6310 C CA . PHE B 1 296 ? 0.568 22.578 7.152 1 96.62 296 PHE B CA 1
ATOM 6311 C C . PHE B 1 296 ? 1.012 23.891 6.516 1 96.62 296 PHE B C 1
ATOM 6313 O O . PHE B 1 296 ? 1.712 24.688 7.145 1 96.62 296 PHE B O 1
ATOM 6320 N N . ASP B 1 297 ? 0.652 24.109 5.363 1 96.38 297 ASP B N 1
ATOM 6321 C CA . ASP B 1 297 ? 0.775 25.391 4.668 1 96.38 297 ASP B CA 1
ATOM 6322 C C . ASP B 1 297 ? -0.292 25.531 3.586 1 96.38 297 ASP B C 1
ATOM 6324 O O . ASP B 1 297 ? -1.173 24.688 3.459 1 96.38 297 ASP B O 1
ATOM 6328 N N . HIS B 1 298 ? -0.297 26.594 2.924 1 96.12 298 HIS B N 1
ATOM 6329 C CA . HIS B 1 298 ? -1.396 26.906 2.02 1 96.12 298 HIS B CA 1
ATOM 6330 C C . HIS B 1 298 ? -1.404 25.969 0.816 1 96.12 298 HIS B C 1
ATOM 6332 O O . HIS B 1 298 ? -2.381 25.922 0.066 1 96.12 298 HIS B O 1
ATOM 6338 N N . PHE B 1 299 ? -0.326 25.188 0.649 1 96.75 299 PHE B N 1
ATOM 6339 C CA . PHE B 1 299 ? -0.223 24.344 -0.532 1 96.75 299 PHE B CA 1
ATOM 6340 C C . PHE B 1 299 ? -0.479 22.891 -0.175 1 96.75 299 PHE B C 1
ATOM 6342 O O . PHE B 1 299 ? -0.736 22.062 -1.055 1 96.75 299 PHE B O 1
ATOM 6349 N N . SER B 1 300 ? -0.334 22.484 1.055 1 96.94 300 SER B N 1
ATOM 6350 C CA . SER B 1 300 ? -0.521 21.109 1.49 1 96.94 300 SER B CA 1
ATOM 6351 C C . SER B 1 300 ? -1.986 20.688 1.406 1 96.94 300 SER B C 1
ATOM 6353 O O . SER B 1 300 ? -2.875 21.547 1.348 1 96.94 300 SER B O 1
ATOM 6355 N N . VAL B 1 301 ? -2.229 19.469 1.394 1 96.88 301 VAL B N 1
ATOM 6356 C CA . VAL B 1 301 ? -3.586 18.953 1.542 1 96.88 301 VAL B CA 1
ATOM 6357 C C . VAL B 1 301 ? -4.086 19.219 2.959 1 96.88 301 VAL B C 1
ATOM 6359 O O . VAL B 1 301 ? -3.316 19.641 3.828 1 96.88 301 VAL B O 1
ATOM 6362 N N . LEU B 1 302 ? -5.395 19.031 3.105 1 97.06 302 LEU B N 1
ATOM 6363 C CA . LEU B 1 302 ? -5.98 19.219 4.426 1 97.06 302 LEU B CA 1
ATOM 6364 C C . LEU B 1 302 ? -5.645 18.062 5.348 1 97.06 302 LEU B C 1
ATOM 6366 O O . LEU B 1 302 ? -5.613 16.906 4.906 1 97.06 302 LEU B O 1
ATOM 6370 N N . CYS B 1 303 ? -5.363 18.297 6.531 1 96.69 303 CYS B N 1
ATOM 6371 C CA . CYS B 1 303 ? -5.168 17.25 7.52 1 96.69 303 CYS B CA 1
ATOM 6372 C C . CYS B 1 303 ? -6.426 17.047 8.359 1 96.69 303 CYS B C 1
ATOM 6374 O O . CYS B 1 303 ? -7.543 17.203 7.855 1 96.69 303 CYS B O 1
ATOM 6376 N N . GLU B 1 304 ? -6.43 16.656 9.602 1 97.06 304 GLU B N 1
ATOM 6377 C CA . GLU B 1 304 ? -7.598 16.344 10.422 1 97.06 304 GLU B CA 1
ATOM 6378 C C . GLU B 1 304 ? -8.523 17.547 10.531 1 97.06 304 GLU B C 1
ATOM 6380 O O . GLU B 1 304 ? -8.133 18.609 11.039 1 97.06 304 GLU B O 1
ATOM 6385 N N . LEU B 1 305 ? -9.719 17.359 10.109 1 97.88 305 LEU B N 1
ATOM 6386 C CA . LEU B 1 305 ? -10.695 18.438 10.172 1 97.88 305 LEU B CA 1
ATOM 6387 C C . LEU B 1 305 ? -11.102 18.734 11.617 1 97.88 305 LEU B C 1
ATOM 6389 O O . LEU B 1 305 ? -11.031 17.844 12.469 1 97.88 305 LEU B O 1
ATOM 6393 N N . LEU B 1 306 ? -11.578 19.922 11.875 1 98.44 306 LEU B N 1
ATOM 6394 C CA . LEU B 1 306 ? -11.953 20.375 13.211 1 98.44 306 LEU B CA 1
ATOM 6395 C C . LEU B 1 306 ? -13.055 19.5 13.781 1 98.44 306 LEU B C 1
ATOM 6397 O O . LEU B 1 306 ? -12.906 18.938 14.875 1 98.44 306 LEU B O 1
ATOM 6401 N N . PRO B 1 307 ? -14.156 19.219 13.008 1 97.81 307 PRO B N 1
ATOM 6402 C CA . PRO B 1 307 ? -15.219 18.422 13.609 1 97.81 307 PRO B CA 1
ATOM 6403 C C . PRO B 1 307 ? -14.773 17 13.93 1 97.81 307 PRO B C 1
ATOM 6405 O O . PRO B 1 307 ? -15.195 16.422 14.938 1 97.81 307 PRO B O 1
ATOM 6408 N N . VAL B 1 308 ? -13.914 16.484 13.102 1 96.69 308 VAL B N 1
ATOM 6409 C CA . VAL B 1 308 ? -13.438 15.117 13.266 1 96.69 308 VAL B CA 1
ATOM 6410 C C . VAL B 1 308 ? -12.586 15.016 14.531 1 96.69 308 VAL B C 1
ATOM 6412 O O . VAL B 1 308 ? -12.453 13.938 15.117 1 96.69 308 VAL B O 1
ATOM 6415 N N . SER B 1 309 ? -12.117 16.156 15.016 1 97.44 309 SER B N 1
ATOM 6416 C CA . SER B 1 309 ? -11.125 16.156 16.094 1 97.44 309 SER B CA 1
ATOM 6417 C C . SER B 1 309 ? -11.711 16.719 17.375 1 97.44 309 SER B C 1
ATOM 6419 O O . SER B 1 309 ? -10.984 16.938 18.359 1 97.44 309 SER B O 1
ATOM 6421 N N . ILE B 1 310 ? -13.008 16.953 17.406 1 97.81 310 ILE B N 1
ATOM 6422 C CA . ILE B 1 310 ? -13.656 17.562 18.578 1 97.81 310 ILE B CA 1
ATOM 6423 C C . ILE B 1 310 ? -13.523 16.625 19.781 1 97.81 310 ILE B C 1
ATOM 6425 O O . ILE B 1 310 ? -13.242 17.078 20.891 1 97.81 310 ILE B O 1
ATOM 6429 N N . PRO B 1 311 ? -13.664 15.273 19.609 1 96.44 311 PRO B N 1
ATOM 6430 C CA . PRO B 1 311 ? -13.438 14.398 20.75 1 96.44 311 PRO B CA 1
ATOM 6431 C C . PRO B 1 311 ? -12.031 14.539 21.344 1 96.44 311 PRO B C 1
ATOM 6433 O O . PRO B 1 311 ? -11.867 14.555 22.562 1 96.44 311 PRO B O 1
ATOM 6436 N N . SER B 1 312 ? -11.062 14.656 20.453 1 97.25 312 SER B N 1
ATOM 6437 C CA . SER B 1 312 ? -9.695 14.891 20.906 1 97.25 312 SER B CA 1
ATOM 6438 C C . SER B 1 312 ? -9.586 16.219 21.656 1 97.25 312 SER B C 1
ATOM 6440 O O . SER B 1 312 ? -8.945 16.281 22.719 1 97.25 312 SER B O 1
ATOM 6442 N N . LEU B 1 313 ? -10.219 17.25 21.141 1 98.5 313 LEU B N 1
ATOM 6443 C CA . LEU B 1 313 ? -10.234 18.547 21.797 1 98.5 313 LEU B CA 1
ATOM 6444 C C . LEU B 1 313 ? -10.867 18.469 23.188 1 98.5 313 LEU B C 1
ATOM 6446 O O . LEU B 1 313 ? -10.336 19.016 24.156 1 98.5 313 LEU B O 1
ATOM 6450 N N . ALA B 1 314 ? -11.969 17.766 23.234 1 97.88 314 ALA B N 1
ATOM 6451 C CA . ALA B 1 314 ? -12.68 17.609 24.516 1 97.88 314 ALA B CA 1
ATOM 6452 C C . ALA B 1 314 ? -11.797 16.938 25.547 1 97.88 314 ALA B C 1
ATOM 6454 O O . ALA B 1 314 ? -11.68 17.406 26.688 1 97.88 314 ALA B O 1
ATOM 6455 N N . VAL B 1 315 ? -11.141 15.859 25.156 1 96.88 315 VAL B N 1
ATOM 6456 C CA . VAL B 1 315 ? -10.281 15.117 26.062 1 96.88 315 VAL B CA 1
ATOM 6457 C C . VAL B 1 315 ? -9.156 16.016 26.562 1 96.88 315 VAL B C 1
ATOM 6459 O O . VAL B 1 315 ? -8.891 16.094 27.766 1 96.88 315 VAL B O 1
ATOM 6462 N N . ASN B 1 316 ? -8.602 16.766 25.703 1 97.5 316 ASN B N 1
ATOM 6463 C CA . ASN B 1 316 ? -7.418 17.547 26.062 1 97.5 316 ASN B CA 1
ATOM 6464 C C . ASN B 1 316 ? -7.789 18.781 26.875 1 97.5 316 ASN B C 1
ATOM 6466 O O . ASN B 1 316 ? -7.062 19.172 27.781 1 97.5 316 ASN B O 1
ATOM 6470 N N . LEU B 1 317 ? -8.914 19.438 26.547 1 98.06 317 LEU B N 1
ATOM 6471 C CA . LEU B 1 317 ? -9.367 20.578 27.328 1 98.06 317 LEU B CA 1
ATOM 6472 C C . LEU B 1 317 ? -9.75 20.156 28.734 1 98.06 317 LEU B C 1
ATOM 6474 O O . LEU B 1 317 ? -9.43 20.844 29.703 1 98.06 317 LEU B O 1
ATOM 6478 N N . LEU B 1 318 ? -10.43 19.016 28.828 1 97.38 318 LEU B N 1
ATOM 6479 C CA . LEU B 1 318 ? -10.82 18.531 30.141 1 97.38 318 LEU B CA 1
ATOM 6480 C C . LEU B 1 318 ? -9.594 18.125 30.969 1 97.38 318 LEU B C 1
ATOM 6482 O O . LEU B 1 318 ? -9.57 18.312 32.188 1 97.38 318 LEU B O 1
ATOM 6486 N N . TYR B 1 319 ? -8.625 17.562 30.281 1 97.19 319 TYR B N 1
ATOM 6487 C CA . TYR B 1 319 ? -7.371 17.25 30.969 1 97.19 319 TYR B CA 1
ATOM 6488 C C . TYR B 1 319 ? -6.742 18.5 31.562 1 97.19 319 TYR B C 1
ATOM 6490 O O . TYR B 1 319 ? -6.246 18.484 32.688 1 97.19 319 TYR B O 1
ATOM 6498 N N . LEU B 1 320 ? -6.816 19.578 30.844 1 97.5 320 LEU B N 1
ATOM 6499 C CA . LEU B 1 320 ? -6.199 20.828 31.266 1 97.5 320 LEU B CA 1
ATOM 6500 C C . LEU B 1 320 ? -7.051 21.516 32.344 1 97.5 320 LEU B C 1
ATOM 6502 O O . LEU B 1 320 ? -6.52 22.203 33.219 1 97.5 320 LEU B O 1
ATOM 6506 N N . SER B 1 321 ? -8.352 21.359 32.25 1 96.62 321 SER B N 1
ATOM 6507 C CA . SER B 1 321 ? -9.25 22.203 33.031 1 96.62 321 SER B CA 1
ATOM 6508 C C . SER B 1 321 ? -9.711 21.5 34.312 1 96.62 321 SER B C 1
ATOM 6510 O O . SER B 1 321 ? -10.266 22.125 35.219 1 96.62 321 SER B O 1
ATOM 6512 N N . THR B 1 322 ? -9.484 20.219 34.406 1 94.19 322 THR B N 1
ATOM 6513 C CA . THR B 1 322 ? -9.953 19.469 35.562 1 94.19 322 THR B CA 1
ATOM 6514 C C . THR B 1 322 ? -8.781 18.797 36.281 1 94.19 322 THR B C 1
ATOM 6516 O O . THR B 1 322 ? -7.633 18.906 35.812 1 94.19 322 THR B O 1
ATOM 6519 N N . GLU B 1 323 ? -9.133 18.141 37.375 1 90.25 323 GLU B N 1
ATOM 6520 C CA . GLU B 1 323 ? -8.109 17.469 38.188 1 90.25 323 GLU B CA 1
ATOM 6521 C C . GLU B 1 323 ? -7.934 16.016 37.719 1 90.25 323 GLU B C 1
ATOM 6523 O O . GLU B 1 323 ? -7.113 15.289 38.281 1 90.25 323 GLU B O 1
ATOM 6528 N N . LEU B 1 324 ? -8.641 15.688 36.719 1 88.31 324 LEU B N 1
ATOM 6529 C CA . LEU B 1 324 ? -8.586 14.312 36.219 1 88.31 324 LEU B CA 1
ATOM 6530 C C . LEU B 1 324 ? -7.246 14.039 35.531 1 88.31 324 LEU B C 1
ATOM 6532 O O . LEU B 1 324 ? -6.785 14.836 34.719 1 88.31 324 LEU B O 1
ATOM 6536 N N . GLN B 1 325 ? -6.652 12.867 35.875 1 83.88 325 GLN B N 1
ATOM 6537 C CA . GLN B 1 325 ? -5.34 12.555 35.312 1 83.88 325 GLN B CA 1
ATOM 6538 C C . GLN B 1 325 ? -5.391 11.305 34.469 1 83.88 325 GLN B C 1
ATOM 6540 O O . GLN B 1 325 ? -4.621 11.172 33.5 1 83.88 325 GLN B O 1
ATOM 6545 N N . ASN B 1 326 ? -6.32 10.516 34.781 1 89.5 326 ASN B N 1
ATOM 6546 C CA . ASN B 1 326 ? -6.43 9.25 34.031 1 89.5 326 ASN B CA 1
ATOM 6547 C C . ASN B 1 326 ? -7.234 9.414 32.75 1 89.5 326 ASN B C 1
ATOM 6549 O O . ASN B 1 326 ? -8.297 10.039 32.75 1 89.5 326 ASN B O 1
ATOM 6553 N N . LEU B 1 327 ? -6.648 8.852 31.672 1 89.75 327 LEU B N 1
ATOM 6554 C CA . LEU B 1 327 ? -7.258 9 30.359 1 89.75 327 LEU B CA 1
ATOM 6555 C C . LEU B 1 327 ? -8.664 8.398 30.344 1 89.75 327 LEU B C 1
ATOM 6557 O O . LEU B 1 327 ? -9.555 8.922 29.672 1 89.75 327 LEU B O 1
ATOM 6561 N N . ILE B 1 328 ? -8.875 7.336 31.016 1 90.31 328 ILE B N 1
ATOM 6562 C CA . ILE B 1 328 ? -10.172 6.66 31.031 1 90.31 328 ILE B CA 1
ATOM 6563 C C . ILE B 1 328 ? -11.227 7.578 31.641 1 90.31 328 ILE B C 1
ATOM 6565 O O . ILE B 1 328 ? -12.305 7.766 31.078 1 90.31 328 ILE B O 1
ATOM 6569 N N . ASP B 1 329 ? -10.906 8.188 32.781 1 92.94 329 ASP B N 1
ATOM 6570 C CA . ASP B 1 329 ? -11.844 9.078 33.469 1 92.94 329 ASP B CA 1
ATOM 6571 C C . ASP B 1 329 ? -12.141 10.312 32.625 1 92.94 329 ASP B C 1
ATOM 6573 O O . ASP B 1 329 ? -13.297 10.742 32.531 1 92.94 329 ASP B O 1
ATOM 6577 N N . ILE B 1 330 ? -11.133 10.805 32.062 1 94.38 330 ILE B N 1
ATOM 6578 C CA . ILE B 1 330 ? -11.289 11.992 31.219 1 94.38 330 ILE B CA 1
ATOM 6579 C C . ILE B 1 330 ? -12.156 11.656 30 1 94.38 330 ILE B C 1
ATOM 6581 O O . ILE B 1 330 ? -12.977 12.469 29.578 1 94.38 330 ILE B O 1
ATOM 6585 N N . SER B 1 331 ? -11.898 10.5 29.484 1 91.88 331 SER B N 1
ATOM 6586 C CA . SER B 1 331 ? -12.648 10.07 28.312 1 91.88 331 SER B CA 1
ATOM 6587 C C . SER B 1 331 ? -14.133 9.93 28.609 1 91.88 331 SER B C 1
ATOM 6589 O O . SER B 1 331 ? -14.984 10.227 27.766 1 91.88 331 SER B O 1
ATOM 6591 N N . ILE B 1 332 ? -14.422 9.438 29.766 1 93.31 332 ILE B N 1
ATOM 6592 C CA . ILE B 1 332 ? -15.82 9.312 30.172 1 93.31 332 ILE B CA 1
ATOM 6593 C C . ILE B 1 332 ? -16.484 10.688 30.203 1 93.31 332 ILE B C 1
ATOM 6595 O O . ILE B 1 332 ? -17.578 10.867 29.688 1 93.31 332 ILE B O 1
ATOM 6599 N N . GLU B 1 333 ? -15.82 11.68 30.797 1 95 333 GLU B N 1
ATOM 6600 C CA . GLU B 1 333 ? -16.344 13.047 30.844 1 95 333 GLU B CA 1
ATOM 6601 C C . GLU B 1 333 ? -16.469 13.641 29.453 1 95 333 GLU B C 1
ATOM 6603 O O . GLU B 1 333 ? -17.453 14.328 29.156 1 95 333 GLU B O 1
ATOM 6608 N N . ALA B 1 334 ? -15.477 13.367 28.656 1 95.88 334 ALA B N 1
ATOM 6609 C CA . ALA B 1 334 ? -15.492 13.883 27.281 1 95.88 334 ALA B CA 1
ATOM 6610 C C . ALA B 1 334 ? -16.641 13.258 26.484 1 95.88 334 ALA B C 1
ATOM 6612 O O . ALA B 1 334 ? -17.281 13.938 25.688 1 95.88 334 ALA B O 1
ATOM 6613 N N . GLN B 1 335 ? -16.844 11.984 26.672 1 94.44 335 GLN B N 1
ATOM 6614 C CA . GLN B 1 335 ? -17.953 11.312 26 1 94.44 335 GLN B CA 1
ATOM 6615 C C . GLN B 1 335 ? -19.297 11.906 26.438 1 94.44 335 GLN B C 1
ATOM 6617 O O . GLN B 1 335 ? -20.203 12.062 25.609 1 94.44 335 GLN B O 1
ATOM 6622 N N . GLY B 1 336 ? -19.359 12.195 27.688 1 94.69 336 GLY B N 1
ATOM 6623 C CA . GLY B 1 336 ? -20.547 12.859 28.188 1 94.69 336 GLY B CA 1
ATOM 6624 C C . GLY B 1 336 ? -20.781 14.227 27.562 1 94.69 336 GLY B C 1
ATOM 6625 O O . GLY B 1 336 ? -21.891 14.547 27.141 1 94.69 336 GLY B O 1
ATOM 6626 N N . ALA B 1 337 ? -19.75 15 27.453 1 95.5 337 ALA B N 1
ATOM 6627 C CA . ALA B 1 337 ? -19.844 16.344 26.891 1 95.5 337 ALA B CA 1
ATOM 6628 C C . ALA B 1 337 ? -20.188 16.297 25.406 1 95.5 337 ALA B C 1
ATOM 6630 O O . ALA B 1 337 ? -20.984 17.125 24.922 1 95.5 337 ALA B O 1
ATOM 6631 N N . CYS B 1 338 ? -19.625 15.336 24.719 1 95 338 CYS B N 1
ATOM 6632 C CA . CYS B 1 338 ? -19.828 15.203 23.281 1 95 338 CYS B CA 1
ATOM 6633 C C . CYS B 1 338 ? -21.094 14.406 22.969 1 95 338 CYS B C 1
ATOM 6635 O O . CYS B 1 338 ? -21.547 14.367 21.828 1 95 338 CYS B O 1
ATOM 6637 N N . LYS B 1 339 ? -21.641 13.711 24.031 1 93.56 339 LYS B N 1
ATOM 6638 C CA . LYS B 1 339 ? -22.719 12.75 23.828 1 93.56 339 LYS B CA 1
ATOM 6639 C C . LYS B 1 339 ? -22.359 11.773 22.703 1 93.56 339 LYS B C 1
ATOM 6641 O O . LYS B 1 339 ? -23.141 11.609 21.75 1 93.56 339 LYS B O 1
ATOM 6646 N N . CYS B 1 340 ? -21.219 11.258 22.844 1 91.31 340 CYS B N 1
ATOM 6647 C CA . CYS B 1 340 ? -20.625 10.406 21.812 1 91.31 340 CYS B CA 1
ATOM 6648 C C . CYS B 1 340 ? -19.844 9.258 22.438 1 91.31 340 CYS B C 1
ATOM 6650 O O . CYS B 1 340 ? -19.062 9.461 23.359 1 91.31 340 CYS B O 1
ATOM 6652 N N . ASP B 1 341 ? -20.016 8.086 21.922 1 85.44 341 ASP B N 1
ATOM 6653 C CA . ASP B 1 341 ? -19.234 6.934 22.359 1 85.44 341 ASP B CA 1
ATOM 6654 C C . ASP B 1 341 ? -18.031 6.715 21.453 1 85.44 341 ASP B C 1
ATOM 6656 O O . ASP B 1 341 ? -18 5.766 20.672 1 85.44 341 ASP B O 1
ATOM 6660 N N . PHE B 1 342 ? -17.062 7.613 21.625 1 82.5 342 PHE B N 1
ATOM 6661 C CA . PHE B 1 342 ? -15.883 7.445 20.797 1 82.5 342 PHE B CA 1
ATOM 6662 C C . PHE B 1 342 ? -14.852 6.566 21.484 1 82.5 342 PHE B C 1
ATOM 6664 O O . PHE B 1 342 ? -14.883 6.41 22.703 1 82.5 342 PHE B O 1
ATOM 6671 N N . ASN B 1 343 ? -14 5.887 20.656 1 76.38 343 ASN B N 1
ATOM 6672 C CA . ASN B 1 343 ? -12.945 5.02 21.172 1 76.38 343 ASN B CA 1
ATOM 6673 C C . ASN B 1 343 ? -11.609 5.758 21.25 1 76.38 343 ASN B C 1
ATOM 6675 O O . ASN B 1 343 ? -11.305 6.602 20.406 1 76.38 343 ASN B O 1
ATOM 6679 N N . LEU B 1 344 ? -10.945 5.551 22.422 1 70.56 344 LEU B N 1
ATOM 6680 C CA . LEU B 1 344 ? -9.664 6.207 22.672 1 70.56 344 LEU B CA 1
ATOM 6681 C C . LEU B 1 344 ? -8.594 5.703 21.719 1 70.56 344 LEU B C 1
ATOM 6683 O O . LEU B 1 344 ? -7.637 6.418 21.422 1 70.56 344 LEU B O 1
ATOM 6687 N N . VAL B 1 345 ? -8.766 4.367 21.594 1 60.97 345 VAL B N 1
ATOM 6688 C CA . VAL B 1 345 ? -7.699 3.77 20.797 1 60.97 345 VAL B CA 1
ATOM 6689 C C . VAL B 1 345 ? -8.055 3.852 19.312 1 60.97 345 VAL B C 1
ATOM 6691 O O . VAL B 1 345 ? -9.188 4.16 18.953 1 60.97 345 VAL B O 1
ATOM 6694 N N . GLN B 1 346 ? -7.621 3.193 18.484 1 56.19 346 GLN B N 1
ATOM 6695 C CA . GLN B 1 346 ? -7.715 3.182 17.016 1 56.19 346 GLN B CA 1
ATOM 6696 C C . GLN B 1 346 ? -9.117 2.791 16.562 1 56.19 346 GLN B C 1
ATOM 6698 O O . GLN B 1 346 ? -9.797 2.01 17.234 1 56.19 346 GLN B O 1
ATOM 6703 N N . ALA B 1 347 ? -9.734 3.719 15.617 1 48.72 347 ALA B N 1
ATOM 6704 C CA . ALA B 1 347 ? -10.953 3.328 14.922 1 48.72 347 ALA B CA 1
ATOM 6705 C C . ALA B 1 347 ? -10.938 1.843 14.57 1 48.72 347 ALA B C 1
ATOM 6707 O O . ALA B 1 347 ? -10.055 1.385 13.836 1 48.72 347 ALA B O 1
ATOM 6708 N N . SER B 1 348 ? -11.234 1.015 15.578 1 46.72 348 SER B N 1
ATOM 6709 C CA . SER B 1 348 ? -11.359 -0.372 15.141 1 46.72 348 SER B CA 1
ATOM 6710 C C . SER B 1 348 ? -12.141 -0.469 13.836 1 46.72 348 SER B C 1
ATOM 6712 O O . SER B 1 348 ? -13.016 0.358 13.562 1 46.72 348 SER B O 1
ATOM 6714 N N . HIS B 1 349 ? -11.445 -0.938 12.758 1 47.53 349 HIS B N 1
ATOM 6715 C CA . HIS B 1 349 ? -12.094 -1.216 11.484 1 47.53 349 HIS B CA 1
ATOM 6716 C C . HIS B 1 349 ? -13.492 -1.797 11.68 1 47.53 349 HIS B C 1
ATOM 6718 O O . HIS B 1 349 ? -14.117 -2.256 10.727 1 47.53 349 HIS B O 1
ATOM 6724 N N . THR B 1 350 ? -13.922 -1.844 12.961 1 47.81 350 THR B N 1
ATOM 6725 C CA . THR B 1 350 ? -15.25 -2.453 13.047 1 47.81 350 THR B CA 1
ATOM 6726 C C . THR B 1 350 ? -16.344 -1.385 13.023 1 47.81 350 THR B C 1
ATOM 6728 O O . THR B 1 350 ? -16.203 -0.336 13.656 1 47.81 350 THR B O 1
ATOM 6731 N N . ASP B 1 351 ? -17.266 -1.404 12.07 1 49.09 351 ASP B N 1
ATOM 6732 C CA . ASP B 1 351 ? -18.422 -0.641 11.602 1 49.09 351 ASP B CA 1
ATOM 6733 C C . ASP B 1 351 ? -19.312 -0.234 12.766 1 49.09 351 ASP B C 1
ATOM 6735 O O . ASP B 1 351 ? -20.312 0.477 12.578 1 49.09 351 ASP B O 1
ATOM 6739 N N . ASN B 1 352 ? -19.25 -0.841 13.875 1 46 352 ASN B N 1
ATOM 6740 C CA . ASN B 1 352 ? -20.453 -0.747 14.688 1 46 352 ASN B CA 1
ATOM 6741 C C . ASN B 1 352 ? -20.516 0.577 15.445 1 46 352 ASN B C 1
ATOM 6743 O O . ASN B 1 352 ? -20.719 0.593 16.656 1 46 352 ASN B O 1
ATOM 6747 N N . HIS B 1 353 ? -19.953 1.614 14.953 1 50.69 353 HIS B N 1
ATOM 6748 C CA . HIS B 1 353 ? -20.156 2.768 15.828 1 50.69 353 HIS B CA 1
ATOM 6749 C C . HIS B 1 353 ? -21.562 3.332 15.688 1 50.69 353 HIS B C 1
ATOM 6751 O O . HIS B 1 353 ? -21.812 4.211 14.859 1 50.69 353 HIS B O 1
ATOM 6757 N N . GLU B 1 354 ? -22.562 2.557 15.984 1 50.31 354 GLU B N 1
ATOM 6758 C CA . GLU B 1 354 ? -23.938 3.045 15.945 1 50.31 354 GLU B CA 1
ATOM 6759 C C . GLU B 1 354 ? -24.141 4.211 16.906 1 50.31 354 GLU B C 1
ATOM 6761 O O . GLU B 1 354 ? -25.281 4.621 17.172 1 50.31 354 GLU B O 1
ATOM 6766 N N . GLY B 1 355 ? -23.141 4.746 17.609 1 57.84 355 GLY B N 1
ATOM 6767 C CA . GLY B 1 355 ? -23.578 5.727 18.594 1 57.84 355 GLY B CA 1
ATOM 6768 C C . GLY B 1 355 ? -23.719 7.125 18.031 1 57.84 355 GLY B C 1
ATOM 6769 O O . GLY B 1 355 ? -23.078 7.457 17.031 1 57.84 355 GLY B O 1
ATOM 6770 N N . HIS B 1 356 ? -24.844 7.828 18.031 1 75.12 356 HIS B N 1
ATOM 6771 C CA . HIS B 1 356 ? -25.172 9.18 17.578 1 75.12 356 HIS B CA 1
ATOM 6772 C C . HIS B 1 356 ? -24.469 10.227 18.438 1 75.12 356 HIS B C 1
ATOM 6774 O O . HIS B 1 356 ? -24.547 10.172 19.672 1 75.12 356 HIS B O 1
ATOM 6780 N N . CYS B 1 357 ? -23.406 10.93 17.906 1 88.88 357 CYS B N 1
ATOM 6781 C CA . CYS B 1 357 ? -22.734 12.062 18.516 1 88.88 357 CYS B CA 1
ATOM 6782 C C . CYS B 1 357 ? -23.562 13.336 18.375 1 88.88 357 CYS B C 1
ATOM 6784 O O . CYS B 1 357 ? -24.328 13.484 17.422 1 88.88 357 CYS B O 1
ATOM 6786 N N . SER B 1 358 ? -23.531 14.188 19.375 1 93.06 358 SER B N 1
ATOM 6787 C CA . SER B 1 358 ? -24.344 15.391 19.312 1 93.06 358 SER B CA 1
ATOM 6788 C C . SER B 1 358 ? -23.5 16.641 19.5 1 93.06 358 SER B C 1
ATOM 6790 O O . SER B 1 358 ? -24.047 17.734 19.719 1 93.06 358 SER B O 1
ATOM 6792 N N . PHE B 1 359 ? -22.25 16.609 19.391 1 96.19 359 PHE B N 1
ATOM 6793 C CA . PHE B 1 359 ? -21.422 17.812 19.484 1 96.19 359 PHE B CA 1
ATOM 6794 C C . PHE B 1 359 ? -21.422 18.578 18.156 1 96.19 359 PHE B C 1
ATOM 6796 O O . PHE B 1 359 ? -21.875 18.047 17.141 1 96.19 359 PHE B O 1
ATOM 6803 N N . PRO B 1 360 ? -21.062 19.875 18.188 1 96.56 360 PRO B N 1
ATOM 6804 C CA . PRO B 1 360 ? -21.062 20.656 16.938 1 96.56 360 PRO B CA 1
ATOM 6805 C C . PRO B 1 360 ? -20.219 20 15.844 1 96.56 360 PRO B C 1
ATOM 6807 O O . PRO B 1 360 ? -19 19.828 16.016 1 96.56 360 PRO B O 1
ATOM 6810 N N . GLY B 1 361 ? -20.844 19.641 14.742 1 96.38 361 GLY B N 1
ATOM 6811 C CA . GLY B 1 361 ? -20.141 19.031 13.625 1 96.38 361 GLY B CA 1
ATOM 6812 C C . GLY B 1 361 ? -20.047 17.531 13.734 1 96.38 361 GLY B C 1
ATOM 6813 O O . GLY B 1 361 ? -19.281 16.891 12.992 1 96.38 361 GLY B O 1
ATOM 6814 N N . SER B 1 362 ? -20.875 16.922 14.602 1 96.44 362 SER B N 1
ATOM 6815 C CA . SER B 1 362 ? -20.781 15.5 14.875 1 96.44 362 SER B CA 1
ATOM 6816 C C . SER B 1 362 ? -21.094 14.68 13.625 1 96.44 362 SER B C 1
ATOM 6818 O O . SER B 1 362 ? -20.578 13.578 13.453 1 96.44 362 SER B O 1
ATOM 6820 N N . LYS B 1 363 ? -21.938 15.242 12.727 1 96.06 363 LYS B N 1
ATOM 6821 C CA . LYS B 1 363 ? -22.266 14.523 11.492 1 96.06 363 LYS B CA 1
ATOM 6822 C C . LYS B 1 363 ? -21.031 14.344 10.617 1 96.06 363 LYS B C 1
ATOM 6824 O O . LYS B 1 363 ? -20.891 13.32 9.945 1 96.06 363 LYS B O 1
ATOM 6829 N N . VAL B 1 364 ? -20.156 15.336 10.586 1 97.06 364 VAL B N 1
ATOM 6830 C CA . VAL B 1 364 ? -18.906 15.242 9.836 1 97.06 364 VAL B CA 1
ATOM 6831 C C . VAL B 1 364 ? -18.016 14.156 10.438 1 97.06 364 VAL B C 1
ATOM 6833 O O . VAL B 1 364 ? -17.453 13.344 9.719 1 97.06 364 VAL B O 1
ATOM 6836 N N . PHE B 1 365 ? -17.984 14.125 11.766 1 96.12 365 PHE B N 1
ATOM 6837 C CA . PHE B 1 365 ? -17.219 13.125 12.492 1 96.12 365 PHE B CA 1
ATOM 6838 C C . PHE B 1 365 ? -17.688 11.719 12.133 1 96.12 365 PHE B C 1
ATOM 6840 O O . PHE B 1 365 ? -16.875 10.867 11.766 1 96.12 365 PHE B O 1
ATOM 6847 N N . ASP B 1 366 ? -18.906 11.555 12.133 1 93.44 366 ASP B N 1
ATOM 6848 C CA . ASP B 1 366 ? -19.484 10.242 11.867 1 93.44 366 ASP B CA 1
ATOM 6849 C C . ASP B 1 366 ? -19.219 9.805 10.43 1 93.44 366 ASP B C 1
ATOM 6851 O O . ASP B 1 366 ? -18.812 8.672 10.188 1 93.44 366 ASP B O 1
ATOM 6855 N N . ALA B 1 367 ? -19.438 10.68 9.539 1 95.5 367 ALA B N 1
ATOM 6856 C CA . ALA B 1 367 ? -19.312 10.344 8.125 1 95.5 367 ALA B CA 1
ATOM 6857 C C . ALA B 1 367 ? -17.859 10.094 7.742 1 95.5 367 ALA B C 1
ATOM 6859 O O . ALA B 1 367 ? -17.547 9.094 7.09 1 95.5 367 ALA B O 1
ATOM 6860 N N . VAL B 1 368 ? -16.938 10.93 8.172 1 96.38 368 VAL B N 1
ATOM 6861 C CA . VAL B 1 368 ? -15.539 10.859 7.789 1 96.38 368 VAL B CA 1
ATOM 6862 C C . VAL B 1 368 ? -14.898 9.609 8.383 1 96.38 368 VAL B C 1
ATOM 6864 O O . VAL B 1 368 ? -14.062 8.969 7.75 1 96.38 368 VAL B O 1
ATOM 6867 N N . ASN B 1 369 ? -15.305 9.219 9.539 1 93.56 369 ASN B N 1
ATOM 6868 C CA . ASN B 1 369 ? -14.695 8.086 10.227 1 93.56 369 ASN B CA 1
ATOM 6869 C C . ASN B 1 369 ? -15.094 6.762 9.586 1 93.56 369 ASN B C 1
ATOM 6871 O O . ASN B 1 369 ? -14.508 5.719 9.875 1 93.56 369 ASN B O 1
ATOM 6875 N N . LYS B 1 370 ? -16.062 6.793 8.664 1 94.5 370 LYS B N 1
ATOM 6876 C CA . LYS B 1 370 ? -16.438 5.594 7.926 1 94.5 370 LYS B CA 1
ATOM 6877 C C . LYS B 1 370 ? -15.492 5.336 6.762 1 94.5 370 LYS B C 1
ATOM 6879 O O . LYS B 1 370 ? -15.406 4.215 6.258 1 94.5 370 LYS B O 1
ATOM 6884 N N . LEU B 1 371 ? -14.797 6.348 6.336 1 96.62 371 LEU B N 1
ATOM 6885 C CA . LEU B 1 371 ? -14.039 6.289 5.094 1 96.62 371 LEU B CA 1
ATOM 6886 C C . LEU B 1 371 ? -12.898 5.281 5.195 1 96.62 371 LEU B C 1
ATOM 6888 O O . LEU B 1 371 ? -12.719 4.445 4.309 1 96.62 371 LEU B O 1
ATOM 6892 N N . PRO B 1 372 ? -12.109 5.301 6.324 1 95.12 372 PRO B N 1
ATOM 6893 C CA . PRO B 1 372 ? -11 4.344 6.406 1 95.12 372 PRO B CA 1
ATOM 6894 C C . PRO B 1 372 ? -11.461 2.893 6.316 1 95.12 372 PRO B C 1
ATOM 6896 O O . PRO B 1 372 ? -10.758 2.051 5.754 1 95.12 372 PRO B O 1
ATOM 6899 N N . HIS B 1 373 ? -12.594 2.617 6.832 1 94.06 373 HIS B N 1
ATOM 6900 C CA . HIS B 1 373 ? -13.117 1.258 6.773 1 94.06 373 HIS B CA 1
ATOM 6901 C C . HIS B 1 373 ? -13.445 0.854 5.34 1 94.06 373 HIS B C 1
ATOM 6903 O O . HIS B 1 373 ? -13.172 -0.279 4.934 1 94.06 373 HIS B O 1
ATOM 6909 N N . LEU B 1 374 ? -14.07 1.753 4.688 1 96.69 374 LEU B N 1
ATOM 6910 C CA . LEU B 1 374 ? -14.406 1.475 3.297 1 96.69 374 LEU B CA 1
ATOM 6911 C C . LEU B 1 374 ? -13.148 1.343 2.447 1 96.69 374 LEU B C 1
ATOM 6913 O O . LEU B 1 374 ? -13.055 0.452 1.6 1 96.69 374 LEU B O 1
ATOM 6917 N N . LEU B 1 375 ? -12.156 2.172 2.668 1 96.94 375 LEU B N 1
ATOM 6918 C CA . LEU B 1 375 ? -10.891 2.094 1.937 1 96.94 375 LEU B CA 1
ATOM 6919 C C . LEU B 1 375 ? -10.172 0.787 2.242 1 96.94 375 LEU B C 1
ATOM 6921 O O . LEU B 1 375 ? -9.539 0.201 1.36 1 96.94 375 LEU B O 1
ATOM 6925 N N . TYR B 1 376 ? -10.289 0.352 3.465 1 95.69 376 TYR B N 1
ATOM 6926 C CA . TYR B 1 376 ? -9.688 -0.923 3.848 1 95.69 376 TYR B CA 1
ATOM 6927 C C . TYR B 1 376 ? -10.367 -2.082 3.125 1 95.69 376 TYR B C 1
ATOM 6929 O O . TYR B 1 376 ? -9.695 -3.01 2.666 1 95.69 376 TYR B O 1
ATOM 6937 N N . ALA B 1 377 ? -11.664 -2.018 3.082 1 96.12 377 ALA B N 1
ATOM 6938 C CA . ALA B 1 377 ? -12.406 -3.045 2.355 1 96.12 377 ALA B CA 1
ATOM 6939 C C . ALA B 1 377 ? -11.969 -3.102 0.894 1 96.12 377 ALA B C 1
ATOM 6941 O O . ALA B 1 377 ? -11.82 -4.188 0.326 1 96.12 377 ALA B O 1
ATOM 6942 N N . LEU B 1 378 ? -11.797 -1.985 0.31 1 96.75 378 LEU B N 1
ATOM 6943 C CA . LEU B 1 378 ? -11.352 -1.913 -1.078 1 96.75 378 LEU B CA 1
ATOM 6944 C C . LEU B 1 378 ? -9.938 -2.467 -1.229 1 96.75 378 LEU B C 1
ATOM 6946 O O . LEU B 1 378 ? -9.648 -3.18 -2.193 1 96.75 378 LEU B O 1
ATOM 6950 N N . GLN B 1 379 ? -9.102 -2.15 -0.275 1 96.38 379 GLN B N 1
ATOM 6951 C CA . GLN B 1 379 ? -7.742 -2.68 -0.304 1 96.38 379 GLN B CA 1
ATOM 6952 C C . GLN B 1 379 ? -7.742 -4.199 -0.172 1 96.38 379 GLN B C 1
ATOM 6954 O O . GLN B 1 379 ? -6.922 -4.883 -0.789 1 96.38 379 GLN B O 1
ATOM 6959 N N . ARG B 1 380 ? -8.586 -4.738 0.625 1 96.06 380 ARG B N 1
ATOM 6960 C CA . ARG B 1 380 ? -8.68 -6.184 0.818 1 96.06 380 ARG B CA 1
ATOM 6961 C C . ARG B 1 380 ? -9.023 -6.891 -0.488 1 96.06 380 ARG B C 1
ATOM 6963 O O . ARG B 1 380 ? -8.578 -8.008 -0.732 1 96.06 380 ARG B O 1
ATOM 6970 N N . VAL B 1 381 ? -9.844 -6.254 -1.265 1 96.88 381 VAL B N 1
ATOM 6971 C CA . VAL B 1 381 ? -10.156 -6.812 -2.574 1 96.88 381 VAL B CA 1
ATOM 6972 C C . VAL B 1 381 ? -8.883 -6.961 -3.395 1 96.88 381 VAL B C 1
ATOM 6974 O O . VAL B 1 381 ? -8.641 -8.008 -3.994 1 96.88 381 VAL B O 1
ATOM 6977 N N . LYS B 1 382 ? -8.039 -5.969 -3.379 1 96.19 382 LYS B N 1
ATOM 6978 C CA . LYS B 1 382 ? -6.816 -5.941 -4.18 1 96.19 382 LYS B CA 1
ATOM 6979 C C . LYS B 1 382 ? -5.785 -6.934 -3.645 1 96.19 382 LYS B C 1
ATOM 6981 O O . LYS B 1 382 ? -4.867 -7.328 -4.363 1 96.19 382 LYS B O 1
ATOM 6986 N N . ASP B 1 383 ? -5.988 -7.348 -2.402 1 96 383 ASP B N 1
ATOM 6987 C CA . ASP B 1 383 ? -5.039 -8.258 -1.767 1 96 383 ASP B CA 1
ATOM 6988 C C . ASP B 1 383 ? -5.398 -9.711 -2.057 1 96 383 ASP B C 1
ATOM 6990 O O . ASP B 1 383 ? -4.598 -10.617 -1.801 1 96 383 ASP B O 1
ATOM 6994 N N . LYS B 1 384 ? -6.52 -9.883 -2.584 1 96.62 384 LYS B N 1
ATOM 6995 C CA . LYS B 1 384 ? -6.926 -11.242 -2.92 1 96.62 384 LYS B CA 1
ATOM 6996 C C . LYS B 1 384 ? -6.004 -11.852 -3.975 1 96.62 384 LYS B C 1
ATOM 6998 O O . LYS B 1 384 ? -5.578 -11.156 -4.902 1 96.62 384 LYS B O 1
ATOM 7003 N N . SER B 1 385 ? -5.797 -13.156 -3.832 1 97.06 385 SER B N 1
ATOM 7004 C CA . SER B 1 385 ? -4.965 -13.875 -4.789 1 97.06 385 SER B CA 1
ATOM 7005 C C . SER B 1 385 ? -5.531 -13.773 -6.203 1 97.06 385 SER B C 1
ATOM 7007 O O . SER B 1 385 ? -4.785 -13.609 -7.168 1 97.06 385 SER B O 1
ATOM 7009 N N . SER B 1 386 ? -6.852 -13.875 -6.328 1 97.75 386 SER B N 1
ATOM 7010 C CA . SER B 1 386 ? -7.5 -13.812 -7.633 1 97.75 386 SER B CA 1
ATOM 7011 C C . SER B 1 386 ? -7.289 -12.453 -8.289 1 97.75 386 SER B C 1
ATOM 7013 O O . SER B 1 386 ? -7.125 -12.359 -9.508 1 97.75 386 SER B O 1
ATOM 7015 N N . TYR B 1 387 ? -7.309 -11.422 -7.477 1 97.88 387 TYR B N 1
ATOM 7016 C CA . TYR B 1 387 ? -7.055 -10.078 -7.996 1 97.88 387 TYR B CA 1
ATOM 7017 C C . TYR B 1 387 ? -5.605 -9.938 -8.453 1 97.88 387 TYR B C 1
ATOM 7019 O O . TYR B 1 387 ? -5.34 -9.484 -9.57 1 97.88 387 TYR B O 1
ATOM 7027 N N . ARG B 1 388 ? -4.668 -10.383 -7.723 1 97.31 388 ARG B N 1
ATOM 7028 C CA . ARG B 1 388 ? -3.238 -10.234 -7.973 1 97.31 388 ARG B CA 1
ATOM 7029 C C . ARG B 1 388 ? -2.805 -11.047 -9.188 1 97.31 388 ARG B C 1
ATOM 7031 O O . ARG B 1 388 ? -1.969 -10.594 -9.977 1 97.31 388 ARG B O 1
ATOM 7038 N N . GLY B 1 389 ? -3.412 -12.109 -9.312 1 98.12 389 GLY B N 1
ATOM 7039 C CA . GLY B 1 389 ? -2.963 -13.031 -10.344 1 98.12 389 GLY B CA 1
ATOM 7040 C C . GLY B 1 389 ? -3.68 -12.828 -11.672 1 98.12 389 GLY B C 1
ATOM 7041 O O . GLY B 1 389 ? -3.125 -13.125 -12.734 1 98.12 389 GLY B O 1
ATOM 7042 N N . TRP B 1 390 ? -4.945 -12.344 -11.695 1 98.31 390 TRP B N 1
ATOM 7043 C CA . TRP B 1 390 ? -5.746 -12.398 -12.914 1 98.31 390 TRP B CA 1
ATOM 7044 C C . TRP B 1 390 ? -6.32 -11.023 -13.258 1 98.31 390 TRP B C 1
ATOM 7046 O O . TRP B 1 390 ? -7.043 -10.875 -14.242 1 98.31 390 TRP B O 1
ATOM 7056 N N . PHE B 1 391 ? -6.031 -10.086 -12.445 1 98.19 391 PHE B N 1
ATOM 7057 C CA . PHE B 1 391 ? -6.621 -8.766 -12.641 1 98.19 391 PHE B CA 1
ATOM 7058 C C . PHE B 1 391 ? -5.566 -7.672 -12.492 1 98.19 391 PHE B C 1
ATOM 7060 O O . PHE B 1 391 ? -5.859 -6.578 -12.008 1 98.19 391 PHE B O 1
ATOM 7067 N N . SER B 1 392 ? -4.316 -7.98 -12.867 1 96.38 392 SER B N 1
ATOM 7068 C CA . SER B 1 392 ? -3.209 -7.031 -12.867 1 96.38 392 SER B CA 1
ATOM 7069 C C . SER B 1 392 ? -3.338 -6.039 -14.023 1 96.38 392 SER B C 1
ATOM 7071 O O . SER B 1 392 ? -4.164 -6.23 -14.922 1 96.38 392 SER B O 1
ATOM 7073 N N . PRO B 1 393 ? -2.541 -4.984 -13.977 1 95.25 393 PRO B N 1
ATOM 7074 C CA . PRO B 1 393 ? -2.541 -4.047 -15.109 1 95.25 393 PRO B CA 1
ATOM 7075 C C . PRO B 1 393 ? -2.248 -4.73 -16.438 1 95.25 393 PRO B C 1
ATOM 7077 O O . PRO B 1 393 ? -2.791 -4.332 -17.469 1 95.25 393 PRO B O 1
ATOM 7080 N N . TYR B 1 394 ? -1.453 -5.746 -16.391 1 94.69 394 TYR B N 1
ATOM 7081 C CA . TYR B 1 394 ? -1.154 -6.504 -17.594 1 94.69 394 TYR B CA 1
ATOM 7082 C C . TYR B 1 394 ? -2.406 -7.188 -18.125 1 94.69 394 TYR B C 1
ATOM 7084 O O . TYR B 1 394 ? -2.693 -7.117 -19.328 1 94.69 394 TYR B O 1
ATOM 7092 N N . ASN B 1 395 ? -3.15 -7.812 -17.281 1 96.44 395 ASN B N 1
ATOM 7093 C CA . ASN B 1 395 ? -4.398 -8.469 -17.672 1 96.44 395 ASN B CA 1
ATOM 7094 C C . ASN B 1 395 ? -5.398 -7.469 -18.25 1 96.44 395 ASN B C 1
ATOM 7096 O O . ASN B 1 395 ? -6.039 -7.738 -19.266 1 96.44 395 ASN B O 1
ATOM 7100 N N . LEU B 1 396 ? -5.461 -6.355 -17.594 1 95.75 396 LEU B N 1
ATOM 7101 C CA . LEU B 1 396 ? -6.414 -5.324 -17.984 1 95.75 396 LEU B CA 1
ATOM 7102 C C . LEU B 1 396 ? -6.047 -4.754 -19.359 1 95.75 396 LEU B C 1
ATOM 7104 O O . LEU B 1 396 ? -6.91 -4.621 -20.234 1 95.75 396 LEU B O 1
ATOM 7108 N N . LYS B 1 397 ? -4.789 -4.445 -19.531 1 93.06 397 LYS B N 1
ATOM 7109 C CA . LYS B 1 397 ? -4.305 -3.838 -20.766 1 93.06 397 LYS B CA 1
ATOM 7110 C C . LYS B 1 397 ? -4.578 -4.738 -21.969 1 93.06 397 LYS B C 1
ATOM 7112 O O . LYS B 1 397 ? -4.895 -4.254 -23.062 1 93.06 397 LYS B O 1
ATOM 7117 N N . HIS B 1 398 ? -4.535 -6.051 -21.781 1 92.94 398 HIS B N 1
ATOM 7118 C CA . HIS B 1 398 ? -4.629 -6.973 -22.906 1 92.94 398 HIS B CA 1
ATOM 7119 C C . HIS B 1 398 ? -5.965 -7.703 -22.922 1 92.94 398 HIS B C 1
ATOM 7121 O O . HIS B 1 398 ? -6.234 -8.508 -23.812 1 92.94 398 HIS B O 1
ATOM 7127 N N . SER B 1 399 ? -6.848 -7.457 -21.984 1 94.12 399 SER B N 1
ATOM 7128 C CA . SER B 1 399 ? -8.109 -8.172 -21.812 1 94.12 399 SER B CA 1
ATOM 7129 C C . SER B 1 399 ? -7.91 -9.68 -21.922 1 94.12 399 SER B C 1
ATOM 7131 O O . SER B 1 399 ? -8.648 -10.367 -22.625 1 94.12 399 SER B O 1
ATOM 7133 N N . PHE B 1 400 ? -6.863 -10.133 -21.344 1 96.06 400 PHE B N 1
ATOM 7134 C CA . PHE B 1 400 ? -6.477 -11.539 -21.344 1 96.06 400 PHE B CA 1
ATOM 7135 C C . PHE B 1 400 ? -6.438 -12.086 -19.922 1 96.06 400 PHE B C 1
ATOM 7137 O O . PHE B 1 400 ? -5.441 -11.914 -19.219 1 96.06 400 PHE B O 1
ATOM 7144 N N . SER B 1 401 ? -7.551 -12.672 -19.547 1 97.19 401 SER B N 1
ATOM 7145 C CA . SER B 1 401 ? -7.652 -13.203 -18.188 1 97.19 401 SER B CA 1
ATOM 7146 C C . SER B 1 401 ? -8.75 -14.266 -18.094 1 97.19 401 SER B C 1
ATOM 7148 O O . SER B 1 401 ? -9.547 -14.422 -19.031 1 97.19 401 SER B O 1
ATOM 7150 N N . SER B 1 402 ? -8.703 -15 -17 1 96.88 402 SER B N 1
ATOM 7151 C CA . SER B 1 402 ? -9.695 -16.031 -16.719 1 96.88 402 SER B CA 1
ATOM 7152 C C . SER B 1 402 ? -10.984 -15.438 -16.172 1 96.88 402 SER B C 1
ATOM 7154 O O . SER B 1 402 ? -10.977 -14.797 -15.117 1 96.88 402 SER B O 1
ATOM 7156 N N . PRO B 1 403 ? -12.078 -15.641 -16.891 1 97.19 403 PRO B N 1
ATOM 7157 C CA . PRO B 1 403 ? -13.336 -15.078 -16.406 1 97.19 403 PRO B CA 1
ATOM 7158 C C . PRO B 1 403 ? -13.688 -15.562 -15 1 97.19 403 PRO B C 1
ATOM 7160 O O . PRO B 1 403 ? -14.203 -14.789 -14.188 1 97.19 403 PRO B O 1
ATOM 7163 N N . VAL B 1 404 ? -13.375 -16.781 -14.688 1 96.31 404 VAL B N 1
ATOM 7164 C CA . VAL B 1 404 ? -13.711 -17.344 -13.383 1 96.31 404 VAL B CA 1
ATOM 7165 C C . VAL B 1 404 ? -12.977 -16.578 -12.289 1 96.31 404 VAL B C 1
ATOM 7167 O O . VAL B 1 404 ? -13.578 -16.172 -11.289 1 96.31 404 VAL B O 1
ATOM 7170 N N . TYR B 1 405 ? -11.758 -16.312 -12.461 1 97.38 405 TYR B N 1
ATOM 7171 C CA . TYR B 1 405 ? -10.953 -15.664 -11.43 1 97.38 405 TYR B CA 1
ATOM 7172 C C . TYR B 1 405 ? -11.227 -14.164 -11.398 1 97.38 405 TYR B C 1
ATOM 7174 O O . TYR B 1 405 ? -11.18 -13.547 -10.336 1 97.38 405 TYR B O 1
ATOM 7182 N N . VAL B 1 406 ? -11.531 -13.602 -12.562 1 98.12 406 VAL B N 1
ATOM 7183 C CA . VAL B 1 406 ? -11.867 -12.18 -12.602 1 98.12 406 VAL B CA 1
ATOM 7184 C C . VAL B 1 406 ? -13.18 -11.938 -11.859 1 98.12 406 VAL B C 1
ATOM 7186 O O . VAL B 1 406 ? -13.297 -10.969 -11.109 1 98.12 406 VAL B O 1
ATOM 7189 N N . GLU B 1 407 ? -14.094 -12.859 -12.07 1 97.44 407 GLU B N 1
ATOM 7190 C CA . GLU B 1 407 ? -15.344 -12.75 -11.328 1 97.44 407 GLU B CA 1
ATOM 7191 C C . GLU B 1 407 ? -15.102 -12.867 -9.82 1 97.44 407 GLU B C 1
ATOM 7193 O O . GLU B 1 407 ? -15.625 -12.078 -9.039 1 97.44 407 GLU B O 1
ATOM 7198 N N . ALA B 1 408 ? -14.281 -13.773 -9.469 1 96.31 408 ALA B N 1
ATOM 7199 C CA . ALA B 1 408 ? -13.961 -13.953 -8.062 1 96.31 408 ALA B CA 1
ATOM 7200 C C . ALA B 1 408 ? -13.25 -12.727 -7.496 1 96.31 408 ALA B C 1
ATOM 7202 O O . ALA B 1 408 ? -13.5 -12.32 -6.359 1 96.31 408 ALA B O 1
ATOM 7203 N N . ALA B 1 409 ? -12.414 -12.109 -8.242 1 97.12 409 ALA B N 1
ATOM 7204 C CA . ALA B 1 409 ? -11.617 -10.961 -7.824 1 97.12 409 ALA B CA 1
ATOM 7205 C C . ALA B 1 409 ? -12.484 -9.719 -7.668 1 97.12 409 ALA B C 1
ATOM 7207 O O . ALA B 1 409 ? -12.219 -8.867 -6.812 1 97.12 409 ALA B O 1
ATOM 7208 N N . THR B 1 410 ? -13.547 -9.602 -8.453 1 96.81 410 THR B N 1
ATOM 7209 C CA . THR B 1 410 ? -14.156 -8.281 -8.617 1 96.81 410 THR B CA 1
ATOM 7210 C C . THR B 1 410 ? -15.641 -8.32 -8.258 1 96.81 410 THR B C 1
ATOM 7212 O O . THR B 1 410 ? -16.359 -7.348 -8.484 1 96.81 410 THR B O 1
ATOM 7215 N N . ASN B 1 411 ? -16.062 -9.445 -7.727 1 93.38 411 ASN B N 1
ATOM 7216 C CA . ASN B 1 411 ? -17.5 -9.617 -7.488 1 93.38 411 ASN B CA 1
ATOM 7217 C C . ASN B 1 411 ? -18.047 -8.531 -6.559 1 93.38 411 ASN B C 1
ATOM 7219 O O . ASN B 1 411 ? -19.203 -8.141 -6.672 1 93.38 411 ASN B O 1
ATOM 7223 N N . ASN B 1 412 ? -17.266 -7.973 -5.727 1 94.19 412 ASN B N 1
ATOM 7224 C CA . ASN B 1 412 ? -17.734 -7.023 -4.719 1 94.19 412 ASN B CA 1
ATOM 7225 C C . ASN B 1 412 ? -17.469 -5.582 -5.148 1 94.19 412 ASN B C 1
ATOM 7227 O O . ASN B 1 412 ? -17.859 -4.641 -4.445 1 94.19 412 ASN B O 1
ATOM 7231 N N . LEU B 1 413 ? -16.906 -5.348 -6.285 1 95.81 413 LEU B N 1
ATOM 7232 C CA . LEU B 1 413 ? -16.453 -4.012 -6.672 1 95.81 413 LEU B CA 1
ATOM 7233 C C . LEU B 1 413 ? -17.641 -3.076 -6.871 1 95.81 413 LEU B C 1
ATOM 7235 O O . LEU B 1 413 ? -17.594 -1.906 -6.484 1 95.81 413 LEU B O 1
ATOM 7239 N N . LEU B 1 414 ? -18.719 -3.586 -7.441 1 94.5 414 LEU B N 1
ATOM 7240 C CA . LEU B 1 414 ? -19.891 -2.744 -7.707 1 94.5 414 LEU B CA 1
ATOM 7241 C C . LEU B 1 414 ? -20.547 -2.303 -6.402 1 94.5 414 LEU B C 1
ATOM 7243 O O . LEU B 1 414 ? -20.953 -1.146 -6.266 1 94.5 414 LEU B O 1
ATOM 7247 N N . VAL B 1 415 ? -20.609 -3.232 -5.512 1 96.62 415 VAL B N 1
ATOM 7248 C CA . VAL B 1 415 ? -21.203 -2.926 -4.207 1 96.62 415 VAL B CA 1
ATOM 7249 C C . VAL B 1 415 ? -20.328 -1.896 -3.484 1 96.62 415 VAL B C 1
ATOM 7251 O O . VAL B 1 415 ? -20.859 -0.945 -2.895 1 96.62 415 VAL B O 1
ATOM 7254 N N . LEU B 1 416 ? -19.031 -2.043 -3.535 1 97.25 416 LEU B N 1
ATOM 7255 C CA . LEU B 1 416 ? -18.109 -1.132 -2.865 1 97.25 416 LEU B CA 1
ATOM 7256 C C . LEU B 1 416 ? -18.125 0.242 -3.527 1 97.25 416 LEU B C 1
ATOM 7258 O O . LEU B 1 416 ? -18.016 1.264 -2.848 1 97.25 416 LEU B O 1
ATOM 7262 N N . GLU B 1 417 ? -18.312 0.263 -4.867 1 97.12 417 GLU B N 1
ATOM 7263 C CA . GLU B 1 417 ? -18.453 1.538 -5.566 1 97.12 417 GLU B CA 1
ATOM 7264 C C . GLU B 1 417 ? -19.703 2.289 -5.094 1 97.12 417 GLU B C 1
ATOM 7266 O O . GLU B 1 417 ? -19.641 3.492 -4.828 1 97.12 417 GLU B O 1
ATOM 7271 N N . ALA B 1 418 ? -20.766 1.587 -5.008 1 97.62 418 ALA B N 1
ATOM 7272 C CA . ALA B 1 418 ? -22.016 2.197 -4.539 1 97.62 418 ALA B CA 1
ATOM 7273 C C . ALA B 1 418 ? -21.859 2.73 -3.117 1 97.62 418 ALA B C 1
ATOM 7275 O O . ALA B 1 418 ? -22.328 3.83 -2.807 1 97.62 418 ALA B O 1
ATOM 7276 N N . LYS B 1 419 ? -21.219 1.974 -2.283 1 98.06 419 LYS B N 1
ATOM 7277 C CA . LYS B 1 419 ? -20.969 2.408 -0.91 1 98.06 419 LYS B CA 1
ATOM 7278 C C . LYS B 1 419 ? -20.109 3.664 -0.876 1 98.06 419 LYS B C 1
ATOM 7280 O O . LYS B 1 419 ? -20.344 4.57 -0.076 1 98.06 419 LYS B O 1
ATOM 7285 N N . LEU B 1 420 ? -19.109 3.744 -1.738 1 98.31 420 LEU B N 1
ATOM 7286 C CA . LEU B 1 420 ? -18.219 4.898 -1.789 1 98.31 420 LEU B CA 1
ATOM 7287 C C . LEU B 1 420 ? -18.969 6.145 -2.25 1 98.31 420 LEU B C 1
ATOM 7289 O O . LEU B 1 420 ? -18.781 7.223 -1.682 1 98.31 420 LEU B O 1
ATOM 7293 N N . ILE B 1 421 ? -19.828 5.977 -3.248 1 98.12 421 ILE B N 1
ATOM 7294 C CA . ILE B 1 421 ? -20.609 7.086 -3.77 1 98.12 421 ILE B CA 1
ATOM 7295 C C . ILE B 1 421 ? -21.562 7.59 -2.688 1 98.12 421 ILE B C 1
ATOM 7297 O O . ILE B 1 421 ? -21.703 8.797 -2.48 1 98.12 421 ILE B O 1
ATOM 7301 N N . ASN B 1 422 ? -22.203 6.68 -2.014 1 98.44 422 ASN B N 1
ATOM 7302 C CA . ASN B 1 422 ? -23.109 7.055 -0.933 1 98.44 422 ASN B CA 1
ATOM 7303 C C . ASN B 1 422 ? -22.375 7.77 0.194 1 98.44 422 ASN B C 1
ATOM 7305 O O . ASN B 1 422 ? -22.859 8.773 0.727 1 98.44 422 ASN B O 1
ATOM 7309 N N . LEU B 1 423 ? -21.234 7.254 0.559 1 98.25 423 LEU B N 1
ATOM 7310 C CA . LEU B 1 423 ? -20.453 7.871 1.621 1 98.25 423 LEU B CA 1
ATOM 7311 C C . LEU B 1 423 ? -19.984 9.266 1.21 1 98.25 423 LEU B C 1
ATOM 7313 O O . LEU B 1 423 ? -19.969 10.188 2.029 1 98.25 423 LEU B O 1
ATOM 7317 N N . GLU B 1 424 ? -19.547 9.375 -0.062 1 98.56 424 GLU B N 1
ATOM 7318 C CA . GLU B 1 424 ? -19.188 10.688 -0.586 1 98.56 424 GLU B CA 1
ATOM 7319 C C . GLU B 1 424 ? -20.312 11.695 -0.384 1 98.56 424 GLU B C 1
ATOM 7321 O O . GLU B 1 424 ? -20.078 12.812 0.077 1 98.56 424 GLU B O 1
ATOM 7326 N N . ASN B 1 425 ? -21.484 11.305 -0.719 1 98.5 425 ASN B N 1
ATOM 7327 C CA . ASN B 1 425 ? -22.656 12.18 -0.562 1 98.5 425 ASN B CA 1
ATOM 7328 C C . ASN B 1 425 ? -22.922 12.5 0.906 1 98.5 425 ASN B C 1
ATOM 7330 O O . ASN B 1 425 ? -23.234 13.633 1.249 1 98.5 425 ASN B O 1
ATOM 7334 N N . GLU B 1 426 ? -22.812 11.5 1.709 1 98.19 426 GLU B N 1
ATOM 7335 C CA . GLU B 1 426 ? -23 11.695 3.143 1 98.19 426 GLU B CA 1
ATOM 7336 C C . GLU B 1 426 ? -21.984 12.695 3.703 1 98.19 426 GLU B C 1
ATOM 7338 O O . GLU B 1 426 ? -22.344 13.578 4.484 1 98.19 426 GLU B O 1
ATOM 7343 N N . ILE B 1 427 ? -20.766 12.562 3.301 1 98.25 427 ILE B N 1
ATOM 7344 C CA . ILE B 1 427 ? -19.719 13.445 3.777 1 98.25 427 ILE B CA 1
ATOM 7345 C C . ILE B 1 427 ? -19.953 14.867 3.271 1 98.25 427 ILE B C 1
ATOM 7347 O O . ILE B 1 427 ? -19.828 15.828 4.031 1 98.25 427 ILE B O 1
ATOM 7351 N N . ARG B 1 428 ? -20.312 14.977 2.014 1 98 428 ARG B N 1
ATOM 7352 C CA . ARG B 1 428 ? -20.609 16.281 1.437 1 98 428 ARG B CA 1
ATOM 7353 C C . ARG B 1 428 ? -21.734 16.969 2.205 1 98 428 ARG B C 1
ATOM 7355 O O . ARG B 1 428 ? -21.625 18.156 2.535 1 98 428 ARG B O 1
ATOM 7362 N N . GLU B 1 429 ? -22.75 16.219 2.48 1 98 429 GLU B N 1
ATOM 7363 C CA . GLU B 1 429 ? -23.891 16.766 3.219 1 98 429 GLU B CA 1
ATOM 7364 C C . GLU B 1 429 ? -23.484 17.172 4.633 1 98 429 GLU B C 1
ATOM 7366 O O . GLU B 1 429 ? -23.844 18.25 5.105 1 98 429 GLU B O 1
ATOM 7371 N N . ALA B 1 430 ? -22.75 16.344 5.246 1 97.94 430 ALA B N 1
ATOM 7372 C CA . ALA B 1 430 ? -22.297 16.625 6.605 1 97.94 430 ALA B CA 1
ATOM 7373 C C . ALA B 1 430 ? -21.406 17.859 6.641 1 97.94 430 ALA B C 1
ATOM 7375 O O . ALA B 1 430 ? -21.562 18.719 7.508 1 97.94 430 ALA B O 1
ATOM 7376 N N . MET B 1 431 ? -20.516 18 5.691 1 9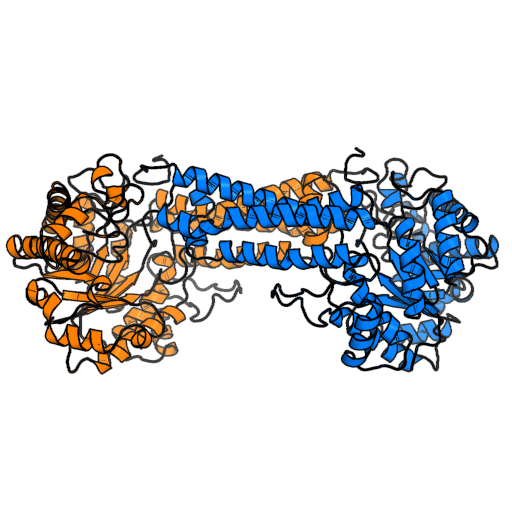7.94 431 MET B N 1
ATOM 7377 C CA . MET B 1 431 ? -19.562 19.109 5.672 1 97.94 431 MET B CA 1
ATOM 7378 C C . MET B 1 431 ? -20.25 20.422 5.379 1 97.94 431 MET B C 1
ATOM 7380 O O . MET B 1 431 ? -19.781 21.484 5.801 1 97.94 431 MET B O 1
ATOM 7384 N N . SER B 1 432 ? -21.391 20.359 4.719 1 96.19 432 SER B N 1
ATOM 7385 C CA . SER B 1 432 ? -22.109 21.562 4.359 1 96.19 432 SER B CA 1
ATOM 7386 C C . SER B 1 432 ? -22.625 22.297 5.594 1 96.19 432 SER B C 1
ATOM 7388 O O . SER B 1 432 ? -22.891 23.5 5.551 1 96.19 432 SER B O 1
ATOM 7390 N N . SER B 1 433 ? -22.719 21.578 6.68 1 95.19 433 SER B N 1
ATOM 7391 C CA . SER B 1 433 ? -23.203 22.203 7.91 1 95.19 433 SER B CA 1
ATOM 7392 C C . SER B 1 433 ? -22.078 22.969 8.617 1 95.19 433 SER B C 1
ATOM 7394 O O . SER B 1 433 ? -22.344 23.844 9.438 1 95.19 433 SER B O 1
ATOM 7396 N N . VAL B 1 434 ? -20.859 22.734 8.242 1 98.06 434 VAL B N 1
ATOM 7397 C CA . VAL B 1 434 ? -19.734 23.297 8.984 1 98.06 434 VAL B CA 1
ATOM 7398 C C . VAL B 1 434 ? -18.922 24.188 8.055 1 98.06 434 VAL B C 1
ATOM 7400 O O . VAL B 1 434 ? -18.391 25.219 8.477 1 98.06 434 VAL B O 1
ATOM 7403 N N . TYR B 1 435 ? -18.828 23.766 6.805 1 97.19 435 TYR B N 1
ATOM 7404 C CA . TYR B 1 435 ? -17.906 24.422 5.879 1 97.19 435 TYR B CA 1
ATOM 7405 C C . TYR B 1 435 ? -18.656 24.922 4.648 1 97.19 435 TYR B C 1
ATOM 7407 O O . TYR B 1 435 ? -19.812 24.562 4.422 1 97.19 435 TYR B O 1
ATOM 7415 N N . ASP B 1 436 ? -17.938 25.781 3.883 1 93.19 436 ASP B N 1
ATOM 7416 C CA . ASP B 1 436 ? -18.453 26.156 2.572 1 93.19 436 ASP B CA 1
ATOM 7417 C C . ASP B 1 436 ? -18.219 25.062 1.542 1 93.19 436 ASP B C 1
ATOM 7419 O O . ASP B 1 436 ? -17.562 24.062 1.839 1 93.19 436 ASP B O 1
ATOM 7423 N N . LYS B 1 437 ? -18.75 25.266 0.385 1 92.62 437 LYS B N 1
ATOM 7424 C CA . LYS B 1 437 ? -18.703 24.266 -0.676 1 92.62 437 LYS B CA 1
ATOM 7425 C C . LYS B 1 437 ? -17.281 24.016 -1.142 1 92.62 437 LYS B C 1
ATOM 7427 O O . LYS B 1 437 ? -16.922 22.891 -1.48 1 92.62 437 LYS B O 1
ATOM 7432 N N . SER B 1 438 ? -16.453 25.031 -1.168 1 91.25 438 SER B N 1
ATOM 7433 C CA . SER B 1 438 ? -15.086 24.922 -1.653 1 91.25 438 SER B CA 1
ATOM 7434 C C . SER B 1 438 ? -14.266 23.969 -0.778 1 91.25 438 SER B C 1
ATOM 7436 O O . SER B 1 438 ? -13.445 23.203 -1.283 1 91.25 438 SER B O 1
ATOM 7438 N N . THR B 1 439 ? -14.461 24.016 0.478 1 94.12 439 THR B N 1
ATOM 7439 C CA . THR B 1 439 ? -13.75 23.156 1.408 1 94.12 439 THR B CA 1
ATOM 7440 C C . THR B 1 439 ? -14.141 21.688 1.196 1 94.12 439 THR B C 1
ATOM 7442 O O . THR B 1 439 ? -13.281 20.812 1.131 1 94.12 439 THR B O 1
ATOM 7445 N N . ALA B 1 440 ? -15.438 21.469 1.079 1 95.25 440 ALA B N 1
ATOM 7446 C CA . ALA B 1 440 ? -15.922 20.109 0.861 1 95.25 440 ALA B CA 1
ATOM 7447 C C . ALA B 1 440 ? -15.398 19.547 -0.455 1 95.25 440 ALA B C 1
ATOM 7449 O O . ALA B 1 440 ? -14.961 18.391 -0.511 1 95.25 440 ALA B O 1
ATOM 7450 N N . ASP B 1 441 ? -15.438 20.359 -1.452 1 94.62 441 ASP B N 1
ATOM 7451 C CA . ASP B 1 441 ? -14.969 19.922 -2.766 1 94.62 441 ASP B CA 1
ATOM 7452 C C . ASP B 1 441 ? -13.492 19.547 -2.73 1 94.62 441 ASP B C 1
ATOM 7454 O O . ASP B 1 441 ? -13.094 18.531 -3.297 1 94.62 441 ASP B O 1
ATOM 7458 N N . GLU B 1 442 ? -12.695 20.359 -2.113 1 94.62 442 GLU B N 1
ATOM 7459 C CA . GLU B 1 442 ? -11.266 20.078 -2.016 1 94.62 442 GLU B CA 1
ATOM 7460 C C . GLU B 1 442 ?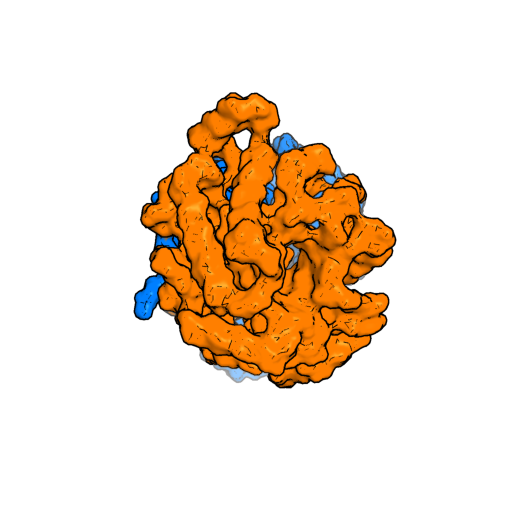 -11.016 18.781 -1.254 1 94.62 442 GLU B C 1
ATOM 7462 O O . GLU B 1 442 ? -10.211 17.953 -1.68 1 94.62 442 GLU B O 1
ATOM 7467 N N . TRP B 1 443 ? -11.672 18.625 -0.15 1 96.75 443 TRP B N 1
ATOM 7468 C CA . TRP B 1 443 ? -11.477 17.453 0.688 1 96.75 443 TRP B CA 1
ATOM 7469 C C . TRP B 1 443 ? -11.859 16.172 -0.06 1 96.75 443 TRP B C 1
ATOM 7471 O O . TRP B 1 443 ? -11.133 15.18 -0.029 1 96.75 443 TRP B O 1
ATOM 7481 N N . ILE B 1 444 ? -12.984 16.234 -0.752 1 97.19 444 ILE B N 1
ATOM 7482 C CA . ILE B 1 444 ? -13.484 15.086 -1.496 1 97.19 444 ILE B CA 1
ATOM 7483 C C . ILE B 1 444 ? -12.547 14.781 -2.664 1 97.19 444 ILE B C 1
ATOM 7485 O O . ILE B 1 444 ? -12.219 13.625 -2.924 1 97.19 444 ILE B O 1
ATOM 7489 N N . ALA B 1 445 ? -12.086 15.805 -3.322 1 95.94 445 ALA B N 1
ATOM 7490 C CA . ALA B 1 445 ? -11.164 15.641 -4.441 1 95.94 445 ALA B CA 1
ATOM 7491 C C . ALA B 1 445 ? -9.859 14.984 -3.984 1 95.94 445 ALA B C 1
ATOM 7493 O O . ALA B 1 445 ? -9.242 14.219 -4.734 1 95.94 445 ALA B O 1
ATOM 7494 N N . THR B 1 446 ? -9.5 15.234 -2.775 1 96.75 446 THR B N 1
ATOM 7495 C CA . THR B 1 446 ? -8.242 14.734 -2.244 1 96.75 446 THR B CA 1
ATOM 7496 C C . THR B 1 446 ? -8.391 13.305 -1.735 1 96.75 446 THR B C 1
ATOM 7498 O O . THR B 1 446 ? -7.555 12.445 -2.018 1 96.75 446 THR B O 1
ATOM 7501 N N . ASN B 1 447 ? -9.5 12.992 -1.06 1 97.75 447 ASN B N 1
ATOM 7502 C CA . ASN B 1 447 ? -9.539 11.781 -0.249 1 97.75 447 ASN B CA 1
ATOM 7503 C C . ASN B 1 447 ? -10.422 10.711 -0.884 1 97.75 447 ASN B C 1
ATOM 7505 O O . ASN B 1 447 ? -10.344 9.531 -0.52 1 97.75 447 ASN B O 1
ATOM 7509 N N . ILE B 1 448 ? -11.289 11.07 -1.86 1 98.12 448 ILE B N 1
ATOM 7510 C CA . ILE B 1 448 ? -12.258 10.102 -2.354 1 98.12 448 ILE B CA 1
ATOM 7511 C C . ILE B 1 448 ? -12.094 9.93 -3.861 1 98.12 448 ILE B C 1
ATOM 7513 O O . ILE B 1 448 ? -12.094 8.812 -4.367 1 98.12 448 ILE B O 1
ATOM 7517 N N . GLU B 1 449 ? -11.875 11 -4.586 1 97.06 449 GLU B N 1
ATOM 7518 C CA . GLU B 1 449 ? -11.906 10.992 -6.047 1 97.06 449 GLU B CA 1
ATOM 7519 C C . GLU B 1 449 ? -10.859 10.031 -6.617 1 97.06 449 GLU B C 1
ATOM 7521 O O . GLU B 1 449 ? -11.141 9.305 -7.566 1 97.06 449 GLU B O 1
ATOM 7526 N N . PRO B 1 450 ? -9.641 10.047 -6.086 1 96.56 450 PRO B N 1
ATOM 7527 C CA . PRO B 1 450 ? -8.664 9.109 -6.641 1 96.56 450 PRO B CA 1
ATOM 7528 C C . PRO B 1 450 ? -9.117 7.66 -6.559 1 96.56 450 PRO B C 1
ATOM 7530 O O . PRO B 1 450 ? -8.938 6.895 -7.512 1 96.56 450 PRO B O 1
ATOM 7533 N N . THR B 1 451 ? -9.695 7.273 -5.449 1 97.62 451 THR B N 1
ATOM 7534 C CA . THR B 1 451 ? -10.195 5.918 -5.27 1 97.62 451 THR B CA 1
ATOM 7535 C C . THR B 1 451 ? -11.359 5.641 -6.219 1 97.62 451 THR B C 1
ATOM 7537 O O . THR B 1 451 ? -11.461 4.547 -6.781 1 97.62 451 THR B O 1
ATOM 7540 N N . LYS B 1 452 ? -12.227 6.629 -6.379 1 96.94 452 LYS B N 1
ATOM 7541 C CA . LYS B 1 452 ? -13.344 6.488 -7.305 1 96.94 452 LYS B CA 1
ATOM 7542 C C . LYS B 1 452 ? -12.852 6.254 -8.727 1 96.94 452 LYS B C 1
ATOM 7544 O O . LYS B 1 452 ? -13.406 5.422 -9.453 1 96.94 452 LYS B O 1
ATOM 7549 N N . GLU B 1 453 ? -11.883 7 -9.102 1 96.19 453 GLU B N 1
ATOM 7550 C CA . GLU B 1 453 ? -11.32 6.859 -10.445 1 96.19 453 GLU B CA 1
ATOM 7551 C C . GLU B 1 453 ? -10.711 5.473 -10.641 1 96.19 453 GLU B C 1
ATOM 7553 O O . GLU B 1 453 ? -10.898 4.852 -11.695 1 96.19 453 GLU B O 1
ATOM 7558 N N . GLU B 1 454 ? -10 5.016 -9.695 1 95.62 454 GLU B N 1
ATOM 7559 C CA . GLU B 1 454 ? -9.406 3.684 -9.766 1 95.62 454 GLU B CA 1
ATOM 7560 C C . GLU B 1 454 ? -10.477 2.605 -9.875 1 95.62 454 GLU B C 1
ATOM 7562 O O . GLU B 1 454 ? -10.344 1.665 -10.656 1 95.62 454 GLU B O 1
ATOM 7567 N N . LEU B 1 455 ? -11.492 2.742 -9.062 1 96.56 455 LEU B N 1
ATOM 7568 C CA . LEU B 1 455 ? -12.586 1.783 -9.055 1 96.56 455 LEU B CA 1
ATOM 7569 C C . LEU B 1 455 ? -13.297 1.754 -10.406 1 96.56 455 LEU B C 1
ATOM 7571 O O . LEU B 1 455 ? -13.656 0.684 -10.898 1 96.56 455 LEU B O 1
ATOM 7575 N N . ARG B 1 456 ? -13.477 2.9 -10.977 1 95.62 456 ARG B N 1
ATOM 7576 C CA . ARG B 1 456 ? -14.109 2.975 -12.289 1 95.62 456 ARG B CA 1
ATOM 7577 C C . ARG B 1 456 ? -13.273 2.238 -13.336 1 95.62 456 ARG B C 1
ATOM 7579 O O . ARG B 1 456 ? -13.82 1.521 -14.18 1 95.62 456 ARG B O 1
ATOM 7586 N N . LYS B 1 457 ? -12.023 2.41 -13.273 1 95.88 457 LYS B N 1
ATOM 7587 C CA . LYS B 1 457 ? -11.133 1.704 -14.18 1 95.88 457 LYS B CA 1
ATOM 7588 C C . LYS B 1 457 ? -11.227 0.193 -13.984 1 95.88 457 LYS B C 1
ATOM 7590 O O . LYS B 1 457 ? -11.258 -0.563 -14.961 1 95.88 457 LYS B O 1
ATOM 7595 N N . ASP B 1 458 ? -11.242 -0.208 -12.734 1 97.31 458 ASP B N 1
ATOM 7596 C CA . ASP B 1 458 ? -11.352 -1.631 -12.43 1 97.31 458 ASP B CA 1
ATOM 7597 C C . ASP B 1 458 ? -12.664 -2.211 -12.953 1 97.31 458 ASP B C 1
ATOM 7599 O O . ASP B 1 458 ? -12.68 -3.312 -13.508 1 97.31 458 ASP B O 1
ATOM 7603 N N . ILE B 1 459 ? -13.734 -1.471 -12.766 1 97.19 459 ILE B N 1
ATOM 7604 C CA . ILE B 1 459 ? -15.047 -1.933 -13.195 1 97.19 459 ILE B CA 1
ATOM 7605 C C . ILE B 1 459 ? -15.086 -2.025 -14.719 1 97.19 459 ILE B C 1
ATOM 7607 O O . ILE B 1 459 ? -15.602 -2.998 -15.273 1 97.19 459 ILE B O 1
ATOM 7611 N N . GLU B 1 460 ? -14.523 -1.022 -15.375 1 97.12 460 GLU B N 1
ATOM 7612 C CA . GLU B 1 460 ? -14.422 -1.074 -16.828 1 97.12 460 GLU B CA 1
ATOM 7613 C C . GLU B 1 460 ? -13.57 -2.256 -17.281 1 97.12 460 GLU B C 1
ATOM 7615 O O . GLU B 1 460 ? -13.914 -2.943 -18.25 1 97.12 460 GLU B O 1
ATOM 7620 N N . GLY B 1 461 ? -12.484 -2.428 -16.578 1 97.19 461 GLY B N 1
ATOM 7621 C CA . GLY B 1 461 ? -11.633 -3.57 -16.859 1 97.19 461 GLY B CA 1
ATOM 7622 C C . GLY B 1 461 ? -12.352 -4.898 -16.734 1 97.19 461 GLY B C 1
ATOM 7623 O O . GLY B 1 461 ? -12.211 -5.777 -17.578 1 97.19 461 GLY B O 1
ATOM 7624 N N . ARG B 1 462 ? -13.109 -5.051 -15.688 1 97.56 462 ARG B N 1
ATOM 7625 C CA . ARG B 1 462 ? -13.914 -6.25 -15.469 1 97.56 462 ARG B CA 1
ATOM 7626 C C . ARG B 1 462 ? -14.844 -6.508 -16.656 1 97.56 462 ARG B C 1
ATOM 7628 O O . ARG B 1 462 ? -14.891 -7.625 -17.172 1 97.56 462 ARG B O 1
ATOM 7635 N N . VAL B 1 463 ? -15.539 -5.48 -17.078 1 96.94 463 VAL B N 1
ATOM 7636 C CA . VAL B 1 463 ? -16.5 -5.605 -18.172 1 96.94 463 VAL B CA 1
ATOM 7637 C C . VAL B 1 463 ? -15.781 -6.02 -19.453 1 96.94 463 VAL B C 1
ATOM 7639 O O . VAL B 1 463 ? -16.203 -6.953 -20.141 1 96.94 463 VAL B O 1
ATOM 7642 N N . ASN B 1 464 ? -14.688 -5.402 -19.734 1 97.31 464 ASN B N 1
ATOM 7643 C CA . ASN B 1 464 ? -13.922 -5.684 -20.953 1 97.31 464 ASN B CA 1
ATOM 7644 C C . ASN B 1 464 ? -13.422 -7.125 -20.969 1 97.31 464 ASN B C 1
ATOM 7646 O O . ASN B 1 464 ? -13.508 -7.797 -22 1 97.31 464 ASN B O 1
ATOM 7650 N N . ILE B 1 465 ? -12.945 -7.578 -19.859 1 97.06 465 ILE B N 1
ATOM 7651 C CA . ILE B 1 465 ? -12.383 -8.922 -19.781 1 97.06 465 ILE B CA 1
ATOM 7652 C C . ILE B 1 465 ? -13.5 -9.953 -19.891 1 97.06 465 ILE B C 1
ATOM 7654 O O . ILE B 1 465 ? -13.352 -10.969 -20.594 1 97.06 465 ILE B O 1
ATOM 7658 N N . LEU B 1 466 ? -14.609 -9.688 -19.234 1 97.06 466 LEU B N 1
ATOM 7659 C CA . LEU B 1 466 ? -15.664 -10.688 -19.156 1 97.06 466 LEU B CA 1
ATOM 7660 C C . LEU B 1 466 ? -16.469 -10.742 -20.453 1 97.06 466 LEU B C 1
ATOM 7662 O O . LEU B 1 466 ? -17.25 -11.672 -20.672 1 97.06 466 LEU B O 1
ATOM 7666 N N . MET B 1 467 ? -16.219 -9.812 -21.391 1 96.69 467 MET B N 1
ATOM 7667 C CA . MET B 1 467 ? -16.891 -9.805 -22.688 1 96.69 467 MET B CA 1
ATOM 7668 C C . MET B 1 467 ? -16.172 -10.703 -23.688 1 96.69 467 MET B C 1
ATOM 7670 O O . MET B 1 467 ? -16.75 -11.078 -24.719 1 96.69 467 MET B O 1
ATOM 7674 N N . VAL B 1 468 ? -14.992 -11.055 -23.359 1 95.56 468 VAL B N 1
ATOM 7675 C CA . VAL B 1 468 ? -14.172 -11.852 -24.266 1 95.56 468 VAL B CA 1
ATOM 7676 C C . VAL B 1 468 ? -14.594 -13.32 -24.172 1 95.56 468 VAL B C 1
ATOM 7678 O O . VAL B 1 468 ? -14.828 -13.844 -23.094 1 95.56 468 VAL B O 1
ATOM 7681 N N . GLN B 1 469 ? -14.641 -13.984 -25.359 1 95.62 469 GLN B N 1
ATOM 7682 C CA . GLN B 1 469 ? -15.07 -15.383 -25.391 1 95.62 469 GLN B CA 1
ATOM 7683 C C . GLN B 1 469 ? -13.984 -16.281 -25.969 1 95.62 469 GLN B C 1
ATOM 7685 O O . GLN B 1 469 ? -14.047 -17.5 -25.828 1 95.62 469 GLN B O 1
ATOM 7690 N N . THR B 1 470 ? -13.156 -15.703 -26.734 1 96.38 470 THR B N 1
ATOM 7691 C CA . THR B 1 470 ? -12.008 -16.422 -27.281 1 96.38 470 THR B CA 1
ATOM 7692 C C . THR B 1 470 ? -10.742 -15.586 -27.125 1 96.38 470 THR B C 1
ATOM 7694 O O . THR B 1 470 ? -10.797 -14.352 -27.062 1 96.38 470 THR B O 1
ATOM 7697 N N . TRP B 1 471 ? -9.68 -16.188 -27.047 1 95.62 471 TRP B N 1
ATOM 7698 C CA . TRP B 1 471 ? -8.398 -15.531 -26.812 1 95.62 471 TRP B CA 1
ATOM 7699 C C . TRP B 1 471 ? -7.355 -16.016 -27.812 1 95.62 471 TRP B C 1
ATOM 7701 O O . TRP B 1 471 ? -7.477 -17.109 -28.359 1 95.62 471 TRP B O 1
ATOM 7711 N N . PRO B 1 472 ? -6.375 -15.172 -28 1 92.19 472 PRO B N 1
ATOM 7712 C CA . PRO B 1 472 ? -5.223 -15.672 -28.75 1 92.19 472 PRO B CA 1
ATOM 7713 C C . PRO B 1 472 ? -4.395 -16.688 -27.953 1 92.19 472 PRO B C 1
ATOM 7715 O O . PRO B 1 472 ? -4.586 -16.828 -26.75 1 92.19 472 PRO B O 1
ATOM 7718 N N . LYS B 1 473 ? -3.609 -17.422 -28.656 1 90.56 473 LYS B N 1
ATOM 7719 C CA . LYS B 1 473 ? -2.752 -18.422 -28.031 1 90.56 473 LYS B CA 1
ATOM 7720 C C . LYS B 1 473 ? -1.876 -17.781 -26.953 1 90.56 473 LYS B C 1
ATOM 7722 O O . LYS B 1 473 ? -1.692 -18.344 -25.875 1 90.56 473 LYS B O 1
ATOM 7727 N N . ARG B 1 474 ? -1.396 -16.516 -27.234 1 81.69 474 ARG B N 1
ATOM 7728 C CA . ARG B 1 474 ? -0.628 -15.711 -26.281 1 81.69 474 ARG B CA 1
ATOM 7729 C C . ARG B 1 474 ? -1.082 -14.258 -26.281 1 81.69 474 ARG B C 1
ATOM 7731 O O . ARG B 1 474 ? -1.566 -13.766 -27.312 1 81.69 474 ARG B O 1
ATOM 7738 N N . PRO B 1 475 ? -1.002 -13.719 -25.078 1 69.88 475 PRO B N 1
ATOM 7739 C CA . PRO B 1 475 ? -1.505 -12.344 -25.031 1 69.88 475 PRO B CA 1
ATOM 7740 C C . PRO B 1 475 ? -0.651 -11.383 -25.844 1 69.88 475 PRO B C 1
ATOM 7742 O O . PRO B 1 475 ? -1.162 -10.375 -26.359 1 69.88 475 PRO B O 1
ATOM 7745 N N . LEU B 1 476 ? 0.707 -11.461 -25.844 1 66.62 476 LEU B N 1
ATOM 7746 C CA . LEU B 1 476 ? 1.529 -10.453 -26.5 1 66.62 476 LEU B CA 1
ATOM 7747 C C . LEU B 1 476 ? 1.49 -10.625 -28.016 1 66.62 476 LEU B C 1
ATOM 7749 O O . LEU B 1 476 ? 1.444 -11.75 -28.516 1 66.62 476 LEU B O 1
ATOM 7753 N N . PRO B 1 477 ? 1.032 -9.578 -28.812 1 53.44 477 PRO B N 1
ATOM 7754 C CA . PRO B 1 477 ? 1.038 -9.648 -30.281 1 53.44 477 PRO B CA 1
ATOM 7755 C C . PRO B 1 477 ? 2.312 -10.281 -30.828 1 53.44 477 PRO B C 1
ATOM 7757 O O . PRO B 1 477 ? 3.391 -10.117 -30.266 1 53.44 477 PRO B O 1
ATOM 7760 N N . ASP B 1 478 ? 2.162 -11.43 -31.453 1 46.62 478 ASP B N 1
ATOM 7761 C CA . ASP B 1 478 ? 3.266 -11.93 -32.281 1 46.62 478 ASP B CA 1
ATOM 7762 C C . ASP B 1 478 ? 3.984 -10.797 -33 1 46.62 478 ASP B C 1
ATOM 7764 O O . ASP B 1 478 ? 3.352 -9.992 -33.688 1 46.62 478 ASP B O 1
ATOM 7768 N N . LYS B 1 479 ? 4.859 -10.188 -32.312 1 40.66 479 LYS B N 1
ATOM 7769 C CA . LYS B 1 479 ? 5.578 -9.352 -33.281 1 40.66 479 LYS B CA 1
ATOM 7770 C C . LYS B 1 479 ? 6.254 -10.195 -34.344 1 40.66 479 LYS B C 1
ATOM 7772 O O . LYS B 1 479 ? 6.746 -11.289 -34.062 1 40.66 479 LYS B O 1
#

Nearest PDB structures (foldseek):
  8qk1-assembly1_A  TM=9.498E-01  e=3.382E-42  Trichuris suis
  5bxt-assembly2_B  TM=7.017E-01  e=1.428E-10  Bifidobacterium bifidum JCM 1254
  9fyn-assembly1_A  TM=6.858E-01  e=7.463E-10  Trueperella pyogenes
  8hvd-assembly1_A  TM=6.759E-01  e=1.416E-09  Streptomyces sp.
  8sdb-assembly1_A  TM=5.522E-01  e=1.368E-05  Escherichia coli